Protein 5NTW (pdb70)

B-factor: mean 18.59, std 6.92, range [7.92, 53.12]

InterPro domains:
  IPR000536 Nuclear hormone receptor, ligand-binding domain [PF00104] (321-486)
  IPR000536 Nuclear hormone receptor, ligand-binding domain [PS51843] (269-508)
  IPR000536 Nuclear hormone receptor, ligand-binding domain [SM00430] (322-476)
  IPR001628 Zinc finger, nuclear hormone receptor-type [PF00105] (30-98)
  IPR001628 Zinc finger, nuclear hormone receptor-type [PR00047] (31-47)
  IPR001628 Zinc finger, nuclear hormone receptor-type [PR00047] (47-62)
  IPR001628 Zinc finger, nuclear hormone receptor-type [PR00047] (80-88)
  IPR001628 Zinc finger, nuclear hormone receptor-type [PR00047] (88-96)
  IPR001628 Zinc finger, nuclear hormone receptor-type [PS00031] (31-57)
  IPR001628 Zinc finger, nuclear hormone receptor-type [PS51030] (28-103)
  IPR001628 Zinc finger, nuclear hormone receptor-type [SM00399] (28-99)
  IPR001723 Nuclear hormone receptor [PR00398] (92-102)
  IPR001723 Nuclear hormone receptor [PR00398] (323-344)
  IPR001723 Nuclear hormone receptor [PR00398] (344-360)
  IPR001723 Nuclear hormone receptor [PR00398] (410-425)
  IPR001723 Nuclear hormone receptor [PR00398] (464-481)
  IPR003079 Nuclear receptor ROR [PR01293] (255-276)
  IPR003079 Nuclear receptor ROR [PR01293] (279-292)
  IPR003079 Nuclear receptor ROR [PR01293] (300-317)
  IPR003079 Nuclear receptor ROR [PR01293] (375-392)

Sequence (1017 aa):
YASLTEIIEHLVQSSVCKSYRETCQLRLEDLLRQRSNNIFSREEVTGYQRKSMWEMWERCAHHLLTEAIQYVVEFAKRLSGFMELCQNDQIVLLKAGAMEVVLVRMCRAYNADNRTVFFEGKYGGMELFRALGCCSELISSIFDFSHSSLSSALHFSEDEIALYTALVLINAHRPGLQEKRKVEQLQYNLELAFHHHLSKTHRQSILAKLPPKGKLRSLCSSQHVERLQIFQHLHPIIVVQAAFPPLYKELFSSTYASLTEIIEHLVQSVCKSYRETCQLRLEDLLRQRSNIFSREEVTGYQRKSMWEMWERCAHHLLTEAIQYVVEFAKRLSGFMELCQNDQIIVLLKAGAMEVVLVRMCRAYNADNRTVFFEGKYGGMELFRALGCSELISSIFDFSHSLSSALHFSEDEIALYTALVLINAHRPGLQEKRKKVEQLQYNLELAFHHHLSSKTHRQSILAKLPPKGKLRSLCSQHVERLQIFQHLHPIVVQAAFPPLYKELFSSTYASLTEEIIEHLVQSSVCKSYRETCQLRLEDLLRQRSSNNIFSREEEVTGYQRKSMWEMWERCAHHHLLTEAIQYVVEFAKRLSGFMELCQNDQIIVLLKKAGAMEVVLVRMCRAYNADNRTVFFEGKYGGMELFRALGCSELISSIFDFSHSLSSALHFSEDEIALYTALVLINAHRPGLQEKRKVEQLQYNLELAFHHHLSKTHRQSILAKLPPKGKLRRSLCSQHVERLQIFQHLHPIVVQQAAFPPLYKELFSTYASLTEIIEHLVQSVCKSYRETCQLRLEDLLRQRSNNIFSREEVTGYQRKSMWEMWERCAHHLLTEAIQYVVEEFAKRLSGFMELCQNDQIVLLKAGAMEVVLVRMCRAYNADNRTVFFEGKYGGMELFRALGCCSSELISSIFDFSHSSLSALHFSEDEIALYTALVLINAHRPGLQEKRKVEQLQYNLELAFHHHLSKTHHRQSILAKLPPKGKLRSLCSSQHVERLQIFQHLHPIVVQQAAFPPLYKKELFSSTTLLQLLLGHTLLQLLLGHKTLLQLLLGHTLLQLLLGH

GO terms:
  GO:1990837 sequence-specific double-stranded DNA binding (F, IDA)
  GO:0000978 RNA polymerase II cis-regulatory region sequence-specific DNA binding (F, IDA)
  GO:0001227 DNA-binding transcription repressor activity, RNA polymerase II-specific (F, IDA)
  GO:0000122 negative regulation of transcription by RNA polymerase II (P, IDA)
  GO:0098531 ligand-modulated transcription factor activity (F, IDA)
  GO:0008142 oxysterol binding (F, IDA)
  GO:0005634 nucleus (C, IDA)
  GO:0036315 cellular response to sterol (P, IDA)
  GO:0005634 nucleus (C, EXP)
  GO:0005515 protein binding (F, IPI)
  GO:0004879 nuclear receptor activity (F, TAS)
  GO:0005654 nucleoplasm (C, TAS)
  GO:0016604 nuclear body (C, IDA)

Secondary structure (DSSP, 8-state):
---HHHHHHHHHHHHHHHHTT-SS-HHHHHHGGG-B--HHHHHHHHTS-HHHHHHHHHHHHHHHHHHHHHHHHHSTTTTTS-HHHHHHHHHHHHHHHHHHHGGGGEETTTTEEEETTEEE-GGGGGGGS-HHHHHHHHHHHHHHHTT---HHHHHHHHHHHHS-TT-TT-S-HHHHHHHHHHHHHHHHHHHHHTT-GGGGGGSPPHHHHHHHHHHHHHHHHHHHHH-HHHHHHHS-HHHHHHH--/---HHHHHHHHHHHHHHHHTT-SS-HHHHHHGGG-B--HHHHHHHHTS-HHHHHHHHHHHHHHHHHHHHHHHHHSTTTTTS-HHHHHHHHHHHHHHHHHHHGGGGEETTTTEEEETTEEE-GGGGGGGS-HHHHHHHHHHHHHHHTTT--HHHHHHHHHHHHS-TTSTT-SSHHHHHHHHHHHHHHHHHHHHHTT-GGGGGGSPPTTHHHHHHHHHHHHHHHHHHHSTTHHHHHS-HHHHHHH--/---HHHHHHHHHHHHHHHHTT-SS-HHHHHHGGG-B--HHHHHHHHTS-HHHHHHHHHHHHHHHHHHHHHHHHH-HHHHHS-HHHHHHHHHHHHHHHHHHHGGGGEETTTTEEEETTEEE-GGGGGGGS-HHHHHHHHHHHHHHHTT---HHHHHHHHHHHHS-TTSTT-SSHHHHHHHHHHHHHHHHHHHHHTT-GGGGGGSPPHHHHHHHHHHHHHHHHHHHHHSHHHHHHHS-HHHHHHH--/---HHHHHHHHHHHHHHHHTT-SS-HHHHHHTTT-B--HHHHHHHHTS-HHHHHHHHHHHHHHHHHHHHHHHHHSTTGGGS-HHHHHHHHHHHHHHHHHHHGGGGEETTTTEEEETTEEE-GGGGGGGS-HHHHHHHHHHHHHHHTT---HHHHHHHHHHHH--TTSTT-S-HHHHHHHHHHHHHHHHHHHHHTT-GGGGGGSPPHHHHHHHHHHHHHHHHHHHHH-HHHHHHHS-HHHHHHH--/-HHHHHHT-/-HHHHHHT--/-HHHHHHT-/-HHHHHHT-

Foldseek 3Di:
DQDPVNLQVLLVQLLVLCVVLLLDDLVVLVVQQVFADDPVRLVVLLPDALLVLVLQVLVVLVSQLVSVLSSQVSRPLNVVADPQQNCLLSLQQSNLLSLLSQLSQADLVVLWGDDPRHTYHLSSSNNNVCSVLSVLSSVLSNLSVVLVDDSSLSSLVSVLSRLDLPRPPGDCSVSSVVVNVSSVSSNCVVCVVVVRPVCVVSDDDPVSSVVSLVSQLVSVQVVCVVPVVSCVPRRDVVSCVSRHD/DQDPVRLQVLLVQLLVLCVVLLLDDLVVLVVQQVFAQDPVRLVVLLPDALLVLVQQVLVVLVSQLVSVLSSLVSRPLNVVADPQLNCLLSLQQSSLLSLLSQLSQADLVVLWGDGPRHTDHLSSSVNNVPSVLSVLSSVLSNLNVVLVDDSSLSSLVSVLSRLDLPRPDGPCSVSSVVVNVSSVSSNCVVCVVVVNPVCVVSHDDPCSSVVSLVVQLVSVVVVCVVPVCSCVPRRDVVSCVSRYD/DADPVRLQVLLVQLLVLCVVLLLDDLVVLVVQQVFAQDPVRLVVLLPDALLVLVLQVLVVLVSQLVSVLSSLVSNVLSVVADPQQNCLLSLQQSSLLSLLSQLSQADLVVLWGDDPRHTYHLSSSNNNVPSVLSVLSSVLSNLSVVLVDDSSLSSLVSVLSRLDLPRPDGPCSVSSVVVNVSSVSSNVVVCVVVVNCVCVVSDDDNVSSNVSLVVQLVSVVVVCVVPVVSCVPRRDVVSCVSRYD/DQDPVRLQVLLVQLLVLCVVLLLDDLVVLVVQQVFAQDPVRLVVLLPDALLVLVLQVLVVLVVQLVSVLSSQVSRPLNVVADPQQNCLLSLVQSSLLSLLSQLSQADLVVLWGDGPRHTYHLSSRNNNVLSVLSVLSSVVSNLSVVLVDDSSLSSLVSVLSRLDLPRPDGPCSVSSVVVNVSSVSSNCVVCVVVVNPVCVVSDDDPVSSVVSLVVQLVSVVVVCVVPVVSCVPRRDVVSCVSRYD/DVVCVVVPD/DVVCVVVVHD/DVVCVVVVD/DVVVVVVPD

Organism: Homo sapiens (NCBI:txid9606)

Structure (mmCIF, N/CA/C/O backbone):
data_5NTW
#
_entry.id   5NTW
#
_cell.length_a   86.187
_cell.length_b   68.468
_cell.length_c   96.717
_cell.angle_alpha   90.000
_cell.angle_beta   110.320
_cell.angle_gamma   90.000
#
_symmetry.space_group_name_H-M   'P 1 21 1'
#
loop_
_entity.id
_entity.type
_entity.pdbx_description
1 polymer 'Nuclear receptor ROR-gamma'
2 polymer 'Nuclear receptor-interacting protein 1'
3 non-polymer (S)-N-((5-(ethylsulfonyl)pyridin-2-yl)methyl)-7-isopropyl-6-(((1r,4S)-4-(trifluoromethyl)cyclohexyl)methyl)-6,7-dihydro-5H-pyrrolo[3,4-b]pyridine-3-carboxamide
4 water water
#
loop_
_atom_site.group_PDB
_atom_site.id
_atom_site.type_symbol
_atom_site.label_atom_id
_atom_site.label_alt_id
_atom_site.label_comp_id
_atom_site.label_asym_id
_atom_site.label_entity_id
_atom_site.label_seq_id
_atom_site.pdbx_PDB_ins_code
_atom_site.Cartn_x
_atom_site.Cartn_y
_atom_site.Cartn_z
_atom_site.occupancy
_atom_site.B_iso_or_equiv
_atom_site.auth_seq_id
_atom_site.auth_comp_id
_atom_site.auth_asym_id
_atom_site.auth_atom_id
_atom_site.pdbx_PDB_model_num
ATOM 1 N N . TYR A 1 3 ? 34.768 18.138 88.694 1.00 25.14 264 TYR A N 1
ATOM 2 C CA . TYR A 1 3 ? 35.451 17.264 87.688 1.00 23.67 264 TYR A CA 1
ATOM 3 C C . TYR A 1 3 ? 35.070 15.809 87.917 1.00 22.72 264 TYR A C 1
ATOM 4 O O . TYR A 1 3 ? 35.696 15.114 88.720 1.00 22.80 264 TYR A O 1
ATOM 13 N N . ALA A 1 4 ? 34.032 15.352 87.222 1.00 20.96 265 ALA A N 1
ATOM 14 C CA . ALA A 1 4 ? 33.497 14.017 87.456 1.00 19.59 265 ALA A CA 1
ATOM 15 C C . ALA A 1 4 ? 34.474 12.948 86.978 1.00 18.71 265 ALA A C 1
ATOM 16 O O . ALA A 1 4 ? 34.944 12.976 85.836 1.00 18.39 265 ALA A O 1
ATOM 18 N N . SER A 1 5 ? 34.780 12.012 87.868 1.00 18.43 266 SER A N 1
ATOM 19 C CA . SER A 1 5 ? 35.653 10.889 87.543 1.00 18.25 266 SER A CA 1
ATOM 20 C C . SER A 1 5 ? 34.958 9.927 86.584 1.00 18.37 266 SER A C 1
ATOM 21 O O . SER A 1 5 ? 33.739 9.988 86.398 1.00 17.72 266 SER A O 1
ATOM 24 N N . LEU A 1 6 ? 35.736 9.025 85.996 1.00 18.16 267 LEU A N 1
ATOM 25 C CA . LEU A 1 6 ? 35.186 7.981 85.138 1.00 18.69 267 LEU A CA 1
ATOM 26 C C . LEU A 1 6 ? 34.160 7.136 85.894 1.00 18.52 267 LEU A C 1
ATOM 27 O O . LEU A 1 6 ? 33.121 6.776 85.344 1.00 18.84 267 LEU A O 1
ATOM 32 N N . THR A 1 7 ? 34.445 6.841 87.163 1.00 18.90 268 THR A N 1
ATOM 33 C CA . THR A 1 7 ? 33.524 6.087 88.014 1.00 19.32 268 THR A CA 1
ATOM 34 C C . THR A 1 7 ? 32.210 6.851 88.205 1.00 19.11 268 THR A C 1
ATOM 35 O O . THR A 1 7 ? 31.128 6.276 88.093 1.00 18.44 268 THR A O 1
ATOM 39 N N . GLU A 1 8 ? 32.315 8.150 88.463 1.00 19.16 269 GLU A N 1
ATOM 40 C CA . GLU A 1 8 ? 31.133 9.002 88.622 1.00 19.69 269 GLU A CA 1
ATOM 41 C C . GLU A 1 8 ? 30.303 9.095 87.343 1.00 19.31 269 GLU A C 1
ATOM 42 O O . GLU A 1 8 ? 29.071 9.111 87.403 1.00 19.26 269 GLU A O 1
ATOM 48 N N . ILE A 1 9 ? 30.986 9.139 86.201 1.00 18.80 270 ILE A N 1
ATOM 49 C CA A ILE A 1 9 ? 30.316 9.185 84.903 0.50 18.78 270 ILE A CA 1
ATOM 50 C CA B ILE A 1 9 ? 30.331 9.180 84.891 0.50 18.76 270 ILE A CA 1
ATOM 51 C C . ILE A 1 9 ? 29.593 7.862 84.618 1.00 18.97 270 ILE A C 1
ATOM 52 O O . ILE A 1 9 ? 28.444 7.868 84.168 1.00 18.71 270 ILE A O 1
ATOM 61 N N . GLU A 1 10 ? 30.252 6.737 84.905 1.00 19.60 271 GLU A N 1
ATOM 62 C CA . GLU A 1 10 ? 29.640 5.417 84.723 1.00 20.61 271 GLU A CA 1
ATOM 63 C C . GLU A 1 10 ? 28.406 5.256 85.608 1.00 20.45 271 GLU A C 1
ATOM 64 O O . GLU A 1 10 ? 27.386 4.710 85.180 1.00 19.53 271 GLU A O 1
ATOM 70 N N . HIS A 1 11 ? 28.500 5.756 86.838 1.00 20.03 272 HIS A N 1
ATOM 71 C CA . HIS A 1 11 ? 27.376 5.738 87.771 1.00 20.49 272 HIS A CA 1
ATOM 72 C C . HIS A 1 11 ? 26.225 6.601 87.255 1.00 19.08 272 HIS A C 1
ATOM 73 O O . HIS A 1 11 ? 25.060 6.220 87.383 1.00 18.46 272 HIS A O 1
ATOM 80 N N . LEU A 1 12 ? 26.557 7.742 86.648 1.00 17.71 273 LEU A N 1
ATOM 81 C CA . LEU A 1 12 ? 25.554 8.627 86.054 1.00 17.08 273 LEU A CA 1
ATOM 82 C C . LEU A 1 12 ? 24.824 7.942 84.894 1.00 16.96 273 LEU A C 1
ATOM 83 O O . LEU A 1 12 ? 23.596 8.037 84.790 1.00 16.99 273 LEU A O 1
ATOM 88 N N . VAL A 1 13 ? 25.568 7.245 84.036 1.00 16.74 274 VAL A N 1
ATOM 89 C CA . VAL A 1 13 ? 24.941 6.444 82.969 1.00 16.36 274 VAL A CA 1
ATOM 90 C C . VAL A 1 13 ? 23.859 5.541 83.566 1.00 16.96 274 VAL A C 1
ATOM 91 O O . VAL A 1 13 ? 22.716 5.533 83.102 1.00 16.34 274 VAL A O 1
ATOM 95 N N . GLN A 1 14 ? 24.222 4.810 84.619 1.00 17.62 275 GLN A N 1
ATOM 96 C CA . GLN A 1 14 ? 23.307 3.864 85.254 1.00 18.46 275 GLN A CA 1
ATOM 97 C C . GLN A 1 14 ? 22.087 4.552 85.872 1.00 17.86 275 GLN A C 1
ATOM 98 O O . GLN A 1 14 ? 20.956 4.073 85.712 1.00 17.82 275 GLN A O 1
ATOM 104 N N . SER A 1 15 ? 22.326 5.684 86.543 1.00 17.04 276 SER A N 1
ATOM 105 C CA A SER A 1 15 ? 21.275 6.466 87.193 0.50 16.50 276 SER A CA 1
ATOM 106 C CA B SER A 1 15 ? 21.255 6.435 87.194 0.50 16.85 276 SER A CA 1
ATOM 107 C C . SER A 1 15 ? 20.254 6.998 86.180 1.00 16.61 276 SER A C 1
ATOM 108 O O . SER A 1 15 ? 19.040 6.863 86.372 1.00 16.62 276 SER A O 1
ATOM 113 N N . VAL A 1 16 ? 20.755 7.606 85.102 1.00 15.85 277 VAL A N 1
ATOM 114 C CA . VAL A 1 16 ? 19.887 8.167 84.050 1.00 15.19 277 VAL A CA 1
ATOM 115 C C . VAL A 1 16 ? 19.021 7.081 83.405 1.00 15.21 277 VAL A C 1
ATOM 116 O O . VAL A 1 16 ? 17.814 7.272 83.220 1.00 14.59 277 VAL A O 1
ATOM 120 N N . CYS A 1 17 ? 19.636 5.945 83.083 1.00 15.54 278 CYS A N 1
ATOM 121 C CA . CYS A 1 17 ? 18.918 4.818 82.491 1.00 16.18 278 CYS A CA 1
ATOM 122 C C . CYS A 1 17 ? 17.836 4.256 83.423 1.00 16.40 278 CYS A C 1
ATOM 123 O O . CYS A 1 17 ? 16.737 3.926 82.974 1.00 16.43 278 CYS A O 1
ATOM 126 N N . LYS A 1 18 ? 18.148 4.158 84.715 1.00 16.65 279 LYS A N 1
ATOM 127 C CA . LYS A 1 18 ? 17.171 3.744 85.721 1.00 17.90 279 LYS A CA 1
ATOM 128 C C . LYS A 1 18 ? 16.002 4.728 85.801 1.00 17.58 279 LYS A C 1
ATOM 129 O O . LYS A 1 18 ? 14.840 4.311 85.806 1.00 17.21 279 LYS A O 1
ATOM 135 N N . SER A 1 19 ? 16.317 6.025 85.849 1.00 17.57 280 SER A N 1
ATOM 136 C CA . SER A 1 19 ? 15.302 7.080 85.915 1.00 17.50 280 SER A CA 1
ATOM 137 C C . SER A 1 19 ? 14.350 6.995 84.724 1.00 17.12 280 SER A C 1
ATOM 138 O O . SER A 1 19 ? 13.133 7.113 84.884 1.00 16.96 280 SER A O 1
ATOM 141 N N . TYR A 1 20 ? 14.914 6.764 83.540 1.00 16.44 281 TYR A N 1
ATOM 142 C CA . TYR A 1 20 ? 14.113 6.606 82.336 1.00 16.57 281 TYR A CA 1
ATOM 143 C C . TYR A 1 20 ? 13.248 5.334 82.346 1.00 17.02 281 TYR A C 1
ATOM 144 O O . TYR A 1 20 ? 12.059 5.396 82.023 1.00 16.44 281 TYR A O 1
ATOM 153 N N . ARG A 1 21 ? 13.844 4.192 82.702 1.00 18.29 282 ARG A N 1
ATOM 154 C CA . ARG A 1 21 ? 13.115 2.914 82.759 1.00 19.68 282 ARG A CA 1
ATOM 155 C C . ARG A 1 21 ? 11.902 2.994 83.675 1.00 19.28 282 ARG A C 1
ATOM 156 O O . ARG A 1 21 ? 10.852 2.413 83.388 1.00 19.33 282 ARG A O 1
ATOM 164 N N . GLU A 1 22 ? 12.054 3.731 84.770 1.00 19.44 283 GLU A N 1
ATOM 165 C CA . GLU A 1 22 ? 11.011 3.853 85.776 1.00 19.47 283 GLU A CA 1
ATOM 166 C C . GLU A 1 22 ? 9.882 4.788 85.356 1.00 18.72 283 GLU A C 1
ATOM 167 O O . GLU A 1 22 ? 8.843 4.831 86.016 1.00 19.16 283 GLU A O 1
ATOM 173 N N . THR A 1 23 ? 10.084 5.530 84.266 1.00 17.44 284 THR A N 1
ATOM 174 C CA . THR A 1 23 ? 9.143 6.583 83.857 1.00 16.41 284 THR A CA 1
ATOM 175 C C . THR A 1 23 ? 8.868 6.593 82.348 1.00 16.25 284 THR A C 1
ATOM 176 O O . THR A 1 23 ? 8.389 7.597 81.811 1.00 15.40 284 THR A O 1
ATOM 180 N N . CYS A 1 24 ? 9.153 5.480 81.680 1.00 16.14 285 CYS A N 1
ATOM 181 C CA . CYS A 1 24 ? 9.062 5.396 80.215 1.00 16.92 285 CYS A CA 1
ATOM 182 C C . CYS A 1 24 ? 7.636 5.295 79.650 1.00 16.68 285 CYS A C 1
ATOM 183 O O . CYS A 1 24 ? 7.451 5.218 78.425 1.00 16.23 285 CYS A O 1
ATOM 186 N N . GLN A 1 25 ? 6.654 5.279 80.549 1.00 16.66 286 GLN A N 1
ATOM 187 C CA . GLN A 1 25 ? 5.216 5.256 80.226 1.00 16.90 286 GLN A CA 1
ATOM 188 C C . GLN A 1 25 ? 4.717 3.892 79.747 1.00 17.71 286 GLN A C 1
ATOM 189 O O . GLN A 1 25 ? 3.992 3.214 80.471 1.00 19.01 286 GLN A O 1
ATOM 195 N N . LEU A 1 26 ? 5.082 3.507 78.529 1.00 18.46 287 LEU A N 1
ATOM 196 C CA . LEU A 1 26 ? 4.803 2.156 78.045 1.00 19.33 287 LEU A CA 1
ATOM 197 C C . LEU A 1 26 ? 6.107 1.409 77.808 1.00 21.03 287 LEU A C 1
ATOM 198 O O . LEU A 1 26 ? 7.105 2.001 77.397 1.00 19.85 287 LEU A O 1
ATOM 203 N N . ARG A 1 27 ? 6.097 0.108 78.083 1.00 23.07 288 ARG A N 1
ATOM 204 C CA . ARG A 1 27 ? 7.258 -0.727 77.815 1.00 25.34 288 ARG A CA 1
ATOM 205 C C . ARG A 1 27 ? 7.364 -0.915 76.313 1.00 25.61 288 ARG A C 1
ATOM 206 O O . ARG A 1 27 ? 6.350 -1.065 75.628 1.00 25.96 288 ARG A O 1
ATOM 214 N N . LEU A 1 28 ? 8.592 -0.878 75.803 1.00 25.74 289 LEU A N 1
ATOM 215 C CA . LEU A 1 28 ? 8.845 -0.994 74.369 1.00 26.84 289 LEU A CA 1
ATOM 216 C C . LEU A 1 28 ? 8.261 -2.277 73.780 1.00 27.70 289 LEU A C 1
ATOM 217 O O . LEU A 1 28 ? 7.728 -2.272 72.671 1.00 27.49 289 LEU A O 1
ATOM 222 N N . GLU A 1 29 ? 8.366 -3.363 74.542 1.00 29.78 290 GLU A N 1
ATOM 223 C CA . GLU A 1 29 ? 7.868 -4.681 74.147 1.00 31.63 290 GLU A CA 1
ATOM 224 C C . GLU A 1 29 ? 6.383 -4.635 73.792 1.00 31.33 290 GLU A C 1
ATOM 225 O O . GLU A 1 29 ? 5.945 -5.272 72.832 1.00 31.11 290 GLU A O 1
ATOM 231 N N . ASP A 1 30 ? 5.626 -3.858 74.562 1.00 30.89 291 ASP A N 1
ATOM 232 C CA . ASP A 1 30 ? 4.188 -3.706 74.355 1.00 30.36 291 ASP A CA 1
ATOM 233 C C . ASP A 1 30 ? 3.842 -2.926 73.094 1.00 28.61 291 ASP A C 1
ATOM 234 O O . ASP A 1 30 ? 2.900 -3.284 72.392 1.00 27.61 291 ASP A O 1
ATOM 239 N N . LEU A 1 31 ? 4.612 -1.875 72.810 1.00 26.02 292 LEU A N 1
ATOM 240 C CA . LEU A 1 31 ? 4.437 -1.091 71.588 1.00 24.45 292 LEU A CA 1
ATOM 241 C C . LEU A 1 31 ? 4.762 -1.907 70.335 1.00 24.54 292 LEU A C 1
ATOM 242 O O . LEU A 1 31 ? 4.044 -1.836 69.338 1.00 23.86 292 LEU A O 1
ATOM 247 N N . LEU A 1 32 ? 5.842 -2.685 70.394 1.00 24.70 293 LEU A N 1
ATOM 248 C CA . LEU A 1 32 ? 6.270 -3.498 69.257 1.00 26.27 293 LEU A CA 1
ATOM 249 C C . LEU A 1 32 ? 5.270 -4.608 68.933 1.00 27.29 293 LEU A C 1
ATOM 250 O O . LEU A 1 32 ? 5.038 -4.916 67.764 1.00 27.67 293 LEU A O 1
ATOM 255 N N . ARG A 1 33 ? 4.678 -5.191 69.973 1.00 29.05 294 ARG A N 1
ATOM 256 C CA . ARG A 1 33 ? 3.685 -6.259 69.814 1.00 31.06 294 ARG A CA 1
ATOM 257 C C . ARG A 1 33 ? 2.416 -5.778 69.115 1.00 31.08 294 ARG A C 1
ATOM 258 O O . ARG A 1 33 ? 1.764 -6.543 68.403 1.00 32.19 294 ARG A O 1
ATOM 266 N N . GLN A 1 34 ? 2.076 -4.508 69.320 1.00 29.97 295 GLN A N 1
ATOM 267 C CA . GLN A 1 34 ? 0.845 -3.934 68.787 1.00 29.79 295 GLN A CA 1
ATOM 268 C C . GLN A 1 34 ? 0.960 -3.448 67.337 1.00 28.19 295 GLN A C 1
ATOM 269 O O . GLN A 1 34 ? -0.026 -2.989 66.768 1.00 27.41 295 GLN A O 1
ATOM 275 N N . ARG A 1 35 ? 2.150 -3.549 66.746 1.00 27.99 296 ARG A N 1
ATOM 276 C CA . ARG A 1 35 ? 2.389 -3.050 65.382 1.00 28.37 296 ARG A CA 1
ATOM 277 C C . ARG A 1 35 ? 1.466 -3.655 64.323 1.00 27.67 296 ARG A C 1
ATOM 278 O O . ARG A 1 35 ? 1.131 -2.995 63.341 1.00 26.90 296 ARG A O 1
ATOM 286 N N . SER A 1 36 ? 1.054 -4.905 64.538 1.00 27.54 297 SER A N 1
ATOM 287 C CA . SER A 1 36 ? 0.145 -5.604 63.623 1.00 27.45 297 SER A CA 1
ATOM 288 C C . SER A 1 36 ? -1.313 -5.138 63.761 1.00 27.17 297 SER A C 1
ATOM 289 O O . SER A 1 36 ? -2.147 -5.451 62.907 1.00 26.69 297 SER A O 1
ATOM 292 N N . ASN A 1 37 ? -1.593 -4.400 64.839 1.00 26.75 298 ASN A N 1
ATOM 293 C CA A ASN A 1 37 ? -2.923 -3.867 65.124 0.50 26.35 298 ASN A CA 1
ATOM 294 C CA B ASN A 1 37 ? -2.926 -3.866 65.112 0.50 26.47 298 ASN A CA 1
ATOM 295 C C . ASN A 1 37 ? -3.088 -2.459 64.541 1.00 25.99 298 ASN A C 1
ATOM 296 O O . ASN A 1 37 ? -2.655 -1.469 65.145 1.00 25.59 298 ASN A O 1
ATOM 305 N N . ILE A 1 38 ? -3.715 -2.384 63.369 1.00 24.48 299 ILE A N 1
ATOM 306 C CA . ILE A 1 38 ? -3.833 -1.147 62.593 1.00 22.75 299 ILE A CA 1
ATOM 307 C C . ILE A 1 38 ? -5.305 -0.768 62.405 1.00 22.37 299 ILE A C 1
ATOM 308 O O . ILE A 1 38 ? -6.135 -1.637 62.131 1.00 21.76 299 ILE A O 1
ATOM 313 N N . PHE A 1 39 ? -5.631 0.520 62.560 1.00 21.57 300 PHE A N 1
ATOM 314 C CA . PHE A 1 39 ? -7.005 0.996 62.356 1.00 20.92 300 PHE A CA 1
ATOM 315 C C . PHE A 1 39 ? -7.493 0.636 60.958 1.00 21.08 300 PHE A C 1
ATOM 316 O O . PHE A 1 39 ? -6.747 0.767 59.982 1.00 21.06 300 PHE A O 1
ATOM 324 N N . SER A 1 40 ? -8.737 0.168 60.877 1.00 22.13 301 SER A N 1
ATOM 325 C CA . SER A 1 40 ? -9.384 -0.146 59.603 1.00 23.04 301 SER A CA 1
ATOM 326 C C . SER A 1 40 ? -9.774 1.135 58.874 1.00 23.88 301 SER A C 1
ATOM 327 O O . SER A 1 40 ? -9.849 2.206 59.488 1.00 23.73 301 SER A O 1
ATOM 330 N N . ARG A 1 41 ? -10.037 1.020 57.571 1.00 24.61 302 ARG A N 1
ATOM 331 C CA . ARG A 1 41 ? -10.515 2.150 56.775 1.00 25.97 302 ARG A CA 1
ATOM 332 C C . ARG A 1 41 ? -11.731 2.830 57.413 1.00 25.79 302 ARG A C 1
ATOM 333 O O . ARG A 1 41 ? -11.791 4.058 57.473 1.00 24.68 302 ARG A O 1
ATOM 341 N N . GLU A 1 42 ? -12.679 2.027 57.896 1.00 26.48 303 GLU A N 1
ATOM 342 C CA . GLU A 1 42 ? -13.889 2.543 58.536 1.00 26.60 303 GLU A CA 1
ATOM 343 C C . GLU A 1 42 ? -13.580 3.291 59.839 1.00 25.44 303 GLU A C 1
ATOM 344 O O . GLU A 1 42 ? -14.188 4.332 60.126 1.00 25.11 303 GLU A O 1
ATOM 350 N N . GLU A 1 43 ? -12.636 2.763 60.618 1.00 23.77 304 GLU A N 1
ATOM 351 C CA . GLU A 1 43 ? -12.223 3.405 61.871 1.00 22.93 304 GLU A CA 1
ATOM 352 C C . GLU A 1 43 ? -11.510 4.727 61.609 1.00 21.60 304 GLU A C 1
ATOM 353 O O . GLU A 1 43 ? -11.723 5.709 62.330 1.00 21.27 304 GLU A O 1
ATOM 359 N N . VAL A 1 44 ? -10.673 4.742 60.575 1.00 20.65 305 VAL A N 1
ATOM 360 C CA . VAL A 1 44 ? -9.963 5.951 60.149 1.00 20.14 305 VAL A CA 1
ATOM 361 C C . VAL A 1 44 ? -10.967 7.015 59.708 1.00 20.00 305 VAL A C 1
ATOM 362 O O . VAL A 1 44 ? -10.835 8.192 60.066 1.00 19.44 305 VAL A O 1
ATOM 366 N N . THR A 1 45 ? -11.983 6.593 58.952 1.00 19.76 306 THR A N 1
ATOM 367 C CA . THR A 1 45 ? -13.052 7.500 58.534 1.00 19.47 306 THR A CA 1
ATOM 368 C C . THR A 1 45 ? -13.774 8.112 59.746 1.00 18.60 306 THR A C 1
ATOM 369 O O . THR A 1 45 ? -14.049 9.317 59.764 1.00 19.04 306 THR A O 1
ATOM 373 N N . GLY A 1 46 ? -14.047 7.285 60.756 1.00 17.87 307 GLY A N 1
ATOM 374 C CA . GLY A 1 46 ? -14.663 7.743 62.010 1.00 17.55 307 GLY A CA 1
ATOM 375 C C . GLY A 1 46 ? -13.865 8.839 62.704 1.00 16.50 307 GLY A C 1
ATOM 376 O O . GLY A 1 46 ? -14.433 9.834 63.163 1.00 17.29 307 GLY A O 1
ATOM 377 N N . TYR A 1 47 ? -12.547 8.664 62.781 1.00 15.68 308 TYR A N 1
ATOM 378 C CA . TYR A 1 47 ? -11.678 9.714 63.325 1.00 15.01 308 TYR A CA 1
ATOM 379 C C . TYR A 1 47 ? -11.692 10.983 62.485 1.00 15.10 308 TYR A C 1
ATOM 380 O O . TYR A 1 47 ? -11.693 12.083 63.031 1.00 14.56 308 TYR A O 1
ATOM 389 N N . GLN A 1 48 ? -11.697 10.828 61.162 1.00 15.49 309 GLN A N 1
ATOM 390 C CA . GLN A 1 48 ? -11.706 11.979 60.255 1.00 16.35 309 GLN A CA 1
ATOM 391 C C . GLN A 1 48 ? -13.015 12.762 60.319 1.00 16.78 309 GLN A C 1
ATOM 392 O O . GLN A 1 48 ? -13.036 13.965 60.027 1.00 17.13 309 GLN A O 1
ATOM 398 N N . ARG A 1 49 ? -14.092 12.079 60.703 1.00 17.71 310 ARG A N 1
ATOM 399 C CA . ARG A 1 49 ? -15.414 12.696 60.852 1.00 18.77 310 ARG A CA 1
ATOM 400 C C . ARG A 1 49 ? -15.678 13.272 62.247 1.00 18.15 310 ARG A C 1
ATOM 401 O O . ARG A 1 49 ? -16.696 13.943 62.460 1.00 17.50 310 ARG A O 1
ATOM 409 N N . LYS A 1 50 ? -14.770 13.019 63.190 1.00 18.03 311 LYS A N 1
ATOM 410 C CA . LYS A 1 50 ? -14.881 13.607 64.528 1.00 17.97 311 LYS A CA 1
ATOM 411 C C . LYS A 1 50 ? -14.764 15.114 64.424 1.00 18.07 311 LYS A C 1
ATOM 412 O O . LYS A 1 50 ? -14.077 15.631 63.533 1.00 18.37 311 LYS A O 1
ATOM 418 N N . SER A 1 51 ? -15.438 15.818 65.328 1.00 17.79 312 SER A N 1
ATOM 419 C CA . SER A 1 51 ? -15.317 17.262 65.399 1.00 17.61 312 SER A CA 1
ATOM 420 C C . SER A 1 51 ? -13.874 17.667 65.688 1.00 17.39 312 SER A C 1
ATOM 421 O O . SER A 1 51 ? -13.123 16.928 66.341 1.00 16.66 312 SER A O 1
ATOM 424 N N . MET A 1 52 ? -13.495 18.846 65.208 1.00 16.75 313 MET A N 1
ATOM 425 C CA . MET A 1 52 ? -12.181 19.394 65.504 1.00 17.29 313 MET A CA 1
ATOM 426 C C . MET A 1 52 ? -11.946 19.454 67.010 1.00 17.24 313 MET A C 1
ATOM 427 O O . MET A 1 52 ? -10.879 19.061 67.477 1.00 17.00 313 MET A O 1
ATOM 432 N N . TRP A 1 53 ? -12.947 19.923 67.762 1.00 17.60 314 TRP A N 1
ATOM 433 C CA . TRP A 1 53 ? -12.809 20.050 69.219 1.00 17.55 314 TRP A CA 1
ATOM 434 C C . TRP A 1 53 ? -12.552 18.726 69.927 1.00 16.99 314 TRP A C 1
ATOM 435 O O . TRP A 1 53 ? -11.694 18.663 70.801 1.00 15.82 314 TRP A O 1
ATOM 446 N N . GLU A 1 54 ? -13.276 17.671 69.544 1.00 16.97 315 GLU A N 1
ATOM 447 C CA . GLU A 1 54 ? -13.140 16.388 70.235 1.00 17.02 315 GLU A CA 1
ATOM 448 C C . GLU A 1 54 ? -11.792 15.750 69.932 1.00 16.60 315 GLU A C 1
ATOM 449 O O . GLU A 1 54 ? -11.170 15.142 70.809 1.00 15.65 315 GLU A O 1
ATOM 455 N N . MET A 1 55 ? -11.339 15.891 68.691 1.00 16.21 316 MET A N 1
ATOM 456 C CA . MET A 1 55 ? -10.016 15.389 68.327 1.00 16.36 316 MET A CA 1
ATOM 457 C C . MET A 1 55 ? -8.901 16.146 69.062 1.00 15.99 316 MET A C 1
ATOM 458 O O . MET A 1 55 ? -7.973 15.533 69.591 1.00 14.82 316 MET A O 1
ATOM 463 N N . TRP A 1 56 ? -9.005 17.474 69.113 1.00 15.61 317 TRP A N 1
ATOM 464 C CA . TRP A 1 56 ? -8.054 18.290 69.871 1.00 15.29 317 TRP A CA 1
ATOM 465 C C . TRP A 1 56 ? -8.072 17.933 71.359 1.00 14.83 317 TRP A C 1
ATOM 466 O O . TRP A 1 56 ? -7.020 17.820 71.981 1.00 14.73 317 TRP A O 1
ATOM 477 N N . GLU A 1 57 ? -9.271 17.752 71.910 1.00 14.73 318 GLU A N 1
ATOM 478 C CA . GLU A 1 57 ? -9.444 17.353 73.308 1.00 14.83 318 GLU A CA 1
ATOM 479 C C . GLU A 1 57 ? -8.759 16.012 73.606 1.00 13.85 318 GLU A C 1
ATOM 480 O O . GLU A 1 57 ? -7.999 15.889 74.577 1.00 13.50 318 GLU A O 1
ATOM 486 N N . ARG A 1 58 ? -9.011 15.016 72.760 1.00 12.99 319 ARG A N 1
ATOM 487 C CA . ARG A 1 58 ? -8.381 13.703 72.938 1.00 12.53 319 ARG A CA 1
ATOM 488 C C . ARG A 1 58 ? -6.864 13.802 72.854 1.00 12.08 319 ARG A C 1
ATOM 489 O O . ARG A 1 58 ? -6.153 13.303 73.723 1.00 11.63 319 ARG A O 1
ATOM 497 N N . CYS A 1 59 ? -6.374 14.497 71.831 1.00 11.82 320 CYS A N 1
ATOM 498 C CA . CYS A 1 59 ? -4.940 14.670 71.647 1.00 11.88 320 CYS A CA 1
ATOM 499 C C . CYS A 1 59 ? -4.279 15.420 72.800 1.00 11.78 320 CYS A C 1
ATOM 500 O O . CYS A 1 59 ? -3.181 15.050 73.203 1.00 11.87 320 CYS A O 1
ATOM 503 N N . ALA A 1 60 ? -4.944 16.453 73.328 1.00 11.77 321 ALA A N 1
ATOM 504 C CA . ALA A 1 60 ? -4.403 17.223 74.458 1.00 12.06 321 ALA A CA 1
ATOM 505 C C . ALA A 1 60 ? -4.300 16.353 75.699 1.00 12.54 321 ALA A C 1
ATOM 506 O O . ALA A 1 60 ? -3.308 16.419 76.426 1.00 12.46 321 ALA A O 1
ATOM 508 N N . HIS A 1 61 ? -5.318 15.521 75.920 1.00 12.87 322 HIS A N 1
ATOM 509 C CA . HIS A 1 61 ? -5.289 14.535 77.007 1.00 13.93 322 HIS A CA 1
ATOM 510 C C . HIS A 1 61 ? -4.115 13.560 76.871 1.00 13.18 322 HIS A C 1
ATOM 511 O O . HIS A 1 61 ? -3.339 13.405 77.806 1.00 12.29 322 HIS A O 1
ATOM 518 N N . HIS A 1 62 ? -3.967 12.924 75.707 1.00 12.41 323 HIS A N 1
ATOM 519 C CA . HIS A 1 62 ? -2.887 11.948 75.534 1.00 12.34 323 HIS A CA 1
ATOM 520 C C . HIS A 1 62 ? -1.505 12.585 75.634 1.00 12.11 323 HIS A C 1
ATOM 521 O O . HIS A 1 62 ? -0.597 12.000 76.230 1.00 12.09 323 HIS A O 1
ATOM 528 N N . LEU A 1 63 ? -1.355 13.793 75.086 1.00 12.10 324 LEU A N 1
ATOM 529 C CA A LEU A 1 63 ? -0.102 14.538 75.193 0.50 12.13 324 LEU A CA 1
ATOM 530 C CA B LEU A 1 63 ? -0.089 14.518 75.197 0.50 12.01 324 LEU A CA 1
ATOM 531 C C . LEU A 1 63 ? 0.228 14.851 76.651 1.00 12.08 324 LEU A C 1
ATOM 532 O O . LEU A 1 63 ? 1.368 14.720 77.078 1.00 12.05 324 LEU A O 1
ATOM 541 N N . THR A 1 64 ? -0.786 15.264 77.409 1.00 12.18 325 THR A N 1
ATOM 542 C CA . THR A 1 64 ? -0.608 15.600 78.831 1.00 12.07 325 THR A CA 1
ATOM 543 C C . THR A 1 64 ? -0.173 14.380 79.653 1.00 12.19 325 THR A C 1
ATOM 544 O O . THR A 1 64 ? 0.719 14.490 80.500 1.00 11.90 325 THR A O 1
ATOM 548 N N . GLU A 1 65 ? -0.782 13.222 79.382 1.00 12.28 326 GLU A N 1
ATOM 549 C CA . GLU A 1 65 ? -0.393 11.975 80.043 1.00 13.23 326 GLU A CA 1
ATOM 550 C C . GLU A 1 65 ? 1.098 11.712 79.801 1.00 12.80 326 GLU A C 1
ATOM 551 O O . GLU A 1 65 ? 1.846 11.442 80.740 1.00 13.04 326 GLU A O 1
ATOM 557 N N . ALA A 1 66 ? 1.526 11.817 78.542 1.00 12.44 327 ALA A N 1
ATOM 558 C CA . ALA A 1 66 ? 2.936 11.635 78.208 1.00 11.94 327 ALA A CA 1
ATOM 559 C C . ALA A 1 66 ? 3.825 12.653 78.934 1.00 11.42 327 ALA A C 1
ATOM 560 O O . ALA A 1 66 ? 4.919 12.314 79.396 1.00 11.07 327 ALA A O 1
ATOM 562 N N . ILE A 1 67 ? 3.347 13.890 79.037 1.00 11.25 328 ILE A N 1
ATOM 563 C CA . ILE A 1 67 ? 4.102 14.958 79.698 1.00 11.09 328 ILE A CA 1
ATOM 564 C C . ILE A 1 67 ? 4.275 14.651 81.187 1.00 11.72 328 ILE A C 1
ATOM 565 O O . ILE A 1 67 ? 5.345 14.877 81.752 1.00 11.58 328 ILE A O 1
ATOM 570 N N . GLN A 1 68 ? 3.228 14.111 81.807 1.00 11.91 329 GLN A N 1
ATOM 571 C CA . GLN A 1 68 ? 3.289 13.736 83.216 1.00 12.22 329 GLN A CA 1
ATOM 572 C C . GLN A 1 68 ? 4.399 12.732 83.525 1.00 12.19 329 GLN A C 1
ATOM 573 O O . GLN A 1 68 ? 5.036 12.819 84.581 1.00 12.64 329 GLN A O 1
ATOM 579 N N . TYR A 1 69 ? 4.637 11.793 82.613 1.00 12.25 330 TYR A N 1
ATOM 580 C CA . TYR A 1 69 ? 5.732 10.840 82.784 1.00 12.48 330 TYR A CA 1
ATOM 581 C C . TYR A 1 69 ? 7.092 11.507 82.610 1.00 12.10 330 TYR A C 1
ATOM 582 O O . TYR A 1 69 ? 8.064 11.102 83.247 1.00 12.44 330 TYR A O 1
ATOM 591 N N . VAL A 1 70 ? 7.150 12.543 81.773 1.00 11.78 331 VAL A N 1
ATOM 592 C CA . VAL A 1 70 ? 8.383 13.298 81.581 1.00 11.75 331 VAL A CA 1
ATOM 593 C C . VAL A 1 70 ? 8.701 14.144 82.816 1.00 12.41 331 VAL A C 1
ATOM 594 O O . VAL A 1 70 ? 9.858 14.242 83.216 1.00 12.45 331 VAL A O 1
ATOM 598 N N . VAL A 1 71 ? 7.676 14.730 83.433 1.00 13.18 332 VAL A N 1
ATOM 599 C CA . VAL A 1 71 ? 7.861 15.447 84.695 1.00 13.91 332 VAL A CA 1
ATOM 600 C C . VAL A 1 71 ? 8.410 14.495 85.759 1.00 14.87 332 VAL A C 1
ATOM 601 O O . VAL A 1 71 ? 9.352 14.840 86.473 1.00 14.96 332 VAL A O 1
ATOM 605 N N . GLU A 1 72 ? 7.845 13.292 85.835 1.00 15.81 333 GLU A N 1
ATOM 606 C CA . GLU A 1 72 ? 8.343 12.275 86.769 1.00 16.55 333 GLU A CA 1
ATOM 607 C C . GLU A 1 72 ? 9.796 11.881 86.457 1.00 15.91 333 GLU A C 1
ATOM 608 O O . GLU A 1 72 ? 10.603 11.710 87.366 1.00 15.44 333 GLU A O 1
ATOM 614 N N . PHE A 1 73 ? 10.121 11.761 85.171 1.00 14.81 334 PHE A N 1
ATOM 615 C CA . PHE A 1 73 ? 11.502 11.531 84.730 1.00 14.72 334 PHE A CA 1
ATOM 616 C C . PHE A 1 73 ? 12.443 12.615 85.263 1.00 14.86 334 PHE A C 1
ATOM 617 O O . PHE A 1 73 ? 13.487 12.296 85.837 1.00 15.14 334 PHE A O 1
ATOM 625 N N . ALA A 1 74 ? 12.055 13.879 85.092 1.00 15.20 335 ALA A N 1
ATOM 626 C CA . ALA A 1 74 ? 12.833 15.018 85.591 1.00 15.79 335 ALA A CA 1
ATOM 627 C C . ALA A 1 74 ? 13.068 14.937 87.099 1.00 16.58 335 ALA A C 1
ATOM 628 O O . ALA A 1 74 ? 14.183 15.155 87.571 1.00 16.76 335 ALA A O 1
ATOM 630 N N . LYS A 1 75 ? 12.021 14.607 87.849 1.00 17.77 336 LYS A N 1
ATOM 631 C CA . LYS A 1 75 ? 12.116 14.541 89.312 1.00 19.15 336 LYS A CA 1
ATOM 632 C C . LYS A 1 75 ? 13.095 13.471 89.801 1.00 19.66 336 LYS A C 1
ATOM 633 O O . LYS A 1 75 ? 13.704 13.618 90.868 1.00 20.04 336 LYS A O 1
ATOM 639 N N . ARG A 1 76 ? 13.240 12.405 89.016 1.00 19.62 337 ARG A N 1
ATOM 640 C CA . ARG A 1 76 ? 14.120 11.289 89.362 1.00 20.76 337 ARG A CA 1
ATOM 641 C C . ARG A 1 76 ? 15.510 11.423 88.744 1.00 20.87 337 ARG A C 1
ATOM 642 O O . ARG A 1 76 ? 16.421 10.667 89.089 1.00 20.74 337 ARG A O 1
ATOM 650 N N . LEU A 1 77 ? 15.663 12.381 87.833 1.00 21.16 338 LEU A N 1
ATOM 651 C CA . LEU A 1 77 ? 16.913 12.569 87.105 1.00 21.77 338 LEU A CA 1
ATOM 652 C C . LEU A 1 77 ? 17.987 13.181 87.998 1.00 22.30 338 LEU A C 1
ATOM 653 O O . LEU A 1 77 ? 17.771 14.216 88.636 1.00 21.87 338 LEU A O 1
ATOM 658 N N . SER A 1 78 ? 19.142 12.517 88.034 1.00 23.30 339 SER A N 1
ATOM 659 C CA . SER A 1 78 ? 20.273 12.930 88.860 1.00 24.02 339 SER A CA 1
ATOM 660 C C . SER A 1 78 ? 20.639 14.391 88.597 1.00 23.35 339 SER A C 1
ATOM 661 O O . SER A 1 78 ? 20.950 14.770 87.459 1.00 23.43 339 SER A O 1
ATOM 664 N N . GLY A 1 79 ? 20.554 15.207 89.646 1.00 22.14 340 GLY A N 1
ATOM 665 C CA . GLY A 1 79 ? 20.936 16.615 89.573 1.00 21.06 340 GLY A CA 1
ATOM 666 C C . GLY A 1 79 ? 19.843 17.628 89.268 1.00 20.31 340 GLY A C 1
ATOM 667 O O . GLY A 1 79 ? 20.014 18.816 89.537 1.00 20.28 340 GLY A O 1
ATOM 668 N N . PHE A 1 80 ? 18.726 17.176 88.697 1.00 19.29 341 PHE A N 1
ATOM 669 C CA . PHE A 1 80 ? 17.634 18.090 88.337 1.00 18.61 341 PHE A CA 1
ATOM 670 C C . PHE A 1 80 ? 16.984 18.752 89.555 1.00 19.06 341 PHE A C 1
ATOM 671 O O . PHE A 1 80 ? 16.720 19.954 89.540 1.00 19.15 341 PHE A O 1
ATOM 679 N N . MET A 1 81 ? 16.721 17.970 90.598 1.00 20.92 342 MET A N 1
ATOM 680 C CA . MET A 1 81 ? 16.044 18.504 91.787 1.00 22.00 342 MET A CA 1
ATOM 681 C C . MET A 1 81 ? 16.972 19.353 92.662 1.00 22.71 342 MET A C 1
ATOM 682 O O . MET A 1 81 ? 16.506 20.053 93.561 1.00 22.70 342 MET A O 1
ATOM 687 N N . GLU A 1 82 ? 18.271 19.311 92.365 1.00 23.55 343 GLU A N 1
ATOM 688 C CA . GLU A 1 82 ? 19.262 20.162 93.039 1.00 24.47 343 GLU A CA 1
ATOM 689 C C . GLU A 1 82 ? 19.343 21.560 92.409 1.00 23.56 343 GLU A C 1
ATOM 690 O O . GLU A 1 82 ? 19.960 22.471 92.969 1.00 24.22 343 GLU A O 1
ATOM 696 N N . LEU A 1 83 ? 18.717 21.721 91.245 1.00 22.02 344 LEU A N 1
ATOM 697 C CA . LEU A 1 83 ? 18.591 23.026 90.605 1.00 20.79 344 LEU A CA 1
ATOM 698 C C . LEU A 1 83 ? 17.544 23.856 91.342 1.00 20.86 344 LEU A C 1
ATOM 699 O O . LEU A 1 83 ? 16.695 23.307 92.043 1.00 21.00 344 LEU A O 1
ATOM 704 N N . CYS A 1 84 ? 17.613 25.176 91.192 1.00 21.60 345 CYS A N 1
ATOM 705 C CA . CYS A 1 84 ? 16.646 26.070 91.825 1.00 22.38 345 CYS A CA 1
ATOM 706 C C . CYS A 1 84 ? 15.275 25.947 91.162 1.00 22.84 345 CYS A C 1
ATOM 707 O O . CYS A 1 84 ? 15.175 25.520 90.009 1.00 22.49 345 CYS A O 1
ATOM 710 N N . GLN A 1 85 ? 14.229 26.313 91.903 1.00 23.51 346 GLN A N 1
ATOM 711 C CA . GLN A 1 85 ? 12.843 26.199 91.437 1.00 23.73 346 GLN A CA 1
ATOM 712 C C . GLN A 1 85 ? 12.597 26.863 90.087 1.00 22.72 346 GLN A C 1
ATOM 713 O O . GLN A 1 85 ? 11.972 26.258 89.219 1.00 22.64 346 GLN A O 1
ATOM 719 N N . ASN A 1 86 ? 13.095 28.090 89.912 1.00 21.33 347 ASN A N 1
ATOM 720 C CA . ASN A 1 86 ? 12.954 28.810 88.646 1.00 20.80 347 ASN A CA 1
ATOM 721 C C . ASN A 1 86 ? 13.496 28.010 87.473 1.00 19.92 347 ASN A C 1
ATOM 722 O O . ASN A 1 86 ? 12.858 27.926 86.428 1.00 19.87 347 ASN A O 1
ATOM 727 N N . ASP A 1 87 ? 14.682 27.438 87.657 1.00 18.96 348 ASP A N 1
ATOM 728 C CA . ASP A 1 87 ? 15.363 26.719 86.589 1.00 18.49 348 ASP A CA 1
ATOM 729 C C . ASP A 1 87 ? 14.726 25.364 86.279 1.00 17.94 348 ASP A C 1
ATOM 730 O O . ASP A 1 87 ? 14.714 24.932 85.127 1.00 17.86 348 ASP A O 1
ATOM 735 N N . GLN A 1 88 ? 14.202 24.697 87.304 1.00 17.57 349 GLN A N 1
ATOM 736 C CA . GLN A 1 88 ? 13.430 23.469 87.109 1.00 17.74 349 GLN A CA 1
ATOM 737 C C . GLN A 1 88 ? 12.247 23.741 86.175 1.00 17.36 349 GLN A C 1
ATOM 738 O O . GLN A 1 88 ? 11.991 22.985 85.231 1.00 16.92 349 GLN A O 1
ATOM 744 N N . ILE A 1 89 ? 11.538 24.832 86.463 1.00 17.32 350 ILE A N 1
ATOM 745 C CA . ILE A 1 89 ? 10.379 25.272 85.693 1.00 17.49 350 ILE A CA 1
ATOM 746 C C . ILE A 1 89 ? 10.769 25.623 84.266 1.00 16.60 350 ILE A C 1
ATOM 747 O O . ILE A 1 89 ? 10.157 25.127 83.320 1.00 16.69 350 ILE A O 1
ATOM 752 N N . VAL A 1 90 ? 11.794 26.464 84.117 1.00 15.56 351 VAL A N 1
ATOM 753 C CA . VAL A 1 90 ? 12.269 26.879 82.797 1.00 14.86 351 VAL A CA 1
ATOM 754 C C . VAL A 1 90 ? 12.627 25.676 81.930 1.00 14.48 351 VAL A C 1
ATOM 755 O O . VAL A 1 90 ? 12.204 25.594 80.765 1.00 14.26 351 VAL A O 1
ATOM 759 N N . LEU A 1 91 ? 13.384 24.739 82.494 1.00 13.64 352 LEU A N 1
ATOM 760 C CA . LEU A 1 91 ? 13.780 23.546 81.739 1.00 13.39 352 LEU A CA 1
ATOM 761 C C . LEU A 1 91 ? 12.575 22.697 81.338 1.00 13.60 352 LEU A C 1
ATOM 762 O O . LEU A 1 91 ? 12.470 22.274 80.186 1.00 13.01 352 LEU A O 1
ATOM 767 N N . LEU A 1 92 ? 11.656 22.456 82.274 1.00 14.11 353 LEU A N 1
ATOM 768 C CA . LEU A 1 92 ? 10.486 21.638 81.964 1.00 15.09 353 LEU A CA 1
ATOM 769 C C . LEU A 1 92 ? 9.502 22.304 81.007 1.00 15.58 353 LEU A C 1
ATOM 770 O O . LEU A 1 92 ? 8.966 21.647 80.114 1.00 15.70 353 LEU A O 1
ATOM 775 N N . LYS A 1 93 ? 9.266 23.601 81.181 1.00 16.10 354 LYS A N 1
ATOM 776 C CA . LYS A 1 93 ? 8.345 24.321 80.302 1.00 17.11 354 LYS A CA 1
ATOM 777 C C . LYS A 1 93 ? 8.828 24.254 78.848 1.00 16.53 354 LYS A C 1
ATOM 778 O O . LYS A 1 93 ? 8.034 24.043 77.928 1.00 17.11 354 LYS A O 1
ATOM 784 N N . ALA A 1 94 ? 10.136 24.391 78.658 1.00 15.84 355 ALA A N 1
ATOM 785 C CA . ALA A 1 94 ? 10.725 24.356 77.321 1.00 15.44 355 ALA A CA 1
ATOM 786 C C . ALA A 1 94 ? 10.971 22.932 76.808 1.00 14.99 355 ALA A C 1
ATOM 787 O O . ALA A 1 94 ? 10.854 22.671 75.610 1.00 15.39 355 ALA A O 1
ATOM 789 N N . GLY A 1 95 ? 11.304 22.020 77.718 1.00 14.24 356 GLY A N 1
ATOM 790 C CA . GLY A 1 95 ? 11.784 20.694 77.340 1.00 13.48 356 GLY A CA 1
ATOM 791 C C . GLY A 1 95 ? 10.781 19.560 77.358 1.00 13.05 356 GLY A C 1
ATOM 792 O O . GLY A 1 95 ? 10.997 18.552 76.681 1.00 13.15 356 GLY A O 1
ATOM 793 N N . ALA A 1 96 ? 9.697 19.708 78.125 1.00 12.67 357 ALA A N 1
ATOM 794 C CA . ALA A 1 96 ? 8.699 18.637 78.277 1.00 12.93 357 ALA A CA 1
ATOM 795 C C . ALA A 1 96 ? 8.201 18.109 76.938 1.00 12.80 357 ALA A C 1
ATOM 796 O O . ALA A 1 96 ? 8.236 16.902 76.696 1.00 12.51 357 ALA A O 1
ATOM 798 N N . MET A 1 97 ? 7.756 19.013 76.066 1.00 12.87 358 MET A N 1
ATOM 799 C CA . MET A 1 97 ? 7.240 18.613 74.758 1.00 13.05 358 MET A CA 1
ATOM 800 C C . MET A 1 97 ? 8.331 18.021 73.874 1.00 12.38 358 MET A C 1
ATOM 801 O O . MET A 1 97 ? 8.084 17.064 73.141 1.00 12.08 358 MET A O 1
ATOM 806 N N . GLU A 1 98 ? 9.530 18.595 73.939 1.00 12.04 359 GLU A N 1
ATOM 807 C CA . GLU A 1 98 ? 10.650 18.080 73.158 1.00 11.89 359 GLU A CA 1
ATOM 808 C C . GLU A 1 98 ? 10.927 16.621 73.542 1.00 11.57 359 GLU A C 1
ATOM 809 O O . GLU A 1 98 ? 11.113 15.769 72.670 1.00 11.78 359 GLU A O 1
ATOM 815 N N . VAL A 1 99 ? 10.927 16.333 74.844 1.00 11.48 360 VAL A N 1
ATOM 816 C CA . VAL A 1 99 ? 11.194 14.973 75.324 1.00 10.80 360 VAL A CA 1
ATOM 817 C C . VAL A 1 99 ? 10.088 14.013 74.890 1.00 10.73 360 VAL A C 1
ATOM 818 O O . VAL A 1 99 ? 10.366 12.884 74.499 1.00 10.60 360 VAL A O 1
ATOM 822 N N . VAL A 1 100 ? 8.837 14.464 74.957 1.00 10.36 361 VAL A N 1
ATOM 823 C CA . VAL A 1 100 ? 7.711 13.649 74.493 1.00 10.23 361 VAL A CA 1
ATOM 824 C C . VAL A 1 100 ? 7.862 13.322 73.003 1.00 10.54 361 VAL A C 1
ATOM 825 O O . VAL A 1 100 ? 7.659 12.179 72.593 1.00 10.54 361 VAL A O 1
ATOM 829 N N . LEU A 1 101 ? 8.235 14.319 72.201 1.00 11.09 362 LEU A N 1
ATOM 830 C CA . LEU A 1 101 ? 8.414 14.103 70.763 1.00 11.82 362 LEU A CA 1
ATOM 831 C C . LEU A 1 101 ? 9.502 13.076 70.449 1.00 11.65 362 LEU A C 1
ATOM 832 O O . LEU A 1 101 ? 9.348 12.274 69.533 1.00 12.15 362 LEU A O 1
ATOM 837 N N . VAL A 1 102 ? 10.590 13.102 71.214 1.00 11.30 363 VAL A N 1
ATOM 838 C CA . VAL A 1 102 ? 11.662 12.119 71.050 1.00 11.18 363 VAL A CA 1
ATOM 839 C C . VAL A 1 102 ? 11.178 10.730 71.485 1.00 11.13 363 VAL A C 1
ATOM 840 O O . VAL A 1 102 ? 11.331 9.742 70.749 1.00 10.91 363 VAL A O 1
ATOM 844 N N . ARG A 1 103 ? 10.566 10.659 72.663 1.00 11.28 364 ARG A N 1
ATOM 845 C CA . ARG A 1 103 ? 10.028 9.390 73.175 1.00 11.86 364 ARG A CA 1
ATOM 846 C C . ARG A 1 103 ? 9.047 8.764 72.185 1.00 12.67 364 ARG A C 1
ATOM 847 O O . ARG A 1 103 ? 8.990 7.548 72.048 1.00 12.98 364 ARG A O 1
ATOM 855 N N . MET A 1 104 ? 8.291 9.611 71.488 1.00 13.37 365 MET A N 1
ATOM 856 C CA . MET A 1 104 ? 7.234 9.170 70.571 1.00 14.56 365 MET A CA 1
ATOM 857 C C . MET A 1 104 ? 7.727 8.248 69.450 1.00 14.41 365 MET A C 1
ATOM 858 O O . MET A 1 104 ? 6.946 7.458 68.923 1.00 14.35 365 MET A O 1
ATOM 863 N N . CYS A 1 105 ? 9.008 8.351 69.084 1.00 14.24 366 CYS A N 1
ATOM 864 C CA . CYS A 1 105 ? 9.564 7.482 68.039 1.00 14.71 366 CYS A CA 1
ATOM 865 C C . CYS A 1 105 ? 9.443 5.993 68.389 1.00 14.63 366 CYS A C 1
ATOM 866 O O . CYS A 1 105 ? 9.374 5.150 67.496 1.00 14.41 366 CYS A O 1
ATOM 869 N N . ARG A 1 106 ? 9.381 5.682 69.682 1.00 14.35 367 ARG A N 1
ATOM 870 C CA . ARG A 1 106 ? 9.161 4.306 70.149 1.00 14.64 367 ARG A CA 1
ATOM 871 C C . ARG A 1 106 ? 7.825 3.741 69.678 1.00 15.26 367 ARG A C 1
ATOM 872 O O . ARG A 1 106 ? 7.703 2.539 69.431 1.00 15.61 367 ARG A O 1
ATOM 880 N N . ALA A 1 107 ? 6.830 4.615 69.559 1.00 15.16 368 ALA A N 1
ATOM 881 C CA . ALA A 1 107 ? 5.476 4.218 69.176 1.00 15.25 368 ALA A CA 1
ATOM 882 C C . ALA A 1 107 ? 5.225 4.469 67.684 1.00 14.99 368 ALA A C 1
ATOM 883 O O . ALA A 1 107 ? 4.079 4.492 67.222 1.00 14.82 368 ALA A O 1
ATOM 885 N N . TYR A 1 108 ? 6.307 4.668 66.942 1.00 15.31 369 TYR A N 1
ATOM 886 C CA . TYR A 1 108 ? 6.219 4.899 65.509 1.00 15.85 369 TYR A CA 1
ATOM 887 C C . TYR A 1 108 ? 6.748 3.703 64.717 1.00 16.53 369 TYR A C 1
ATOM 888 O O . TYR A 1 108 ? 7.855 3.214 64.972 1.00 16.20 369 TYR A O 1
ATOM 897 N N . ASN A 1 109 ? 5.943 3.243 63.762 1.00 17.32 370 ASN A N 1
ATOM 898 C CA . ASN A 1 109 ? 6.345 2.183 62.842 1.00 18.15 370 ASN A CA 1
ATOM 899 C C . ASN A 1 109 ? 6.743 2.755 61.486 1.00 18.86 370 ASN A C 1
ATOM 900 O O . ASN A 1 109 ? 5.885 3.176 60.703 1.00 18.76 370 ASN A O 1
ATOM 905 N N . ALA A 1 110 ? 8.052 2.763 61.221 1.00 18.86 371 ALA A N 1
ATOM 906 C CA . ALA A 1 110 ? 8.612 3.286 59.974 1.00 19.69 371 ALA A CA 1
ATOM 907 C C . ALA A 1 110 ? 8.193 2.484 58.737 1.00 20.38 371 ALA A C 1
ATOM 908 O O . ALA A 1 110 ? 8.170 3.029 57.633 1.00 20.53 371 ALA A O 1
ATOM 910 N N . ASP A 1 111 ? 7.854 1.210 58.936 1.00 20.95 372 ASP A N 1
ATOM 911 C CA . ASP A 1 111 ? 7.519 0.288 57.834 1.00 22.21 372 ASP A CA 1
ATOM 912 C C . ASP A 1 111 ? 6.254 0.693 57.091 1.00 22.22 372 ASP A C 1
ATOM 913 O O . ASP A 1 111 ? 6.188 0.586 55.867 1.00 22.27 372 ASP A O 1
ATOM 918 N N . ASN A 1 112 ? 5.251 1.150 57.837 1.00 21.84 373 ASN A N 1
ATOM 919 C CA . ASN A 1 112 ? 3.991 1.593 57.241 1.00 20.63 373 ASN A CA 1
ATOM 920 C C . ASN A 1 112 ? 3.630 3.034 57.609 1.00 20.56 373 ASN A C 1
ATOM 921 O O . ASN A 1 112 ? 2.539 3.507 57.291 1.00 20.20 373 ASN A O 1
ATOM 926 N N . ARG A 1 113 ? 4.562 3.716 58.278 1.00 19.82 374 ARG A N 1
ATOM 927 C CA . ARG A 1 113 ? 4.412 5.115 58.695 1.00 19.80 374 ARG A CA 1
ATOM 928 C C . ARG A 1 113 ? 3.173 5.362 59.556 1.00 19.03 374 ARG A C 1
ATOM 929 O O . ARG A 1 113 ? 2.366 6.253 59.279 1.00 19.36 374 ARG A O 1
ATOM 937 N N . THR A 1 114 ? 3.035 4.561 60.606 1.00 17.89 375 THR A N 1
ATOM 938 C CA . THR A 1 114 ? 1.924 4.706 61.539 1.00 17.60 375 THR A CA 1
ATOM 939 C C . THR A 1 114 ? 2.420 4.961 62.957 1.00 16.89 375 THR A C 1
ATOM 940 O O . THR A 1 114 ? 3.579 4.675 63.284 1.00 16.38 375 THR A O 1
ATOM 944 N N . VAL A 1 115 ? 1.532 5.515 63.780 1.00 16.12 376 VAL A N 1
ATOM 945 C CA . VAL A 1 115 ? 1.819 5.795 65.181 1.00 15.92 376 VAL A CA 1
ATOM 946 C C . VAL A 1 115 ? 0.733 5.185 66.060 1.00 15.62 376 VAL A C 1
ATOM 947 O O . VAL A 1 115 ? -0.444 5.148 65.684 1.00 15.92 376 VAL A O 1
ATOM 951 N N . PHE A 1 116 ? 1.147 4.698 67.225 1.00 14.86 377 PHE A N 1
ATOM 952 C CA . PHE A 1 116 ? 0.240 4.141 68.214 1.00 14.72 377 PHE A CA 1
ATOM 953 C C . PHE A 1 116 ? -0.583 5.248 68.866 1.00 14.05 377 PHE A C 1
ATOM 954 O O . PHE A 1 116 ? -0.037 6.146 69.492 1.00 13.91 377 PHE A O 1
ATOM 962 N N . PHE A 1 117 ? -1.896 5.172 68.699 1.00 13.98 378 PHE A N 1
ATOM 963 C CA . PHE A 1 117 ? -2.824 6.185 69.193 1.00 13.77 378 PHE A CA 1
ATOM 964 C C . PHE A 1 117 ? -4.136 5.492 69.549 1.00 14.24 378 PHE A C 1
ATOM 965 O O . PHE A 1 117 ? -4.719 4.785 68.719 1.00 14.52 378 PHE A O 1
ATOM 973 N N . GLU A 1 118 ? -4.582 5.679 70.786 1.00 14.64 379 GLU A N 1
ATOM 974 C CA . GLU A 1 118 ? -5.845 5.110 71.266 1.00 15.45 379 GLU A CA 1
ATOM 975 C C . GLU A 1 118 ? -6.004 3.621 70.912 1.00 16.40 379 GLU A C 1
ATOM 976 O O . GLU A 1 118 ? -7.077 3.174 70.486 1.00 16.88 379 GLU A O 1
ATOM 982 N N . GLY A 1 119 ? -4.916 2.869 71.080 1.00 17.33 380 GLY A N 1
ATOM 983 C CA . GLY A 1 119 ? -4.969 1.402 71.058 1.00 17.81 380 GLY A CA 1
ATOM 984 C C . GLY A 1 119 ? -4.585 0.684 69.778 1.00 18.91 380 GLY A C 1
ATOM 985 O O . GLY A 1 119 ? -4.370 -0.530 69.792 1.00 19.77 380 GLY A O 1
ATOM 986 N N . LYS A 1 120 ? -4.516 1.414 68.670 1.00 18.44 381 LYS A N 1
ATOM 987 C CA . LYS A 1 120 ? -4.085 0.838 67.395 1.00 19.01 381 LYS A CA 1
ATOM 988 C C . LYS A 1 120 ? -3.131 1.787 66.689 1.00 18.30 381 LYS A C 1
ATOM 989 O O . LYS A 1 120 ? -2.987 2.939 67.091 1.00 17.98 381 LYS A O 1
ATOM 995 N N . TYR A 1 121 ? -2.487 1.298 65.635 1.00 18.04 382 TYR A N 1
ATOM 996 C CA . TYR A 1 121 ? -1.611 2.132 64.825 1.00 17.81 382 TYR A CA 1
ATOM 997 C C . TYR A 1 121 ? -2.383 2.813 63.705 1.00 17.64 382 TYR A C 1
ATOM 998 O O . TYR A 1 121 ? -3.182 2.181 63.014 1.00 17.33 382 TYR A O 1
ATOM 1007 N N . GLY A 1 122 ? -2.137 4.108 63.537 1.00 16.86 383 GLY A N 1
ATOM 1008 C CA . GLY A 1 122 ? -2.764 4.890 62.477 1.00 16.89 383 GLY A CA 1
ATOM 1009 C C . GLY A 1 122 ? -1.770 5.792 61.784 1.00 16.76 383 GLY A C 1
ATOM 1010 O O . GLY A 1 122 ? -0.816 6.261 62.405 1.00 16.72 383 GLY A O 1
ATOM 1011 N N . GLY A 1 123 ? -1.989 6.039 60.494 1.00 17.13 384 GLY A N 1
ATOM 1012 C CA . GLY A 1 123 ? -1.145 6.963 59.736 1.00 17.41 384 GLY A CA 1
ATOM 1013 C C . GLY A 1 123 ? -1.527 8.414 59.968 1.00 18.10 384 GLY A C 1
ATOM 1014 O O . GLY A 1 123 ? -2.484 8.703 60.701 1.00 17.15 384 GLY A O 1
ATOM 1015 N N . MET A 1 124 ? -0.809 9.337 59.327 1.00 18.71 385 MET A N 1
ATOM 1016 C CA . MET A 1 124 ? -1.084 10.765 59.527 1.00 19.49 385 MET A CA 1
ATOM 1017 C C . MET A 1 124 ? -2.534 11.148 59.180 1.00 19.11 385 MET A C 1
ATOM 1018 O O . MET A 1 124 ? -3.064 12.106 59.734 1.00 19.09 385 MET A O 1
ATOM 1023 N N . GLU A 1 125 ? -3.169 10.373 58.297 1.00 19.00 386 GLU A N 1
ATOM 1024 C CA . GLU A 1 125 ? -4.568 10.596 57.901 1.00 18.96 386 GLU A CA 1
ATOM 1025 C C . GLU A 1 125 ? -5.576 10.486 59.056 1.00 17.82 386 GLU A C 1
ATOM 1026 O O . GLU A 1 125 ? -6.676 11.029 58.971 1.00 17.19 386 GLU A O 1
ATOM 1032 N N . LEU A 1 126 ? -5.196 9.788 60.126 1.00 17.54 387 LEU A N 1
ATOM 1033 C CA . LEU A 1 126 ? -6.058 9.646 61.304 1.00 17.03 387 LEU A CA 1
ATOM 1034 C C . LEU A 1 126 ? -6.344 11.006 61.929 1.00 16.72 387 LEU A C 1
ATOM 1035 O O . LEU A 1 126 ? -7.389 11.211 62.551 1.00 16.34 387 LEU A O 1
ATOM 1040 N N . PHE A 1 127 ? -5.413 11.936 61.740 1.00 16.34 388 PHE A N 1
ATOM 1041 C CA . PHE A 1 127 ? -5.433 13.200 62.465 1.00 15.94 388 PHE A CA 1
ATOM 1042 C C . PHE A 1 127 ? -6.005 14.364 61.656 1.00 16.20 388 PHE A C 1
ATOM 1043 O O . PHE A 1 127 ? -5.897 15.510 62.069 1.00 15.83 388 PHE A O 1
ATOM 1051 N N . ARG A 1 128 ? -6.640 14.060 60.525 1.00 16.50 389 ARG A N 1
ATOM 1052 C CA . ARG A 1 128 ? -7.120 15.094 59.593 1.00 16.88 389 ARG A CA 1
ATOM 1053 C C . ARG A 1 128 ? -8.047 16.148 60.220 1.00 17.19 389 ARG A C 1
ATOM 1054 O O . ARG A 1 128 ? -7.971 17.326 59.864 1.00 17.63 389 ARG A O 1
ATOM 1062 N N . ALA A 1 129 ? -8.882 15.730 61.173 1.00 17.03 390 ALA A N 1
ATOM 1063 C CA . ALA A 1 129 ? -9.846 16.625 61.828 1.00 16.92 390 ALA A CA 1
ATOM 1064 C C . ALA A 1 129 ? -9.221 17.756 62.655 1.00 17.33 390 ALA A C 1
ATOM 1065 O O . ALA A 1 129 ? -9.907 18.723 62.988 1.00 17.42 390 ALA A O 1
ATOM 1067 N N . LEU A 1 130 ? -7.937 17.634 62.996 1.00 17.22 391 LEU A N 1
ATOM 1068 C CA . LEU A 1 130 ? -7.257 18.677 63.770 1.00 16.93 391 LEU A CA 1
ATOM 1069 C C . LEU A 1 130 ? -7.062 19.942 62.949 1.00 17.48 391 LEU A C 1
ATOM 1070 O O . LEU A 1 130 ? -7.043 21.044 63.498 1.00 18.23 391 LEU A O 1
ATOM 1075 N N . GLY A 1 131 ? -6.914 19.775 61.638 1.00 17.58 392 GLY A N 1
ATOM 1076 C CA . GLY A 1 131 ? -6.663 20.899 60.743 1.00 18.66 392 GLY A CA 1
ATOM 1077 C C . GLY A 1 131 ? -5.250 21.447 60.832 1.00 19.44 392 GLY A C 1
ATOM 1078 O O . GLY A 1 131 ? -5.047 22.657 60.682 1.00 19.85 392 GLY A O 1
ATOM 1079 N N . CYS A 1 132 ? -4.282 20.561 61.093 1.00 19.46 393 CYS A N 1
ATOM 1080 C CA A CYS A 1 132 ? -2.872 20.956 61.143 0.50 19.24 393 CYS A CA 1
ATOM 1081 C CA B CYS A 1 132 ? -2.863 20.926 61.179 0.50 19.93 393 CYS A CA 1
ATOM 1082 C C . CYS A 1 132 ? -1.976 19.949 60.410 1.00 19.62 393 CYS A C 1
ATOM 1083 O O . CYS A 1 132 ? -0.982 19.449 60.951 1.00 18.58 393 CYS A O 1
ATOM 1088 N N . SER A 1 133 ? -2.330 19.679 59.152 1.00 20.19 394 SER A N 1
ATOM 1089 C CA . SER A 1 133 ? -1.614 18.705 58.319 1.00 20.79 394 SER A CA 1
ATOM 1090 C C . SER A 1 133 ? -0.110 18.928 58.255 1.00 20.55 394 SER A C 1
ATOM 1091 O O . SER A 1 133 ? 0.665 17.966 58.278 1.00 19.77 394 SER A O 1
ATOM 1094 N N . GLU A 1 134 ? 0.300 20.191 58.170 1.00 20.92 395 GLU A N 1
ATOM 1095 C CA . GLU A 1 134 ? 1.715 20.507 58.042 1.00 21.66 395 GLU A CA 1
ATOM 1096 C C . GLU A 1 134 ? 2.497 20.150 59.304 1.00 20.16 395 GLU A C 1
ATOM 1097 O O . GLU A 1 134 ? 3.592 19.586 59.218 1.00 19.61 395 GLU A O 1
ATOM 1103 N N . LEU A 1 135 ? 1.932 20.459 60.468 1.00 18.53 396 LEU A N 1
ATOM 1104 C CA . LEU A 1 135 ? 2.581 20.086 61.717 1.00 17.52 396 LEU A CA 1
ATOM 1105 C C . LEU A 1 135 ? 2.600 18.573 61.885 1.00 16.27 396 LEU A C 1
ATOM 1106 O O . LEU A 1 135 ? 3.637 18.005 62.228 1.00 15.62 396 LEU A O 1
ATOM 1111 N N . ILE A 1 136 ? 1.461 17.926 61.641 1.00 15.48 397 ILE A N 1
ATOM 1112 C CA . ILE A 1 136 ? 1.384 16.464 61.749 1.00 14.79 397 ILE A CA 1
ATOM 1113 C C . ILE A 1 136 ? 2.397 15.770 60.823 1.00 14.63 397 ILE A C 1
ATOM 1114 O O . ILE A 1 136 ? 3.123 14.867 61.259 1.00 14.38 397 ILE A O 1
ATOM 1119 N N . SER A 1 137 ? 2.472 16.200 59.561 1.00 14.49 398 SER A N 1
ATOM 1120 C CA . SER A 1 137 ? 3.448 15.608 58.649 1.00 14.36 398 SER A CA 1
ATOM 1121 C C . SER A 1 137 ? 4.878 15.845 59.142 1.00 13.94 398 SER A C 1
ATOM 1122 O O . SER A 1 137 ? 5.717 14.964 59.035 1.00 13.63 398 SER A O 1
ATOM 1125 N N . SER A 1 138 ? 5.137 17.026 59.711 1.00 13.93 399 SER A N 1
ATOM 1126 C CA . SER A 1 138 ? 6.451 17.335 60.272 1.00 13.95 399 SER A CA 1
ATOM 1127 C C . SER A 1 138 ? 6.825 16.409 61.435 1.00 13.75 399 SER A C 1
ATOM 1128 O O . SER A 1 138 ? 7.972 15.980 61.543 1.00 13.56 399 SER A O 1
ATOM 1131 N N . ILE A 1 139 ? 5.847 16.102 62.287 1.00 13.90 400 ILE A N 1
ATOM 1132 C CA . ILE A 1 139 ? 6.056 15.179 63.408 1.00 14.01 400 ILE A CA 1
ATOM 1133 C C . ILE A 1 139 ? 6.296 13.745 62.917 1.00 14.54 400 ILE A C 1
ATOM 1134 O O . ILE A 1 139 ? 7.174 13.043 63.434 1.00 15.07 400 ILE A O 1
ATOM 1139 N N . PHE A 1 140 ? 5.535 13.327 61.907 1.00 14.66 401 PHE A N 1
ATOM 1140 C CA . PHE A 1 140 ? 5.764 12.033 61.272 1.00 15.18 401 PHE A CA 1
ATOM 1141 C C . PHE A 1 140 ? 7.144 11.956 60.619 1.00 15.25 401 PHE A C 1
ATOM 1142 O O . PHE A 1 140 ? 7.834 10.954 60.756 1.00 15.88 401 PHE A O 1
ATOM 1150 N N . ASP A 1 141 ? 7.548 13.018 59.923 1.00 15.66 402 ASP A N 1
ATOM 1151 C CA . ASP A 1 141 ? 8.892 13.084 59.339 1.00 15.94 402 ASP A CA 1
ATOM 1152 C C . ASP A 1 141 ? 9.980 12.986 60.414 1.00 15.76 402 ASP A C 1
ATOM 1153 O O . ASP A 1 141 ? 10.953 12.244 60.250 1.00 15.55 402 ASP A O 1
ATOM 1158 N N . PHE A 1 142 ? 9.803 13.734 61.507 1.00 14.93 403 PHE A N 1
ATOM 1159 C CA . PHE A 1 142 ? 10.750 13.726 62.619 1.00 14.65 403 PHE A CA 1
ATOM 1160 C C . PHE A 1 142 ? 10.876 12.328 63.223 1.00 14.49 403 PHE A C 1
ATOM 1161 O O . PHE A 1 142 ? 11.986 11.841 63.459 1.00 14.55 403 PHE A O 1
ATOM 1169 N N . SER A 1 143 ? 9.729 11.694 63.462 1.00 14.42 404 SER A N 1
ATOM 1170 C CA . SER A 1 143 ? 9.676 10.353 64.047 1.00 15.15 404 SER A CA 1
ATOM 1171 C C . SER A 1 143 ? 10.363 9.344 63.133 1.00 15.48 404 SER A C 1
ATOM 1172 O O . SER A 1 143 ? 11.092 8.461 63.590 1.00 15.48 404 SER A O 1
ATOM 1175 N N . HIS A 1 144 ? 10.141 9.504 61.834 1.00 16.42 405 HIS A N 1
ATOM 1176 C CA . HIS A 1 144 ? 10.754 8.640 60.831 1.00 17.38 405 HIS A CA 1
ATOM 1177 C C . HIS A 1 144 ? 12.280 8.780 60.820 1.00 17.69 405 HIS A C 1
ATOM 1178 O O . HIS A 1 144 ? 13.000 7.778 60.706 1.00 18.32 405 HIS A O 1
ATOM 1185 N N . SER A 1 145 ? 12.768 10.015 60.949 1.00 18.15 406 SER A N 1
ATOM 1186 C CA A SER A 1 145 ? 14.206 10.271 61.002 0.50 18.25 406 SER A CA 1
ATOM 1187 C CA B SER A 1 145 ? 14.205 10.272 61.006 0.50 17.90 406 SER A CA 1
ATOM 1188 C C . SER A 1 145 ? 14.838 9.614 62.230 1.00 18.17 406 SER A C 1
ATOM 1189 O O . SER A 1 145 ? 15.900 8.993 62.129 1.00 18.39 406 SER A O 1
ATOM 1194 N N . LEU A 1 146 ? 14.174 9.739 63.380 1.00 17.92 407 LEU A N 1
ATOM 1195 C CA . LEU A 1 146 ? 14.666 9.116 64.616 1.00 17.80 407 LEU A CA 1
ATOM 1196 C C . LEU A 1 146 ? 14.639 7.593 64.553 1.00 18.20 407 LEU A C 1
ATOM 1197 O O . LEU A 1 146 ? 15.586 6.937 65.006 1.00 17.84 407 LEU A O 1
ATOM 1202 N N . SER A 1 147 ? 13.562 7.044 63.984 1.00 18.25 408 SER A N 1
ATOM 1203 C CA A SER A 1 147 ? 13.400 5.596 63.858 0.50 19.00 408 SER A CA 1
ATOM 1204 C CA B SER A 1 147 ? 13.399 5.596 63.858 0.50 19.16 408 SER A CA 1
ATOM 1205 C C . SER A 1 147 ? 14.567 4.967 63.098 1.00 19.32 408 SER A C 1
ATOM 1206 O O . SER A 1 147 ? 14.979 3.838 63.400 1.00 19.86 408 SER A O 1
ATOM 1211 N N . ALA A 1 148 ? 15.096 5.705 62.121 1.00 19.74 409 ALA A N 1
ATOM 1212 C CA . ALA A 1 148 ? 16.214 5.244 61.289 1.00 20.11 409 ALA A CA 1
ATOM 1213 C C . ALA A 1 148 ? 17.495 4.987 62.083 1.00 20.56 409 ALA A C 1
ATOM 1214 O O . ALA A 1 148 ? 18.332 4.187 61.661 1.00 21.68 409 ALA A O 1
ATOM 1216 N N . LEU A 1 149 ? 17.635 5.661 63.224 1.00 20.04 410 LEU A N 1
ATOM 1217 C CA . LEU A 1 149 ? 18.815 5.529 64.081 1.00 19.92 410 LEU A CA 1
ATOM 1218 C C . LEU A 1 149 ? 18.795 4.279 64.958 1.00 19.60 410 LEU A C 1
ATOM 1219 O O . LEU A 1 149 ? 19.829 3.893 65.510 1.00 19.63 410 LEU A O 1
ATOM 1224 N N . HIS A 1 150 ? 17.623 3.661 65.091 1.00 19.60 411 HIS A N 1
ATOM 1225 C CA . HIS A 1 150 ? 17.451 2.447 65.899 1.00 19.63 411 HIS A CA 1
ATOM 1226 C C . HIS A 1 150 ? 17.935 2.624 67.346 1.00 18.99 411 HIS A C 1
ATOM 1227 O O . HIS A 1 150 ? 18.754 1.848 67.842 1.00 17.75 411 HIS A O 1
ATOM 1234 N N . PHE A 1 151 ? 17.424 3.658 68.009 1.00 18.64 412 PHE A N 1
ATOM 1235 C CA . PHE A 1 151 ? 17.746 3.922 69.412 1.00 18.32 412 PHE A CA 1
ATOM 1236 C C . PHE A 1 151 ? 17.496 2.708 70.303 1.00 18.36 412 PHE A C 1
ATOM 1237 O O . PHE A 1 151 ? 16.454 2.064 70.205 1.00 18.62 412 PHE A O 1
ATOM 1245 N N . SER A 1 152 ? 18.447 2.411 71.184 1.00 17.98 413 SER A N 1
ATOM 1246 C CA . SER A 1 152 ? 18.183 1.517 72.292 1.00 17.21 413 SER A CA 1
ATOM 1247 C C . SER A 1 152 ? 17.459 2.331 73.359 1.00 16.57 413 SER A C 1
ATOM 1248 O O . SER A 1 152 ? 17.441 3.563 73.309 1.00 15.99 413 SER A O 1
ATOM 1251 N N . GLU A 1 153 ? 16.851 1.645 74.317 1.00 16.33 414 GLU A N 1
ATOM 1252 C CA . GLU A 1 153 ? 16.186 2.334 75.412 1.00 16.37 414 GLU A CA 1
ATOM 1253 C C . GLU A 1 153 ? 17.159 3.188 76.222 1.00 16.12 414 GLU A C 1
ATOM 1254 O O . GLU A 1 153 ? 16.816 4.291 76.634 1.00 15.81 414 GLU A O 1
ATOM 1260 N N . ASP A 1 154 ? 18.369 2.674 76.432 1.00 16.28 415 ASP A N 1
ATOM 1261 C CA . ASP A 1 154 ? 19.406 3.409 77.157 1.00 16.16 415 ASP A CA 1
ATOM 1262 C C . ASP A 1 154 ? 19.836 4.677 76.410 1.00 15.16 415 ASP A C 1
ATOM 1263 O O . ASP A 1 154 ? 20.102 5.699 77.029 1.00 14.79 415 ASP A O 1
ATOM 1268 N N . GLU A 1 155 ? 19.896 4.599 75.085 1.00 14.55 416 GLU A N 1
ATOM 1269 C CA . GLU A 1 155 ? 20.208 5.766 74.253 1.00 14.03 416 GLU A CA 1
ATOM 1270 C C . GLU A 1 155 ? 19.118 6.834 74.349 1.00 13.56 416 GLU A C 1
ATOM 1271 O O . GLU A 1 155 ? 19.419 8.025 74.466 1.00 12.99 416 GLU A O 1
ATOM 1277 N N . ILE A 1 156 ? 17.860 6.407 74.327 1.00 12.91 417 ILE A N 1
ATOM 1278 C CA . ILE A 1 156 ? 16.745 7.333 74.536 1.00 12.64 417 ILE A CA 1
ATOM 1279 C C . ILE A 1 156 ? 16.835 7.965 75.936 1.00 12.33 417 ILE A C 1
ATOM 1280 O O . ILE A 1 156 ? 16.637 9.165 76.090 1.00 12.29 417 ILE A O 1
ATOM 1285 N N . ALA A 1 157 ? 17.164 7.165 76.944 1.00 12.15 418 ALA A N 1
ATOM 1286 C CA . ALA A 1 157 ? 17.353 7.686 78.299 1.00 11.98 418 ALA A CA 1
ATOM 1287 C C . ALA A 1 157 ? 18.363 8.838 78.340 1.00 11.97 418 ALA A C 1
ATOM 1288 O O . ALA A 1 157 ? 18.086 9.919 78.876 1.00 11.57 418 ALA A O 1
ATOM 1290 N N . LEU A 1 158 ? 19.532 8.599 77.755 1.00 12.18 419 LEU A N 1
ATOM 1291 C CA . LEU A 1 158 ? 20.639 9.545 77.842 1.00 12.16 419 LEU A CA 1
ATOM 1292 C C . LEU A 1 158 ? 20.405 10.762 76.963 1.00 12.13 419 LEU A C 1
ATOM 1293 O O . LEU A 1 158 ? 20.660 11.895 77.386 1.00 12.29 419 LEU A O 1
ATOM 1298 N N . TYR A 1 159 ? 19.895 10.525 75.753 1.00 11.81 420 TYR A N 1
ATOM 1299 C CA . TYR A 1 159 ? 19.575 11.613 74.830 1.00 12.01 420 TYR A CA 1
ATOM 1300 C C . TYR A 1 159 ? 18.473 12.537 75.380 1.00 11.37 420 TYR A C 1
ATOM 1301 O O . TYR A 1 159 ? 18.621 13.764 75.351 1.00 11.08 420 TYR A O 1
ATOM 1310 N N . THR A 1 160 ? 17.390 11.952 75.895 1.00 10.72 421 THR A N 1
ATOM 1311 C CA . THR A 1 160 ? 16.292 12.763 76.438 1.00 10.50 421 THR A CA 1
ATOM 1312 C C . THR A 1 160 ? 16.712 13.533 77.697 1.00 10.51 421 THR A C 1
ATOM 1313 O O . THR A 1 160 ? 16.214 14.627 77.940 1.00 10.56 421 THR A O 1
ATOM 1317 N N . ALA A 1 161 ? 17.624 12.968 78.489 1.00 10.71 422 ALA A N 1
ATOM 1318 C CA . ALA A 1 161 ? 18.190 13.708 79.623 1.00 10.83 422 ALA A CA 1
ATOM 1319 C C . ALA A 1 161 ? 18.866 15.001 79.135 1.00 10.95 422 ALA A C 1
ATOM 1320 O O . ALA A 1 161 ? 18.741 16.065 79.761 1.00 10.90 422 ALA A O 1
ATOM 1322 N N . LEU A 1 162 ? 19.542 14.911 77.992 1.00 11.15 423 LEU A N 1
ATOM 1323 C CA . LEU A 1 162 ? 20.215 16.065 77.399 1.00 11.60 423 LEU A CA 1
ATOM 1324 C C . LEU A 1 162 ? 19.267 17.059 76.733 1.00 11.74 423 LEU A C 1
ATOM 1325 O O . LEU A 1 162 ? 19.525 18.260 76.734 1.00 11.73 423 LEU A O 1
ATOM 1330 N N . VAL A 1 163 ? 18.176 16.552 76.162 1.00 11.90 424 VAL A N 1
ATOM 1331 C CA . VAL A 1 163 ? 17.114 17.404 75.626 1.00 12.19 424 VAL A CA 1
ATOM 1332 C C . VAL A 1 163 ? 16.541 18.271 76.751 1.00 12.22 424 VAL A C 1
ATOM 1333 O O . VAL A 1 163 ? 16.300 19.476 76.572 1.00 12.59 424 VAL A O 1
ATOM 1337 N N . LEU A 1 164 ? 16.372 17.658 77.923 1.00 12.10 425 LEU A N 1
ATOM 1338 C CA . LEU A 1 164 ? 15.858 18.362 79.090 1.00 12.19 425 LEU A CA 1
ATOM 1339 C C . LEU A 1 164 ? 16.881 19.306 79.720 1.00 12.17 425 LEU A C 1
ATOM 1340 O O . LEU A 1 164 ? 16.562 20.464 79.992 1.00 12.01 425 LEU A O 1
ATOM 1345 N N . ILE A 1 165 ? 18.088 18.809 79.981 1.00 11.98 426 ILE A N 1
ATOM 1346 C CA . ILE A 1 165 ? 19.120 19.624 80.650 1.00 12.58 426 ILE A CA 1
ATOM 1347 C C . ILE A 1 165 ? 19.904 20.415 79.608 1.00 12.81 426 ILE A C 1
ATOM 1348 O O . ILE A 1 165 ? 21.004 20.027 79.181 1.00 12.66 426 ILE A O 1
ATOM 1353 N N . ASN A 1 166 ? 19.291 21.516 79.191 1.00 13.19 427 ASN A N 1
ATOM 1354 C CA . ASN A 1 166 ? 19.804 22.372 78.136 1.00 14.16 427 ASN A CA 1
ATOM 1355 C C . ASN A 1 166 ? 20.132 23.734 78.743 1.00 14.50 427 ASN A C 1
ATOM 1356 O O . ASN A 1 166 ? 19.238 24.506 79.071 1.00 14.32 427 ASN A O 1
ATOM 1361 N N . ALA A 1 167 ? 21.423 24.006 78.884 1.00 15.10 428 ALA A N 1
ATOM 1362 C CA . ALA A 1 167 ? 21.921 25.235 79.514 1.00 15.94 428 ALA A CA 1
ATOM 1363 C C . ALA A 1 167 ? 21.666 26.504 78.688 1.00 16.76 428 ALA A C 1
ATOM 1364 O O . ALA A 1 167 ? 21.878 27.622 79.171 1.00 17.40 428 ALA A O 1
ATOM 1366 N N . HIS A 1 168 ? 21.225 26.336 77.444 1.00 17.96 429 HIS A N 1
ATOM 1367 C CA . HIS A 1 168 ? 20.938 27.483 76.581 1.00 19.11 429 HIS A CA 1
ATOM 1368 C C . HIS A 1 168 ? 19.494 28.000 76.651 1.00 19.06 429 HIS A C 1
ATOM 1369 O O . HIS A 1 168 ? 19.144 28.952 75.938 1.00 19.32 429 HIS A O 1
ATOM 1376 N N . ARG A 1 169 ? 18.653 27.391 77.491 1.00 18.27 430 ARG A N 1
ATOM 1377 C CA . ARG A 1 169 ? 17.265 27.866 77.621 1.00 18.14 430 ARG A CA 1
ATOM 1378 C C . ARG A 1 169 ? 17.242 29.296 78.170 1.00 18.60 430 ARG A C 1
ATOM 1379 O O . ARG A 1 169 ? 17.863 29.568 79.198 1.00 18.54 430 ARG A O 1
ATOM 1387 N N . PRO A 1 170 ? 16.528 30.211 77.490 1.00 18.88 431 PRO A N 1
ATOM 1388 C CA . PRO A 1 170 ? 16.419 31.570 78.030 1.00 19.48 431 PRO A CA 1
ATOM 1389 C C . PRO A 1 170 ? 15.712 31.599 79.383 1.00 19.84 431 PRO A C 1
ATOM 1390 O O . PRO A 1 170 ? 14.762 30.841 79.612 1.00 20.17 431 PRO A O 1
ATOM 1394 N N . GLY A 1 171 ? 16.199 32.456 80.275 1.00 20.45 432 GLY A N 1
ATOM 1395 C CA . GLY A 1 171 ? 15.560 32.676 81.568 1.00 20.99 432 GLY A CA 1
ATOM 1396 C C . GLY A 1 171 ? 16.127 31.887 82.733 1.00 21.13 432 GLY A C 1
ATOM 1397 O O . GLY A 1 171 ? 15.562 31.915 83.831 1.00 21.78 432 GLY A O 1
ATOM 1398 N N . LEU A 1 172 ? 17.238 31.184 82.508 1.00 20.99 433 LEU A N 1
ATOM 1399 C CA . LEU A 1 172 ? 17.890 30.439 83.585 1.00 20.77 433 LEU A CA 1
ATOM 1400 C C . LEU A 1 172 ? 18.581 31.382 84.563 1.00 21.57 433 LEU A C 1
ATOM 1401 O O . LEU A 1 172 ? 19.218 32.357 84.159 1.00 22.61 433 LEU A O 1
ATOM 1406 N N . GLN A 1 173 ? 18.455 31.082 85.849 1.00 22.40 434 GLN A N 1
ATOM 1407 C CA . GLN A 1 173 ? 19.072 31.896 86.894 1.00 23.30 434 GLN A CA 1
ATOM 1408 C C . GLN A 1 173 ? 20.458 31.397 87.261 1.00 23.05 434 GLN A C 1
ATOM 1409 O O . GLN A 1 173 ? 21.376 32.194 87.476 1.00 23.04 434 GLN A O 1
ATOM 1415 N N . GLU A 1 174 ? 20.601 30.078 87.343 1.00 22.28 435 GLU A N 1
ATOM 1416 C CA . GLU A 1 174 ? 21.881 29.458 87.660 1.00 22.50 435 GLU A CA 1
ATOM 1417 C C . GLU A 1 174 ? 22.415 28.721 86.441 1.00 22.47 435 GLU A C 1
ATOM 1418 O O . GLU A 1 174 ? 22.483 27.488 86.431 1.00 21.75 435 GLU A O 1
ATOM 1424 N N . LYS A 1 175 ? 22.804 29.485 85.422 1.00 22.96 436 LYS A N 1
ATOM 1425 C CA . LYS A 1 175 ? 23.231 28.911 84.147 1.00 23.54 436 LYS A CA 1
ATOM 1426 C C . LYS A 1 175 ? 24.412 27.955 84.302 1.00 23.14 436 LYS A C 1
ATOM 1427 O O . LYS A 1 175 ? 24.405 26.870 83.724 1.00 21.96 436 LYS A O 1
ATOM 1433 N N . ARG A 1 176 ? 25.408 28.358 85.092 1.00 23.24 437 ARG A N 1
ATOM 1434 C CA . ARG A 1 176 ? 26.613 27.550 85.309 1.00 23.50 437 ARG A CA 1
ATOM 1435 C C . ARG A 1 176 ? 26.314 26.197 85.954 1.00 22.03 437 ARG A C 1
ATOM 1436 O O . ARG A 1 176 ? 26.930 25.193 85.601 1.00 21.51 437 ARG A O 1
ATOM 1444 N N . LYS A 1 177 ? 25.360 26.177 86.885 1.00 20.54 438 LYS A N 1
ATOM 1445 C CA . LYS A 1 177 ? 24.917 24.933 87.510 1.00 19.96 438 LYS A CA 1
ATOM 1446 C C . LYS A 1 177 ? 24.328 23.993 86.452 1.00 18.99 438 LYS A C 1
ATOM 1447 O O . LYS A 1 177 ? 24.635 22.801 86.438 1.00 18.93 438 LYS A O 1
ATOM 1453 N N . VAL A 1 178 ? 23.514 24.544 85.554 1.00 18.04 439 VAL A N 1
ATOM 1454 C CA . VAL A 1 178 ? 22.908 23.747 84.483 1.00 17.47 439 VAL A CA 1
ATOM 1455 C C . VAL A 1 178 ? 23.984 23.280 83.495 1.00 18.04 439 VAL A C 1
ATOM 1456 O O . VAL A 1 178 ? 23.932 22.152 83.015 1.00 17.66 439 VAL A O 1
ATOM 1460 N N . GLU A 1 179 ? 24.959 24.147 83.215 1.00 18.45 440 GLU A N 1
ATOM 1461 C CA . GLU A 1 179 ? 26.076 23.813 82.319 1.00 18.96 440 GLU A CA 1
ATOM 1462 C C . GLU A 1 179 ? 26.869 22.617 82.820 1.00 18.47 440 GLU A C 1
ATOM 1463 O O . GLU A 1 179 ? 27.241 21.744 82.039 1.00 17.85 440 GLU A O 1
ATOM 1469 N N . GLN A 1 180 ? 27.132 22.585 84.122 1.00 17.62 441 GLN A N 1
ATOM 1470 C CA . GLN A 1 180 ? 27.871 21.479 84.716 1.00 17.72 441 GLN A CA 1
ATOM 1471 C C . GLN A 1 180 ? 27.087 20.174 84.600 1.00 16.83 441 GLN A C 1
ATOM 1472 O O . GLN A 1 180 ? 27.655 19.140 84.244 1.00 16.45 441 GLN A O 1
ATOM 1478 N N . LEU A 1 181 ? 25.786 20.225 84.892 1.00 15.74 442 LEU A N 1
ATOM 1479 C CA . LEU A 1 181 ? 24.942 19.031 84.796 1.00 15.40 442 LEU A CA 1
ATOM 1480 C C . LEU A 1 181 ? 24.847 18.565 83.346 1.00 14.89 442 LEU A C 1
ATOM 1481 O O . LEU A 1 181 ? 25.012 17.380 83.058 1.00 14.51 442 LEU A O 1
ATOM 1486 N N . GLN A 1 182 ? 24.610 19.509 82.439 1.00 14.45 443 GLN A N 1
ATOM 1487 C CA . GLN A 1 182 ? 24.598 19.224 81.008 1.00 14.38 443 GLN A CA 1
ATOM 1488 C C . GLN A 1 182 ? 25.899 18.540 80.580 1.00 14.36 443 GLN A C 1
ATOM 1489 O O . GLN A 1 182 ? 25.874 17.525 79.895 1.00 14.00 443 GLN A O 1
ATOM 1495 N N . TYR A 1 183 ? 27.035 19.098 80.992 1.00 14.18 444 TYR A N 1
ATOM 1496 C CA . TYR A 1 183 ? 28.322 18.533 80.609 1.00 14.22 444 TYR A CA 1
ATOM 1497 C C . TYR A 1 183 ? 28.515 17.106 81.097 1.00 14.47 444 TYR A C 1
ATOM 1498 O O . TYR A 1 183 ? 28.967 16.247 80.332 1.00 14.83 444 TYR A O 1
ATOM 1507 N N . ASN A 1 184 ? 28.161 16.846 82.354 1.00 14.10 445 ASN A N 1
ATOM 1508 C CA . ASN A 1 184 ? 28.303 15.507 82.903 1.00 14.42 445 ASN A CA 1
ATOM 1509 C C . ASN A 1 184 ? 27.416 14.513 82.161 1.00 13.91 445 ASN A C 1
ATOM 1510 O O . ASN A 1 184 ? 27.847 13.400 81.869 1.00 13.97 445 ASN A O 1
ATOM 1515 N N . LEU A 1 185 ? 26.203 14.949 81.822 1.00 13.65 446 LEU A N 1
ATOM 1516 C CA . LEU A 1 185 ? 25.287 14.144 81.005 1.00 13.39 446 LEU A CA 1
ATOM 1517 C C . LEU A 1 185 ? 25.812 13.879 79.593 1.00 13.58 446 LEU A C 1
ATOM 1518 O O . LEU A 1 185 ? 25.578 12.805 79.039 1.00 13.69 446 LEU A O 1
ATOM 1523 N N . GLU A 1 186 ? 26.521 14.850 79.022 1.00 13.89 447 GLU A N 1
ATOM 1524 C CA . GLU A 1 186 ? 27.178 14.659 77.729 1.00 14.53 447 GLU A CA 1
ATOM 1525 C C . GLU A 1 186 ? 28.296 13.624 77.854 1.00 14.09 447 GLU A C 1
ATOM 1526 O O . GLU A 1 186 ? 28.416 12.733 77.015 1.00 14.25 447 GLU A O 1
ATOM 1532 N N . LEU A 1 187 ? 29.093 13.733 78.917 1.00 14.02 448 LEU A N 1
ATOM 1533 C CA . LEU A 1 187 ? 30.131 12.735 79.197 1.00 13.67 448 LEU A CA 1
ATOM 1534 C C . LEU A 1 187 ? 29.515 11.345 79.361 1.00 13.34 448 LEU A C 1
ATOM 1535 O O . LEU A 1 187 ? 30.050 10.364 78.849 1.00 13.71 448 LEU A O 1
ATOM 1540 N N . ALA A 1 188 ? 28.384 11.274 80.061 1.00 13.02 449 ALA A N 1
ATOM 1541 C CA . ALA A 1 188 ? 27.672 10.015 80.257 1.00 12.71 449 ALA A CA 1
ATOM 1542 C C . ALA A 1 188 ? 27.229 9.447 78.908 1.00 12.78 449 ALA A C 1
ATOM 1543 O O . ALA A 1 188 ? 27.505 8.287 78.587 1.00 12.92 449 ALA A O 1
ATOM 1545 N N . PHE A 1 189 ? 26.573 10.283 78.109 1.00 12.81 450 PHE A N 1
ATOM 1546 C CA . PHE A 1 189 ? 26.086 9.873 76.788 1.00 13.13 450 PHE A CA 1
ATOM 1547 C C . PHE A 1 189 ? 27.242 9.388 75.914 1.00 13.43 450 PHE A C 1
ATOM 1548 O O . PHE A 1 189 ? 27.178 8.294 75.339 1.00 13.64 450 PHE A O 1
ATOM 1556 N N . HIS A 1 190 ? 28.305 10.186 75.844 1.00 13.53 451 HIS A N 1
ATOM 1557 C CA . HIS A 1 190 ? 29.445 9.874 74.979 1.00 14.35 451 HIS A CA 1
ATOM 1558 C C . HIS A 1 190 ? 30.162 8.603 75.432 1.00 14.45 451 HIS A C 1
ATOM 1559 O O . HIS A 1 190 ? 30.546 7.788 74.592 1.00 14.39 451 HIS A O 1
ATOM 1566 N N . HIS A 1 191 ? 30.315 8.432 76.748 1.00 14.89 452 HIS A N 1
ATOM 1567 C CA . HIS A 1 191 ? 30.928 7.223 77.304 1.00 15.94 452 HIS A CA 1
ATOM 1568 C C . HIS A 1 191 ? 30.119 5.986 76.930 1.00 16.28 452 HIS A C 1
ATOM 1569 O O . HIS A 1 191 ? 30.675 4.979 76.487 1.00 16.35 452 HIS A O 1
ATOM 1576 N N . HIS A 1 192 ? 28.801 6.073 77.084 1.00 16.19 453 HIS A N 1
ATOM 1577 C CA . HIS A 1 192 ? 27.943 4.928 76.795 1.00 16.85 453 HIS A CA 1
ATOM 1578 C C . HIS A 1 192 ? 28.019 4.557 75.313 1.00 16.74 453 HIS A C 1
ATOM 1579 O O . HIS A 1 192 ? 28.122 3.376 74.965 1.00 16.65 453 HIS A O 1
ATOM 1586 N N . LEU A 1 193 ? 27.987 5.570 74.448 1.00 16.82 454 LEU A N 1
ATOM 1587 C CA . LEU A 1 193 ? 28.073 5.352 73.006 1.00 17.63 454 LEU A CA 1
ATOM 1588 C C . LEU A 1 193 ? 29.402 4.711 72.598 1.00 18.94 454 LEU A C 1
ATOM 1589 O O . LEU A 1 193 ? 29.427 3.804 71.766 1.00 19.02 454 LEU A O 1
ATOM 1594 N N . SER A 1 194 ? 30.498 5.186 73.188 1.00 20.50 455 SER A N 1
ATOM 1595 C CA . SER A 1 194 ? 31.828 4.669 72.863 1.00 22.72 455 SER A CA 1
ATOM 1596 C C . SER A 1 194 ? 31.947 3.186 73.211 1.00 23.71 455 SER A C 1
ATOM 1597 O O . SER A 1 194 ? 32.460 2.396 72.415 1.00 23.51 455 SER A O 1
ATOM 1600 N N . LYS A 1 195 ? 31.459 2.822 74.397 1.00 24.83 456 LYS A N 1
ATOM 1601 C CA . LYS A 1 195 ? 31.463 1.441 74.875 1.00 26.58 456 LYS A CA 1
ATOM 1602 C C . LYS A 1 195 ? 30.686 0.501 73.962 1.00 26.66 456 LYS A C 1
ATOM 1603 O O . LYS A 1 195 ? 31.016 -0.683 73.857 1.00 27.47 456 LYS A O 1
ATOM 1609 N N . THR A 1 196 ? 29.660 1.039 73.307 1.00 26.37 457 THR A N 1
ATOM 1610 C CA . THR A 1 196 ? 28.749 0.247 72.483 1.00 25.84 457 THR A CA 1
ATOM 1611 C C . THR A 1 196 ? 28.993 0.430 70.983 1.00 25.33 457 THR A C 1
ATOM 1612 O O . THR A 1 196 ? 28.208 -0.048 70.163 1.00 25.77 457 THR A O 1
ATOM 1616 N N . HIS A 1 197 ? 30.079 1.118 70.634 1.00 25.54 458 HIS A N 1
ATOM 1617 C CA . HIS A 1 197 ? 30.446 1.407 69.236 1.00 25.28 458 HIS A CA 1
ATOM 1618 C C . HIS A 1 197 ? 29.366 2.213 68.501 1.00 23.62 458 HIS A C 1
ATOM 1619 O O . HIS A 1 197 ? 29.097 1.974 67.318 1.00 22.89 458 HIS A O 1
ATOM 1626 N N . ARG A 1 198 ? 28.759 3.167 69.200 1.00 21.32 459 ARG A N 1
ATOM 1627 C CA . ARG A 1 198 ? 27.618 3.908 68.660 1.00 20.71 459 ARG A CA 1
ATOM 1628 C C . ARG A 1 198 ? 27.812 5.422 68.558 1.00 20.16 459 ARG A C 1
ATOM 1629 O O . ARG A 1 198 ? 26.839 6.160 68.361 1.00 19.69 459 ARG A O 1
ATOM 1637 N N . GLN A 1 199 ? 29.051 5.898 68.668 1.00 20.69 460 GLN A N 1
ATOM 1638 C CA . GLN A 1 199 ? 29.301 7.342 68.550 1.00 21.23 460 GLN A CA 1
ATOM 1639 C C . GLN A 1 199 ? 28.948 7.917 67.173 1.00 21.58 460 GLN A C 1
ATOM 1640 O O . GLN A 1 199 ? 28.788 9.126 67.029 1.00 21.15 460 GLN A O 1
ATOM 1646 N N . SER A 1 200 ? 28.799 7.042 66.180 1.00 21.94 461 SER A N 1
ATOM 1647 C CA . SER A 1 200 ? 28.362 7.445 64.843 1.00 22.48 461 SER A CA 1
ATOM 1648 C C . SER A 1 200 ? 27.003 8.153 64.838 1.00 22.25 461 SER A C 1
ATOM 1649 O O . SER A 1 200 ? 26.746 8.975 63.958 1.00 21.90 461 SER A O 1
ATOM 1652 N N . ILE A 1 201 ? 26.142 7.845 65.811 1.00 21.51 462 ILE A N 1
ATOM 1653 C CA . ILE A 1 201 ? 24.794 8.436 65.835 1.00 21.32 462 ILE A CA 1
ATOM 1654 C C . ILE A 1 201 ? 24.779 9.931 66.155 1.00 20.73 462 ILE A C 1
ATOM 1655 O O . ILE A 1 201 ? 23.826 10.629 65.808 1.00 19.96 462 ILE A O 1
ATOM 1660 N N . LEU A 1 202 ? 25.839 10.424 66.793 1.00 20.39 463 LEU A N 1
ATOM 1661 C CA . LEU A 1 202 ? 25.881 11.824 67.215 1.00 20.66 463 LEU A CA 1
ATOM 1662 C C . LEU A 1 202 ? 25.664 12.803 66.064 1.00 21.63 463 LEU A C 1
ATOM 1663 O O . LEU A 1 202 ? 24.881 13.744 66.196 1.00 21.71 463 LEU A O 1
ATOM 1668 N N . ALA A 1 203 ? 26.337 12.559 64.941 1.00 22.62 464 ALA A N 1
ATOM 1669 C CA . ALA A 1 203 ? 26.231 13.425 63.762 1.00 23.59 464 ALA A CA 1
ATOM 1670 C C . ALA A 1 203 ? 24.899 13.249 63.019 1.00 24.29 464 ALA A C 1
ATOM 1671 O O . ALA A 1 203 ? 24.556 14.053 62.148 1.00 25.80 464 ALA A O 1
ATOM 1673 N N . LYS A 1 204 ? 24.148 12.213 63.384 1.00 24.93 465 LYS A N 1
ATOM 1674 C CA . LYS A 1 204 ? 22.860 11.915 62.758 1.00 25.74 465 LYS A CA 1
ATOM 1675 C C . LYS A 1 204 ? 21.671 12.355 63.617 1.00 25.83 465 LYS A C 1
ATOM 1676 O O . LYS A 1 204 ? 20.515 12.210 63.209 1.00 26.43 465 LYS A O 1
ATOM 1682 N N . LEU A 1 205 ? 21.951 12.876 64.810 1.00 25.97 466 LEU A N 1
ATOM 1683 C CA . LEU A 1 205 ? 20.902 13.415 65.678 1.00 26.12 466 LEU A CA 1
ATOM 1684 C C . LEU A 1 205 ? 20.345 14.699 65.066 1.00 26.53 466 LEU A C 1
ATOM 1685 O O . LEU A 1 205 ? 21.086 15.438 64.419 1.00 26.67 466 LEU A O 1
ATOM 1690 N N . PRO A 1 206 ? 19.039 14.970 65.261 1.00 27.64 467 PRO A N 1
ATOM 1691 C CA . PRO A 1 206 ? 18.463 16.155 64.619 1.00 27.94 467 PRO A CA 1
ATOM 1692 C C . PRO A 1 206 ? 19.043 17.459 65.182 1.00 28.57 467 PRO A C 1
ATOM 1693 O O . PRO A 1 206 ? 19.378 17.515 66.366 1.00 27.12 467 PRO A O 1
ATOM 1697 N N . PRO A 1 207 ? 19.192 18.496 64.334 1.00 29.64 468 PRO A N 1
ATOM 1698 C CA . PRO A 1 207 ? 19.633 19.803 64.835 1.00 30.45 468 PRO A CA 1
ATOM 1699 C C . PRO A 1 207 ? 18.615 20.374 65.825 1.00 31.42 468 PRO A C 1
ATOM 1700 O O . PRO A 1 207 ? 17.414 20.223 65.611 1.00 32.42 468 PRO A O 1
ATOM 1704 N N . LYS A 1 208 ? 19.094 21.019 66.892 1.00 31.96 469 LYS A N 1
ATOM 1705 C CA . LYS A 1 208 ? 18.227 21.552 67.961 1.00 31.31 469 LYS A CA 1
ATOM 1706 C C . LYS A 1 208 ? 17.089 22.438 67.454 1.00 30.53 469 LYS A C 1
ATOM 1707 O O . LYS A 1 208 ? 16.013 22.493 68.064 1.00 29.18 469 LYS A O 1
ATOM 1713 N N . GLY A 1 209 ? 17.337 23.127 66.343 1.00 29.31 470 GLY A N 1
ATOM 1714 C CA . GLY A 1 209 ? 16.322 23.945 65.692 1.00 27.63 470 GLY A CA 1
ATOM 1715 C C . GLY A 1 209 ? 15.107 23.145 65.255 1.00 26.58 470 GLY A C 1
ATOM 1716 O O . GLY A 1 209 ? 14.008 23.689 65.168 1.00 26.72 470 GLY A O 1
ATOM 1717 N N . LYS A 1 210 ? 15.301 21.853 64.989 1.00 25.87 471 LYS A N 1
ATOM 1718 C CA . LYS A 1 210 ? 14.210 20.987 64.544 1.00 25.09 471 LYS A CA 1
ATOM 1719 C C . LYS A 1 210 ? 13.176 20.767 65.644 1.00 23.65 471 LYS A C 1
ATOM 1720 O O . LYS A 1 210 ? 11.987 20.970 65.418 1.00 22.90 471 LYS A O 1
ATOM 1726 N N . LEU A 1 211 ? 13.630 20.356 66.826 1.00 22.94 472 LEU A N 1
ATOM 1727 C CA . LEU A 1 211 ? 12.731 20.205 67.969 1.00 21.70 472 LEU A CA 1
ATOM 1728 C C . LEU A 1 211 ? 12.085 21.525 68.380 1.00 21.97 472 LEU A C 1
ATOM 1729 O O . LEU A 1 211 ? 10.890 21.570 68.679 1.00 21.06 472 LEU A O 1
ATOM 1734 N N . ARG A 1 212 ? 12.878 22.594 68.381 1.00 22.08 473 ARG A N 1
ATOM 1735 C CA . ARG A 1 212 ? 12.371 23.937 68.661 1.00 22.94 473 ARG A CA 1
ATOM 1736 C C . ARG A 1 212 ? 11.273 24.355 67.692 1.00 21.82 473 ARG A C 1
ATOM 1737 O O . ARG A 1 212 ? 10.291 24.969 68.099 1.00 21.87 473 ARG A O 1
ATOM 1745 N N . SER A 1 213 ? 11.450 24.020 66.413 1.00 20.77 474 SER A N 1
ATOM 1746 C CA . SER A 1 213 ? 10.472 24.353 65.383 1.00 19.44 474 SER A CA 1
ATOM 1747 C C . SER A 1 213 ? 9.172 23.580 65.568 1.00 18.33 474 SER A C 1
ATOM 1748 O O . SER A 1 213 ? 8.088 24.138 65.404 1.00 17.92 474 SER A O 1
ATOM 1751 N N . LEU A 1 214 ? 9.272 22.295 65.904 1.00 16.66 475 LEU A N 1
ATOM 1752 C CA . LEU A 1 214 ? 8.074 21.503 66.148 1.00 16.18 475 LEU A CA 1
ATOM 1753 C C . LEU A 1 214 ? 7.292 22.040 67.347 1.00 15.41 475 LEU A C 1
ATOM 1754 O O . LEU A 1 214 ? 6.063 22.128 67.296 1.00 14.83 475 LEU A O 1
ATOM 1759 N N . CYS A 1 215 ? 8.008 22.412 68.410 1.00 15.89 476 CYS A N 1
ATOM 1760 C CA . CYS A 1 215 ? 7.369 22.950 69.613 1.00 16.43 476 CYS A CA 1
ATOM 1761 C C . CYS A 1 215 ? 6.723 24.310 69.403 1.00 16.40 476 CYS A C 1
ATOM 1762 O O . CYS A 1 215 ? 5.625 24.556 69.905 1.00 16.13 476 CYS A O 1
ATOM 1765 N N . SER A 1 216 ? 7.408 25.193 68.673 1.00 16.45 477 SER A N 1
ATOM 1766 C CA A SER A 1 216 ? 6.855 26.503 68.332 0.50 16.28 477 SER A CA 1
ATOM 1767 C CA B SER A 1 216 ? 6.844 26.500 68.351 0.50 16.50 477 SER A CA 1
ATOM 1768 C C . SER A 1 216 ? 5.618 26.347 67.454 1.00 16.24 477 SER A C 1
ATOM 1769 O O . SER A 1 216 ? 4.622 27.051 67.634 1.00 16.54 477 SER A O 1
ATOM 1774 N N . GLN A 1 217 ? 5.685 25.415 66.504 1.00 15.80 478 GLN A N 1
ATOM 1775 C CA . GLN A 1 217 ? 4.553 25.128 65.633 1.00 15.40 478 GLN A CA 1
ATOM 1776 C C . GLN A 1 217 ? 3.356 24.627 66.428 1.00 15.07 478 GLN A C 1
ATOM 1777 O O . GLN A 1 217 ? 2.230 25.008 66.151 1.00 14.93 478 GLN A O 1
ATOM 1783 N N . HIS A 1 218 ? 3.614 23.757 67.403 1.00 14.16 479 HIS A N 1
ATOM 1784 C CA . HIS A 1 218 ? 2.580 23.304 68.331 1.00 13.95 479 HIS A CA 1
ATOM 1785 C C . HIS A 1 218 ? 1.884 24.480 69.031 1.00 13.91 479 HIS A C 1
ATOM 1786 O O . HIS A 1 218 ? 0.651 24.577 69.023 1.00 13.76 479 HIS A O 1
ATOM 1793 N N . VAL A 1 219 ? 2.676 25.374 69.616 1.00 14.08 480 VAL A N 1
ATOM 1794 C CA . VAL A 1 219 ? 2.146 26.560 70.307 1.00 14.75 480 VAL A CA 1
ATOM 1795 C C . VAL A 1 219 ? 1.317 27.422 69.352 1.00 15.11 480 VAL A C 1
ATOM 1796 O O . VAL A 1 219 ? 0.217 27.869 69.693 1.00 15.62 480 VAL A O 1
ATOM 1800 N N . GLU A 1 220 ? 1.838 27.627 68.147 1.00 16.06 481 GLU A N 1
ATOM 1801 C CA . GLU A 1 220 ? 1.144 28.431 67.136 1.00 16.60 481 GLU A CA 1
ATOM 1802 C C . GLU A 1 220 ? -0.196 27.826 66.705 1.00 16.01 481 GLU A C 1
ATOM 1803 O O . GLU A 1 220 ? -1.202 28.543 66.595 1.00 16.00 481 GLU A O 1
ATOM 1809 N N . ARG A 1 221 ? -0.222 26.511 66.484 1.00 15.63 482 ARG A N 1
ATOM 1810 C CA . ARG A 1 221 ? -1.458 25.840 66.098 1.00 15.19 482 ARG A CA 1
ATOM 1811 C C . ARG A 1 221 ? -2.469 25.847 67.243 1.00 14.85 482 ARG A C 1
ATOM 1812 O O . ARG A 1 221 ? -3.662 26.005 67.016 1.00 14.05 482 ARG A O 1
ATOM 1820 N N . LEU A 1 222 ? -1.992 25.688 68.477 1.00 14.82 483 LEU A N 1
ATOM 1821 C CA . LEU A 1 222 ? -2.893 25.769 69.629 1.00 15.30 483 LEU A CA 1
ATOM 1822 C C . LEU A 1 222 ? -3.511 27.159 69.730 1.00 16.35 483 LEU A C 1
ATOM 1823 O O . LEU A 1 222 ? -4.688 27.288 70.050 1.00 16.60 483 LEU A O 1
ATOM 1828 N N . GLN A 1 223 ? -2.722 28.193 69.436 1.00 17.16 484 GLN A N 1
ATOM 1829 C CA . GLN A 1 223 ? -3.231 29.566 69.499 1.00 18.75 484 GLN A CA 1
ATOM 1830 C C . GLN A 1 223 ? -4.379 29.730 68.510 1.00 18.18 484 GLN A C 1
ATOM 1831 O O . GLN A 1 223 ? -5.399 30.349 68.825 1.00 17.67 484 GLN A O 1
ATOM 1837 N N . ILE A 1 224 ? -4.212 29.149 67.322 1.00 17.94 485 ILE A N 1
ATOM 1838 C CA . ILE A 1 224 ? -5.239 29.179 66.291 1.00 18.36 485 ILE A CA 1
ATOM 1839 C C . ILE A 1 224 ? -6.513 28.465 66.754 1.00 18.28 485 ILE A C 1
ATOM 1840 O O . ILE A 1 224 ? -7.616 29.005 66.629 1.00 18.68 485 ILE A O 1
ATOM 1845 N N . PHE A 1 225 ? -6.356 27.264 67.313 1.00 17.71 486 PHE A N 1
ATOM 1846 C CA . PHE A 1 225 ? -7.503 26.519 67.828 1.00 17.17 486 PHE A CA 1
ATOM 1847 C C . PHE A 1 225 ? -8.194 27.230 68.995 1.00 17.36 486 PHE A C 1
ATOM 1848 O O . PHE A 1 225 ? -9.423 27.341 69.013 1.00 17.03 486 PHE A O 1
ATOM 1856 N N . GLN A 1 226 ? -7.402 27.696 69.961 1.00 18.56 487 GLN A N 1
ATOM 1857 C CA . GLN A 1 226 ? -7.927 28.318 71.181 1.00 20.73 487 GLN A CA 1
ATOM 1858 C C . GLN A 1 226 ? -8.686 29.610 70.898 1.00 21.95 487 GLN A C 1
ATOM 1859 O O . GLN A 1 226 ? -9.723 29.872 71.507 1.00 21.41 487 GLN A O 1
ATOM 1865 N N . HIS A 1 227 ? -8.170 30.417 69.976 1.00 23.62 488 HIS A N 1
ATOM 1866 C CA . HIS A 1 227 ? -8.838 31.658 69.612 1.00 25.70 488 HIS A CA 1
ATOM 1867 C C . HIS A 1 227 ? -10.211 31.388 68.986 1.00 25.32 488 HIS A C 1
ATOM 1868 O O . HIS A 1 227 ? -11.157 32.142 69.220 1.00 26.82 488 HIS A O 1
ATOM 1875 N N . LEU A 1 228 ? -10.315 30.303 68.217 1.00 24.45 489 LEU A N 1
ATOM 1876 C CA . LEU A 1 228 ? -11.579 29.890 67.602 1.00 24.60 489 LEU A CA 1
ATOM 1877 C C . LEU A 1 228 ? -12.513 29.113 68.541 1.00 23.81 489 LEU A C 1
ATOM 1878 O O . LEU A 1 228 ? -13.738 29.194 68.409 1.00 23.39 489 LEU A O 1
ATOM 1883 N N . HIS A 1 229 ? -11.935 28.367 69.481 1.00 22.32 490 HIS A N 1
ATOM 1884 C CA . HIS A 1 229 ? -12.716 27.531 70.408 1.00 21.40 490 HIS A CA 1
ATOM 1885 C C . HIS A 1 229 ? -12.309 27.764 71.871 1.00 19.81 490 HIS A C 1
ATOM 1886 O O . HIS A 1 229 ? -11.854 26.823 72.535 1.00 19.25 490 HIS A O 1
ATOM 1893 N N . PRO A 1 230 ? -12.458 29.006 72.385 1.00 18.96 491 PRO A N 1
ATOM 1894 C CA . PRO A 1 230 ? -11.919 29.300 73.717 1.00 18.46 491 PRO A CA 1
ATOM 1895 C C . PRO A 1 230 ? -12.568 28.506 74.851 1.00 18.17 491 PRO A C 1
ATOM 1896 O O . PRO A 1 230 ? -11.876 28.118 75.806 1.00 18.55 491 PRO A O 1
ATOM 1900 N N . ILE A 1 231 ? -13.862 28.234 74.714 1.00 17.86 492 ILE A N 1
ATOM 1901 C CA A ILE A 1 231 ? -14.626 27.554 75.759 0.50 17.90 492 ILE A CA 1
ATOM 1902 C CA B ILE A 1 231 ? -14.634 27.551 75.753 0.50 17.89 492 ILE A CA 1
ATOM 1903 C C . ILE A 1 231 ? -14.166 26.106 75.920 1.00 17.67 492 ILE A C 1
ATOM 1904 O O . ILE A 1 231 ? -13.972 25.636 77.045 1.00 17.49 492 ILE A O 1
ATOM 1913 N N . VAL A 1 232 ? -13.976 25.412 74.798 1.00 17.54 493 VAL A N 1
ATOM 1914 C CA . VAL A 1 232 ? -13.477 24.025 74.801 1.00 18.56 493 VAL A CA 1
ATOM 1915 C C . VAL A 1 232 ? -12.187 23.892 75.614 1.00 17.95 493 VAL A C 1
ATOM 1916 O O . VAL A 1 232 ? -12.063 23.007 76.471 1.00 17.68 493 VAL A O 1
ATOM 1920 N N . VAL A 1 233 ? -11.239 24.790 75.357 1.00 17.83 494 VAL A N 1
ATOM 1921 C CA . VAL A 1 233 ? -9.954 24.785 76.045 1.00 17.89 494 VAL A CA 1
ATOM 1922 C C . VAL A 1 233 ? -10.162 25.020 77.548 1.00 17.86 494 VAL A C 1
ATOM 1923 O O . VAL A 1 233 ? -9.626 24.275 78.362 1.00 17.52 494 VAL A O 1
ATOM 1927 N N . GLN A 1 234 ? -10.972 26.023 77.899 1.00 18.08 495 GLN A N 1
ATOM 1928 C CA . GLN A 1 234 ? -11.286 26.319 79.305 1.00 18.01 495 GLN A CA 1
ATOM 1929 C C . GLN A 1 234 ? -11.979 25.165 80.026 1.00 17.13 495 GLN A C 1
ATOM 1930 O O . GLN A 1 234 ? -11.698 24.901 81.196 1.00 16.27 495 GLN A O 1
ATOM 1936 N N . ALA A 1 235 ? -12.886 24.490 79.331 1.00 16.52 496 ALA A N 1
ATOM 1937 C CA . ALA A 1 235 ? -13.768 23.512 79.972 1.00 16.30 496 ALA A CA 1
ATOM 1938 C C . ALA A 1 235 ? -13.241 22.083 79.970 1.00 16.37 496 ALA A C 1
ATOM 1939 O O . ALA A 1 235 ? -13.531 21.309 80.888 1.00 15.65 496 ALA A O 1
ATOM 1941 N N . ALA A 1 236 ? -12.477 21.724 78.947 1.00 15.86 497 ALA A N 1
ATOM 1942 C CA . ALA A 1 236 ? -12.175 20.314 78.732 1.00 16.24 497 ALA A CA 1
ATOM 1943 C C . ALA A 1 236 ? -10.691 19.949 78.688 1.00 16.02 497 ALA A C 1
ATOM 1944 O O . ALA A 1 236 ? -10.338 18.818 79.001 1.00 16.84 497 ALA A O 1
ATOM 1946 N N . PHE A 1 237 ? -9.835 20.896 78.302 1.00 16.07 498 PHE A N 1
ATOM 1947 C CA . PHE A 1 237 ? -8.387 20.646 78.200 1.00 15.82 498 PHE A CA 1
ATOM 1948 C C . PHE A 1 237 ? -7.739 20.496 79.572 1.00 15.07 498 PHE A C 1
ATOM 1949 O O . PHE A 1 237 ? -8.120 21.197 80.508 1.00 14.24 498 PHE A O 1
ATOM 1957 N N . PRO A 1 238 ? -6.738 19.605 79.695 1.00 14.66 499 PRO A N 1
ATOM 1958 C CA . PRO A 1 238 ? -6.023 19.512 80.970 1.00 14.31 499 PRO A CA 1
ATOM 1959 C C . PRO A 1 238 ? -5.374 20.856 81.321 1.00 14.50 499 PRO A C 1
ATOM 1960 O O . PRO A 1 238 ? -4.764 21.476 80.457 1.00 13.72 499 PRO A O 1
ATOM 1964 N N . PRO A 1 239 ? -5.523 21.324 82.579 1.00 14.25 500 PRO A N 1
ATOM 1965 C CA . PRO A 1 239 ? -4.940 22.613 82.973 1.00 14.64 500 PRO A CA 1
ATOM 1966 C C . PRO A 1 239 ? -3.423 22.715 82.747 1.00 14.88 500 PRO A C 1
ATOM 1967 O O . PRO A 1 239 ? -2.926 23.793 82.397 1.00 15.43 500 PRO A O 1
ATOM 1971 N N . LEU A 1 240 ? -2.696 21.617 82.944 1.00 14.88 501 LEU A N 1
ATOM 1972 C CA . LEU A 1 240 ? -1.246 21.614 82.701 1.00 15.09 501 LEU A CA 1
ATOM 1973 C C . LEU A 1 240 ? -0.921 21.882 81.231 1.00 15.26 501 LEU A C 1
ATOM 1974 O O . LEU A 1 240 ? 0.072 22.555 80.917 1.00 15.28 501 LEU A O 1
ATOM 1979 N N . TYR A 1 241 ? -1.747 21.338 80.339 1.00 15.39 502 TYR A N 1
ATOM 1980 C CA . TYR A 1 241 ? -1.570 21.547 78.905 1.00 15.81 502 TYR A CA 1
ATOM 1981 C C . TYR A 1 241 ? -1.756 23.029 78.577 1.00 16.38 502 TYR A C 1
ATOM 1982 O O . TYR A 1 241 ? -0.977 23.608 77.817 1.00 16.08 502 TYR A O 1
ATOM 1991 N N . LYS A 1 242 ? -2.781 23.638 79.172 1.00 17.32 503 LYS A N 1
ATOM 1992 C CA . LYS A 1 242 ? -3.029 25.071 79.027 1.00 18.69 503 LYS A CA 1
ATOM 1993 C C . LYS A 1 242 ? -1.846 25.886 79.570 1.00 18.68 503 LYS A C 1
ATOM 1994 O O . LYS A 1 242 ? -1.376 26.823 78.923 1.00 18.67 503 LYS A O 1
ATOM 2000 N N . GLU A 1 243 ? -1.353 25.521 80.750 1.00 19.26 504 GLU A N 1
ATOM 2001 C CA . GLU A 1 243 ? -0.242 26.246 81.365 1.00 20.02 504 GLU A CA 1
ATOM 2002 C C . GLU A 1 243 ? 1.028 26.220 80.510 1.00 19.73 504 GLU A C 1
ATOM 2003 O O . GLU A 1 243 ? 1.704 27.243 80.361 1.00 19.86 504 GLU A O 1
ATOM 2009 N N . LEU A 1 244 ? 1.342 25.053 79.953 1.00 18.83 505 LEU A N 1
ATOM 2010 C CA . LEU A 1 244 ? 2.569 24.864 79.190 1.00 18.42 505 LEU A CA 1
ATOM 2011 C C . LEU A 1 244 ? 2.544 25.518 77.817 1.00 17.91 505 LEU A C 1
ATOM 2012 O O . LEU A 1 244 ? 3.571 26.004 77.352 1.00 17.33 505 LEU A O 1
ATOM 2017 N N . PHE A 1 245 ? 1.379 25.522 77.175 1.00 17.84 506 PHE A N 1
ATOM 2018 C CA . PHE A 1 245 ? 1.314 25.800 75.735 1.00 18.32 506 PHE A CA 1
ATOM 2019 C C . PHE A 1 245 ? 0.462 26.984 75.289 1.00 19.57 506 PHE A C 1
ATOM 2020 O O . PHE A 1 245 ? 0.692 27.534 74.210 1.00 18.93 506 PHE A O 1
ATOM 2028 N N A SER A 1 246 ? -0.517 27.366 76.106 0.50 20.61 507 SER A N 1
ATOM 2029 N N B SER A 1 246 ? -0.516 27.367 76.105 0.50 20.27 507 SER A N 1
ATOM 2030 C CA A SER A 1 246 ? -1.400 28.481 75.772 0.50 21.79 507 SER A CA 1
ATOM 2031 C CA B SER A 1 246 ? -1.391 28.485 75.766 0.50 21.14 507 SER A CA 1
ATOM 2032 C C A SER A 1 246 ? -0.660 29.812 75.862 0.50 23.02 507 SER A C 1
ATOM 2033 C C B SER A 1 246 ? -0.648 29.811 75.855 0.50 22.60 507 SER A C 1
ATOM 2034 O O A SER A 1 246 ? 0.142 30.026 76.773 0.50 22.62 507 SER A O 1
ATOM 2035 O O B SER A 1 246 ? 0.166 30.020 76.757 0.50 22.20 507 SER A O 1
ATOM 2040 N N . THR A 1 247 ? -0.930 30.692 74.900 1.00 24.50 508 THR A N 1
ATOM 2041 C CA . THR A 1 247 ? -0.313 32.016 74.849 1.00 27.50 508 THR A CA 1
ATOM 2042 C C . THR A 1 247 ? -0.983 32.950 75.856 1.00 28.73 508 THR A C 1
ATOM 2043 O O . THR A 1 247 ? -2.205 32.937 76.010 1.00 30.30 508 THR A O 1
ATOM 2047 N N . TYR B 1 3 ? -34.964 24.148 32.953 1.00 25.87 264 TYR B N 1
ATOM 2048 C CA . TYR B 1 3 ? -35.810 22.948 32.669 1.00 24.65 264 TYR B CA 1
ATOM 2049 C C . TYR B 1 3 ? -35.481 22.384 31.294 1.00 23.51 264 TYR B C 1
ATOM 2050 O O . TYR B 1 3 ? -36.227 22.588 30.332 1.00 23.54 264 TYR B O 1
ATOM 2059 N N . ALA B 1 4 ? -34.356 21.680 31.203 1.00 21.91 265 ALA B N 1
ATOM 2060 C CA . ALA B 1 4 ? -33.898 21.110 29.936 1.00 20.65 265 ALA B CA 1
ATOM 2061 C C . ALA B 1 4 ? -34.890 20.113 29.330 1.00 19.58 265 ALA B C 1
ATOM 2062 O O . ALA B 1 4 ? -35.312 19.156 29.982 1.00 18.29 265 ALA B O 1
ATOM 2064 N N . SER B 1 5 ? -35.245 20.349 28.070 1.00 19.16 266 SER B N 1
ATOM 2065 C CA . SER B 1 5 ? -36.135 19.462 27.335 1.00 19.29 266 SER B CA 1
ATOM 2066 C C . SER B 1 5 ? -35.454 18.132 27.051 1.00 19.78 266 SER B C 1
ATOM 2067 O O . SER B 1 5 ? -34.224 18.021 27.124 1.00 18.57 266 SER B O 1
ATOM 2070 N N . LEU B 1 6 ? -36.260 17.131 26.709 1.00 20.03 267 LEU B N 1
ATOM 2071 C CA . LEU B 1 6 ? -35.740 15.817 26.354 1.00 20.85 267 LEU B CA 1
ATOM 2072 C C . LEU B 1 6 ? -34.756 15.898 25.185 1.00 21.11 267 LEU B C 1
ATOM 2073 O O . LEU B 1 6 ? -33.757 15.177 25.156 1.00 20.54 267 LEU B O 1
ATOM 2078 N N . THR B 1 7 ? -35.036 16.795 24.239 1.00 21.62 268 THR B N 1
ATOM 2079 C CA . THR B 1 7 ? -34.154 17.024 23.100 1.00 22.34 268 THR B CA 1
ATOM 2080 C C . THR B 1 7 ? -32.816 17.617 23.550 1.00 22.12 268 THR B C 1
ATOM 2081 O O . THR B 1 7 ? -31.757 17.197 23.076 1.00 22.02 268 THR B O 1
ATOM 2085 N N . GLU B 1 8 ? -32.873 18.582 24.470 1.00 22.01 269 GLU B N 1
ATOM 2086 C CA . GLU B 1 8 ? -31.670 19.202 25.033 1.00 22.17 269 GLU B CA 1
ATOM 2087 C C . GLU B 1 8 ? -30.829 18.208 25.836 1.00 20.99 269 GLU B C 1
ATOM 2088 O O . GLU B 1 8 ? -29.595 18.241 25.770 1.00 20.81 269 GLU B O 1
ATOM 2094 N N . ILE B 1 9 ? -31.507 17.328 26.573 1.00 20.42 270 ILE B N 1
ATOM 2095 C CA A ILE B 1 9 ? -30.832 16.279 27.338 0.50 20.28 270 ILE B CA 1
ATOM 2096 C CA B ILE B 1 9 ? -30.851 16.261 27.340 0.50 20.26 270 ILE B CA 1
ATOM 2097 C C . ILE B 1 9 ? -30.139 15.286 26.398 1.00 20.26 270 ILE B C 1
ATOM 2098 O O . ILE B 1 9 ? -28.986 14.909 26.629 1.00 19.49 270 ILE B O 1
ATOM 2107 N N . GLU B 1 10 ? -30.832 14.880 25.333 1.00 20.41 271 GLU B N 1
ATOM 2108 C CA . GLU B 1 10 ? -30.249 13.991 24.318 1.00 21.80 271 GLU B CA 1
ATOM 2109 C C . GLU B 1 10 ? -29.042 14.642 23.645 1.00 21.67 271 GLU B C 1
ATOM 2110 O O . GLU B 1 10 ? -28.026 13.980 23.419 1.00 21.41 271 GLU B O 1
ATOM 2116 N N . HIS B 1 11 ? -29.162 15.938 23.340 1.00 21.97 272 HIS B N 1
ATOM 2117 C CA . HIS B 1 11 ? -28.058 16.723 22.786 1.00 22.10 272 HIS B CA 1
ATOM 2118 C C . HIS B 1 11 ? -26.890 16.789 23.764 1.00 20.31 272 HIS B C 1
ATOM 2119 O O . HIS B 1 11 ? -25.735 16.742 23.354 1.00 19.93 272 HIS B O 1
ATOM 2126 N N . LEU B 1 12 ? -27.199 16.906 25.056 1.00 18.69 273 LEU B N 1
ATOM 2127 C CA . LEU B 1 12 ? -26.157 16.943 26.072 1.00 17.50 273 LEU B CA 1
ATOM 2128 C C . LEU B 1 12 ? -25.389 15.617 26.135 1.00 17.27 273 LEU B C 1
ATOM 2129 O O . LEU B 1 12 ? -24.164 15.621 26.270 1.00 17.26 273 LEU B O 1
ATOM 2134 N N . VAL B 1 13 ? -26.100 14.493 26.031 1.00 16.43 274 VAL B N 1
ATOM 2135 C CA . VAL B 1 13 ? -25.445 13.177 26.003 1.00 16.18 274 VAL B CA 1
ATOM 2136 C C . VAL B 1 13 ? -24.411 13.146 24.879 1.00 16.35 274 VAL B C 1
ATOM 2137 O O . VAL B 1 13 ? -23.234 12.857 25.108 1.00 15.60 274 VAL B O 1
ATOM 2141 N N . GLN B 1 14 ? -24.861 13.473 23.668 1.00 16.75 275 GLN B N 1
ATOM 2142 C CA . GLN B 1 14 ? -23.997 13.478 22.487 1.00 17.91 275 GLN B CA 1
ATOM 2143 C C . GLN B 1 14 ? -22.811 14.420 22.660 1.00 17.11 275 GLN B C 1
ATOM 2144 O O . GLN B 1 14 ? -21.680 14.080 22.303 1.00 16.69 275 GLN B O 1
ATOM 2150 N N . SER B 1 15 ? -23.074 15.595 23.231 1.00 16.32 276 SER B N 1
ATOM 2151 C CA . SER B 1 15 ? -22.045 16.604 23.428 1.00 16.01 276 SER B CA 1
ATOM 2152 C C . SER B 1 15 ? -20.954 16.134 24.400 1.00 15.22 276 SER B C 1
ATOM 2153 O O . SER B 1 15 ? -19.757 16.245 24.104 1.00 15.04 276 SER B O 1
ATOM 2156 N N . VAL B 1 16 ? -21.373 15.605 25.548 1.00 14.40 277 VAL B N 1
ATOM 2157 C CA . VAL B 1 16 ? -20.430 15.118 26.553 1.00 13.74 277 VAL B CA 1
ATOM 2158 C C . VAL B 1 16 ? -19.570 13.982 25.991 1.00 13.54 277 VAL B C 1
ATOM 2159 O O . VAL B 1 16 ? -18.352 13.957 26.201 1.00 12.90 277 VAL B O 1
ATOM 2163 N N . CYS B 1 17 ? -20.208 13.054 25.283 1.00 14.29 278 CYS B N 1
ATOM 2164 C CA . CYS B 1 17 ? -19.501 11.935 24.666 1.00 14.68 278 CYS B CA 1
ATOM 2165 C C . CYS B 1 17 ? -18.479 12.387 23.620 1.00 14.94 278 CYS B C 1
ATOM 2166 O O . CYS B 1 17 ? -17.390 11.816 23.529 1.00 14.46 278 CYS B O 1
ATOM 2169 N N . LYS B 1 18 ? -18.823 13.429 22.861 1.00 14.98 279 LYS B N 1
ATOM 2170 C CA . LYS B 1 18 ? -17.914 14.023 21.888 1.00 15.70 279 LYS B CA 1
ATOM 2171 C C . LYS B 1 18 ? -16.712 14.673 22.565 1.00 15.24 279 LYS B C 1
ATOM 2172 O O . LYS B 1 18 ? -15.569 14.442 22.162 1.00 15.12 279 LYS B O 1
ATOM 2178 N N . SER B 1 19 ? -16.980 15.468 23.602 1.00 14.78 280 SER B N 1
ATOM 2179 C CA . SER B 1 19 ? -15.939 16.135 24.375 1.00 14.60 280 SER B CA 1
ATOM 2180 C C . SER B 1 19 ? -14.950 15.116 24.931 1.00 14.14 280 SER B C 1
ATOM 2181 O O . SER B 1 19 ? -13.735 15.316 24.863 1.00 14.15 280 SER B O 1
ATOM 2184 N N . TYR B 1 20 ? -15.482 14.020 25.468 1.00 14.01 281 TYR B N 1
ATOM 2185 C CA . TYR B 1 20 ? -14.639 12.952 25.984 1.00 14.20 281 TYR B CA 1
ATOM 2186 C C . TYR B 1 20 ? -13.801 12.263 24.888 1.00 14.85 281 TYR B C 1
ATOM 2187 O O . TYR B 1 20 ? -12.581 12.121 25.031 1.00 14.43 281 TYR B O 1
ATOM 2196 N N . ARG B 1 21 ? -14.457 11.824 23.816 1.00 15.60 282 ARG B N 1
ATOM 2197 C CA . ARG B 1 21 ? -13.763 11.147 22.710 1.00 16.70 282 ARG B CA 1
ATOM 2198 C C . ARG B 1 21 ? -12.560 11.949 22.216 1.00 16.49 282 ARG B C 1
ATOM 2199 O O . ARG B 1 21 ? -11.502 11.385 21.916 1.00 16.50 282 ARG B O 1
ATOM 2207 N N . GLU B 1 22 ? -12.733 13.266 22.150 1.00 16.11 283 GLU B N 1
ATOM 2208 C CA . GLU B 1 22 ? -11.714 14.185 21.655 1.00 16.24 283 GLU B CA 1
ATOM 2209 C C . GLU B 1 22 ? -10.561 14.445 22.622 1.00 15.35 283 GLU B C 1
ATOM 2210 O O . GLU B 1 22 ? -9.556 15.039 22.237 1.00 15.81 283 GLU B O 1
ATOM 2216 N N . THR B 1 23 ? -10.718 14.030 23.878 1.00 14.01 284 THR B N 1
ATOM 2217 C CA . THR B 1 23 ? -9.740 14.347 24.922 1.00 13.27 284 THR B CA 1
ATOM 2218 C C . THR B 1 23 ? -9.389 13.131 25.782 1.00 13.07 284 THR B C 1
ATOM 2219 O O . THR B 1 23 ? -8.878 13.278 26.900 1.00 12.50 284 THR B O 1
ATOM 2223 N N . CYS B 1 24 ? -9.647 11.936 25.257 1.00 13.28 285 CYS B N 1
ATOM 2224 C CA . CYS B 1 24 ? -9.502 10.699 26.030 1.00 13.71 285 CYS B CA 1
ATOM 2225 C C . CYS B 1 24 ? -8.050 10.244 26.270 1.00 13.50 285 CYS B C 1
ATOM 2226 O O . CYS B 1 24 ? -7.819 9.257 26.979 1.00 13.31 285 CYS B O 1
ATOM 2229 N N . GLN B 1 25 ? -7.094 10.976 25.687 1.00 13.52 286 GLN B N 1
ATOM 2230 C CA . GLN B 1 25 ? -5.640 10.768 25.843 1.00 13.82 286 GLN B CA 1
ATOM 2231 C C . GLN B 1 25 ? -5.091 9.591 25.032 1.00 14.95 286 GLN B C 1
ATOM 2232 O O . GLN B 1 25 ? -4.317 9.799 24.085 1.00 16.43 286 GLN B O 1
ATOM 2238 N N . LEU B 1 26 ? -5.459 8.369 25.416 1.00 15.55 287 LEU B N 1
ATOM 2239 C CA . LEU B 1 26 ? -5.136 7.190 24.619 1.00 16.41 287 LEU B CA 1
ATOM 2240 C C . LEU B 1 26 ? -6.413 6.534 24.126 1.00 17.25 287 LEU B C 1
ATOM 2241 O O . LEU B 1 26 ? -7.411 6.485 24.847 1.00 16.61 287 LEU B O 1
ATOM 2246 N N . ARG B 1 27 ? -6.378 6.032 22.892 1.00 19.13 288 ARG B N 1
ATOM 2247 C CA . ARG B 1 27 ? -7.499 5.269 22.342 1.00 20.67 288 ARG B CA 1
ATOM 2248 C C . ARG B 1 27 ? -7.620 3.946 23.083 1.00 19.98 288 ARG B C 1
ATOM 2249 O O . ARG B 1 27 ? -6.610 3.296 23.366 1.00 19.63 288 ARG B O 1
ATOM 2257 N N . LEU B 1 28 ? -8.853 3.544 23.386 1.00 19.79 289 LEU B N 1
ATOM 2258 C CA . LEU B 1 28 ? -9.100 2.289 24.086 1.00 19.97 289 LEU B CA 1
ATOM 2259 C C . LEU B 1 28 ? -8.447 1.102 23.370 1.00 20.60 289 LEU B C 1
ATOM 2260 O O . LEU B 1 28 ? -7.860 0.235 24.012 1.00 20.17 289 LEU B O 1
ATOM 2265 N N . GLU B 1 29 ? -8.552 1.085 22.041 1.00 22.10 290 GLU B N 1
ATOM 2266 C CA . GLU B 1 29 ? -7.952 0.039 21.208 1.00 23.87 290 GLU B CA 1
ATOM 2267 C C . GLU B 1 29 ? -6.450 -0.104 21.439 1.00 23.21 290 GLU B C 1
ATOM 2268 O O . GLU B 1 29 ? -5.925 -1.224 21.462 1.00 22.78 290 GLU B O 1
ATOM 2274 N N . ASP B 1 30 ? -5.771 1.026 21.613 1.00 22.91 291 ASP B N 1
ATOM 2275 C CA . ASP B 1 30 ? -4.333 1.033 21.852 1.00 23.63 291 ASP B CA 1
ATOM 2276 C C . ASP B 1 30 ? -3.989 0.438 23.218 1.00 22.78 291 ASP B C 1
ATOM 2277 O O . ASP B 1 30 ? -3.054 -0.354 23.331 1.00 22.55 291 ASP B O 1
ATOM 2282 N N . LEU B 1 31 ? -4.753 0.803 24.247 1.00 21.17 292 LEU B N 1
ATOM 2283 C CA . LEU B 1 31 ? -4.557 0.215 25.576 1.00 20.58 292 LEU B CA 1
ATOM 2284 C C . LEU B 1 31 ? -4.797 -1.285 25.589 1.00 20.98 292 LEU B C 1
ATOM 2285 O O . LEU B 1 31 ? -4.064 -2.021 26.253 1.00 21.30 292 LEU B O 1
ATOM 2290 N N . LEU B 1 32 ? -5.822 -1.730 24.860 1.00 21.60 293 LEU B N 1
ATOM 2291 C CA . LEU B 1 32 ? -6.176 -3.147 24.801 1.00 22.92 293 LEU B CA 1
ATOM 2292 C C . LEU B 1 32 ? -5.147 -3.983 24.034 1.00 23.88 293 LEU B C 1
ATOM 2293 O O . LEU B 1 32 ? -4.836 -5.105 24.441 1.00 23.98 293 LEU B O 1
ATOM 2298 N N . ARG B 1 33 ? -4.621 -3.431 22.940 1.00 25.20 294 ARG B N 1
ATOM 2299 C CA . ARG B 1 33 ? -3.577 -4.097 22.150 1.00 27.06 294 ARG B CA 1
ATOM 2300 C C . ARG B 1 33 ? -2.315 -4.314 22.980 1.00 27.46 294 ARG B C 1
ATOM 2301 O O . ARG B 1 33 ? -1.611 -5.311 22.814 1.00 26.73 294 ARG B O 1
ATOM 2309 N N . GLN B 1 34 ? -2.047 -3.377 23.884 1.00 27.17 295 GLN B N 1
ATOM 2310 C CA . GLN B 1 34 ? -0.848 -3.417 24.708 1.00 27.49 295 GLN B CA 1
ATOM 2311 C C . GLN B 1 34 ? -0.879 -4.425 25.867 1.00 26.73 295 GLN B C 1
ATOM 2312 O O . GLN B 1 34 ? 0.143 -4.636 26.514 1.00 26.57 295 GLN B O 1
ATOM 2318 N N . ARG B 1 35 ? -2.027 -5.058 26.117 1.00 26.46 296 ARG B N 1
ATOM 2319 C CA . ARG B 1 35 ? -2.192 -5.963 27.269 1.00 26.80 296 ARG B CA 1
ATOM 2320 C C . ARG B 1 35 ? -1.198 -7.131 27.329 1.00 26.94 296 ARG B C 1
ATOM 2321 O O . ARG B 1 35 ? -0.877 -7.618 28.416 1.00 26.14 296 ARG B O 1
ATOM 2329 N N . SER B 1 36 ? -0.714 -7.569 26.169 1.00 26.88 297 SER B N 1
ATOM 2330 C CA . SER B 1 36 ? 0.262 -8.662 26.103 1.00 27.92 297 SER B CA 1
ATOM 2331 C C . SER B 1 36 ? 1.707 -8.174 26.293 1.00 28.06 297 SER B C 1
ATOM 2332 O O . SER B 1 36 ? 2.651 -8.971 26.274 1.00 29.48 297 SER B O 1
ATOM 2335 N N . ASN B 1 37 ? 1.857 -6.866 26.491 1.00 27.23 298 ASN B N 1
ATOM 2336 C CA . ASN B 1 37 ? 3.138 -6.212 26.748 1.00 26.51 298 ASN B CA 1
ATOM 2337 C C . ASN B 1 37 ? 3.282 -5.997 28.260 1.00 24.07 298 ASN B C 1
ATOM 2338 O O . ASN B 1 37 ? 2.753 -5.028 28.808 1.00 22.55 298 ASN B O 1
ATOM 2343 N N . ILE B 1 38 ? 3.984 -6.911 28.930 1.00 22.37 299 ILE B N 1
ATOM 2344 C CA . ILE B 1 38 ? 4.035 -6.946 30.398 1.00 20.97 299 ILE B CA 1
ATOM 2345 C C . ILE B 1 38 ? 5.480 -6.835 30.888 1.00 20.24 299 ILE B C 1
ATOM 2346 O O . ILE B 1 38 ? 6.374 -7.448 30.308 1.00 19.92 299 ILE B O 1
ATOM 2351 N N . PHE B 1 39 ? 5.707 -6.042 31.936 1.00 19.06 300 PHE B N 1
ATOM 2352 C CA . PHE B 1 39 ? 7.043 -5.916 32.525 1.00 18.86 300 PHE B CA 1
ATOM 2353 C C . PHE B 1 39 ? 7.541 -7.270 33.037 1.00 19.58 300 PHE B C 1
ATOM 2354 O O . PHE B 1 39 ? 6.808 -8.002 33.704 1.00 19.47 300 PHE B O 1
ATOM 2362 N N . SER B 1 40 ? 8.787 -7.594 32.708 1.00 20.62 301 SER B N 1
ATOM 2363 C CA . SER B 1 40 ? 9.411 -8.839 33.156 1.00 21.77 301 SER B CA 1
ATOM 2364 C C . SER B 1 40 ? 9.760 -8.749 34.637 1.00 22.96 301 SER B C 1
ATOM 2365 O O . SER B 1 40 ? 9.734 -7.661 35.228 1.00 22.37 301 SER B O 1
ATOM 2368 N N . ARG B 1 41 ? 10.088 -9.893 35.233 1.00 24.52 302 ARG B N 1
ATOM 2369 C CA . ARG B 1 41 ? 10.533 -9.931 36.625 1.00 26.48 302 ARG B CA 1
ATOM 2370 C C . ARG B 1 41 ? 11.764 -9.047 36.840 1.00 25.67 302 ARG B C 1
ATOM 2371 O O . ARG B 1 41 ? 11.849 -8.342 37.847 1.00 25.78 302 ARG B O 1
ATOM 2379 N N . GLU B 1 42 ? 12.696 -9.074 35.889 1.00 25.79 303 GLU B N 1
ATOM 2380 C CA . GLU B 1 42 ? 13.888 -8.220 35.935 1.00 25.70 303 GLU B CA 1
ATOM 2381 C C . GLU B 1 42 ? 13.534 -6.732 35.858 1.00 24.16 303 GLU B C 1
ATOM 2382 O O . GLU B 1 42 ? 14.120 -5.906 36.567 1.00 23.00 303 GLU B O 1
ATOM 2388 N N . GLU B 1 43 ? 12.566 -6.399 35.004 1.00 22.80 304 GLU B N 1
ATOM 2389 C CA . GLU B 1 43 ? 12.098 -5.017 34.871 1.00 21.28 304 GLU B CA 1
ATOM 2390 C C . GLU B 1 43 ? 11.393 -4.524 36.131 1.00 20.15 304 GLU B C 1
ATOM 2391 O O . GLU B 1 43 ? 11.646 -3.407 36.586 1.00 18.91 304 GLU B O 1
ATOM 2397 N N . VAL B 1 44 ? 10.526 -5.364 36.698 1.00 19.45 305 VAL B N 1
ATOM 2398 C CA . VAL B 1 44 ? 9.869 -5.053 37.972 1.00 19.56 305 VAL B CA 1
ATOM 2399 C C . VAL B 1 44 ? 10.925 -4.782 39.045 1.00 19.33 305 VAL B C 1
ATOM 2400 O O . VAL B 1 44 ? 10.863 -3.771 39.747 1.00 18.77 305 VAL B O 1
ATOM 2404 N N . THR B 1 45 ? 11.911 -5.671 39.132 1.00 19.39 306 THR B N 1
ATOM 2405 C CA . THR B 1 45 ? 13.013 -5.527 40.079 1.00 19.28 306 THR B CA 1
ATOM 2406 C C . THR B 1 45 ? 13.751 -4.198 39.881 1.00 18.33 306 THR B C 1
ATOM 2407 O O . THR B 1 45 ? 14.061 -3.505 40.854 1.00 17.68 306 THR B O 1
ATOM 2411 N N . GLY B 1 46 ? 14.006 -3.843 38.621 1.00 17.57 307 GLY B N 1
ATOM 2412 C CA . GLY B 1 46 ? 14.624 -2.556 38.281 1.00 17.24 307 GLY B CA 1
ATOM 2413 C C . GLY B 1 46 ? 13.839 -1.385 38.845 1.00 17.03 307 GLY B C 1
ATOM 2414 O O . GLY B 1 46 ? 14.416 -0.482 39.468 1.00 17.38 307 GLY B O 1
ATOM 2415 N N . TYR B 1 47 ? 12.520 -1.405 38.636 1.00 16.09 308 TYR B N 1
ATOM 2416 C CA . TYR B 1 47 ? 11.627 -0.371 39.166 1.00 15.54 308 TYR B CA 1
ATOM 2417 C C . TYR B 1 47 ? 11.658 -0.261 40.687 1.00 15.39 308 TYR B C 1
ATOM 2418 O O . TYR B 1 47 ? 11.665 0.840 41.229 1.00 15.03 308 TYR B O 1
ATOM 2427 N N . GLN B 1 48 ? 11.693 -1.407 41.366 1.00 15.86 309 GLN B N 1
ATOM 2428 C CA . GLN B 1 48 ? 11.665 -1.438 42.833 1.00 16.84 309 GLN B CA 1
ATOM 2429 C C . GLN B 1 48 ? 12.964 -0.925 43.440 1.00 17.32 309 GLN B C 1
ATOM 2430 O O . GLN B 1 48 ? 12.981 -0.446 44.577 1.00 17.74 309 GLN B O 1
ATOM 2436 N N . ARG B 1 49 ? 14.043 -1.019 42.670 1.00 17.99 310 ARG B N 1
ATOM 2437 C CA . ARG B 1 49 ? 15.355 -0.535 43.102 1.00 18.70 310 ARG B CA 1
ATOM 2438 C C . ARG B 1 49 ? 15.608 0.946 42.797 1.00 18.87 310 ARG B C 1
ATOM 2439 O O . ARG B 1 49 ? 16.626 1.500 43.222 1.00 19.28 310 ARG B O 1
ATOM 2447 N N . LYS B 1 50 ? 14.687 1.590 42.080 1.00 18.25 311 LYS B N 1
ATOM 2448 C CA . LYS B 1 50 ? 14.800 3.025 41.803 1.00 18.35 311 LYS B CA 1
ATOM 2449 C C . LYS B 1 50 ? 14.658 3.828 43.092 1.00 17.80 311 LYS B C 1
ATOM 2450 O O . LYS B 1 50 ? 14.008 3.378 44.045 1.00 17.78 311 LYS B O 1
ATOM 2456 N N . SER B 1 51 ? 15.268 5.010 43.116 1.00 17.33 312 SER B N 1
ATOM 2457 C CA . SER B 1 51 ? 15.124 5.923 44.241 1.00 16.96 312 SER B CA 1
ATOM 2458 C C . SER B 1 51 ? 13.682 6.399 44.361 1.00 16.42 312 SER B C 1
ATOM 2459 O O . SER B 1 51 ? 12.942 6.438 43.374 1.00 16.16 312 SER B O 1
ATOM 2462 N N . MET B 1 52 ? 13.299 6.779 45.576 1.00 15.77 313 MET B N 1
ATOM 2463 C CA . MET B 1 52 ? 11.987 7.346 45.824 1.00 15.71 313 MET B CA 1
ATOM 2464 C C . MET B 1 52 ? 11.758 8.589 44.967 1.00 15.29 313 MET B C 1
ATOM 2465 O O . MET B 1 52 ? 10.704 8.724 44.356 1.00 15.35 313 MET B O 1
ATOM 2470 N N . TRP B 1 53 ? 12.752 9.478 44.893 1.00 15.25 314 TRP B N 1
ATOM 2471 C CA . TRP B 1 53 ? 12.590 10.708 44.117 1.00 15.08 314 TRP B CA 1
ATOM 2472 C C . TRP B 1 53 ? 12.345 10.434 42.637 1.00 14.86 314 TRP B C 1
ATOM 2473 O O . TRP B 1 53 ? 11.503 11.089 42.036 1.00 14.40 314 TRP B O 1
ATOM 2484 N N . GLU B 1 54 ? 13.064 9.467 42.061 1.00 14.81 315 GLU B N 1
ATOM 2485 C CA . GLU B 1 54 ? 12.920 9.184 40.629 1.00 14.96 315 GLU B CA 1
ATOM 2486 C C . GLU B 1 54 ? 11.542 8.632 40.311 1.00 14.54 315 GLU B C 1
ATOM 2487 O O . GLU B 1 54 ? 10.928 9.040 39.329 1.00 14.51 315 GLU B O 1
ATOM 2493 N N . MET B 1 55 ? 11.058 7.707 41.138 1.00 14.31 316 MET B N 1
ATOM 2494 C CA . MET B 1 55 ? 9.714 7.170 40.931 1.00 14.31 316 MET B CA 1
ATOM 2495 C C . MET B 1 55 ? 8.625 8.217 41.106 1.00 13.65 316 MET B C 1
ATOM 2496 O O . MET B 1 55 ? 7.693 8.256 40.315 1.00 13.15 316 MET B O 1
ATOM 2501 N N . TRP B 1 56 ? 8.739 9.057 42.137 1.00 12.95 317 TRP B N 1
ATOM 2502 C CA . TRP B 1 56 ? 7.762 10.115 42.358 1.00 12.76 317 TRP B CA 1
ATOM 2503 C C . TRP B 1 56 ? 7.770 11.086 41.192 1.00 12.31 317 TRP B C 1
ATOM 2504 O O . TRP B 1 56 ? 6.713 11.520 40.745 1.00 12.69 317 TRP B O 1
ATOM 2515 N N . GLU B 1 57 ? 8.968 11.411 40.706 1.00 12.14 318 GLU B N 1
ATOM 2516 C CA . GLU B 1 57 ? 9.112 12.349 39.597 1.00 12.30 318 GLU B CA 1
ATOM 2517 C C . GLU B 1 57 ? 8.457 11.824 38.323 1.00 12.08 318 GLU B C 1
ATOM 2518 O O . GLU B 1 57 ? 7.716 12.556 37.659 1.00 11.88 318 GLU B O 1
ATOM 2524 N N . ARG B 1 58 ? 8.716 10.556 38.004 1.00 11.97 319 ARG B N 1
ATOM 2525 C CA . ARG B 1 58 ? 8.102 9.909 36.847 1.00 11.82 319 ARG B CA 1
ATOM 2526 C C . ARG B 1 58 ? 6.586 9.894 36.998 1.00 11.87 319 ARG B C 1
ATOM 2527 O O . ARG B 1 58 ? 5.860 10.300 36.094 1.00 11.98 319 ARG B O 1
ATOM 2535 N N . CYS B 1 59 ? 6.104 9.453 38.158 1.00 11.63 320 CYS B N 1
ATOM 2536 C CA . CYS B 1 59 ? 4.667 9.377 38.375 1.00 11.64 320 CYS B CA 1
ATOM 2537 C C . CYS B 1 59 ? 3.999 10.746 38.274 1.00 11.39 320 CYS B C 1
ATOM 2538 O O . CYS B 1 59 ? 2.916 10.859 37.713 1.00 11.23 320 CYS B O 1
ATOM 2541 N N . ALA B 1 60 ? 4.647 11.775 38.821 1.00 11.10 321 ALA B N 1
ATOM 2542 C CA . ALA B 1 60 ? 4.125 13.139 38.755 1.00 11.29 321 ALA B CA 1
ATOM 2543 C C . ALA B 1 60 ? 4.003 13.613 37.306 1.00 11.21 321 ALA B C 1
ATOM 2544 O O . ALA B 1 60 ? 3.009 14.236 36.931 1.00 11.14 321 ALA B O 1
ATOM 2546 N N . HIS B 1 61 ? 5.001 13.296 36.486 1.00 11.57 322 HIS B N 1
ATOM 2547 C CA . HIS B 1 61 ? 4.944 13.681 35.070 1.00 11.84 322 HIS B CA 1
ATOM 2548 C C . HIS B 1 61 ? 3.802 12.996 34.314 1.00 11.29 322 HIS B C 1
ATOM 2549 O O . HIS B 1 61 ? 3.043 13.653 33.599 1.00 11.08 322 HIS B O 1
ATOM 2556 N N . HIS B 1 62 ? 3.656 11.689 34.509 1.00 10.72 323 HIS B N 1
ATOM 2557 C CA . HIS B 1 62 ? 2.588 10.939 33.857 1.00 10.71 323 HIS B CA 1
ATOM 2558 C C . HIS B 1 62 ? 1.215 11.397 34.335 1.00 10.51 323 HIS B C 1
ATOM 2559 O O . HIS B 1 62 ? 0.302 11.545 33.533 1.00 10.21 323 HIS B O 1
ATOM 2566 N N . LEU B 1 63 ? 1.080 11.649 35.637 1.00 10.55 324 LEU B N 1
ATOM 2567 C CA A LEU B 1 63 ? -0.169 12.152 36.181 0.50 10.94 324 LEU B CA 1
ATOM 2568 C CA B LEU B 1 63 ? -0.183 12.149 36.170 0.50 10.74 324 LEU B CA 1
ATOM 2569 C C . LEU B 1 63 ? -0.513 13.511 35.573 1.00 11.06 324 LEU B C 1
ATOM 2570 O O . LEU B 1 63 ? -1.655 13.773 35.228 1.00 11.08 324 LEU B O 1
ATOM 2579 N N . THR B 1 64 ? 0.496 14.367 35.438 1.00 11.23 325 THR B N 1
ATOM 2580 C CA . THR B 1 64 ? 0.295 15.705 34.874 1.00 11.40 325 THR B CA 1
ATOM 2581 C C . THR B 1 64 ? -0.160 15.645 33.412 1.00 11.36 325 THR B C 1
ATOM 2582 O O . THR B 1 64 ? -1.079 16.366 33.009 1.00 10.99 325 THR B O 1
ATOM 2586 N N . GLU B 1 65 ? 0.469 14.769 32.633 1.00 11.61 326 GLU B N 1
ATOM 2587 C CA . GLU B 1 65 ? 0.060 14.561 31.241 1.00 12.14 326 GLU B CA 1
ATOM 2588 C C . GLU B 1 65 ? -1.428 14.183 31.176 1.00 11.76 326 GLU B C 1
ATOM 2589 O O . GLU B 1 65 ? -2.190 14.783 30.422 1.00 11.64 326 GLU B O 1
ATOM 2595 N N . ALA B 1 66 ? -1.846 13.231 32.004 1.00 10.88 327 ALA B N 1
ATOM 2596 C CA . ALA B 1 66 ? -3.263 12.843 32.066 1.00 10.49 327 ALA B CA 1
ATOM 2597 C C . ALA B 1 66 ? -4.163 14.009 32.477 1.00 10.20 327 ALA B C 1
ATOM 2598 O O . ALA B 1 66 ? -5.257 14.180 31.924 1.00 10.20 327 ALA B O 1
ATOM 2600 N N . ILE B 1 67 ? -3.696 14.810 33.434 1.00 9.82 328 ILE B N 1
ATOM 2601 C CA . ILE B 1 67 ? -4.434 15.982 33.890 1.00 9.84 328 ILE B CA 1
ATOM 2602 C C . ILE B 1 67 ? -4.596 17.012 32.767 1.00 9.85 328 ILE B C 1
ATOM 2603 O O . ILE B 1 67 ? -5.653 17.619 32.646 1.00 9.45 328 ILE B O 1
ATOM 2608 N N . GLN B 1 68 ? -3.573 17.167 31.925 1.00 10.02 329 GLN B N 1
ATOM 2609 C CA . GLN B 1 68 ? -3.671 18.111 30.803 1.00 10.54 329 GLN B CA 1
ATOM 2610 C C . GLN B 1 68 ? -4.834 17.779 29.866 1.00 10.74 329 GLN B C 1
ATOM 2611 O O . GLN B 1 68 ? -5.540 18.679 29.386 1.00 10.71 329 GLN B O 1
ATOM 2617 N N . TYR B 1 69 ? -5.056 16.487 29.635 1.00 10.44 330 TYR B N 1
ATOM 2618 C CA . TYR B 1 69 ? -6.195 16.050 28.831 1.00 10.89 330 TYR B CA 1
ATOM 2619 C C . TYR B 1 69 ? -7.524 16.309 29.529 1.00 10.74 330 TYR B C 1
ATOM 2620 O O . TYR B 1 69 ? -8.513 16.625 28.881 1.00 10.78 330 TYR B O 1
ATOM 2629 N N . VAL B 1 70 ? -7.543 16.170 30.856 1.00 10.54 331 VAL B N 1
ATOM 2630 C CA . VAL B 1 70 ? -8.750 16.443 31.623 1.00 10.57 331 VAL B CA 1
ATOM 2631 C C . VAL B 1 70 ? -9.078 17.940 31.594 1.00 10.61 331 VAL B C 1
ATOM 2632 O O . VAL B 1 70 ? -10.242 18.315 31.520 1.00 10.43 331 VAL B O 1
ATOM 2636 N N . VAL B 1 71 ? -8.051 18.787 31.625 1.00 11.36 332 VAL B N 1
ATOM 2637 C CA . VAL B 1 71 ? -8.257 20.232 31.488 1.00 12.03 332 VAL B CA 1
ATOM 2638 C C . VAL B 1 71 ? -8.900 20.549 30.133 1.00 12.61 332 VAL B C 1
ATOM 2639 O O . VAL B 1 71 ? -9.843 21.336 30.062 1.00 12.57 332 VAL B O 1
ATOM 2643 N N . GLU B 1 72 ? -8.417 19.904 29.073 1.00 13.17 333 GLU B N 1
ATOM 2644 C CA . GLU B 1 72 ? -9.016 20.086 27.753 1.00 14.15 333 GLU B CA 1
ATOM 2645 C C . GLU B 1 72 ? -10.460 19.564 27.689 1.00 13.34 333 GLU B C 1
ATOM 2646 O O . GLU B 1 72 ? -11.318 20.172 27.038 1.00 13.23 333 GLU B O 1
ATOM 2652 N N . PHE B 1 73 ? -10.725 18.447 28.367 1.00 12.07 334 PHE B N 1
ATOM 2653 C CA . PHE B 1 73 ? -12.087 17.922 28.507 1.00 11.76 334 PHE B CA 1
ATOM 2654 C C . PHE B 1 73 ? -13.015 18.985 29.121 1.00 11.92 334 PHE B C 1
ATOM 2655 O O . PHE B 1 73 ? -14.078 19.283 28.572 1.00 11.75 334 PHE B O 1
ATOM 2663 N N . ALA B 1 74 ? -12.592 19.564 30.239 1.00 12.65 335 ALA B N 1
ATOM 2664 C CA . ALA B 1 74 ? -13.371 20.606 30.908 1.00 13.55 335 ALA B CA 1
ATOM 2665 C C . ALA B 1 74 ? -13.663 21.764 29.953 1.00 14.71 335 ALA B C 1
ATOM 2666 O O . ALA B 1 74 ? -14.809 22.191 29.833 1.00 14.87 335 ALA B O 1
ATOM 2668 N N . LYS B 1 75 ? -12.628 22.239 29.261 1.00 16.04 336 LYS B N 1
ATOM 2669 C CA . LYS B 1 75 ? -12.760 23.387 28.350 1.00 17.59 336 LYS B CA 1
ATOM 2670 C C . LYS B 1 75 ? -13.786 23.167 27.238 1.00 18.65 336 LYS B C 1
ATOM 2671 O O . LYS B 1 75 ? -14.392 24.129 26.744 1.00 20.15 336 LYS B O 1
ATOM 2677 N N . ARG B 1 76 ? -13.974 21.908 26.848 1.00 19.65 337 ARG B N 1
ATOM 2678 C CA . ARG B 1 76 ? -14.896 21.556 25.765 1.00 21.00 337 ARG B CA 1
ATOM 2679 C C . ARG B 1 76 ? -16.249 21.095 26.295 1.00 21.44 337 ARG B C 1
ATOM 2680 O O . ARG B 1 76 ? -17.165 20.812 25.512 1.00 22.16 337 ARG B O 1
ATOM 2688 N N . LEU B 1 77 ? -16.370 21.007 27.618 1.00 20.71 338 LEU B N 1
ATOM 2689 C CA . LEU B 1 77 ? -17.560 20.429 28.236 1.00 21.11 338 LEU B CA 1
ATOM 2690 C C . LEU B 1 77 ? -18.683 21.450 28.285 1.00 21.56 338 LEU B C 1
ATOM 2691 O O . LEU B 1 77 ? -18.552 22.505 28.917 1.00 21.13 338 LEU B O 1
ATOM 2696 N N . SER B 1 78 ? -19.777 21.122 27.601 1.00 22.94 339 SER B N 1
ATOM 2697 C CA . SER B 1 78 ? -20.965 21.967 27.539 1.00 24.02 339 SER B CA 1
ATOM 2698 C C . SER B 1 78 ? -21.327 22.481 28.928 1.00 23.77 339 SER B C 1
ATOM 2699 O O . SER B 1 78 ? -21.567 21.689 29.843 1.00 25.72 339 SER B O 1
ATOM 2702 N N . GLY B 1 79 ? -21.322 23.803 29.091 1.00 23.12 340 GLY B N 1
ATOM 2703 C CA . GLY B 1 79 ? -21.734 24.422 30.347 1.00 21.72 340 GLY B CA 1
ATOM 2704 C C . GLY B 1 79 ? -20.609 24.788 31.298 1.00 21.56 340 GLY B C 1
ATOM 2705 O O . GLY B 1 79 ? -20.796 25.622 32.191 1.00 21.68 340 GLY B O 1
ATOM 2706 N N . PHE B 1 80 ? -19.440 24.174 31.123 1.00 20.53 341 PHE B N 1
ATOM 2707 C CA . PHE B 1 80 ? -18.320 24.415 32.042 1.00 19.94 341 PHE B CA 1
ATOM 2708 C C . PHE B 1 80 ? -17.757 25.829 31.940 1.00 20.94 341 PHE B C 1
ATOM 2709 O O . PHE B 1 80 ? -17.508 26.476 32.962 1.00 20.15 341 PHE B O 1
ATOM 2717 N N . MET B 1 81 ? -17.560 26.311 30.717 1.00 22.34 342 MET B N 1
ATOM 2718 C CA . MET B 1 81 ? -17.008 27.653 30.518 1.00 24.79 342 MET B CA 1
ATOM 2719 C C . MET B 1 81 ? -18.048 28.760 30.781 1.00 24.29 342 MET B C 1
ATOM 2720 O O . MET B 1 81 ? -17.689 29.940 30.893 1.00 24.71 342 MET B O 1
ATOM 2725 N N . GLU B 1 82 ? -19.319 28.364 30.913 1.00 23.44 343 GLU B N 1
ATOM 2726 C CA . GLU B 1 82 ? -20.412 29.264 31.325 1.00 22.75 343 GLU B CA 1
ATOM 2727 C C . GLU B 1 82 ? -20.413 29.500 32.839 1.00 20.71 343 GLU B C 1
ATOM 2728 O O . GLU B 1 82 ? -21.079 30.413 33.345 1.00 19.75 343 GLU B O 1
ATOM 2734 N N . LEU B 1 83 ? -19.684 28.661 33.566 1.00 18.32 344 LEU B N 1
ATOM 2735 C CA . LEU B 1 83 ? -19.505 28.855 35.001 1.00 16.88 344 LEU B CA 1
ATOM 2736 C C . LEU B 1 83 ? -18.516 29.999 35.211 1.00 16.52 344 LEU B C 1
ATOM 2737 O O . LEU B 1 83 ? -17.688 30.266 34.337 1.00 17.32 344 LEU B O 1
ATOM 2742 N N . CYS B 1 84 ? -18.599 30.692 36.343 1.00 16.02 345 CYS B N 1
ATOM 2743 C CA . CYS B 1 84 ? -17.659 31.789 36.595 1.00 15.93 345 CYS B CA 1
ATOM 2744 C C . CYS B 1 84 ? -16.222 31.265 36.703 1.00 15.86 345 CYS B C 1
ATOM 2745 O O . CYS B 1 84 ? -16.002 30.069 36.950 1.00 14.92 345 CYS B O 1
ATOM 2748 N N . GLN B 1 85 ? -15.256 32.161 36.503 1.00 15.97 346 GLN B N 1
ATOM 2749 C CA . GLN B 1 85 ? -13.831 31.802 36.518 1.00 16.49 346 GLN B CA 1
ATOM 2750 C C . GLN B 1 85 ? -13.406 31.080 37.800 1.00 15.96 346 GLN B C 1
ATOM 2751 O O . GLN B 1 85 ? -12.762 30.032 37.730 1.00 15.20 346 GLN B O 1
ATOM 2757 N N . ASN B 1 86 ? -13.769 31.634 38.959 1.00 15.26 347 ASN B N 1
ATOM 2758 C CA . ASN B 1 86 ? -13.445 31.022 40.251 1.00 15.23 347 ASN B CA 1
ATOM 2759 C C . ASN B 1 86 ? -13.934 29.576 40.331 1.00 14.39 347 ASN B C 1
ATOM 2760 O O . ASN B 1 86 ? -13.204 28.692 40.791 1.00 14.16 347 ASN B O 1
ATOM 2765 N N . ASP B 1 87 ? -15.170 29.347 39.892 1.00 13.58 348 ASP B N 1
ATOM 2766 C CA . ASP B 1 87 ? -15.776 28.020 39.998 1.00 12.97 348 ASP B CA 1
ATOM 2767 C C . ASP B 1 87 ? -15.145 27.006 39.035 1.00 12.84 348 ASP B C 1
ATOM 2768 O O . ASP B 1 87 ? -14.991 25.835 39.381 1.00 12.53 348 ASP B O 1
ATOM 2773 N N . GLN B 1 88 ? -14.759 27.463 37.846 1.00 13.14 349 GLN B N 1
ATOM 2774 C CA . GLN B 1 88 ? -13.961 26.638 36.936 1.00 13.45 349 GLN B CA 1
ATOM 2775 C C . GLN B 1 88 ? -12.686 26.141 37.618 1.00 13.18 349 GLN B C 1
ATOM 2776 O O . GLN B 1 88 ? -12.332 24.959 37.506 1.00 13.32 349 GLN B O 1
ATOM 2782 N N . ILE B 1 89 ? -12.004 27.051 38.323 1.00 13.21 350 ILE B N 1
ATOM 2783 C CA A ILE B 1 89 ? -10.774 26.730 39.053 0.50 13.15 350 ILE B CA 1
ATOM 2784 C CA B ILE B 1 89 ? -10.774 26.720 39.048 0.50 13.01 350 ILE B CA 1
ATOM 2785 C C . ILE B 1 89 ? -11.039 25.770 40.218 1.00 12.84 350 ILE B C 1
ATOM 2786 O O . ILE B 1 89 ? -10.311 24.789 40.403 1.00 12.99 350 ILE B O 1
ATOM 2795 N N . VAL B 1 90 ? -12.085 26.050 40.998 1.00 12.71 351 VAL B N 1
ATOM 2796 C CA . VAL B 1 90 ? -12.440 25.216 42.154 1.00 12.44 351 VAL B CA 1
ATOM 2797 C C . VAL B 1 90 ? -12.755 23.783 41.716 1.00 12.10 351 VAL B C 1
ATOM 2798 O O . VAL B 1 90 ? -12.296 22.818 42.334 1.00 11.85 351 VAL B O 1
ATOM 2802 N N . LEU B 1 91 ? -13.522 23.648 40.643 1.00 12.36 352 LEU B N 1
ATOM 2803 C CA . LEU B 1 91 ? -13.920 22.325 40.173 1.00 12.17 352 LEU B CA 1
ATOM 2804 C C . LEU B 1 91 ? -12.739 21.539 39.600 1.00 12.50 352 LEU B C 1
ATOM 2805 O O . LEU B 1 91 ? -12.605 20.341 39.862 1.00 12.07 352 LEU B O 1
ATOM 2810 N N . LEU B 1 92 ? -11.882 22.207 38.829 1.00 12.73 353 LEU B N 1
ATOM 2811 C CA . LEU B 1 92 ? -10.712 21.525 38.269 1.00 13.41 353 LEU B CA 1
ATOM 2812 C C . LEU B 1 92 ? -9.664 21.176 39.315 1.00 13.97 353 LEU B C 1
ATOM 2813 O O . LEU B 1 92 ? -9.092 20.080 39.293 1.00 14.51 353 LEU B O 1
ATOM 2818 N N . LYS B 1 93 ? -9.413 22.094 40.244 1.00 14.58 354 LYS B N 1
ATOM 2819 C CA . LYS B 1 93 ? -8.429 21.836 41.293 1.00 15.23 354 LYS B CA 1
ATOM 2820 C C . LYS B 1 93 ? -8.811 20.606 42.133 1.00 14.65 354 LYS B C 1
ATOM 2821 O O . LYS B 1 93 ? -7.961 19.779 42.473 1.00 14.53 354 LYS B O 1
ATOM 2827 N N . ALA B 1 94 ? -10.099 20.464 42.428 1.00 13.61 355 ALA B N 1
ATOM 2828 C CA . ALA B 1 94 ? -10.575 19.342 43.222 1.00 12.96 355 ALA B CA 1
ATOM 2829 C C . ALA B 1 94 ? -10.792 18.090 42.373 1.00 12.61 355 ALA B C 1
ATOM 2830 O O . ALA B 1 94 ? -10.590 16.971 42.853 1.00 13.16 355 ALA B O 1
ATOM 2832 N N . GLY B 1 95 ? -11.198 18.292 41.120 1.00 12.27 356 GLY B N 1
ATOM 2833 C CA . GLY B 1 95 ? -11.720 17.212 40.278 1.00 11.80 356 GLY B CA 1
ATOM 2834 C C . GLY B 1 95 ? -10.779 16.554 39.284 1.00 11.59 356 GLY B C 1
ATOM 2835 O O . GLY B 1 95 ? -11.032 15.418 38.861 1.00 11.18 356 GLY B O 1
ATOM 2836 N N . ALA B 1 96 ? -9.709 17.255 38.900 1.00 11.32 357 ALA B N 1
ATOM 2837 C CA . ALA B 1 96 ? -8.771 16.756 37.893 1.00 11.47 357 ALA B CA 1
ATOM 2838 C C . ALA B 1 96 ? -8.255 15.368 38.250 1.00 11.52 357 ALA B C 1
ATOM 2839 O O . ALA B 1 96 ? -8.346 14.448 37.440 1.00 11.33 357 ALA B O 1
ATOM 2841 N N . MET B 1 97 ? -7.761 15.213 39.473 1.00 11.54 358 MET B N 1
ATOM 2842 C CA . MET B 1 97 ? -7.213 13.936 39.909 1.00 11.93 358 MET B CA 1
ATOM 2843 C C . MET B 1 97 ? -8.281 12.846 39.975 1.00 11.24 358 MET B C 1
ATOM 2844 O O . MET B 1 97 ? -8.016 11.696 39.627 1.00 11.23 358 MET B O 1
ATOM 2849 N N . GLU B 1 98 ? -9.483 13.218 40.408 1.00 10.74 359 GLU B N 1
ATOM 2850 C CA . GLU B 1 98 ? -10.597 12.280 40.482 1.00 10.34 359 GLU B CA 1
ATOM 2851 C C . GLU B 1 98 ? -10.933 11.749 39.090 1.00 9.99 359 GLU B C 1
ATOM 2852 O O . GLU B 1 98 ? -11.111 10.550 38.905 1.00 9.86 359 GLU B O 1
ATOM 2858 N N . VAL B 1 99 ? -10.993 12.643 38.106 1.00 9.63 360 VAL B N 1
ATOM 2859 C CA . VAL B 1 99 ? -11.272 12.208 36.728 1.00 9.40 360 VAL B CA 1
ATOM 2860 C C . VAL B 1 99 ? -10.175 11.278 36.177 1.00 9.55 360 VAL B C 1
ATOM 2861 O O . VAL B 1 99 ? -10.481 10.260 35.538 1.00 9.32 360 VAL B O 1
ATOM 2865 N N . VAL B 1 100 ? -8.912 11.624 36.427 1.00 9.47 361 VAL B N 1
ATOM 2866 C CA . VAL B 1 100 ? -7.791 10.779 36.000 1.00 9.80 361 VAL B CA 1
ATOM 2867 C C . VAL B 1 100 ? -7.919 9.369 36.608 1.00 10.11 361 VAL B C 1
ATOM 2868 O O . VAL B 1 100 ? -7.739 8.369 35.911 1.00 10.15 361 VAL B O 1
ATOM 2872 N N . LEU B 1 101 ? -8.223 9.296 37.902 1.00 10.49 362 LEU B N 1
ATOM 2873 C CA . LEU B 1 101 ? -8.382 7.997 38.577 1.00 10.71 362 LEU B CA 1
ATOM 2874 C C . LEU B 1 101 ? -9.512 7.145 38.000 1.00 10.64 362 LEU B C 1
ATOM 2875 O O . LEU B 1 101 ? -9.393 5.915 37.910 1.00 10.56 362 LEU B O 1
ATOM 2880 N N . VAL B 1 102 ? -10.603 7.799 37.608 1.00 9.98 363 VAL B N 1
ATOM 2881 C CA . VAL B 1 102 ? -11.700 7.103 36.964 1.00 10.25 363 VAL B CA 1
ATOM 2882 C C . VAL B 1 102 ? -11.268 6.643 35.568 1.00 10.17 363 VAL B C 1
ATOM 2883 O O . VAL B 1 102 ? -11.440 5.476 35.232 1.00 9.99 363 VAL B O 1
ATOM 2887 N N . ARG B 1 103 ? -10.685 7.553 34.778 1.00 10.28 364 ARG B N 1
ATOM 2888 C CA . ARG B 1 103 ? -10.206 7.215 33.429 1.00 10.39 364 ARG B CA 1
ATOM 2889 C C . ARG B 1 103 ? -9.224 6.044 33.457 1.00 10.84 364 ARG B C 1
ATOM 2890 O O . ARG B 1 103 ? -9.213 5.216 32.542 1.00 10.87 364 ARG B O 1
ATOM 2898 N N . MET B 1 104 ? -8.410 5.989 34.512 1.00 11.51 365 MET B N 1
ATOM 2899 C CA . MET B 1 104 ? -7.351 4.987 34.659 1.00 12.63 365 MET B CA 1
ATOM 2900 C C . MET B 1 104 ? -7.858 3.542 34.573 1.00 12.82 365 MET B C 1
ATOM 2901 O O . MET B 1 104 ? -7.085 2.636 34.251 1.00 12.74 365 MET B O 1
ATOM 2906 N N . CYS B 1 105 ? -9.139 3.312 34.856 1.00 12.79 366 CYS B N 1
ATOM 2907 C CA . CYS B 1 105 ? -9.645 1.940 34.811 1.00 12.94 366 CYS B CA 1
ATOM 2908 C C . CYS B 1 105 ? -9.576 1.362 33.398 1.00 12.75 366 CYS B C 1
ATOM 2909 O O . CYS B 1 105 ? -9.511 0.150 33.233 1.00 12.56 366 CYS B O 1
ATOM 2912 N N . ARG B 1 106 ? -9.557 2.227 32.383 1.00 12.19 367 ARG B N 1
ATOM 2913 C CA . ARG B 1 106 ? -9.365 1.772 30.997 1.00 12.53 367 ARG B CA 1
ATOM 2914 C C . ARG B 1 106 ? -8.005 1.098 30.796 1.00 12.83 367 ARG B C 1
ATOM 2915 O O . ARG B 1 106 ? -7.863 0.208 29.946 1.00 12.98 367 ARG B O 1
ATOM 2923 N N . ALA B 1 107 ? -7.014 1.545 31.565 1.00 12.98 368 ALA B N 1
ATOM 2924 C CA . ALA B 1 107 ? -5.639 1.065 31.462 1.00 12.87 368 ALA B CA 1
ATOM 2925 C C . ALA B 1 107 ? -5.352 -0.043 32.464 1.00 12.62 368 ALA B C 1
ATOM 2926 O O . ALA B 1 107 ? -4.194 -0.422 32.662 1.00 12.75 368 ALA B O 1
ATOM 2928 N N . TYR B 1 108 ? -6.408 -0.541 33.104 1.00 13.04 369 TYR B N 1
ATOM 2929 C CA . TYR B 1 108 ? -6.284 -1.590 34.109 1.00 13.19 369 TYR B CA 1
ATOM 2930 C C . TYR B 1 108 ? -6.771 -2.921 33.529 1.00 13.90 369 TYR B C 1
ATOM 2931 O O . TYR B 1 108 ? -7.854 -2.998 32.940 1.00 14.42 369 TYR B O 1
ATOM 2940 N N . ASN B 1 109 ? -5.959 -3.959 33.706 1.00 14.81 370 ASN B N 1
ATOM 2941 C CA . ASN B 1 109 ? -6.293 -5.304 33.244 1.00 15.96 370 ASN B CA 1
ATOM 2942 C C . ASN B 1 109 ? -6.613 -6.190 34.446 1.00 16.35 370 ASN B C 1
ATOM 2943 O O . ASN B 1 109 ? -5.707 -6.624 35.171 1.00 16.59 370 ASN B O 1
ATOM 2948 N N . ALA B 1 110 ? -7.905 -6.442 34.653 1.00 16.81 371 ALA B N 1
ATOM 2949 C CA . ALA B 1 110 ? -8.376 -7.207 35.811 1.00 17.56 371 ALA B CA 1
ATOM 2950 C C . ALA B 1 110 ? -7.922 -8.665 35.800 1.00 18.50 371 ALA B C 1
ATOM 2951 O O . ALA B 1 110 ? -7.859 -9.299 36.853 1.00 18.63 371 ALA B O 1
ATOM 2953 N N . ASP B 1 111 ? -7.609 -9.195 34.620 1.00 19.67 372 ASP B N 1
ATOM 2954 C CA . ASP B 1 111 ? -7.225 -10.607 34.499 1.00 21.42 372 ASP B CA 1
ATOM 2955 C C . ASP B 1 111 ? -5.893 -10.915 35.187 1.00 20.71 372 ASP B C 1
ATOM 2956 O O . ASP B 1 111 ? -5.733 -11.983 35.779 1.00 21.62 372 ASP B O 1
ATOM 2961 N N . ASN B 1 112 ? -4.948 -9.979 35.114 1.00 19.06 373 ASN B N 1
ATOM 2962 C CA . ASN B 1 112 ? -3.629 -10.165 35.715 1.00 17.47 373 ASN B CA 1
ATOM 2963 C C . ASN B 1 112 ? -3.269 -9.075 36.729 1.00 16.78 373 ASN B C 1
ATOM 2964 O O . ASN B 1 112 ? -2.147 -9.036 37.242 1.00 15.83 373 ASN B O 1
ATOM 2969 N N . ARG B 1 113 ? -4.242 -8.209 37.019 1.00 15.74 374 ARG B N 1
ATOM 2970 C CA . ARG B 1 113 ? -4.123 -7.181 38.066 1.00 15.45 374 ARG B CA 1
ATOM 2971 C C . ARG B 1 113 ? -3.002 -6.189 37.747 1.00 14.70 374 ARG B C 1
ATOM 2972 O O . ARG B 1 113 ? -2.218 -5.819 38.628 1.00 14.78 374 ARG B O 1
ATOM 2980 N N . THR B 1 114 ? -2.928 -5.762 36.488 1.00 13.81 375 THR B N 1
ATOM 2981 C CA . THR B 1 114 ? -1.870 -4.843 36.052 1.00 13.06 375 THR B CA 1
ATOM 2982 C C . THR B 1 114 ? -2.430 -3.521 35.521 1.00 12.62 375 THR B C 1
ATOM 2983 O O . THR B 1 114 ? -3.605 -3.434 35.157 1.00 11.98 375 THR B O 1
ATOM 2987 N N . VAL B 1 115 ? -1.580 -2.498 35.506 1.00 12.25 376 VAL B N 1
ATOM 2988 C CA . VAL B 1 115 ? -1.930 -1.200 34.920 1.00 12.11 376 VAL B CA 1
ATOM 2989 C C . VAL B 1 115 ? -0.885 -0.806 33.876 1.00 11.98 376 VAL B C 1
ATOM 2990 O O . VAL B 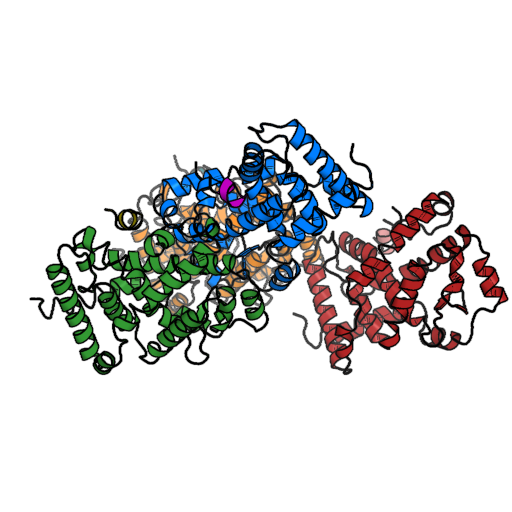1 115 ? 0.290 -1.152 34.006 1.00 11.93 376 VAL B O 1
ATOM 2994 N N . PHE B 1 116 ? -1.325 -0.098 32.835 1.00 12.11 377 PHE B N 1
ATOM 2995 C CA . PHE B 1 116 ? -0.426 0.413 31.795 1.00 12.55 377 PHE B CA 1
ATOM 2996 C C . PHE B 1 116 ? 0.375 1.598 32.326 1.00 12.24 377 PHE B C 1
ATOM 2997 O O . PHE B 1 116 ? -0.201 2.609 32.714 1.00 12.19 377 PHE B O 1
ATOM 3005 N N . PHE B 1 117 ? 1.699 1.457 32.339 1.00 11.66 378 PHE B N 1
ATOM 3006 C CA . PHE B 1 117 ? 2.601 2.446 32.931 1.00 11.41 378 PHE B CA 1
ATOM 3007 C C . PHE B 1 117 ? 3.918 2.412 32.168 1.00 11.57 378 PHE B C 1
ATOM 3008 O O . PHE B 1 117 ? 4.552 1.370 32.088 1.00 11.51 378 PHE B O 1
ATOM 3016 N N . GLU B 1 118 ? 4.331 3.556 31.619 1.00 11.88 379 GLU B N 1
ATOM 3017 C CA . GLU B 1 118 ? 5.615 3.654 30.905 1.00 12.29 379 GLU B CA 1
ATOM 3018 C C . GLU B 1 118 ? 5.793 2.546 29.854 1.00 12.83 379 GLU B C 1
ATOM 3019 O O . GLU B 1 118 ? 6.837 1.884 29.784 1.00 13.23 379 GLU B O 1
ATOM 3025 N N . GLY B 1 119 ? 4.742 2.334 29.069 1.00 13.25 380 GLY B N 1
ATOM 3026 C CA . GLY B 1 119 ? 4.828 1.505 27.873 1.00 13.85 380 GLY B CA 1
ATOM 3027 C C . GLY B 1 119 ? 4.490 0.029 28.013 1.00 14.53 380 GLY B C 1
ATOM 3028 O O . GLY B 1 119 ? 4.353 -0.665 27.002 1.00 14.65 380 GLY B O 1
ATOM 3029 N N . LYS B 1 120 ? 4.360 -0.453 29.250 1.00 15.00 381 LYS B N 1
ATOM 3030 C CA . LYS B 1 120 ? 3.992 -1.848 29.501 1.00 15.52 381 LYS B CA 1
ATOM 3031 C C . LYS B 1 120 ? 3.017 -1.966 30.675 1.00 15.11 381 LYS B C 1
ATOM 3032 O O . LYS B 1 120 ? 2.775 -0.993 31.399 1.00 14.26 381 LYS B O 1
ATOM 3038 N N . TYR B 1 121 ? 2.466 -3.163 30.863 1.00 14.71 382 TYR B N 1
ATOM 3039 C CA . TYR B 1 121 ? 1.611 -3.448 32.016 1.00 14.60 382 TYR B CA 1
ATOM 3040 C C . TYR B 1 121 ? 2.400 -4.003 33.194 1.00 14.44 382 TYR B C 1
ATOM 3041 O O . TYR B 1 121 ? 3.251 -4.876 33.026 1.00 14.40 382 TYR B O 1
ATOM 3050 N N . GLY B 1 122 ? 2.107 -3.485 34.383 1.00 14.36 383 GLY B N 1
ATOM 3051 C CA . GLY B 1 122 ? 2.758 -3.940 35.610 1.00 14.55 383 GLY B CA 1
ATOM 3052 C C . GLY B 1 122 ? 1.826 -3.918 36.805 1.00 14.59 383 GLY B C 1
ATOM 3053 O O . GLY B 1 122 ? 0.858 -3.154 36.842 1.00 14.14 383 GLY B O 1
ATOM 3054 N N . GLY B 1 123 ? 2.115 -4.775 37.783 1.00 15.00 384 GLY B N 1
ATOM 3055 C CA . GLY B 1 123 ? 1.303 -4.872 38.995 1.00 15.30 384 GLY B CA 1
ATOM 3056 C C . GLY B 1 123 ? 1.672 -3.825 40.026 1.00 15.94 384 GLY B C 1
ATOM 3057 O O . GLY B 1 123 ? 2.621 -3.051 39.841 1.00 15.45 384 GLY B O 1
ATOM 3058 N N . MET B 1 124 ? 0.933 -3.812 41.133 1.00 16.15 385 MET B N 1
ATOM 3059 C CA . MET B 1 124 ? 1.116 -2.781 42.161 1.00 17.38 385 MET B CA 1
ATOM 3060 C C . MET B 1 124 ? 2.529 -2.741 42.752 1.00 17.12 385 MET B C 1
ATOM 3061 O O . MET B 1 124 ? 2.992 -1.684 43.207 1.00 16.50 385 MET B O 1
ATOM 3066 N N . GLU B 1 125 ? 3.212 -3.885 42.727 1.00 17.28 386 GLU B N 1
ATOM 3067 C CA . GLU B 1 125 ? 4.551 -3.996 43.307 1.00 17.83 386 GLU B CA 1
ATOM 3068 C C . GLU B 1 125 ? 5.613 -3.218 42.515 1.00 17.45 386 GLU B C 1
ATOM 3069 O O . GLU B 1 125 ? 6.690 -2.938 43.038 1.00 17.30 386 GLU B O 1
ATOM 3075 N N . LEU B 1 126 ? 5.282 -2.841 41.276 1.00 16.67 387 LEU B N 1
ATOM 3076 C CA . LEU B 1 126 ? 6.148 -1.995 40.449 1.00 16.26 387 LEU B CA 1
ATOM 3077 C C . LEU B 1 126 ? 6.397 -0.634 41.110 1.00 15.33 387 LEU B C 1
ATOM 3078 O O . LEU B 1 126 ? 7.436 -0.005 40.887 1.00 15.73 387 LEU B O 1
ATOM 3083 N N . PHE B 1 127 ? 5.447 -0.203 41.942 1.00 14.31 388 PHE B N 1
ATOM 3084 C CA . PHE B 1 127 ? 5.432 1.144 42.506 1.00 14.14 388 PHE B CA 1
ATOM 3085 C C . PHE B 1 127 ? 5.984 1.217 43.930 1.00 14.53 388 PHE B C 1
ATOM 3086 O O . PHE B 1 127 ? 5.857 2.244 44.595 1.00 14.20 388 PHE B O 1
ATOM 3094 N N . ARG B 1 128 ? 6.620 0.144 44.388 1.00 15.56 389 ARG B N 1
ATOM 3095 C CA . ARG B 1 128 ? 7.088 0.081 45.776 1.00 16.56 389 ARG B CA 1
ATOM 3096 C C . ARG B 1 128 ? 8.031 1.212 46.187 1.00 16.58 389 ARG B C 1
ATOM 3097 O O . ARG B 1 128 ? 7.976 1.663 47.331 1.00 16.89 389 ARG B O 1
ATOM 3105 N N . ALA B 1 129 ? 8.877 1.680 45.263 1.00 16.25 390 ALA B N 1
ATOM 3106 C CA . ALA B 1 129 ? 9.847 2.748 45.583 1.00 15.83 390 ALA B CA 1
ATOM 3107 C C . ALA B 1 129 ? 9.199 4.067 46.034 1.00 15.54 390 ALA B C 1
ATOM 3108 O O . ALA B 1 129 ? 9.853 4.888 46.691 1.00 15.63 390 ALA B O 1
ATOM 3110 N N . LEU B 1 130 ? 7.919 4.260 45.701 1.00 14.91 391 LEU B N 1
ATOM 3111 C CA . LEU B 1 130 ? 7.180 5.453 46.145 1.00 14.60 391 LEU B CA 1
ATOM 3112 C C . LEU B 1 130 ? 7.064 5.547 47.665 1.00 14.97 391 LEU B C 1
ATOM 3113 O O . LEU B 1 130 ? 6.963 6.642 48.219 1.00 15.02 391 LEU B O 1
ATOM 3118 N N . GLY B 1 131 ? 7.057 4.396 48.330 1.00 15.49 392 GLY B N 1
ATOM 3119 C CA . GLY B 1 131 ? 6.913 4.357 49.785 1.00 17.13 392 GLY B CA 1
ATOM 3120 C C . GLY B 1 131 ? 5.500 4.629 50.279 1.00 17.78 392 GLY B C 1
ATOM 3121 O O . GLY B 1 131 ? 5.315 5.106 51.401 1.00 19.37 392 GLY B O 1
ATOM 3122 N N . CYS B 1 132 ? 4.501 4.338 49.447 1.00 18.18 393 CYS B N 1
ATOM 3123 C CA . CYS B 1 132 ? 3.094 4.417 49.859 1.00 18.62 393 CYS B CA 1
ATOM 3124 C C . CYS B 1 132 ? 2.292 3.218 49.339 1.00 18.58 393 CYS B C 1
ATOM 3125 O O . CYS B 1 132 ? 1.271 3.371 48.657 1.00 18.48 393 CYS B O 1
ATOM 3128 N N . SER B 1 133 ? 2.755 2.023 49.701 1.00 18.50 394 SER B N 1
ATOM 3129 C CA . SER B 1 133 ? 2.191 0.770 49.199 1.00 19.02 394 SER B CA 1
ATOM 3130 C C . SER B 1 133 ? 0.711 0.558 49.515 1.00 18.58 394 SER B C 1
ATOM 3131 O O . SER B 1 133 ? -0.012 0.007 48.687 1.00 17.40 394 SER B O 1
ATOM 3134 N N . GLU B 1 134 ? 0.267 0.975 50.703 1.00 18.84 395 GLU B N 1
ATOM 3135 C CA . GLU B 1 134 ? -1.148 0.838 51.060 1.00 19.43 395 GLU B CA 1
ATOM 3136 C C . GLU B 1 134 ? -2.040 1.707 50.172 1.00 18.05 395 GLU B C 1
ATOM 3137 O O . GLU B 1 134 ? -3.113 1.273 49.747 1.00 17.60 395 GLU B O 1
ATOM 3143 N N . LEU B 1 135 ? -1.590 2.924 49.878 1.00 16.79 396 LEU B N 1
ATOM 3144 C CA . LEU B 1 135 ? -2.327 3.801 48.982 1.00 15.80 396 LEU B CA 1
ATOM 3145 C C . LEU B 1 135 ? -2.358 3.250 47.556 1.00 14.73 396 LEU B C 1
ATOM 3146 O O . LEU B 1 135 ? -3.400 3.280 46.908 1.00 14.37 396 LEU B O 1
ATOM 3151 N N . ILE B 1 136 ? -1.224 2.737 47.079 1.00 13.89 397 ILE B N 1
ATOM 3152 C CA . ILE B 1 136 ? -1.171 2.116 45.746 1.00 13.04 397 ILE B CA 1
ATOM 3153 C C . ILE B 1 136 ? -2.128 0.922 45.692 1.00 12.79 397 ILE B C 1
ATOM 3154 O O . ILE B 1 136 ? -2.881 0.757 44.727 1.00 12.62 397 ILE B O 1
ATOM 3159 N N . SER B 1 137 ? -2.103 0.093 46.733 1.00 12.55 398 SER B N 1
ATOM 3160 C CA . SER B 1 137 ? -3.018 -1.039 46.807 1.00 13.07 398 SER B CA 1
ATOM 3161 C C . SER B 1 137 ? -4.473 -0.575 46.754 1.00 12.68 398 SER B C 1
ATOM 3162 O O . SER B 1 137 ? -5.286 -1.177 46.050 1.00 13.00 398 SER B O 1
ATOM 3165 N N . SER B 1 138 ? -4.791 0.494 47.486 1.00 12.58 399 SER B N 1
ATOM 3166 C CA . SER B 1 138 ? -6.132 1.077 47.478 1.00 12.47 399 SER B CA 1
ATOM 3167 C C . SER B 1 138 ? -6.547 1.536 46.083 1.00 11.89 399 SER B C 1
ATOM 3168 O O . SER B 1 138 ? -7.682 1.331 45.669 1.00 11.50 399 SER B O 1
ATOM 3171 N N . ILE B 1 139 ? -5.617 2.156 45.363 1.00 11.62 400 ILE B N 1
ATOM 3172 C CA . ILE B 1 139 ? -5.868 2.574 43.986 1.00 11.51 400 ILE B CA 1
ATOM 3173 C C . ILE B 1 139 ? -6.117 1.380 43.054 1.00 11.41 400 ILE B C 1
ATOM 3174 O O . ILE B 1 139 ? -7.021 1.413 42.218 1.00 11.53 400 ILE B O 1
ATOM 3179 N N . PHE B 1 140 ? -5.336 0.319 43.216 1.00 11.49 401 PHE B N 1
ATOM 3180 C CA . PHE B 1 140 ? -5.565 -0.905 42.450 1.00 11.27 401 PHE B CA 1
ATOM 3181 C C . PHE B 1 140 ? -6.916 -1.554 42.783 1.00 11.55 401 PHE B C 1
ATOM 3182 O O . PHE B 1 140 ? -7.598 -2.043 41.877 1.00 11.60 401 PHE B O 1
ATOM 3190 N N . ASP B 1 141 ? -7.297 -1.549 44.066 1.00 11.96 402 ASP B N 1
ATOM 3191 C CA . ASP B 1 141 ? -8.620 -2.047 44.498 1.00 12.32 402 ASP B CA 1
ATOM 3192 C C . ASP B 1 141 ? -9.740 -1.222 43.848 1.00 11.94 402 ASP B C 1
ATOM 3193 O O . ASP B 1 141 ? -10.745 -1.770 43.394 1.00 11.83 402 ASP B O 1
ATOM 3198 N N . PHE B 1 142 ? -9.560 0.100 43.819 1.00 11.84 403 PHE B N 1
ATOM 3199 C CA . PHE B 1 142 ? -10.509 1.012 43.200 1.00 11.94 403 PHE B CA 1
ATOM 3200 C C . PHE B 1 142 ? -10.608 0.771 41.690 1.00 11.90 403 PHE B C 1
ATOM 3201 O O . PHE B 1 142 ? -11.706 0.667 41.151 1.00 12.06 403 PHE B O 1
ATOM 3209 N N . SER B 1 143 ? -9.457 0.669 41.025 1.00 12.42 404 SER B N 1
ATOM 3210 C CA . SER B 1 143 ? -9.409 0.369 39.591 1.00 12.63 404 SER B CA 1
ATOM 3211 C C . SER B 1 143 ? -10.121 -0.941 39.274 1.00 12.95 404 SER B C 1
ATOM 3212 O O . SER B 1 143 ? -10.901 -1.013 38.329 1.00 13.13 404 SER B O 1
ATOM 3215 N N . HIS B 1 144 ? -9.875 -1.960 40.099 1.00 13.04 405 HIS B N 1
ATOM 3216 C CA . HIS B 1 144 ? -10.539 -3.252 39.946 1.00 13.61 405 HIS B CA 1
ATOM 3217 C C . HIS B 1 144 ? -12.059 -3.128 40.063 1.00 13.77 405 HIS B C 1
ATOM 3218 O O . HIS B 1 144 ? -12.798 -3.705 39.256 1.00 13.93 405 HIS B O 1
ATOM 3225 N N . SER B 1 145 ? -12.518 -2.376 41.064 1.00 14.22 406 SER B N 1
ATOM 3226 C CA . SER B 1 145 ? -13.945 -2.175 41.296 1.00 14.79 406 SER B CA 1
ATOM 3227 C C . SER B 1 145 ? -14.623 -1.480 40.108 1.00 15.04 406 SER B C 1
ATOM 3228 O O . SER B 1 145 ? -15.759 -1.809 39.770 1.00 15.85 406 SER B O 1
ATOM 3231 N N . LEU B 1 146 ? -13.926 -0.539 39.472 1.00 15.17 407 LEU B N 1
ATOM 3232 C CA . LEU B 1 146 ? -14.466 0.132 38.286 1.00 15.66 407 LEU B CA 1
ATOM 3233 C C . LEU B 1 146 ? -14.479 -0.759 37.043 1.00 16.17 407 LEU B C 1
ATOM 3234 O O . LEU B 1 146 ? -15.466 -0.764 36.294 1.00 15.69 407 LEU B O 1
ATOM 3239 N N . SER B 1 147 ? -13.385 -1.499 36.835 1.00 16.97 408 SER B N 1
ATOM 3240 C CA A SER B 1 147 ? -13.257 -2.413 35.695 0.50 17.21 408 SER B CA 1
ATOM 3241 C CA B SER B 1 147 ? -13.262 -2.406 35.691 0.50 17.27 408 SER B CA 1
ATOM 3242 C C . SER B 1 147 ? -14.368 -3.462 35.686 1.00 17.63 408 SER B C 1
ATOM 3243 O O . SER B 1 147 ? -14.830 -3.882 34.622 1.00 17.16 408 SER B O 1
ATOM 3248 N N . ALA B 1 148 ? -14.788 -3.883 36.878 1.00 18.02 409 ALA B N 1
ATOM 3249 C CA . ALA B 1 148 ? -15.851 -4.887 37.033 1.00 19.29 409 ALA B CA 1
ATOM 3250 C C . ALA B 1 148 ? -17.209 -4.419 36.492 1.00 19.88 409 ALA B C 1
ATOM 3251 O O . ALA B 1 148 ? -18.077 -5.242 36.200 1.00 21.21 409 ALA B O 1
ATOM 3253 N N . LEU B 1 149 ? -17.385 -3.103 36.368 1.00 19.47 410 LEU B N 1
ATOM 3254 C CA . LEU B 1 149 ? -18.617 -2.515 35.837 1.00 20.11 410 LEU B CA 1
ATOM 3255 C C . LEU B 1 149 ? -18.681 -2.579 34.312 1.00 20.38 410 LEU B C 1
ATOM 3256 O O . LEU B 1 149 ? -19.750 -2.404 33.726 1.00 20.40 410 LEU B O 1
ATOM 3261 N N . HIS B 1 150 ? -17.534 -2.827 33.681 1.00 20.86 411 HIS B N 1
ATOM 3262 C CA . HIS B 1 150 ? -17.399 -2.844 32.213 1.00 21.39 411 HIS B CA 1
ATOM 3263 C C . HIS B 1 150 ? -17.937 -1.585 31.522 1.00 21.15 411 HIS B C 1
ATOM 3264 O O . HIS B 1 150 ? -18.721 -1.669 30.571 1.00 20.68 411 HIS B O 1
ATOM 3271 N N . PHE B 1 151 ? -17.503 -0.422 32.009 1.00 20.18 412 PHE B N 1
ATOM 3272 C CA . PHE B 1 151 ? -17.879 0.864 31.416 1.00 19.29 412 PHE B CA 1
ATOM 3273 C C . PHE B 1 151 ? -17.648 0.857 29.919 1.00 18.48 412 PHE B C 1
ATOM 3274 O O . PHE B 1 151 ? -16.590 0.439 29.444 1.00 18.92 412 PHE B O 1
ATOM 3282 N N . SER B 1 152 ? -18.633 1.345 29.178 1.00 17.56 413 SER B N 1
ATOM 3283 C CA . SER B 1 152 ? -18.405 1.746 27.807 1.00 16.82 413 SER B CA 1
ATOM 3284 C C . SER B 1 152 ? -17.713 3.103 27.854 1.00 15.98 413 SER B C 1
ATOM 3285 O O . SER B 1 152 ? -17.691 3.767 28.902 1.00 15.66 413 SER B O 1
ATOM 3288 N N . GLU B 1 153 ? -17.156 3.518 26.726 1.00 15.20 414 GLU B N 1
ATOM 3289 C CA . GLU B 1 153 ? -16.502 4.823 26.636 1.00 14.99 414 GLU B CA 1
ATOM 3290 C C . GLU B 1 153 ? -17.493 5.972 26.858 1.00 14.79 414 GLU B C 1
ATOM 3291 O O . GLU B 1 153 ? -17.147 6.980 27.471 1.00 14.36 414 GLU B O 1
ATOM 3297 N N . ASP B 1 154 ? -18.720 5.804 26.364 1.00 15.10 415 ASP B N 1
ATOM 3298 C CA . ASP B 1 154 ? -19.792 6.783 26.600 1.00 15.10 415 ASP B CA 1
ATOM 3299 C C . ASP B 1 154 ? -20.141 6.904 28.081 1.00 14.28 415 ASP B C 1
ATOM 3300 O O . ASP B 1 154 ? -20.363 8.016 28.581 1.00 14.33 415 ASP B O 1
ATOM 3305 N N . GLU B 1 155 ? -20.185 5.769 28.777 1.00 13.72 416 GLU B N 1
ATOM 3306 C CA . GLU B 1 155 ? -20.419 5.770 30.223 1.00 13.43 416 GLU B CA 1
ATOM 3307 C C . GLU B 1 155 ? -19.300 6.491 30.979 1.00 12.76 416 GLU B C 1
ATOM 3308 O O . GLU B 1 155 ? -19.572 7.252 31.912 1.00 12.29 416 GLU B O 1
ATOM 3314 N N . ILE B 1 156 ? -18.049 6.270 30.570 1.00 12.28 417 ILE B N 1
ATOM 3315 C CA . ILE B 1 156 ? -16.916 6.986 31.175 1.00 11.66 417 ILE B CA 1
ATOM 3316 C C . ILE B 1 156 ? -17.047 8.490 30.934 1.00 11.43 417 ILE B C 1
ATOM 3317 O O . ILE B 1 156 ? -16.834 9.289 31.849 1.00 11.30 417 ILE B O 1
ATOM 3322 N N . ALA B 1 157 ? -17.427 8.863 29.714 1.00 10.63 418 ALA B N 1
ATOM 3323 C CA . ALA B 1 157 ? -17.660 10.263 29.368 1.00 10.53 418 ALA B CA 1
ATOM 3324 C C . ALA B 1 157 ? -18.670 10.911 30.310 1.00 10.57 418 ALA B C 1
ATOM 3325 O O . ALA B 1 157 ? -18.402 11.975 30.886 1.00 10.56 418 ALA B O 1
ATOM 3327 N N . LEU B 1 158 ? -19.824 10.267 30.469 1.00 10.82 419 LEU B N 1
ATOM 3328 C CA . LEU B 1 158 ? -20.927 10.838 31.250 1.00 10.86 419 LEU B CA 1
ATOM 3329 C C . LEU B 1 158 ? -20.620 10.830 32.737 1.00 10.82 419 LEU B C 1
ATOM 3330 O O . LEU B 1 158 ? -20.902 11.808 33.439 1.00 10.79 419 LEU B O 1
ATOM 3335 N N . TYR B 1 159 ? -20.022 9.741 33.213 1.00 10.75 420 TYR B N 1
ATOM 3336 C CA . TYR B 1 159 ? -19.687 9.644 34.630 1.00 10.99 420 TYR B CA 1
ATOM 3337 C C . TYR B 1 159 ? -18.576 10.629 35.016 1.00 10.51 420 TYR B C 1
ATOM 3338 O O . TYR B 1 159 ? -18.666 11.287 36.061 1.00 10.21 420 TYR B O 1
ATOM 3347 N N . THR B 1 160 ? -17.549 10.764 34.176 1.00 10.25 421 THR B N 1
ATOM 3348 C CA . THR B 1 160 ? -16.472 11.713 34.503 1.00 9.68 421 THR B CA 1
ATOM 3349 C C . THR B 1 160 ? -16.936 13.166 34.411 1.00 9.82 421 THR B C 1
ATOM 3350 O O . THR B 1 160 ? -16.407 14.025 35.123 1.00 9.59 421 THR B O 1
ATOM 3354 N N . ALA B 1 161 ? -17.919 13.446 33.554 1.00 10.07 422 ALA B N 1
ATOM 3355 C CA . ALA B 1 161 ? -18.509 14.784 33.534 1.00 10.25 422 ALA B CA 1
ATOM 3356 C C . ALA B 1 161 ? -19.078 15.120 34.916 1.00 10.41 422 ALA B C 1
ATOM 3357 O O . ALA B 1 161 ? -18.879 16.225 35.424 1.00 10.60 422 ALA B O 1
ATOM 3359 N N . LEU B 1 162 ? -19.753 14.149 35.530 1.00 10.30 423 LEU B N 1
ATOM 3360 C CA . LEU B 1 162 ? -20.337 14.322 36.866 1.00 10.50 423 LEU B CA 1
ATOM 3361 C C . LEU B 1 162 ? -19.292 14.377 37.973 1.00 10.69 423 LEU B C 1
ATOM 3362 O O . LEU B 1 162 ? -19.461 15.110 38.958 1.00 10.90 423 LEU B O 1
ATOM 3367 N N . VAL B 1 163 ? -18.210 13.619 37.814 1.00 10.71 424 VAL B N 1
ATOM 3368 C CA . VAL B 1 163 ? -17.106 13.653 38.775 1.00 10.68 424 VAL B CA 1
ATOM 3369 C C . VAL B 1 163 ? -16.539 15.068 38.825 1.00 10.53 424 VAL B C 1
ATOM 3370 O O . VAL B 1 163 ? -16.293 15.603 39.904 1.00 11.04 424 VAL B O 1
ATOM 3374 N N . LEU B 1 164 ? -16.395 15.685 37.657 1.00 10.69 425 LEU B N 1
ATOM 3375 C CA . LEU B 1 164 ? -15.933 17.064 37.547 1.00 10.82 425 LEU B CA 1
ATOM 3376 C C . LEU B 1 164 ? -16.975 18.101 38.005 1.00 10.99 425 LEU B C 1
ATOM 3377 O O . LEU B 1 164 ? -16.657 19.019 38.774 1.00 10.96 425 LEU B O 1
ATOM 3382 N N . ILE B 1 165 ? -18.210 17.974 37.520 1.00 11.01 426 ILE B N 1
ATOM 3383 C CA . ILE B 1 165 ? -19.261 18.948 37.856 1.00 11.44 426 ILE B CA 1
ATOM 3384 C C . ILE B 1 165 ? -19.962 18.504 39.141 1.00 12.02 426 ILE B C 1
ATOM 3385 O O . ILE B 1 165 ? -21.055 17.921 39.132 1.00 12.08 426 ILE B O 1
ATOM 3390 N N . ASN B 1 166 ? -19.284 18.774 40.252 1.00 12.55 427 ASN B N 1
ATOM 3391 C CA . ASN B 1 166 ? -19.721 18.336 41.568 1.00 13.38 427 ASN B CA 1
ATOM 3392 C C . ASN B 1 166 ? -20.007 19.584 42.397 1.00 13.67 427 ASN B C 1
ATOM 3393 O O . ASN B 1 166 ? -19.083 20.280 42.833 1.00 13.09 427 ASN B O 1
ATOM 3398 N N . ALA B 1 167 ? -21.292 19.867 42.603 1.00 14.18 428 ALA B N 1
ATOM 3399 C CA . ALA B 1 167 ? -21.696 21.092 43.299 1.00 15.27 428 ALA B CA 1
ATOM 3400 C C . ALA B 1 167 ? -21.380 21.097 44.798 1.00 16.06 428 ALA B C 1
ATOM 3401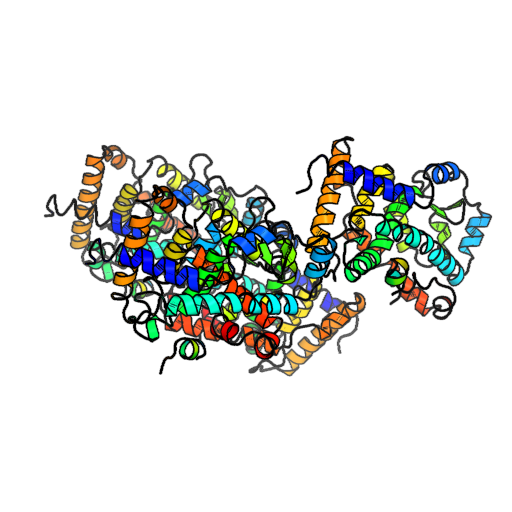 O O . ALA B 1 167 ? -21.604 22.108 45.473 1.00 16.45 428 ALA B O 1
ATOM 3403 N N . HIS B 1 168 ? -20.847 19.985 45.305 1.00 16.68 429 HIS B N 1
ATOM 3404 C CA . HIS B 1 168 ? -20.452 19.875 46.720 1.00 17.91 429 HIS B CA 1
ATOM 3405 C C . HIS B 1 168 ? -19.059 20.424 47.042 1.00 16.81 429 HIS B C 1
ATOM 3406 O O . HIS B 1 168 ? -18.715 20.571 48.220 1.00 17.06 429 HIS B O 1
ATOM 3413 N N . ARG B 1 169 ? -18.246 20.711 46.021 1.00 15.74 430 ARG B N 1
ATOM 3414 C CA . ARG B 1 169 ? -16.900 21.250 46.273 1.00 15.01 430 ARG B CA 1
ATOM 3415 C C . ARG B 1 169 ? -16.973 22.521 47.111 1.00 14.87 430 ARG B C 1
ATOM 3416 O O . ARG B 1 169 ? -17.710 23.453 46.761 1.00 14.73 430 ARG B O 1
ATOM 3424 N N . PRO B 1 170 ? -16.206 22.572 48.213 1.00 15.05 431 PRO B N 1
ATOM 3425 C CA . PRO B 1 170 ? -16.155 23.809 48.983 1.00 15.09 431 PRO B CA 1
ATOM 3426 C C . PRO B 1 170 ? -15.529 24.930 48.171 1.00 14.78 431 PRO B C 1
ATOM 3427 O O . PRO B 1 170 ? -14.592 24.697 47.416 1.00 14.78 431 PRO B O 1
ATOM 3431 N N . GLY B 1 171 ? -16.054 26.142 48.327 1.00 14.75 432 GLY B N 1
ATOM 3432 C CA . GLY B 1 171 ? -15.442 27.310 47.727 1.00 14.17 432 GLY B CA 1
ATOM 3433 C C . GLY B 1 171 ? -16.135 27.828 46.489 1.00 13.60 432 GLY B C 1
ATOM 3434 O O . GLY B 1 171 ? -15.674 28.794 45.895 1.00 13.42 432 GLY B O 1
ATOM 3435 N N . LEU B 1 172 ? -17.237 27.195 46.085 1.00 13.67 433 LEU B N 1
ATOM 3436 C CA . LEU B 1 172 ? -17.984 27.690 44.929 1.00 13.52 433 LEU B CA 1
ATOM 3437 C C . LEU B 1 172 ? -18.661 29.022 45.230 1.00 13.81 433 LEU B C 1
ATOM 3438 O O . LEU B 1 172 ? -19.254 29.204 46.300 1.00 14.16 433 LEU B O 1
ATOM 3443 N N . GLN B 1 173 ? -18.552 29.947 44.281 1.00 14.52 434 GLN B N 1
ATOM 3444 C CA . GLN B 1 173 ? -19.160 31.272 44.409 1.00 15.54 434 GLN B CA 1
ATOM 3445 C C . GLN B 1 173 ? -20.550 31.335 43.795 1.00 15.60 434 GLN B C 1
ATOM 3446 O O . GLN B 1 173 ? -21.363 32.171 44.182 1.00 15.57 434 GLN B O 1
ATOM 3452 N N . GLU B 1 174 ? -20.822 30.451 42.839 1.00 15.92 435 GLU B N 1
ATOM 3453 C CA . GLU B 1 174 ? -22.148 30.345 42.246 1.00 16.05 435 GLU B CA 1
ATOM 3454 C C . GLU B 1 174 ? -22.626 28.906 42.361 1.00 15.58 435 GLU B C 1
ATOM 3455 O O . GLU B 1 174 ? -22.866 28.241 41.353 1.00 15.01 435 GLU B O 1
ATOM 3461 N N . LYS B 1 175 ? -22.754 28.431 43.594 1.00 14.90 436 LYS B N 1
ATOM 3462 C CA . LYS B 1 175 ? -23.152 27.043 43.864 1.00 15.42 436 LYS B CA 1
ATOM 3463 C C . LYS B 1 175 ? -24.390 26.612 43.071 1.00 15.44 436 LYS B C 1
ATOM 3464 O O . LYS B 1 175 ? -24.408 25.527 42.479 1.00 14.24 436 LYS B O 1
ATOM 3470 N N . ARG B 1 176 ? -25.414 27.466 43.035 1.00 15.79 437 ARG B N 1
ATOM 3471 C CA . ARG B 1 176 ? -26.679 27.090 42.402 1.00 16.97 437 ARG B CA 1
ATOM 3472 C C . ARG B 1 176 ? -26.518 26.849 40.906 1.00 16.67 437 ARG B C 1
ATOM 3473 O O . ARG B 1 176 ? -27.209 25.996 40.347 1.00 16.77 437 ARG B O 1
ATOM 3481 N N . LYS B 1 177 ? -25.609 27.595 40.275 1.00 16.50 438 LYS B N 1
ATOM 3482 C CA A LYS B 1 177 ? -25.337 27.418 38.849 0.50 16.50 438 LYS B CA 1
ATOM 3483 C CA B LYS B 1 177 ? -25.305 27.432 38.849 0.50 16.23 438 LYS B CA 1
ATOM 3484 C C . LYS B 1 177 ? -24.650 26.080 38.577 1.00 15.82 438 LYS B C 1
ATOM 3485 O O . LYS B 1 177 ? -24.949 25.415 37.575 1.00 16.08 438 LYS B O 1
ATOM 3496 N N . VAL B 1 178 ? -23.755 25.678 39.476 1.00 15.28 439 VAL B N 1
ATOM 3497 C CA . VAL B 1 178 ? -23.098 24.374 39.371 1.00 14.73 439 VAL B CA 1
ATOM 3498 C C . VAL B 1 178 ? -24.135 23.278 39.608 1.00 14.84 439 VAL B C 1
ATOM 3499 O O . VAL B 1 178 ? -24.129 22.261 38.914 1.00 14.31 439 VAL B O 1
ATOM 3503 N N . GLU B 1 179 ? -25.047 23.513 40.557 1.00 14.57 440 GLU B N 1
ATOM 3504 C CA . GLU B 1 179 ? -26.115 22.544 40.852 1.00 14.76 440 GLU B CA 1
ATOM 3505 C C . GLU B 1 179 ? -27.010 22.287 39.646 1.00 14.57 440 GLU B C 1
ATOM 3506 O O . GLU B 1 179 ? -27.394 21.144 39.387 1.00 14.40 440 GLU B O 1
ATOM 3512 N N . GLN B 1 180 ? -27.342 23.342 38.907 1.00 14.47 441 GLN B N 1
ATOM 3513 C CA . GLN B 1 180 ? -28.177 23.199 37.724 1.00 15.00 441 GLN B CA 1
ATOM 3514 C C . GLN B 1 180 ? -27.483 22.372 36.648 1.00 14.39 441 GLN B C 1
ATOM 3515 O O . GLN B 1 180 ? -28.098 21.484 36.045 1.00 14.64 441 GLN B O 1
ATOM 3521 N N . LEU B 1 181 ? -26.210 22.675 36.407 1.00 13.66 442 LEU B N 1
ATOM 3522 C CA . LEU B 1 181 ? -25.429 21.927 35.426 1.00 13.26 442 LEU B CA 1
ATOM 3523 C C . LEU B 1 181 ? -25.275 20.466 35.850 1.00 12.76 442 LEU B C 1
ATOM 3524 O O . LEU B 1 181 ? -25.431 19.550 35.034 1.00 12.31 442 LEU B O 1
ATOM 3529 N N . GLN B 1 182 ? -24.963 20.253 37.124 1.00 12.51 443 GLN B N 1
ATOM 3530 C CA . GLN B 1 182 ? -24.849 18.903 37.660 1.00 12.65 443 GLN B CA 1
ATOM 3531 C C . GLN B 1 182 ? -26.135 18.116 37.405 1.00 12.58 443 GLN B C 1
ATOM 3532 O O . GLN B 1 182 ? -26.090 16.991 36.902 1.00 12.70 443 GLN B O 1
ATOM 3538 N N . TYR B 1 183 ? -27.280 18.722 37.717 1.00 12.22 444 TYR B N 1
ATOM 3539 C CA . TYR B 1 183 ? -28.564 18.047 37.524 1.00 12.23 444 TYR B CA 1
ATOM 3540 C C . TYR B 1 183 ? -28.790 17.672 36.060 1.00 12.22 444 TYR B C 1
ATOM 3541 O O . TYR B 1 183 ? -29.230 16.562 35.759 1.00 12.21 444 TYR B O 1
ATOM 3550 N N . ASN B 1 184 ? -28.494 18.596 35.155 1.00 12.52 445 ASN B N 1
ATOM 3551 C CA . ASN B 1 184 ? -28.668 18.326 33.730 1.00 12.66 445 ASN B CA 1
ATOM 3552 C C . ASN B 1 184 ? -27.776 17.185 33.254 1.00 12.36 445 ASN B C 1
ATOM 3553 O O . ASN B 1 184 ? -28.202 16.345 32.456 1.00 12.78 445 ASN B O 1
ATOM 3558 N N . LEU B 1 185 ? -26.555 17.135 33.780 1.00 12.27 446 LEU B N 1
ATOM 3559 C CA . LEU B 1 185 ? -25.643 16.033 33.479 1.00 12.04 446 LEU B CA 1
ATOM 3560 C C . LEU B 1 185 ? -26.124 14.717 34.083 1.00 12.35 446 LEU B C 1
ATOM 3561 O O . LEU B 1 185 ? -25.936 13.652 33.487 1.00 12.43 446 LEU B O 1
ATOM 3566 N N . GLU B 1 186 ? -26.756 14.794 35.256 1.00 13.12 447 GLU B N 1
ATOM 3567 C CA . GLU B 1 186 ? -27.366 13.620 35.883 1.00 13.61 447 GLU B CA 1
ATOM 3568 C C . GLU B 1 186 ? -28.502 13.072 35.023 1.00 13.48 447 GLU B C 1
ATOM 3569 O O . GLU B 1 186 ? -28.616 11.859 34.841 1.00 13.93 447 GLU B O 1
ATOM 3575 N N . LEU B 1 187 ? -29.329 13.970 34.489 1.00 13.06 448 LEU B N 1
ATOM 3576 C CA . LEU B 1 187 ? -30.392 13.580 33.563 1.00 13.26 448 LEU B CA 1
ATOM 3577 C C . LEU B 1 187 ? -29.820 12.951 32.296 1.00 13.05 448 LEU B C 1
ATOM 3578 O O . LEU B 1 187 ? -30.349 11.944 31.805 1.00 13.26 448 LEU B O 1
ATOM 3583 N N . ALA B 1 188 ? -28.747 13.541 31.773 1.00 12.68 449 ALA B N 1
ATOM 3584 C CA . ALA B 1 188 ? -28.080 13.012 30.571 1.00 12.58 449 ALA B CA 1
ATOM 3585 C C . ALA B 1 188 ? -27.577 11.584 30.813 1.00 12.88 449 ALA B C 1
ATOM 3586 O O . ALA B 1 188 ? -27.879 10.653 30.048 1.00 12.85 449 ALA B O 1
ATOM 3588 N N . PHE B 1 189 ? -26.833 11.423 31.902 1.00 12.79 450 PHE B N 1
ATOM 3589 C CA . PHE B 1 189 ? -26.329 10.129 32.344 1.00 12.81 450 PHE B CA 1
ATOM 3590 C C . PHE B 1 189 ? -27.457 9.101 32.508 1.00 13.26 450 PHE B C 1
ATOM 3591 O O . PHE B 1 189 ? -27.399 8.020 31.926 1.00 12.79 450 PHE B O 1
ATOM 3599 N N . HIS B 1 190 ? -28.486 9.451 33.280 1.00 13.80 451 HIS B N 1
ATOM 3600 C CA . HIS B 1 190 ? -29.601 8.537 33.531 1.00 14.60 451 HIS B CA 1
ATOM 3601 C C . HIS B 1 190 ? -30.377 8.172 32.270 1.00 14.95 451 HIS B C 1
ATOM 3602 O O . HIS B 1 190 ? -30.779 7.018 32.105 1.00 14.75 451 HIS B O 1
ATOM 3609 N N . HIS B 1 191 ? -30.592 9.145 31.389 1.00 15.18 452 HIS B N 1
ATOM 3610 C CA . HIS B 1 191 ? -31.284 8.881 30.124 1.00 15.85 452 HIS B CA 1
ATOM 3611 C C . HIS B 1 191 ? -30.505 7.877 29.279 1.00 15.90 452 HIS B C 1
ATOM 3612 O O . HIS B 1 191 ? -31.072 6.908 28.764 1.00 16.04 452 HIS B O 1
ATOM 3619 N N . HIS B 1 192 ? -29.201 8.100 29.158 1.00 15.99 453 HIS B N 1
ATOM 3620 C CA . HIS B 1 192 ? -28.350 7.203 28.382 1.00 16.43 453 HIS B CA 1
ATOM 3621 C C . HIS B 1 192 ? -28.335 5.799 28.981 1.00 16.24 453 HIS B C 1
ATOM 3622 O O . HIS B 1 192 ? -28.406 4.810 28.247 1.00 15.56 453 HIS B O 1
ATOM 3629 N N . LEU B 1 193 ? -28.264 5.718 30.307 1.00 15.99 454 LEU B N 1
ATOM 3630 C CA . LEU B 1 193 ? -28.297 4.437 31.003 1.00 16.42 454 LEU B CA 1
ATOM 3631 C C . LEU B 1 193 ? -29.619 3.685 30.788 1.00 17.44 454 LEU B C 1
ATOM 3632 O O . LEU B 1 193 ? -29.603 2.470 30.591 1.00 17.53 454 LEU B O 1
ATOM 3637 N N . SER B 1 194 ? -30.744 4.406 30.817 1.00 18.21 455 SER B N 1
ATOM 3638 C CA A SER B 1 194 ? -32.062 3.805 30.590 0.50 18.99 455 SER B CA 1
ATOM 3639 C CA B SER B 1 194 ? -32.058 3.799 30.585 0.50 19.29 455 SER B CA 1
ATOM 3640 C C . SER B 1 194 ? -32.178 3.234 29.174 1.00 19.60 455 SER B C 1
ATOM 3641 O O . SER B 1 194 ? -32.723 2.140 28.976 1.00 20.02 455 SER B O 1
ATOM 3646 N N . LYS B 1 195 ? -31.668 3.983 28.197 1.00 20.62 456 LYS B N 1
ATOM 3647 C CA . LYS B 1 195 ? -31.685 3.577 26.786 1.00 22.07 456 LYS B CA 1
ATOM 3648 C C . LYS B 1 195 ? -30.923 2.279 26.559 1.00 22.35 456 LYS B C 1
ATOM 3649 O O . LYS B 1 195 ? -31.301 1.454 25.714 1.00 23.05 456 LYS B O 1
ATOM 3655 N N . THR B 1 196 ? -29.860 2.100 27.337 1.00 21.40 457 THR B N 1
ATOM 3656 C CA . THR B 1 196 ? -28.943 0.988 27.158 1.00 20.69 457 THR B CA 1
ATOM 3657 C C . THR B 1 196 ? -29.162 -0.125 28.192 1.00 20.55 457 THR B C 1
ATOM 3658 O O . THR B 1 196 ? -28.357 -1.048 28.287 1.00 19.84 457 THR B O 1
ATOM 3662 N N . HIS B 1 197 ? -30.263 -0.035 28.941 1.00 20.85 458 HIS B N 1
ATOM 3663 C CA . HIS B 1 197 ? -30.568 -0.938 30.064 1.00 21.44 458 HIS B CA 1
ATOM 3664 C C . HIS B 1 197 ? -29.404 -1.085 31.066 1.00 20.85 458 HIS B C 1
ATOM 3665 O O . HIS B 1 197 ? -29.040 -2.193 31.474 1.00 21.08 458 HIS B O 1
ATOM 3672 N N . ARG B 1 198 ? -28.844 0.051 31.475 1.00 19.70 459 ARG B N 1
ATOM 3673 C CA . ARG B 1 198 ? -27.661 0.062 32.333 1.00 18.49 459 ARG B CA 1
ATOM 3674 C C . ARG B 1 198 ? -27.819 0.848 33.637 1.00 18.21 459 ARG B C 1
ATOM 3675 O O . ARG B 1 198 ? -26.826 1.102 34.330 1.00 17.41 459 ARG B O 1
ATOM 3683 N N . GLN B 1 199 ? -29.052 1.217 33.989 1.00 18.00 460 GLN B N 1
ATOM 3684 C CA . GLN B 1 199 ? -29.279 1.966 35.232 1.00 18.32 460 GLN B CA 1
ATOM 3685 C C . GLN B 1 199 ? -28.867 1.195 36.490 1.00 18.32 460 GLN B C 1
ATOM 3686 O O . GLN B 1 199 ? -28.667 1.791 37.551 1.00 18.67 460 GLN B O 1
ATOM 3692 N N . SER B 1 200 ? -28.734 -0.124 36.356 1.00 18.06 461 SER B N 1
ATOM 3693 C CA . SER B 1 200 ? -28.264 -0.994 37.439 1.00 18.56 461 SER B CA 1
ATOM 3694 C C . SER B 1 200 ? -26.848 -0.650 37.930 1.00 18.33 461 SER B C 1
ATOM 3695 O O . SER B 1 200 ? -26.478 -0.988 39.056 1.00 18.80 461 SER B O 1
ATOM 3698 N N . ILE B 1 201 ? -26.060 0.029 37.098 1.00 17.59 462 ILE B N 1
ATOM 3699 C CA . ILE B 1 201 ? -24.698 0.388 37.504 1.00 17.43 462 ILE B CA 1
ATOM 3700 C C . ILE B 1 201 ? -24.670 1.500 38.557 1.00 17.49 462 ILE B C 1
ATOM 3701 O O . ILE B 1 201 ? -23.686 1.640 39.275 1.00 17.03 462 ILE B O 1
ATOM 3706 N N . LEU B 1 202 ? -25.746 2.280 38.646 1.00 17.36 463 LEU B N 1
ATOM 3707 C CA . LEU B 1 202 ? -25.779 3.425 39.561 1.00 17.59 463 LEU B CA 1
ATOM 3708 C C . LEU B 1 202 ? -25.483 3.060 41.015 1.00 18.14 463 LEU B C 1
ATOM 3709 O O . LEU B 1 202 ? -24.708 3.747 41.690 1.00 18.21 463 LEU B O 1
ATOM 3714 N N . ALA B 1 203 ? -26.102 1.980 41.484 1.00 18.51 464 ALA B N 1
ATOM 3715 C CA . ALA B 1 203 ? -25.932 1.528 42.861 1.00 19.45 464 ALA B CA 1
ATOM 3716 C C . ALA B 1 203 ? -24.583 0.841 43.082 1.00 20.48 464 ALA B C 1
ATOM 3717 O O . ALA B 1 203 ? -24.218 0.547 44.223 1.00 21.92 464 ALA B O 1
ATOM 3719 N N . LYS B 1 204 ? -23.848 0.605 41.994 1.00 20.09 465 LYS B N 1
ATOM 3720 C CA . LYS B 1 204 ? -22.549 -0.070 42.049 1.00 20.36 465 LYS B CA 1
ATOM 3721 C C . LYS B 1 204 ? -21.380 0.909 41.911 1.00 19.95 465 LYS B C 1
ATOM 3722 O O . LYS B 1 204 ? -20.223 0.516 42.019 1.00 20.10 465 LYS B O 1
ATOM 3728 N N . LEU B 1 205 ? -21.684 2.181 41.675 1.00 19.82 466 LEU B N 1
ATOM 3729 C CA . LEU B 1 205 ? -20.639 3.190 41.518 1.00 19.91 466 LEU B CA 1
ATOM 3730 C C . LEU B 1 205 ? -19.943 3.449 42.856 1.00 20.25 466 LEU B C 1
ATOM 3731 O O . LEU B 1 205 ? -20.534 3.197 43.910 1.00 19.78 466 LEU B O 1
ATOM 3736 N N . PRO B 1 206 ? -18.683 3.931 42.818 1.00 20.86 467 PRO B N 1
ATOM 3737 C CA . PRO B 1 206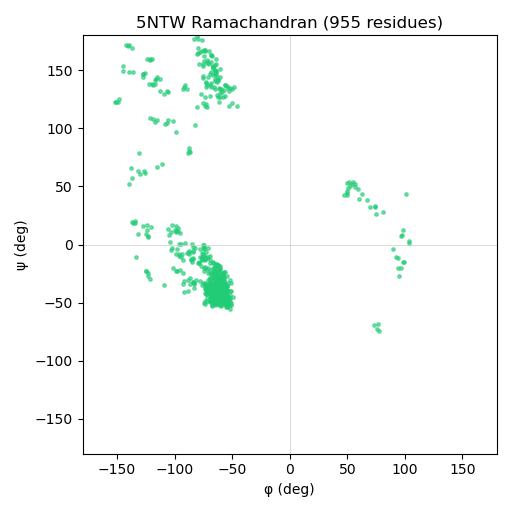 ? -17.940 4.198 44.047 1.00 22.08 467 PRO B CA 1
ATOM 3738 C C . PRO B 1 206 ? -18.773 4.995 45.036 1.00 22.36 467 PRO B C 1
ATOM 3739 O O . PRO B 1 206 ? -19.439 5.958 44.639 1.00 22.76 467 PRO B O 1
ATOM 3743 N N . PRO B 1 207 ? -18.750 4.590 46.316 1.00 23.27 468 PRO B N 1
ATOM 3744 C CA . PRO B 1 207 ? -19.512 5.301 47.329 1.00 24.23 468 PRO B CA 1
ATOM 3745 C C . PRO B 1 207 ? -19.004 6.722 47.499 1.00 25.32 468 PRO B C 1
ATOM 3746 O O . PRO B 1 207 ? -17.842 7.014 47.174 1.00 24.78 468 PRO B O 1
ATOM 3750 N N . LYS B 1 208 ? -19.886 7.593 47.983 1.00 26.21 469 LYS B N 1
ATOM 3751 C CA . LYS B 1 208 ? -19.544 8.980 48.261 1.00 27.14 469 LYS B CA 1
ATOM 3752 C C . LYS B 1 208 ? -18.314 9.063 49.158 1.00 26.02 469 LYS B C 1
ATOM 3753 O O . LYS B 1 208 ? -18.221 8.368 50.180 1.00 26.23 469 LYS B O 1
ATOM 3759 N N . GLY B 1 209 ? -17.367 9.905 48.758 1.00 24.08 470 GLY B N 1
ATOM 3760 C CA . GLY B 1 209 ? -16.182 10.161 49.565 1.00 22.85 470 GLY B CA 1
ATOM 3761 C C . GLY B 1 209 ? -14.985 9.296 49.215 1.00 21.68 470 GLY B C 1
ATOM 3762 O O . GLY B 1 209 ? -13.884 9.571 49.674 1.00 21.16 470 GLY B O 1
ATOM 3763 N N . LYS B 1 210 ? -15.190 8.255 48.404 1.00 21.09 471 LYS B N 1
ATOM 3764 C CA . LYS B 1 210 ? -14.094 7.348 48.049 1.00 20.02 471 LYS B CA 1
ATOM 3765 C C . LYS B 1 210 ? -13.025 8.027 47.181 1.00 19.27 471 LYS B C 1
ATOM 3766 O O . LYS B 1 210 ? -11.833 7.987 47.505 1.00 18.97 471 LYS B O 1
ATOM 3772 N N . LEU B 1 211 ? -13.453 8.647 46.083 1.00 18.78 472 LEU B N 1
ATOM 3773 C CA . LEU B 1 211 ? -12.539 9.418 45.242 1.00 18.45 472 LEU B CA 1
ATOM 3774 C C . LEU B 1 211 ? -11.837 10.518 46.035 1.00 18.70 472 LEU B C 1
ATOM 3775 O O . LEU B 1 211 ? -10.616 10.665 45.966 1.00 17.78 472 LEU B O 1
ATOM 3780 N N . ARG B 1 212 ? -12.618 11.271 46.807 1.00 19.21 473 ARG B N 1
ATOM 3781 C CA . ARG B 1 212 ? -12.093 12.348 47.637 1.00 19.92 473 ARG B CA 1
ATOM 3782 C C . ARG B 1 212 ? -11.011 11.833 48.585 1.00 18.83 473 ARG B C 1
ATOM 3783 O O . ARG B 1 212 ? -9.975 12.475 48.754 1.00 18.34 473 ARG B O 1
ATOM 3791 N N . SER B 1 213 ? -11.260 10.668 49.181 1.00 17.97 474 SER B N 1
ATOM 3792 C CA . SER B 1 213 ? -10.328 10.033 50.107 1.00 17.50 474 SER B CA 1
ATOM 3793 C C . SER B 1 213 ? -8.989 9.687 49.446 1.00 16.75 474 SER B C 1
ATOM 3794 O O . SER B 1 213 ? -7.924 9.929 50.016 1.00 15.86 474 SER B O 1
ATOM 3797 N N . LEU B 1 214 ? -9.046 9.109 48.247 1.00 15.87 475 LEU B N 1
ATOM 3798 C CA . LEU B 1 214 ? -7.821 8.785 47.520 1.00 15.22 475 LEU B CA 1
ATOM 3799 C C . LEU B 1 214 ? -7.022 10.045 47.198 1.00 14.76 475 LEU B C 1
ATOM 3800 O O . LEU B 1 214 ? -5.793 10.055 47.310 1.00 14.39 475 LEU B O 1
ATOM 3805 N N . CYS B 1 215 ? -7.729 11.107 46.814 1.00 15.13 476 CYS B N 1
ATOM 3806 C CA . CYS B 1 215 ? -7.094 12.383 46.471 1.00 15.31 476 CYS B CA 1
ATOM 3807 C C . CYS B 1 215 ? -6.500 13.087 47.683 1.00 15.04 476 CYS B C 1
ATOM 3808 O O . CYS B 1 215 ? -5.405 13.650 47.596 1.00 14.43 476 CYS B O 1
ATOM 3811 N N . SER B 1 216 ? -7.209 13.023 48.809 1.00 14.61 477 SER B N 1
ATOM 3812 C CA . SER B 1 216 ? -6.709 13.578 50.069 1.00 14.64 477 SER B CA 1
ATOM 3813 C C . SER B 1 216 ? -5.437 12.864 50.508 1.00 14.49 477 SER B C 1
ATOM 3814 O O . SER B 1 216 ? -4.504 13.497 51.003 1.00 14.28 477 SER B O 1
ATOM 3817 N N . GLN B 1 217 ? -5.399 11.548 50.326 1.00 14.37 478 GLN B N 1
ATOM 3818 C CA . GLN B 1 217 ? -4.213 10.773 50.681 1.00 14.84 478 GLN B CA 1
ATOM 3819 C C . GLN B 1 217 ? -3.031 11.095 49.776 1.00 14.35 478 GLN B C 1
ATOM 3820 O O . GLN B 1 217 ? -1.899 11.155 50.241 1.00 14.01 478 GLN B O 1
ATOM 3826 N N . HIS B 1 218 ? -3.295 11.275 48.480 1.00 13.80 479 HIS B N 1
ATOM 3827 C CA . HIS B 1 218 ? -2.263 11.711 47.536 1.00 14.40 479 HIS B CA 1
ATOM 3828 C C . HIS B 1 218 ? -1.557 12.956 48.056 1.00 14.09 479 HIS B C 1
ATOM 3829 O O . HIS B 1 218 ? -0.334 12.985 48.147 1.00 13.76 479 HIS B O 1
ATOM 3836 N N . VAL B 1 219 ? -2.348 13.964 48.415 1.00 14.31 480 VAL B N 1
ATOM 3837 C CA . VAL B 1 219 ? -1.835 15.244 48.899 1.00 14.08 480 VAL B CA 1
ATOM 3838 C C . VAL B 1 219 ? -0.997 15.081 50.182 1.00 14.43 480 VAL B C 1
ATOM 3839 O O . VAL B 1 219 ? 0.053 15.706 50.329 1.00 14.36 480 VAL B O 1
ATOM 3843 N N . GLU B 1 220 ? -1.462 14.233 51.088 1.00 14.73 481 GLU B N 1
ATOM 3844 C CA . GLU B 1 220 ? -0.722 13.936 52.320 1.00 15.42 481 GLU B CA 1
ATOM 3845 C C . GLU B 1 220 ? 0.601 13.219 52.059 1.00 15.73 481 GLU B C 1
ATOM 3846 O O . GLU B 1 220 ? 1.627 13.576 52.648 1.00 15.70 481 GLU B O 1
ATOM 3852 N N . ARG B 1 221 ? 0.584 12.227 51.165 1.00 15.99 482 ARG B N 1
ATOM 3853 C CA . ARG B 1 221 ? 1.804 11.498 50.815 1.00 16.54 482 ARG B CA 1
ATOM 3854 C C . ARG B 1 221 ? 2.820 12.438 50.166 1.00 16.01 482 ARG B C 1
ATOM 3855 O O . ARG B 1 221 ? 4.012 12.329 50.425 1.00 15.86 482 ARG B O 1
ATOM 3863 N N . LEU B 1 222 ? 2.340 13.375 49.347 1.00 15.22 483 LEU B N 1
ATOM 3864 C CA . LEU B 1 222 ? 3.213 14.392 48.761 1.00 15.29 483 LEU B CA 1
ATOM 3865 C C . LEU B 1 222 ? 3.859 15.276 49.835 1.00 15.47 483 LEU B C 1
ATOM 3866 O O . LEU B 1 222 ? 5.036 15.629 49.720 1.00 15.22 483 LEU B O 1
ATOM 3871 N N . GLN B 1 223 ? 3.096 15.623 50.871 1.00 15.99 484 GLN B N 1
ATOM 3872 C CA . GLN B 1 223 ? 3.635 16.354 52.023 1.00 17.05 484 GLN B CA 1
ATOM 3873 C C . GLN B 1 223 ? 4.786 15.594 52.680 1.00 16.69 484 GLN B C 1
ATOM 3874 O O . GLN B 1 223 ? 5.818 16.177 53.012 1.00 17.12 484 GLN B O 1
ATOM 3880 N N . ILE B 1 224 ? 4.598 14.292 52.872 1.00 16.45 485 ILE B N 1
ATOM 3881 C CA . ILE B 1 224 ? 5.635 13.433 53.442 1.00 16.79 485 ILE B CA 1
ATOM 3882 C C . ILE B 1 224 ? 6.871 13.408 52.545 1.00 16.67 485 ILE B C 1
ATOM 3883 O O . ILE B 1 224 ? 7.995 13.605 53.019 1.00 17.23 485 ILE B O 1
ATOM 3888 N N . PHE B 1 225 ? 6.652 13.166 51.252 1.00 15.96 486 PHE B N 1
ATOM 3889 C CA . PHE B 1 225 ? 7.725 13.169 50.263 1.00 15.56 486 PHE B CA 1
ATOM 3890 C C . PHE B 1 225 ? 8.500 14.485 50.285 1.00 16.42 486 PHE B C 1
ATOM 3891 O O . PHE B 1 225 ? 9.737 14.481 50.243 1.00 16.36 486 PHE B O 1
ATOM 3899 N N . GLN B 1 226 ? 7.751 15.589 50.349 1.00 17.61 487 GLN B N 1
ATOM 3900 C CA . GLN B 1 226 ? 8.268 16.959 50.375 1.00 19.76 487 GLN B CA 1
ATOM 3901 C C . GLN B 1 226 ? 9.252 17.198 51.526 1.00 19.90 487 GLN B C 1
ATOM 3902 O O . GLN B 1 226 ? 10.250 17.895 51.349 1.00 19.66 487 GLN B O 1
ATOM 3908 N N . HIS B 1 227 ? 8.968 16.625 52.698 1.00 20.48 488 HIS B N 1
ATOM 3909 C CA . HIS B 1 227 ? 9.891 16.709 53.836 1.00 20.89 488 HIS B CA 1
ATOM 3910 C C . HIS B 1 227 ? 11.184 15.946 53.591 1.00 20.57 488 HIS B C 1
ATOM 3911 O O . HIS B 1 227 ? 12.261 16.394 53.987 1.00 20.95 488 HIS B O 1
ATOM 3918 N N . LEU B 1 228 ? 11.065 14.792 52.940 1.00 20.50 489 LEU B N 1
ATOM 3919 C CA . LEU B 1 228 ? 12.205 13.921 52.675 1.00 20.54 489 LEU B CA 1
ATOM 3920 C C . LEU B 1 228 ? 13.103 14.503 51.592 1.00 20.36 489 LEU B C 1
ATOM 3921 O O . LEU B 1 228 ? 14.328 14.486 51.720 1.00 20.33 489 LEU B O 1
ATOM 3926 N N . HIS B 1 229 ? 12.474 15.027 50.541 1.00 19.75 490 HIS B N 1
ATOM 3927 C CA . HIS B 1 229 ? 13.181 15.535 49.373 1.00 20.32 490 HIS B CA 1
ATOM 3928 C C . HIS B 1 229 ? 12.666 16.931 49.016 1.00 19.74 490 HIS B C 1
ATOM 3929 O O . HIS B 1 229 ? 11.874 17.081 48.088 1.00 19.14 490 HIS B O 1
ATOM 3936 N N . PRO B 1 230 ? 13.130 17.959 49.756 1.00 20.08 491 PRO B N 1
ATOM 3937 C CA . PRO B 1 230 ? 12.561 19.315 49.722 1.00 20.03 491 PRO B CA 1
ATOM 3938 C C . PRO B 1 230 ? 12.944 20.204 48.531 1.00 19.63 491 PRO B C 1
ATOM 3939 O O . PRO B 1 230 ? 12.432 21.329 48.432 1.00 20.43 491 PRO B O 1
ATOM 3943 N N . ILE B 1 231 ? 13.817 19.717 47.648 1.00 18.45 492 ILE B N 1
ATOM 3944 C CA . ILE B 1 231 ? 14.261 20.514 46.499 1.00 18.39 492 ILE B CA 1
ATOM 3945 C C . ILE B 1 231 ? 13.693 19.989 45.182 1.00 17.48 492 ILE B C 1
ATOM 3946 O O . ILE B 1 231 ? 13.381 20.773 44.279 1.00 17.62 492 ILE B O 1
ATOM 3951 N N . VAL B 1 232 ? 13.550 18.670 45.092 1.00 16.90 493 VAL B N 1
ATOM 3952 C CA . VAL B 1 232 ? 13.210 17.998 43.829 1.00 17.20 493 VAL B CA 1
ATOM 3953 C C . VAL B 1 232 ? 11.882 18.459 43.196 1.00 17.10 493 VAL B C 1
ATOM 3954 O O . VAL B 1 232 ? 11.805 18.563 41.973 1.00 16.62 493 VAL B O 1
ATOM 3958 N N . VAL B 1 233 ? 10.853 18.740 44.005 1.00 16.18 494 VAL B N 1
ATOM 3959 C CA . VAL B 1 233 ? 9.559 19.178 43.451 1.00 16.43 494 VAL B CA 1
ATOM 3960 C C . VAL B 1 233 ? 9.714 20.537 42.770 1.00 16.70 494 VAL B C 1
ATOM 3961 O O . VAL B 1 233 ? 9.256 20.733 41.643 1.00 16.75 494 VAL B O 1
ATOM 3965 N N . GLN B 1 234 ? 10.404 21.444 43.460 1.00 17.36 495 GLN B N 1
ATOM 3966 C CA . GLN B 1 234 ? 10.770 22.759 42.961 1.00 18.40 495 GLN B CA 1
ATOM 3967 C C . GLN B 1 234 ? 11.533 22.656 41.656 1.00 17.32 495 GLN B C 1
ATOM 3968 O O . GLN B 1 234 ? 11.337 23.454 40.737 1.00 16.97 495 GLN B O 1
ATOM 3974 N N . ALA B 1 235 ? 12.438 21.682 41.608 1.00 16.48 496 ALA B N 1
ATOM 3975 C CA . ALA B 1 235 ? 13.445 21.625 40.559 1.00 16.03 496 ALA B CA 1
ATOM 3976 C C . ALA B 1 235 ? 13.001 20.868 39.315 1.00 15.64 496 ALA B C 1
ATOM 3977 O O . ALA B 1 235 ? 13.305 21.295 38.194 1.00 15.63 496 ALA B O 1
ATOM 3979 N N . ALA B 1 236 ? 12.284 19.760 39.503 1.00 14.69 497 ALA B N 1
ATOM 3980 C CA . ALA B 1 236 ? 12.044 18.829 38.387 1.00 14.30 497 ALA B CA 1
ATOM 3981 C C . ALA B 1 236 ? 10.610 18.318 38.195 1.00 13.97 497 ALA B C 1
ATOM 3982 O O . ALA B 1 236 ? 10.310 17.701 37.172 1.00 13.65 497 ALA B O 1
ATOM 3984 N N . PHE B 1 237 ? 9.725 18.555 39.160 1.00 13.51 498 PHE B N 1
ATOM 3985 C CA . PHE B 1 237 ? 8.319 18.167 38.997 1.00 13.30 498 PHE B CA 1
ATOM 3986 C C . PHE B 1 237 ? 7.596 19.129 38.045 1.00 12.82 498 PHE B C 1
ATOM 3987 O O . PHE B 1 237 ? 8.030 20.272 37.885 1.00 12.60 498 PHE B O 1
ATOM 3995 N N . PRO B 1 238 ? 6.504 18.674 37.396 1.00 12.55 499 PRO B N 1
ATOM 3996 C CA . PRO B 1 238 ? 5.764 19.604 36.541 1.00 12.39 499 PRO B CA 1
ATOM 3997 C C . PRO B 1 238 ? 5.167 20.711 37.396 1.00 12.10 499 PRO B C 1
ATOM 3998 O O . PRO B 1 238 ? 4.602 20.422 38.453 1.00 12.25 499 PRO B O 1
ATOM 4002 N N . PRO B 1 239 ? 5.309 21.975 36.968 1.00 12.40 500 PRO B N 1
ATOM 4003 C CA . PRO B 1 239 ? 4.777 23.063 37.792 1.00 12.30 500 PRO B CA 1
ATOM 4004 C C . PRO B 1 239 ? 3.271 22.967 38.061 1.00 12.24 500 PRO B C 1
ATOM 4005 O O . PRO B 1 239 ? 2.826 23.332 39.151 1.00 12.48 500 PRO B O 1
ATOM 4009 N N . LEU B 1 240 ? 2.495 22.469 37.098 1.00 11.81 501 LEU B N 1
ATOM 4010 C CA . LEU B 1 240 ? 1.056 22.286 37.327 1.00 12.04 501 LEU B CA 1
ATOM 4011 C C . LEU B 1 240 ? 0.788 21.282 38.451 1.00 12.06 501 LEU B C 1
ATOM 4012 O O . LEU B 1 240 ? -0.143 21.463 39.238 1.00 12.59 501 LEU B O 1
ATOM 4017 N N . TYR B 1 241 ? 1.612 20.244 38.529 1.00 12.28 502 TYR B N 1
ATOM 4018 C CA . TYR B 1 241 ? 1.496 19.249 39.592 1.00 12.51 502 TYR B CA 1
ATOM 4019 C C . TYR B 1 241 ? 1.720 19.898 40.963 1.00 12.78 502 TYR B C 1
ATOM 4020 O O . TYR B 1 241 ? 0.932 19.679 41.896 1.00 12.69 502 TYR B O 1
ATOM 4029 N N . LYS B 1 242 ? 2.774 20.708 41.076 1.00 13.20 503 LYS B N 1
ATOM 4030 C CA . LYS B 1 242 ? 3.040 21.438 42.321 1.00 14.26 503 LYS B CA 1
ATOM 4031 C C . LYS B 1 242 ? 1.861 22.357 42.694 1.00 14.25 503 LYS B C 1
ATOM 4032 O O . LYS B 1 242 ? 1.405 22.369 43.842 1.00 14.31 503 LYS B O 1
ATOM 4038 N N . GLU B 1 243 ? 1.365 23.117 41.721 1.00 14.17 504 GLU B N 1
ATOM 4039 C CA . GLU B 1 243 ? 0.246 24.032 41.950 1.00 14.93 504 GLU B CA 1
ATOM 4040 C C . GLU B 1 243 ? -1.009 23.317 42.466 1.00 14.94 504 GLU B C 1
ATOM 4041 O O . GLU B 1 243 ? -1.690 23.802 43.373 1.00 15.27 504 GLU B O 1
ATOM 4047 N N . LEU B 1 244 ? -1.305 22.164 41.881 1.00 14.39 505 LEU B N 1
ATOM 4048 C CA . LEU B 1 244 ? -2.516 21.433 42.211 1.00 14.48 505 LEU B CA 1
ATOM 4049 C C . LEU B 1 244 ? -2.432 20.706 43.550 1.00 14.51 505 LEU B C 1
ATOM 4050 O O . LEU B 1 244 ? -3.434 20.610 44.257 1.00 15.00 505 LEU B O 1
ATOM 4055 N N . PHE B 1 245 ? -1.249 20.208 43.899 1.00 14.49 506 PHE B N 1
ATOM 4056 C CA . PHE B 1 245 ? -1.152 19.205 44.966 1.00 14.35 506 PHE B CA 1
ATOM 4057 C C . PHE B 1 245 ? -0.219 19.514 46.127 1.00 15.49 506 PHE B C 1
ATOM 4058 O O . PHE B 1 245 ? -0.379 18.926 47.212 1.00 15.28 506 PHE B O 1
ATOM 4066 N N . SER B 1 246 ? 0.760 20.392 45.901 1.00 16.46 507 SER B N 1
ATOM 4067 C CA A SER B 1 246 ? 1.725 20.758 46.941 0.50 17.48 507 SER B CA 1
ATOM 4068 C CA B SER B 1 246 ? 1.720 20.752 46.944 0.50 17.23 507 SER B CA 1
ATOM 4069 C C . SER B 1 246 ? 1.070 21.664 47.969 1.00 18.26 507 SER B C 1
ATOM 4070 O O . SER B 1 246 ? 0.197 22.465 47.633 1.00 18.36 507 SER B O 1
ATOM 4075 N N . THR B 1 247 ? 1.502 21.528 49.219 1.00 19.80 508 THR B N 1
ATOM 4076 C CA . THR B 1 247 ? 1.012 22.363 50.308 1.00 22.46 508 THR B CA 1
ATOM 4077 C C . THR B 1 247 ? 2.134 23.291 50.762 1.00 23.35 508 THR B C 1
ATOM 4078 O O . THR B 1 247 ? 1.934 24.496 50.916 1.00 25.94 508 THR B O 1
ATOM 4082 N N . TYR C 1 3 ? -51.667 23.820 79.410 1.00 24.84 264 TYR C N 1
ATOM 4083 C CA . TYR C 1 3 ? -52.387 22.531 79.180 1.00 24.16 264 TYR C CA 1
ATOM 4084 C C . TYR C 1 3 ? -52.110 22.007 77.776 1.00 23.23 264 TYR C C 1
ATOM 4085 O O . TYR C 1 3 ? -52.895 22.244 76.853 1.00 24.21 264 TYR C O 1
ATOM 4094 N N . ALA C 1 4 ? -51.000 21.288 77.618 1.00 20.85 265 ALA C N 1
ATOM 4095 C CA . ALA C 1 4 ? -50.540 20.849 76.295 1.00 19.59 265 ALA C CA 1
ATOM 4096 C C . ALA C 1 4 ? -51.519 19.920 75.574 1.00 18.82 265 ALA C C 1
ATOM 4097 O O . ALA C 1 4 ? -51.942 18.901 76.126 1.00 18.73 265 ALA C O 1
ATOM 4099 N N . SER C 1 5 ? -51.865 20.282 74.337 1.00 17.94 266 SER C N 1
ATOM 4100 C CA . SER C 1 5 ? -52.750 19.470 73.497 1.00 17.98 266 SER C CA 1
ATOM 4101 C C . SER C 1 5 ? -52.079 18.166 73.090 1.00 17.86 266 SER C C 1
ATOM 4102 O O . SER C 1 5 ? -50.853 18.042 73.173 1.00 16.84 266 SER C O 1
ATOM 4105 N N . LEU C 1 6 ? -52.882 17.203 72.633 1.00 17.46 267 LEU C N 1
ATOM 4106 C CA . LEU C 1 6 ? -52.354 15.948 72.105 1.00 18.17 267 LEU C CA 1
ATOM 4107 C C . LEU C 1 6 ? -51.354 16.206 70.982 1.00 18.20 267 LEU C C 1
ATOM 4108 O O . LEU C 1 6 ? -50.300 15.569 70.915 1.00 17.84 267 LEU C O 1
ATOM 4113 N N . THR C 1 7 ? -51.690 17.156 70.111 1.00 17.76 268 THR C N 1
ATOM 4114 C CA . THR C 1 7 ? -50.795 17.604 69.051 1.00 18.01 268 THR C CA 1
ATOM 4115 C C . THR C 1 7 ? -49.461 18.107 69.596 1.00 17.74 268 THR C C 1
ATOM 4116 O O . THR C 1 7 ? -48.402 17.733 69.080 1.00 17.25 268 THR C O 1
ATOM 4120 N N . GLU C 1 8 ? -49.516 18.929 70.647 1.00 17.19 269 GLU C N 1
ATOM 4121 C CA A GLU C 1 8 ? -48.301 19.467 71.245 0.50 17.38 269 GLU C CA 1
ATOM 4122 C CA B GLU C 1 8 ? -48.305 19.472 71.269 0.50 17.70 269 GLU C CA 1
ATOM 4123 C C . GLU C 1 8 ? -47.470 18.362 71.904 1.00 17.12 269 GLU C C 1
ATOM 4124 O O . GLU C 1 8 ? -46.245 18.359 71.787 1.00 17.25 269 GLU C O 1
ATOM 4135 N N . ILE C 1 9 ? -48.147 17.422 72.564 1.00 16.80 270 ILE C N 1
ATOM 4136 C CA A ILE C 1 9 ? -47.468 16.283 73.188 0.50 16.49 270 ILE C CA 1
ATOM 4137 C CA B ILE C 1 9 ? -47.486 16.266 73.187 0.50 16.60 270 ILE C CA 1
ATOM 4138 C C . ILE C 1 9 ? -46.774 15.411 72.133 1.00 16.88 270 ILE C C 1
ATOM 4139 O O . ILE C 1 9 ? -45.617 15.021 72.313 1.00 16.77 270 ILE C O 1
ATOM 4148 N N . GLU C 1 10 ? -47.465 15.125 71.029 1.00 17.59 271 GLU C N 1
ATOM 4149 C CA . GLU C 1 10 ? -46.865 14.365 69.926 1.00 18.75 271 GLU C CA 1
ATOM 4150 C C . GLU C 1 10 ? -45.639 15.092 69.352 1.00 18.67 271 GLU C C 1
ATOM 4151 O O . GLU C 1 10 ? -44.607 14.465 69.082 1.00 17.73 271 GLU C O 1
ATOM 4157 N N . HIS C 1 11 ? -45.754 16.411 69.181 1.00 18.22 272 HIS C N 1
ATOM 4158 C CA . HIS C 1 11 ? -44.634 17.227 68.713 1.00 18.95 272 HIS C CA 1
ATOM 4159 C C . HIS C 1 11 ? -43.462 17.182 69.694 1.00 17.93 272 HIS C C 1
ATOM 4160 O O . HIS C 1 11 ? -42.302 17.158 69.280 1.00 17.75 272 HIS C O 1
ATOM 4167 N N . LEU C 1 12 ? -43.778 17.158 70.988 1.00 16.85 273 LEU C N 1
ATOM 4168 C CA . LEU C 1 12 ? -42.759 17.056 72.029 1.00 15.66 273 LEU C CA 1
ATOM 4169 C C . LEU C 1 12 ? -41.998 15.726 71.944 1.00 15.60 273 LEU C C 1
ATOM 4170 O O . LEU C 1 12 ? -40.766 15.709 72.032 1.00 15.32 273 LEU C O 1
ATOM 4175 N N . VAL C 1 13 ? -42.728 14.624 71.759 1.00 14.78 274 VAL C N 1
ATOM 4176 C CA . VAL C 1 13 ? -42.107 13.312 71.538 1.00 14.85 274 VAL C CA 1
ATOM 4177 C C . VAL C 1 13 ? -41.086 13.410 70.399 1.00 14.97 274 VAL C C 1
ATOM 4178 O O . VAL C 1 13 ? -39.926 12.996 70.544 1.00 14.81 274 VAL C O 1
ATOM 4182 N N . GLN C 1 14 ? -41.516 13.992 69.279 1.00 15.39 275 GLN C N 1
ATOM 4183 C CA . GLN C 1 14 ? -40.671 14.092 68.093 1.00 15.82 275 GLN C CA 1
ATOM 4184 C C . GLN C 1 14 ? -39.435 14.938 68.331 1.00 15.25 275 GLN C C 1
ATOM 4185 O O . GLN C 1 14 ? -38.329 14.567 67.916 1.00 14.95 275 GLN C O 1
ATOM 4191 N N . SER C 1 15 ? -39.635 16.064 69.011 1.00 14.72 276 SER C N 1
ATOM 4192 C CA A SER C 1 15 ? -38.569 17.010 69.317 0.50 14.51 276 SER C CA 1
ATOM 4193 C CA B SER C 1 15 ? -38.544 16.992 69.280 0.50 14.63 276 SER C CA 1
ATOM 4194 C C . SER C 1 15 ? -37.527 16.381 70.243 1.00 14.32 276 SER C C 1
ATOM 4195 O O . SER C 1 15 ? -36.319 16.516 70.027 1.00 14.18 276 SER C O 1
ATOM 4200 N N . VAL C 1 16 ? -38.010 15.691 71.279 1.00 13.43 277 VAL C N 1
ATOM 4201 C CA . VAL C 1 16 ? -37.118 15.046 72.250 1.00 12.67 277 VAL C CA 1
ATOM 4202 C C . VAL C 1 16 ? -36.296 13.957 71.576 1.00 12.35 277 VAL C C 1
ATOM 4203 O O . VAL C 1 16 ? -35.084 13.877 71.779 1.00 12.11 277 VAL C O 1
ATOM 4207 N N . CYS C 1 17 ? -36.957 13.137 70.763 1.00 12.73 278 CYS C N 1
ATOM 4208 C CA . CYS C 1 17 ? -36.273 12.069 70.043 1.00 12.90 278 CYS C CA 1
ATOM 4209 C C . CYS C 1 17 ? -35.246 12.624 69.054 1.00 12.90 278 CYS C C 1
ATOM 4210 O O . CYS C 1 17 ? -34.173 12.047 68.894 1.00 12.97 278 CYS C O 1
ATOM 4213 N N . LYS C 1 18 ? -35.558 13.763 68.434 1.00 13.22 279 LYS C N 1
ATOM 4214 C CA . LYS C 1 18 ? -34.617 14.437 67.534 1.00 13.45 279 LYS C CA 1
ATOM 4215 C C . LYS C 1 18 ? -33.383 14.951 68.284 1.00 13.33 279 LYS C C 1
ATOM 4216 O O . LYS C 1 18 ? -32.248 14.689 67.877 1.00 13.02 279 LYS C O 1
ATOM 4222 N N . SER C 1 19 ? -33.608 15.655 69.392 1.00 12.94 280 SER C N 1
ATOM 4223 C CA . SER C 1 19 ? -32.523 16.202 70.199 1.00 13.07 280 SER C CA 1
ATOM 4224 C C . SER C 1 19 ? -31.577 15.095 70.647 1.00 12.64 280 SER C C 1
ATOM 4225 O O . SER C 1 19 ? -30.351 15.252 70.598 1.00 12.53 280 SER C O 1
ATOM 4228 N N . TYR C 1 20 ? -32.155 13.961 71.035 1.00 12.18 281 TYR C N 1
ATOM 4229 C CA . TYR C 1 20 ? -31.367 12.815 71.474 1.00 12.57 281 TYR C CA 1
ATOM 4230 C C . TYR C 1 20 ? -30.542 12.217 70.328 1.00 13.10 281 TYR C C 1
ATOM 4231 O O . TYR C 1 20 ? -29.336 12.005 70.487 1.00 13.36 281 TYR C O 1
ATOM 4240 N N . ARG C 1 21 ? -31.190 11.957 69.188 1.00 13.80 282 ARG C N 1
ATOM 4241 C CA . ARG C 1 21 ? -30.506 11.364 68.026 1.00 15.20 282 ARG C CA 1
ATOM 4242 C C . ARG C 1 21 ? -29.293 12.195 67.650 1.00 15.05 282 ARG C C 1
ATOM 4243 O O . ARG C 1 21 ? -28.246 11.660 67.272 1.00 15.35 282 ARG C O 1
ATOM 4251 N N . GLU C 1 22 ? -29.451 13.508 67.743 1.00 14.71 283 GLU C N 1
ATOM 4252 C CA . GLU C 1 22 ? -28.415 14.431 67.312 1.00 14.54 283 GLU C CA 1
ATOM 4253 C C . GLU C 1 22 ? -27.244 14.545 68.287 1.00 13.59 283 GLU C C 1
ATOM 4254 O O . GLU C 1 22 ? -26.205 15.101 67.940 1.00 13.47 283 GLU C O 1
ATOM 4260 N N . THR C 1 23 ? -27.415 14.014 69.499 1.00 12.37 284 THR C N 1
ATOM 4261 C CA . THR C 1 23 ? -26.432 14.191 70.560 1.00 11.71 284 THR C CA 1
ATOM 4262 C C . THR C 1 23 ? -26.122 12.883 71.298 1.00 11.74 284 THR C C 1
ATOM 4263 O O . THR C 1 23 ? -25.577 12.908 72.408 1.00 11.60 284 THR C O 1
ATOM 4267 N N . CYS C 1 24 ? -26.452 11.750 70.684 1.00 11.93 285 CYS C N 1
ATOM 4268 C CA . CYS C 1 24 ? -26.342 10.444 71.362 1.00 12.61 285 CYS C CA 1
ATOM 4269 C C . CYS C 1 24 ? -24.905 9.918 71.512 1.00 12.60 285 CYS C C 1
ATOM 4270 O O . CYS C 1 24 ? -24.688 8.866 72.126 1.00 11.74 285 CYS C O 1
ATOM 4273 N N . GLN C 1 25 ? -23.948 10.672 70.972 1.00 12.56 286 GLN C N 1
ATOM 4274 C CA . GLN C 1 25 ? -22.495 10.397 71.080 1.00 13.03 286 GLN C CA 1
ATOM 4275 C C . GLN C 1 25 ? -22.014 9.286 70.148 1.00 13.74 286 GLN C C 1
ATOM 4276 O O . GLN C 1 25 ? -21.341 9.573 69.155 1.00 15.58 286 GLN C O 1
ATOM 4282 N N . LEU C 1 26 ? -22.326 8.036 70.469 1.00 14.43 287 LEU C N 1
ATOM 4283 C CA . LEU C 1 26 ? -22.043 6.919 69.561 1.00 14.79 287 LEU C CA 1
ATOM 4284 C C . LEU C 1 26 ? -23.342 6.329 69.050 1.00 15.57 287 LEU C C 1
ATOM 4285 O O . LEU C 1 26 ? -24.323 6.234 69.779 1.00 14.10 287 LEU C O 1
ATOM 4290 N N . ARG C 1 27 ? -23.343 5.928 67.787 1.00 16.71 288 ARG C N 1
ATOM 4291 C CA . ARG C 1 27 ? -24.489 5.232 67.230 1.00 18.44 288 ARG C CA 1
ATOM 4292 C C . ARG C 1 27 ? -24.621 3.835 67.832 1.00 17.59 288 ARG C C 1
ATOM 4293 O O . ARG C 1 27 ? -23.624 3.125 68.009 1.00 17.23 288 ARG C O 1
ATOM 4301 N N . LEU C 1 28 ? -25.858 3.457 68.151 1.00 16.88 289 LEU C N 1
ATOM 4302 C CA . LEU C 1 28 ? -26.140 2.179 68.795 1.00 17.06 289 LEU C CA 1
ATOM 4303 C C . LEU C 1 28 ? -25.598 0.999 67.987 1.00 17.88 289 LEU C C 1
ATOM 4304 O O . LEU C 1 28 ? -24.951 0.108 68.536 1.00 17.06 289 LEU C O 1
ATOM 4309 N N . GLU C 1 29 ? -25.852 1.015 66.683 1.00 18.90 290 GLU C N 1
ATOM 4310 C CA . GLU C 1 29 ? -25.383 -0.050 65.792 1.00 20.45 290 GLU C CA 1
ATOM 4311 C C . GLU C 1 29 ? -23.869 -0.256 65.858 1.00 20.41 290 GLU C C 1
ATOM 4312 O O . GLU C 1 29 ? -23.395 -1.386 65.747 1.00 20.42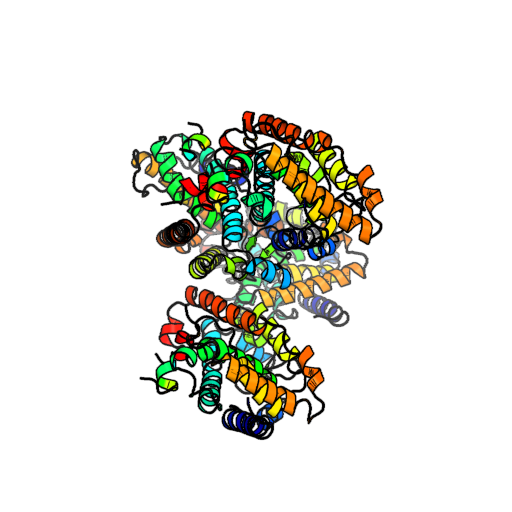 290 GLU C O 1
ATOM 4318 N N . ASP C 1 30 ? -23.119 0.830 66.043 1.00 20.29 291 ASP C N 1
ATOM 4319 C CA . ASP C 1 30 ? -21.668 0.745 66.183 1.00 20.86 291 ASP C CA 1
ATOM 4320 C C . ASP C 1 30 ? -21.269 0.085 67.500 1.00 19.97 291 ASP C C 1
ATOM 4321 O O . ASP C 1 30 ? -20.371 -0.751 67.522 1.00 20.05 291 ASP C O 1
ATOM 4326 N N . LEU C 1 31 ? -21.951 0.445 68.587 1.00 18.80 292 LEU C N 1
ATOM 4327 C CA . LEU C 1 31 ? -21.719 -0.213 69.878 1.00 18.15 292 LEU C CA 1
ATOM 4328 C C . LEU C 1 31 ? -22.021 -1.710 69.815 1.00 18.51 292 LEU C C 1
ATOM 4329 O O . LEU C 1 31 ? -21.262 -2.526 70.346 1.00 18.30 292 LEU C O 1
ATOM 4334 N N . LEU C 1 32 ? -23.121 -2.064 69.155 1.00 19.65 293 LEU C N 1
ATOM 4335 C CA . LEU C 1 32 ? -23.514 -3.463 68.989 1.00 21.00 293 LEU C CA 1
ATOM 4336 C C . LEU C 1 32 ? -22.548 -4.254 68.093 1.00 22.23 293 LEU C C 1
ATOM 4337 O O . LEU C 1 32 ? -22.211 -5.391 68.411 1.00 22.18 293 LEU C O 1
ATOM 4342 N N . ARG C 1 33 ? -22.103 -3.649 66.991 1.00 24.31 294 ARG C N 1
ATOM 4343 C CA . ARG C 1 33 ? -21.128 -4.283 66.089 1.00 26.39 294 ARG C CA 1
ATOM 4344 C C . ARG C 1 33 ? -19.810 -4.612 66.794 1.00 26.70 294 ARG C C 1
ATOM 4345 O O . ARG C 1 33 ? -19.135 -5.583 66.444 1.00 27.44 294 ARG C O 1
ATOM 4353 N N . GLN C 1 34 ? -19.454 -3.794 67.784 1.00 25.72 295 GLN C N 1
ATOM 4354 C CA . GLN C 1 34 ? -18.190 -3.923 68.504 1.00 25.97 295 GLN C CA 1
ATOM 4355 C C . GLN C 1 34 ? -18.226 -4.970 69.625 1.00 25.26 295 GLN C C 1
ATOM 4356 O O . GLN C 1 34 ? -17.199 -5.238 70.253 1.00 25.35 295 GLN C O 1
ATOM 4362 N N . ARG C 1 35 ? -19.390 -5.577 69.856 1.00 25.18 296 ARG C N 1
ATOM 4363 C CA . ARG C 1 35 ? -19.559 -6.559 70.945 1.00 24.51 296 ARG C CA 1
ATOM 4364 C C . ARG C 1 35 ? -18.607 -7.756 70.895 1.00 23.90 296 ARG C C 1
ATOM 4365 O O . ARG C 1 35 ? -18.258 -8.308 71.937 1.00 23.32 296 ARG C O 1
ATOM 4373 N N . SER C 1 36 ? -18.190 -8.134 69.685 1.00 23.78 297 SER C N 1
ATOM 4374 C CA A SER C 1 36 ? -17.250 -9.234 69.465 0.50 23.66 297 SER C CA 1
ATOM 4375 C CA B SER C 1 36 ? -17.255 -9.245 69.509 0.50 23.52 297 SER C CA 1
ATOM 4376 C C . SER C 1 36 ? -15.812 -8.851 69.814 1.00 23.35 297 SER C C 1
ATOM 4377 O O . SER C 1 36 ? -14.945 -9.725 69.950 1.00 24.16 297 SER C O 1
ATOM 4382 N N . ASN C 1 37 ? -15.560 -7.545 69.930 1.00 22.59 298 ASN C N 1
ATOM 4383 C CA A ASN C 1 37 ? -14.233 -7.040 70.258 0.50 22.40 298 ASN C CA 1
ATOM 4384 C CA B ASN C 1 37 ? -14.229 -7.031 70.259 0.50 22.35 298 ASN C CA 1
ATOM 4385 C C . ASN C 1 37 ? -14.066 -6.870 71.765 1.00 22.32 298 ASN C C 1
ATOM 4386 O O . ASN C 1 37 ? -14.453 -5.845 72.336 1.00 21.59 298 ASN C O 1
ATOM 4395 N N . ILE C 1 38 ? -13.492 -7.890 72.397 1.00 22.03 299 ILE C N 1
ATOM 4396 C CA . ILE C 1 38 ? -13.371 -7.961 73.848 1.00 22.09 299 ILE C CA 1
ATOM 4397 C C . ILE C 1 38 ? -11.900 -7.960 74.250 1.00 21.99 299 ILE C C 1
ATOM 4398 O O . ILE C 1 38 ? -11.071 -8.609 73.605 1.00 22.04 299 ILE C O 1
ATOM 4403 N N . PHE C 1 39 ? -11.579 -7.215 75.306 1.00 21.34 300 PHE C N 1
ATOM 4404 C CA . PHE C 1 39 ? -10.235 -7.208 75.861 1.00 20.83 300 PHE C CA 1
ATOM 4405 C C . PHE C 1 39 ? -9.813 -8.621 76.246 1.00 21.24 300 PHE C C 1
ATOM 4406 O O . PHE C 1 39 ? -10.579 -9.357 76.872 1.00 21.01 300 PHE C O 1
ATOM 4414 N N . SER C 1 40 ? -8.600 -8.990 75.847 1.00 22.52 301 SER C N 1
ATOM 4415 C CA . SER C 1 40 ? -8.025 -10.288 76.188 1.00 24.01 301 SER C CA 1
ATOM 4416 C C . SER C 1 40 ? -7.568 -10.280 77.641 1.00 25.27 301 SER C C 1
ATOM 4417 O O . SER C 1 40 ? -7.472 -9.218 78.259 1.00 24.44 301 SER C O 1
ATOM 4420 N N . ARG C 1 41 ? -7.283 -11.463 78.181 1.00 26.40 302 ARG C N 1
ATOM 4421 C CA . ARG C 1 41 ? -6.787 -11.594 79.554 1.00 28.04 302 ARG C CA 1
ATOM 4422 C C . ARG C 1 41 ? -5.535 -10.738 79.800 1.00 27.57 302 ARG C C 1
ATOM 4423 O O . ARG C 1 41 ? -5.391 -10.129 80.868 1.00 27.04 302 ARG C O 1
ATOM 4431 N N . GLU C 1 42 ? -4.652 -10.701 78.801 1.00 27.47 303 GLU C N 1
ATOM 4432 C CA A GLU C 1 42 ? -3.411 -9.922 78.852 0.50 27.03 303 GLU C CA 1
ATOM 4433 C CA B GLU C 1 42 ? -3.416 -9.925 78.876 0.50 27.05 303 GLU C CA 1
ATOM 4434 C C . GLU C 1 42 ? -3.703 -8.424 78.896 1.00 26.35 303 GLU C C 1
ATOM 4435 O O . GLU C 1 42 ? -3.039 -7.666 79.610 1.00 25.64 303 GLU C O 1
ATOM 4446 N N . GLU C 1 43 ? -4.698 -8.007 78.114 1.00 24.63 304 GLU C N 1
ATOM 4447 C CA . GLU C 1 43 ? -5.102 -6.612 78.050 1.00 23.10 304 GLU C CA 1
ATOM 4448 C C . GLU C 1 43 ? -5.738 -6.164 79.359 1.00 21.27 304 GLU C C 1
ATOM 4449 O O . GLU C 1 43 ? -5.450 -5.069 79.835 1.00 20.89 304 GLU C O 1
ATOM 4455 N N . VAL C 1 44 ? -6.589 -7.019 79.931 1.00 20.43 305 VAL C N 1
ATOM 4456 C CA . VAL C 1 44 ? -7.201 -6.766 81.237 1.00 19.73 305 VAL C CA 1
ATOM 4457 C C . VAL C 1 44 ? -6.109 -6.578 82.291 1.00 19.85 305 VAL C C 1
ATOM 4458 O O . VAL C 1 44 ? -6.128 -5.603 83.049 1.00 18.56 305 VAL C O 1
ATOM 4462 N N . THR C 1 45 ? -5.141 -7.494 82.310 1.00 19.56 306 THR C N 1
ATOM 4463 C CA . THR C 1 45 ? -4.021 -7.413 83.247 1.00 20.21 306 THR C CA 1
ATOM 4464 C C . THR C 1 45 ? -3.256 -6.081 83.101 1.00 19.78 306 THR C C 1
ATOM 4465 O O . THR C 1 45 ? -2.887 -5.450 84.096 1.00 20.00 306 THR C O 1
ATOM 4469 N N . GLY C 1 46 ? -3.052 -5.649 81.859 1.00 19.19 307 GLY C N 1
ATOM 4470 C CA . GLY C 1 46 ? -2.451 -4.350 81.567 1.00 18.42 307 GLY C CA 1
ATOM 4471 C C . GLY C 1 46 ? -3.159 -3.173 82.227 1.00 18.07 307 GLY C C 1
ATOM 4472 O O . GLY C 1 46 ? -2.509 -2.301 82.808 1.00 18.23 307 GLY C O 1
ATOM 4473 N N . TYR C 1 47 ? -4.489 -3.147 82.151 1.00 17.45 308 TYR C N 1
ATOM 4474 C CA . TYR C 1 47 ? -5.259 -2.069 82.784 1.00 16.90 308 TYR C CA 1
ATOM 4475 C C . TYR C 1 47 ? -5.192 -2.145 84.303 1.00 16.70 308 TYR C C 1
ATOM 4476 O O . TYR C 1 47 ? -5.058 -1.120 84.980 1.00 15.91 308 TYR C O 1
ATOM 4485 N N . GLN C 1 48 ? -5.281 -3.369 84.823 1.00 17.05 309 GLN C N 1
ATOM 4486 C CA . GLN C 1 48 ? -5.252 -3.619 86.263 1.00 17.46 309 GLN C CA 1
ATOM 4487 C C . GLN C 1 48 ? -3.925 -3.203 86.875 1.00 18.12 309 GLN C C 1
ATOM 4488 O O . GLN C 1 48 ? -3.861 -2.874 88.062 1.00 18.60 309 GLN C O 1
ATOM 4494 N N . ARG C 1 49 ? -2.872 -3.203 86.062 1.00 18.00 310 ARG C N 1
ATOM 4495 C CA . ARG C 1 49 ? -1.543 -2.827 86.540 1.00 18.86 310 ARG C CA 1
ATOM 4496 C C . ARG C 1 49 ? -1.181 -1.355 86.317 1.00 18.37 310 ARG C C 1
ATOM 4497 O O . ARG C 1 49 ? -0.089 -0.920 86.689 1.00 18.95 310 ARG C O 1
ATOM 4505 N N . LYS C 1 50 ? -2.102 -0.589 85.729 1.00 17.85 311 LYS C N 1
ATOM 4506 C CA . LYS C 1 50 ? -1.945 0.857 85.627 1.00 17.04 311 LYS C CA 1
ATOM 4507 C C . LYS C 1 50 ? -2.011 1.509 87.002 1.00 16.06 311 LYS C C 1
ATOM 4508 O O . LYS C 1 50 ? -2.615 0.974 87.935 1.00 15.55 311 LYS C O 1
ATOM 4514 N N . SER C 1 51 ? -1.375 2.665 87.119 1.00 15.41 312 SER C N 1
ATOM 4515 C CA . SER C 1 51 ? -1.418 3.425 88.355 1.00 15.20 312 SER C CA 1
ATOM 4516 C C . SER C 1 51 ? -2.835 3.926 88.591 1.00 14.94 312 SER C C 1
ATOM 4517 O O . SER C 1 51 ? -3.610 4.107 87.646 1.00 14.56 312 SER C O 1
ATOM 4520 N N . MET C 1 52 ? -3.173 4.134 89.859 1.00 14.63 313 MET C N 1
ATOM 4521 C CA . MET C 1 52 ? -4.478 4.677 90.214 1.00 14.86 313 MET C CA 1
ATOM 4522 C C . MET C 1 52 ? -4.718 6.031 89.542 1.00 14.93 313 MET C C 1
ATOM 4523 O O . MET C 1 52 ? -5.810 6.286 89.014 1.00 14.93 313 MET C O 1
ATOM 4528 N N . TRP C 1 53 ? -3.705 6.901 89.558 1.00 14.67 314 TRP C N 1
ATOM 4529 C CA . TRP C 1 53 ? -3.871 8.240 88.998 1.00 14.96 314 TRP C CA 1
ATOM 4530 C C . TRP C 1 53 ? -4.131 8.196 87.495 1.00 14.36 314 TRP C C 1
ATOM 4531 O O . TRP C 1 53 ? -4.976 8.940 86.993 1.00 13.81 314 TRP C O 1
ATOM 4542 N N . GLU C 1 54 ? -3.423 7.324 86.782 1.00 14.33 315 GLU C N 1
ATOM 4543 C CA . GLU C 1 54 ? -3.585 7.290 85.325 1.00 14.44 315 GLU C CA 1
ATOM 4544 C C . GLU C 1 54 ? -4.960 6.745 84.935 1.00 13.78 315 GLU C C 1
ATOM 4545 O O . GLU C 1 54 ? -5.591 7.249 84.007 1.00 13.92 315 GLU C O 1
ATOM 4551 N N . MET C 1 55 ? -5.422 5.716 85.639 1.00 13.39 316 MET C N 1
ATOM 4552 C CA . MET C 1 55 ? -6.736 5.165 85.362 1.00 13.56 316 MET C CA 1
ATOM 4553 C C . MET C 1 55 ? -7.843 6.184 85.681 1.00 12.68 316 MET C C 1
ATOM 4554 O O . MET C 1 55 ? -8.779 6.344 84.902 1.00 12.52 316 MET C O 1
ATOM 4559 N N . TRP C 1 56 ? -7.723 6.885 86.810 1.00 12.04 317 TRP C N 1
ATOM 4560 C CA . TRP C 1 56 ? -8.693 7.933 87.164 1.00 11.85 317 TRP C CA 1
ATOM 4561 C C . TRP C 1 56 ? -8.704 9.055 86.129 1.00 11.87 317 TRP C C 1
ATOM 4562 O O . TRP C 1 56 ? -9.766 9.545 85.755 1.00 11.95 317 TRP C O 1
ATOM 4573 N N . GLU C 1 57 ? -7.518 9.460 85.682 1.00 12.32 318 GLU C N 1
ATOM 4574 C CA . GLU C 1 57 ? -7.398 10.483 84.654 1.00 13.06 318 GLU C CA 1
ATOM 4575 C C . GLU C 1 57 ? -8.101 10.074 83.352 1.00 12.68 318 GLU C C 1
ATOM 4576 O O . GLU C 1 57 ? -8.842 10.872 82.760 1.00 12.22 318 GLU C O 1
ATOM 4582 N N . ARG C 1 58 ? -7.880 8.837 82.918 1.00 12.96 319 ARG C N 1
ATOM 4583 C CA . ARG C 1 58 ? -8.515 8.324 81.699 1.00 12.66 319 ARG C CA 1
ATOM 4584 C C . ARG C 1 58 ? -10.026 8.323 81.845 1.00 12.36 319 ARG C C 1
ATOM 4585 O O . ARG C 1 58 ? -10.746 8.847 80.996 1.00 12.19 319 ARG C O 1
ATOM 4593 N N . CYS C 1 59 ? -10.498 7.752 82.948 1.00 11.57 320 CYS C N 1
ATOM 4594 C CA . CYS C 1 59 ? -11.926 7.677 83.215 1.00 11.44 320 CYS C CA 1
ATOM 4595 C C . CYS C 1 59 ? -12.579 9.054 83.320 1.00 11.09 320 CYS C C 1
ATOM 4596 O O . CYS C 1 59 ? -13.692 9.254 82.824 1.00 10.83 320 CYS C O 1
ATOM 4599 N N . ALA C 1 60 ? -11.902 10.001 83.962 1.00 11.01 321 ALA C N 1
ATOM 4600 C CA . ALA C 1 60 ? -12.450 11.353 84.102 1.00 11.29 321 ALA C CA 1
ATOM 4601 C C . ALA C 1 60 ? -12.590 12.035 82.740 1.00 11.28 321 ALA C C 1
ATOM 4602 O O . ALA C 1 60 ? -13.591 12.707 82.482 1.00 11.03 321 ALA C O 1
ATOM 4604 N N . HIS C 1 61 ? -11.598 11.835 81.872 1.00 11.52 322 HIS C N 1
ATOM 4605 C CA A HIS C 1 61 ? -11.631 12.338 80.494 0.50 11.54 322 HIS C CA 1
ATOM 4606 C CA B HIS C 1 61 ? -11.675 12.380 80.518 0.50 11.71 322 HIS C CA 1
ATOM 4607 C C . HIS C 1 61 ? -12.824 11.758 79.726 1.00 11.53 322 HIS C C 1
ATOM 4608 O O . HIS C 1 61 ? -13.600 12.481 79.106 1.00 11.61 322 HIS C O 1
ATOM 4621 N N . HIS C 1 62 ? -12.968 10.433 79.774 1.00 11.26 323 HIS C N 1
ATOM 4622 C CA . HIS C 1 62 ? -14.053 9.781 79.033 1.00 10.97 323 HIS C CA 1
ATOM 4623 C C . HIS C 1 62 ? -15.426 10.180 79.552 1.00 10.59 323 HIS C C 1
ATOM 4624 O O . HIS C 1 62 ? -16.345 10.420 78.765 1.00 10.23 323 HIS C O 1
ATOM 4631 N N . LEU C 1 63 ? -15.556 10.270 80.877 1.00 10.50 324 LEU C N 1
ATOM 4632 C CA A LEU C 1 63 ? -16.807 10.700 81.484 0.50 10.46 324 LEU C CA 1
ATOM 4633 C CA B LEU C 1 63 ? -16.809 10.705 81.488 0.50 10.59 324 LEU C CA 1
ATOM 4634 C C . LEU C 1 63 ? -17.138 12.123 81.044 1.00 10.53 324 LEU C C 1
ATOM 4635 O O . LEU C 1 63 ? -18.285 12.427 80.740 1.00 10.55 324 LEU C O 1
ATOM 4644 N N . THR C 1 64 ? -16.121 12.984 80.996 1.00 10.47 325 THR C N 1
ATOM 4645 C CA . THR C 1 64 ? -16.323 14.387 80.620 1.00 10.58 325 THR C CA 1
ATOM 4646 C C . THR C 1 64 ? -16.749 14.502 79.160 1.00 10.50 325 THR C C 1
ATOM 4647 O O . THR C 1 64 ? -17.644 15.283 78.829 1.00 10.43 325 THR C O 1
ATOM 4651 N N . GLU C 1 65 ? -16.141 13.697 78.297 1.00 10.79 326 GLU C N 1
ATOM 4652 C CA . GLU C 1 65 ? -16.582 13.635 76.903 1.00 11.30 326 GLU C CA 1
ATOM 4653 C C . GLU C 1 65 ? -18.078 13.269 76.804 1.00 10.97 326 GLU C C 1
ATOM 4654 O O . GLU C 1 65 ? -18.834 13.913 76.078 1.00 10.87 326 GLU C O 1
ATOM 4660 N N . ALA C 1 66 ? -18.508 12.242 77.537 1.00 10.57 327 ALA C N 1
ATOM 4661 C CA . ALA C 1 66 ? -19.924 11.871 77.538 1.00 10.47 327 ALA C CA 1
ATOM 4662 C C . ALA C 1 66 ? -20.793 13.001 78.089 1.00 10.43 327 ALA C C 1
ATOM 4663 O O . ALA C 1 66 ? -21.887 13.264 77.586 1.00 10.77 327 ALA C O 1
ATOM 4665 N N . ILE C 1 67 ? -20.297 13.677 79.120 1.00 10.47 328 ILE C N 1
ATOM 4666 C CA . ILE C 1 67 ? -21.013 14.803 79.719 1.00 10.52 328 ILE C CA 1
ATOM 4667 C C . ILE C 1 67 ? -21.201 15.953 78.732 1.00 10.77 328 ILE C C 1
ATOM 4668 O O . ILE C 1 67 ? -22.253 16.590 78.714 1.00 10.67 328 ILE C O 1
ATOM 4673 N N . GLN C 1 68 ? -20.189 16.200 77.906 1.00 11.03 329 GLN C N 1
ATOM 4674 C CA . GLN C 1 68 ? -20.289 17.231 76.878 1.00 11.43 329 GLN C CA 1
ATOM 4675 C C . GLN C 1 68 ? -21.429 16.992 75.882 1.00 11.36 329 GLN C C 1
ATOM 4676 O O . GLN C 1 68 ? -22.087 17.946 75.467 1.00 11.51 329 GLN C O 1
ATOM 4682 N N . TYR C 1 69 ? -21.685 15.728 75.536 1.00 11.03 330 TYR C N 1
ATOM 4683 C CA . TYR C 1 69 ? -22.822 15.380 74.676 1.00 10.80 330 TYR C CA 1
ATOM 4684 C C . TYR C 1 69 ? -24.165 15.580 75.388 1.00 10.33 330 TYR C C 1
ATOM 4685 O O . TYR C 1 69 ? -25.159 15.969 74.767 1.00 10.16 330 TYR C O 1
ATOM 4694 N N . VAL C 1 70 ? -24.179 15.341 76.697 1.00 9.75 331 VAL C N 1
ATOM 4695 C CA . VAL C 1 70 ? -25.377 15.576 77.500 1.00 9.95 331 VAL C CA 1
ATOM 4696 C C . VAL C 1 70 ? -25.689 17.077 77.600 1.00 10.11 331 VAL C C 1
ATOM 4697 O O . VAL C 1 70 ? -26.849 17.472 77.556 1.00 10.02 331 VAL C O 1
ATOM 4701 N N . VAL C 1 71 ? -24.647 17.905 77.714 1.00 10.64 332 VAL C N 1
ATOM 4702 C CA . VAL C 1 71 ? -24.824 19.355 77.701 1.00 11.32 332 VAL C CA 1
ATOM 4703 C C . VAL C 1 71 ? -25.457 19.784 76.374 1.00 11.79 332 VAL C C 1
ATOM 4704 O O . VAL C 1 71 ? -26.401 20.578 76.358 1.00 11.77 332 VAL C O 1
ATOM 4708 N N . GLU C 1 72 ? -24.963 19.220 75.272 1.00 12.60 333 GLU C N 1
ATOM 4709 C CA . GLU C 1 72 ? -25.524 19.510 73.955 1.00 13.32 333 GLU C CA 1
ATOM 4710 C C . GLU C 1 72 ? -26.984 19.048 73.836 1.00 12.73 333 GLU C C 1
ATOM 4711 O O . GLU C 1 72 ? -27.815 19.762 73.269 1.00 12.88 333 GLU C O 1
ATOM 4717 N N . PHE C 1 73 ? -27.289 17.872 74.393 1.00 11.77 334 PHE C N 1
ATOM 4718 C CA . PHE C 1 73 ? -28.665 17.376 74.484 1.00 11.27 334 PHE C CA 1
ATOM 4719 C C . PHE C 1 73 ? -29.569 18.413 75.180 1.00 11.32 334 PHE C C 1
ATOM 4720 O O . PHE C 1 73 ? -30.618 18.786 74.655 1.00 11.18 334 PHE C O 1
ATOM 4728 N N . ALA C 1 74 ? -29.142 18.892 76.346 1.00 11.96 335 ALA C N 1
ATOM 4729 C CA . ALA C 1 74 ? -29.909 19.890 77.100 1.00 12.69 335 ALA C CA 1
ATOM 4730 C C . ALA C 1 74 ? -30.176 21.152 76.273 1.00 13.51 335 ALA C C 1
ATOM 4731 O O . ALA C 1 74 ? -31.310 21.642 76.228 1.00 13.42 335 ALA C O 1
ATOM 4733 N N . LYS C 1 75 ? -29.131 21.646 75.614 1.00 14.61 336 LYS C N 1
ATOM 4734 C CA . LYS C 1 75 ? -29.210 22.862 74.798 1.00 16.18 336 LYS C CA 1
ATOM 4735 C C . LYS C 1 75 ? -30.222 22.746 73.670 1.00 16.48 336 LYS C C 1
ATOM 4736 O O . LYS C 1 75 ? -30.795 23.750 73.246 1.00 17.29 336 LYS C O 1
ATOM 4742 N N . ARG C 1 76 ? -30.438 21.524 73.188 1.00 16.80 337 ARG C N 1
ATOM 4743 C CA . ARG C 1 76 ? -31.364 21.272 72.076 1.00 17.61 337 ARG C CA 1
ATOM 4744 C C . ARG C 1 76 ? -32.783 20.901 72.526 1.00 18.10 337 ARG C C 1
ATOM 4745 O O . ARG C 1 76 ? -33.703 20.813 71.710 1.00 17.94 337 ARG C O 1
ATOM 4753 N N . LEU C 1 77 ? -32.956 20.691 73.827 1.00 18.70 338 LEU C N 1
ATOM 4754 C CA . LEU C 1 77 ? -34.264 20.392 74.400 1.00 20.32 338 LEU C CA 1
ATOM 4755 C C . LEU C 1 77 ? -34.992 21.733 74.590 1.00 21.20 338 LEU C C 1
ATOM 4756 O O . LEU C 1 77 ? -34.669 22.479 75.503 1.00 21.73 338 LEU C O 1
ATOM 4761 N N . SER C 1 78 ? -35.941 22.063 73.710 1.00 23.67 339 SER C N 1
ATOM 4762 C CA . SER C 1 78 ? -36.464 23.446 73.632 1.00 23.98 339 SER C CA 1
ATOM 4763 C C . SER C 1 78 ? -37.039 24.004 74.945 1.00 23.01 339 SER C C 1
ATOM 4764 O O . SER C 1 78 ? -36.841 25.189 75.263 1.00 24.19 339 SER C O 1
ATOM 4767 N N . GLY C 1 79 ? -37.732 23.154 75.704 1.00 20.23 340 GLY C N 1
ATOM 4768 C CA . GLY C 1 79 ? -38.212 23.531 77.033 1.00 18.09 340 GLY C CA 1
ATOM 4769 C C . GLY C 1 79 ? -37.093 23.881 78.002 1.00 17.15 340 GLY C C 1
ATOM 4770 O O . GLY C 1 79 ? -37.264 24.740 78.865 1.00 16.43 340 GLY C O 1
ATOM 4771 N N . PHE C 1 80 ? -35.945 23.217 77.868 1.00 16.37 341 PHE C N 1
ATOM 4772 C CA . PHE C 1 80 ? -34.813 23.444 78.779 1.00 15.57 341 PHE C CA 1
ATOM 4773 C C . PHE C 1 80 ? -34.272 24.872 78.688 1.00 16.05 341 PHE C C 1
ATOM 4774 O O . PHE C 1 80 ? -33.995 25.515 79.707 1.00 15.26 341 PHE C O 1
ATOM 4782 N N . MET C 1 81 ? -34.114 25.372 77.466 1.00 17.34 342 MET C N 1
ATOM 4783 C CA . MET C 1 81 ? -33.594 26.722 77.285 1.00 19.25 342 MET C CA 1
ATOM 4784 C C . MET C 1 81 ? -34.624 27.803 77.648 1.00 18.85 342 MET C C 1
ATOM 4785 O O . MET C 1 81 ? -34.269 28.971 77.801 1.00 19.22 342 MET C O 1
ATOM 4790 N N . GLU C 1 82 ? -35.883 27.394 77.812 1.00 18.76 343 GLU C N 1
ATOM 4791 C CA . GLU C 1 82 ? -36.952 28.268 78.308 1.00 18.91 343 GLU C CA 1
ATOM 4792 C C . GLU C 1 82 ? -36.835 28.530 79.804 1.00 17.51 343 GLU C C 1
ATOM 4793 O O . GLU C 1 82 ? -37.369 29.516 80.316 1.00 17.88 343 GLU C O 1
ATOM 4799 N N . LEU C 1 83 ? -36.159 27.632 80.514 1.00 15.61 344 LEU C N 1
ATOM 4800 C CA . LEU C 1 83 ? -35.967 27.808 81.946 1.00 14.76 344 LEU C CA 1
ATOM 4801 C C . LEU C 1 83 ? -34.978 28.938 82.183 1.00 14.47 344 LEU C C 1
ATOM 4802 O O . LEU C 1 83 ? -34.182 29.270 81.294 1.00 14.16 344 LEU C O 1
ATOM 4807 N N . CYS C 1 84 ? -35.015 29.518 83.383 1.00 14.19 345 CYS C N 1
ATOM 4808 C CA . CYS C 1 84 ? -34.089 30.589 83.735 1.00 14.17 345 CYS C CA 1
ATOM 4809 C C . CYS C 1 84 ? -32.664 30.054 83.838 1.00 14.25 345 CYS C C 1
ATOM 4810 O O . CYS C 1 84 ? -32.444 28.836 83.941 1.00 13.59 345 CYS C O 1
ATOM 4813 N N . GLN C 1 85 ? -31.698 30.960 83.782 1.00 14.63 346 GLN C N 1
ATOM 4814 C CA . GLN C 1 85 ? -30.294 30.562 83.732 1.00 14.67 346 GLN C CA 1
ATOM 4815 C C . GLN C 1 85 ? -29.856 29.747 84.947 1.00 14.06 346 GLN C C 1
ATOM 4816 O O . GLN C 1 85 ? -29.155 28.751 84.796 1.00 14.24 346 GLN C O 1
ATOM 4822 N N . ASN C 1 86 ? -30.276 30.157 86.141 1.00 13.11 347 ASN C N 1
ATOM 4823 C CA . ASN C 1 86 ? -29.930 29.422 87.350 1.00 12.67 347 ASN C CA 1
ATOM 4824 C C . ASN C 1 86 ? -30.444 27.991 87.261 1.00 11.81 347 ASN C C 1
ATOM 4825 O O . ASN C 1 86 ? -29.716 27.047 87.591 1.00 11.63 347 ASN C O 1
ATOM 4830 N N . ASP C 1 87 ? -31.684 27.831 86.807 1.00 11.14 348 ASP C N 1
ATOM 4831 C CA . ASP C 1 87 ? -32.318 26.513 86.817 1.00 10.63 348 ASP C CA 1
ATOM 4832 C C . ASP C 1 87 ? -31.703 25.567 85.790 1.00 10.56 348 ASP C C 1
ATOM 4833 O O . ASP C 1 87 ? -31.555 24.376 86.050 1.00 10.33 348 ASP C O 1
ATOM 4838 N N . GLN C 1 88 ? -31.303 26.104 84.641 1.00 10.57 349 GLN C N 1
ATOM 4839 C CA . GLN C 1 88 ? -30.527 25.317 83.685 1.00 10.49 349 GLN C CA 1
ATOM 4840 C C . GLN C 1 88 ? -29.270 24.731 84.333 1.00 10.38 349 GLN C C 1
ATOM 4841 O O . GLN C 1 88 ? -28.952 23.550 84.144 1.00 10.38 349 GLN C O 1
ATOM 4847 N N . ILE C 1 89 ? -28.550 25.571 85.075 1.00 10.44 350 ILE C N 1
ATOM 4848 C CA A ILE C 1 89 ? -27.315 25.152 85.732 0.50 10.49 350 ILE C CA 1
ATOM 4849 C CA B ILE C 1 89 ? -27.318 25.168 85.756 0.50 10.49 350 ILE C CA 1
ATOM 4850 C C . ILE C 1 89 ? -27.604 24.117 86.825 1.00 10.43 350 ILE C C 1
ATOM 4851 O O . ILE C 1 89 ? -26.935 23.076 86.892 1.00 10.20 350 ILE C O 1
ATOM 4860 N N . VAL C 1 90 ? -28.604 24.389 87.665 1.00 10.19 351 VAL C N 1
ATOM 4861 C CA . VAL C 1 90 ? -28.976 23.454 88.730 1.00 10.35 351 VAL C CA 1
ATOM 4862 C C . VAL C 1 90 ? -29.303 22.086 88.140 1.00 10.28 351 VAL C C 1
ATOM 4863 O O . VAL C 1 90 ? -28.803 21.062 88.618 1.00 10.46 351 VAL C O 1
ATOM 4867 N N . LEU C 1 91 ? -30.106 22.078 87.082 1.00 10.19 352 LEU C N 1
ATOM 4868 C CA . LEU C 1 91 ? -30.540 20.824 86.471 1.00 10.23 352 LEU C CA 1
ATOM 4869 C C . LEU C 1 91 ? -29.379 20.062 85.835 1.00 10.44 352 LEU C C 1
ATOM 4870 O O . LEU C 1 91 ? -29.271 18.846 85.997 1.00 10.17 352 LEU C O 1
ATOM 4875 N N . LEU C 1 92 ? -28.513 20.768 85.113 1.00 10.80 353 LEU C N 1
ATOM 4876 C CA . LEU C 1 92 ? -27.363 20.120 84.489 1.00 11.56 353 LEU C CA 1
ATOM 4877 C C . LEU C 1 92 ? -26.317 19.666 85.492 1.00 11.67 353 LEU C C 1
ATOM 4878 O O . LEU C 1 92 ? -25.785 18.566 85.366 1.00 11.69 353 LEU C O 1
ATOM 4883 N N . LYS C 1 93 ? -26.021 20.491 86.495 1.00 11.80 354 LYS C N 1
ATOM 4884 C CA A LYS C 1 93 ? -25.040 20.114 87.509 0.50 11.97 354 LYS C CA 1
ATOM 4885 C CA B LYS C 1 93 ? -25.039 20.107 87.512 0.50 12.01 354 LYS C CA 1
ATOM 4886 C C . LYS C 1 93 ? -25.446 18.815 88.219 1.00 11.79 354 LYS C C 1
ATOM 4887 O O . LYS C 1 93 ? -24.605 17.948 88.474 1.00 11.77 354 LYS C O 1
ATOM 4898 N N . ALA C 1 94 ? -26.739 18.679 88.521 1.00 11.74 355 ALA C N 1
ATOM 4899 C CA . ALA C 1 94 ? -27.239 17.491 89.224 1.00 11.47 355 ALA C CA 1
ATOM 4900 C C . ALA C 1 94 ? -27.520 16.332 88.280 1.00 11.45 355 ALA C C 1
ATOM 4901 O O . ALA C 1 94 ? -27.377 15.166 88.658 1.00 12.03 355 ALA C O 1
ATOM 4903 N N . GLY C 1 95 ? -27.927 16.668 87.062 1.00 10.77 356 GLY C N 1
ATOM 4904 C CA . GLY C 1 95 ? -28.456 15.689 86.120 1.00 10.20 356 GLY C CA 1
ATOM 4905 C C . GLY C 1 95 ? -27.483 15.094 85.118 1.00 10.02 356 GLY C C 1
ATOM 4906 O O . GLY C 1 95 ? -27.748 14.019 84.592 1.00 9.79 356 GLY C O 1
ATOM 4907 N N . ALA C 1 96 ? -26.372 15.781 84.844 1.00 9.70 357 ALA C N 1
ATOM 4908 C CA . ALA C 1 96 ? -25.441 15.350 83.786 1.00 9.76 357 ALA C CA 1
ATOM 4909 C C . ALA C 1 96 ? -24.940 13.930 84.009 1.00 9.74 357 ALA C C 1
ATOM 4910 O O . ALA C 1 96 ? -24.996 13.101 83.094 1.00 9.51 357 ALA C O 1
ATOM 4912 N N . MET C 1 97 ? -24.485 13.644 85.228 1.00 9.94 358 MET C N 1
ATOM 4913 C CA . MET C 1 97 ? -23.957 12.321 85.542 1.00 10.30 358 MET C CA 1
ATOM 4914 C C . MET C 1 97 ? -25.069 11.268 85.504 1.00 10.00 358 MET C C 1
ATOM 4915 O O . MET C 1 97 ? -24.840 10.139 85.069 1.00 9.80 358 MET C O 1
ATOM 4920 N N . GLU C 1 98 ? -26.267 11.637 85.956 1.00 9.48 359 GLU C N 1
ATOM 4921 C CA . GLU C 1 98 ? -27.399 10.710 85.916 1.00 9.47 359 GLU C CA 1
ATOM 4922 C C . GLU C 1 98 ? -27.725 10.312 84.476 1.00 9.02 359 GLU C C 1
ATOM 4923 O O . GLU C 1 98 ? -27.963 9.138 84.189 1.00 9.25 359 GLU C O 1
ATOM 4929 N N . VAL C 1 99 ? -27.711 11.292 83.576 1.00 8.64 360 VAL C N 1
ATOM 4930 C CA . VAL C 1 99 ? -28.018 11.027 82.167 1.00 8.46 360 VAL C CA 1
ATOM 4931 C C . VAL C 1 99 ? -26.941 10.133 81.542 1.00 8.39 360 VAL C C 1
ATOM 4932 O O . VAL C 1 99 ? -27.263 9.210 80.781 1.00 8.28 360 VAL C O 1
ATOM 4936 N N . VAL C 1 100 ? -25.675 10.421 81.848 1.00 8.54 361 VAL C N 1
ATOM 4937 C CA . VAL C 1 100 ? -24.568 9.581 81.375 1.00 8.65 361 VAL C CA 1
ATOM 4938 C C . VAL C 1 100 ? -24.715 8.143 81.877 1.00 9.00 361 VAL C C 1
ATOM 4939 O O . VAL C 1 100 ? -24.559 7.206 81.100 1.00 9.14 361 VAL C O 1
ATOM 4943 N N . LEU C 1 101 ? -25.045 7.976 83.154 1.00 9.19 362 LEU C N 1
ATOM 4944 C CA . LEU C 1 101 ? -25.216 6.624 83.707 1.00 9.38 362 LEU C CA 1
ATOM 4945 C C . LEU C 1 101 ? -26.321 5.839 83.011 1.00 9.22 362 LEU C C 1
ATOM 4946 O O . LEU C 1 101 ? -26.166 4.653 82.744 1.00 9.81 362 LEU C O 1
ATOM 4951 N N . VAL C 1 102 ? -27.423 6.510 82.673 1.00 8.94 363 VAL C N 1
ATOM 4952 C CA . VAL C 1 102 ? -28.499 5.869 81.917 1.00 8.64 363 VAL C CA 1
ATOM 4953 C C . VAL C 1 102 ? -28.063 5.564 80.478 1.00 8.70 363 VAL C C 1
ATOM 4954 O O . VAL C 1 102 ? -28.250 4.446 80.002 1.00 8.53 363 VAL C O 1
ATOM 4958 N N . ARG C 1 103 ? -27.472 6.548 79.793 1.00 8.70 364 ARG C N 1
ATOM 4959 C CA . ARG C 1 103 ? -26.994 6.340 78.409 1.00 8.98 364 ARG C CA 1
ATOM 4960 C C . ARG C 1 103 ? -26.017 5.179 78.310 1.00 9.68 364 ARG C C 1
ATOM 4961 O O . ARG C 1 103 ? -25.972 4.471 77.301 1.00 9.56 364 ARG C O 1
ATOM 4969 N N . MET C 1 104 ? -25.222 5.005 79.360 1.00 10.25 365 MET C N 1
ATOM 4970 C CA . MET C 1 104 ? -24.178 3.987 79.404 1.00 11.35 365 MET C CA 1
ATOM 4971 C C . MET C 1 104 ? -24.691 2.554 79.200 1.00 11.11 365 MET C C 1
ATOM 4972 O O . MET C 1 104 ? -23.931 1.680 78.770 1.00 11.29 365 MET C O 1
ATOM 4977 N N . CYS C 1 105 ? -25.965 2.296 79.498 1.00 11.09 366 CYS C N 1
ATOM 4978 C CA . CYS C 1 105 ? -26.495 0.943 79.323 1.00 11.27 366 CYS C CA 1
ATOM 4979 C C . CYS C 1 105 ? -26.444 0.499 77.862 1.00 11.05 366 CYS C C 1
ATOM 4980 O O . CYS C 1 105 ? -26.435 -0.704 77.579 1.00 11.21 366 CYS C O 1
ATOM 4983 N N . ARG C 1 106 ? -26.409 1.467 76.944 1.00 10.62 367 ARG C N 1
ATOM 4984 C CA . ARG C 1 106 ? -26.266 1.186 75.503 1.00 10.98 367 ARG C CA 1
ATOM 4985 C C . ARG C 1 106 ? -24.933 0.513 75.198 1.00 11.11 367 ARG C C 1
ATOM 4986 O O . ARG C 1 106 ? -24.810 -0.232 74.219 1.00 11.42 367 ARG C O 1
ATOM 4994 N N . ALA C 1 107 ? -23.941 0.792 76.035 1.00 11.21 368 ALA C N 1
ATOM 4995 C CA . ALA C 1 107 ? -22.580 0.286 75.859 1.00 11.02 368 ALA C CA 1
ATOM 4996 C C . ALA C 1 107 ? -22.321 -0.941 76.737 1.00 11.19 368 ALA C C 1
ATOM 4997 O O . ALA C 1 107 ? -21.179 -1.371 76.882 1.00 10.90 368 ALA C O 1
ATOM 4999 N N . TYR C 1 108 ? -23.385 -1.481 77.328 1.00 11.49 369 TYR C N 1
ATOM 5000 C CA . TYR C 1 108 ? -23.268 -2.635 78.202 1.00 12.00 369 TYR C CA 1
ATOM 5001 C C . TYR C 1 108 ? -23.802 -3.887 77.524 1.00 12.62 369 TYR C C 1
ATOM 5002 O O . TYR C 1 108 ? -24.897 -3.880 76.959 1.00 12.95 369 TYR C O 1
ATOM 5011 N N . ASN C 1 109 ? -23.018 -4.962 77.598 1.00 12.87 370 ASN C N 1
ATOM 5012 C CA . ASN C 1 109 ? -23.420 -6.264 77.076 1.00 14.24 370 ASN C CA 1
ATOM 5013 C C . ASN C 1 109 ? -23.769 -7.189 78.234 1.00 14.98 370 ASN C C 1
ATOM 5014 O O . ASN C 1 109 ? -22.879 -7.650 78.940 1.00 15.22 370 ASN C O 1
ATOM 5019 N N . ALA C 1 110 ? -25.062 -7.455 78.415 1.00 16.43 371 ALA C N 1
ATOM 5020 C CA . ALA C 1 110 ? -25.547 -8.298 79.518 1.00 17.74 371 ALA C CA 1
ATOM 5021 C C . ALA C 1 110 ? -25.148 -9.770 79.380 1.00 19.23 371 ALA C C 1
ATOM 5022 O O . ALA C 1 110 ? -25.057 -10.496 80.375 1.00 19.63 371 ALA C O 1
ATOM 5024 N N . ASP C 1 111 ? -24.901 -10.201 78.144 1.00 20.58 372 ASP C N 1
ATOM 5025 C CA . ASP C 1 111 ? -24.545 -11.591 77.865 1.00 21.58 372 ASP C CA 1
ATOM 5026 C C . ASP C 1 111 ? -23.208 -12.004 78.473 1.00 20.95 372 ASP C C 1
ATOM 5027 O O . ASP C 1 111 ? -23.061 -13.142 78.932 1.00 21.77 372 ASP C O 1
ATOM 5032 N N . ASN C 1 112 ? -22.239 -11.089 78.478 1.00 19.70 373 ASN C N 1
ATOM 5033 C CA . ASN C 1 112 ? -20.933 -11.362 79.085 1.00 18.39 373 ASN C CA 1
ATOM 5034 C C . ASN C 1 112 ? -20.538 -10.339 80.151 1.00 18.12 373 ASN C C 1
ATOM 5035 O O . ASN C 1 112 ? -19.404 -10.332 80.628 1.00 17.56 373 ASN C O 1
ATOM 5040 N N . ARG C 1 113 ? -21.497 -9.484 80.507 1.00 17.44 374 ARG C N 1
ATOM 5041 C CA . ARG C 1 113 ? -21.331 -8.489 81.574 1.00 17.20 374 ARG C CA 1
ATOM 5042 C C . ARG C 1 113 ? -20.099 -7.608 81.351 1.00 16.23 374 ARG C C 1
ATOM 5043 O O . ARG C 1 113 ? -19.254 -7.443 82.237 1.00 16.62 374 ARG C O 1
ATOM 5051 N N . THR C 1 114 ? -20.018 -7.034 80.149 1.00 15.08 375 THR C N 1
ATOM 5052 C CA . THR C 1 114 ? -18.911 -6.157 79.768 1.00 14.09 375 THR C CA 1
ATOM 5053 C C . THR C 1 114 ? -19.426 -4.797 79.305 1.00 13.35 375 THR C C 1
ATOM 5054 O O . THR C 1 114 ? -20.594 -4.658 78.928 1.00 12.78 375 THR C O 1
ATOM 5058 N N . VAL C 1 115 ? -18.538 -3.809 79.343 1.00 12.57 376 VAL C N 1
ATOM 5059 C CA . VAL C 1 115 ? -18.842 -2.445 78.923 1.00 12.51 376 VAL C CA 1
ATOM 5060 C C . VAL C 1 115 ? -17.807 -1.958 77.907 1.00 12.43 376 VAL C C 1
ATOM 5061 O O . VAL C 1 115 ? -16.634 -2.345 77.960 1.00 12.49 376 VAL C O 1
ATOM 5065 N N . PHE C 1 116 ? -18.257 -1.123 76.973 1.00 12.64 377 PHE C N 1
ATOM 5066 C CA . PHE C 1 116 ? -17.376 -0.543 75.968 1.00 13.22 377 PHE C CA 1
ATOM 5067 C C . PHE C 1 116 ? -16.531 0.558 76.586 1.00 13.11 377 PHE C C 1
ATOM 5068 O O . PHE C 1 116 ? -17.065 1.520 77.129 1.00 13.30 377 PHE C O 1
ATOM 5076 N N . PHE C 1 117 ? -15.212 0.398 76.497 1.00 12.73 378 PHE C N 1
ATOM 5077 C CA . PHE C 1 117 ? -14.255 1.306 77.130 1.00 12.48 378 PHE C CA 1
ATOM 5078 C C . PHE C 1 117 ? -12.965 1.285 76.318 1.00 13.29 378 PHE C C 1
ATOM 5079 O O . PHE C 1 117 ? -12.368 0.225 76.132 1.00 13.12 378 PHE C O 1
ATOM 5087 N N . GLU C 1 118 ? -12.547 2.457 75.850 1.00 13.85 379 GLU C N 1
ATOM 5088 C CA . GLU C 1 118 ? -11.298 2.615 75.092 1.00 14.70 379 GLU C CA 1
ATOM 5089 C C . GLU C 1 118 ? -11.144 1.619 73.930 1.00 15.60 379 GLU C C 1
ATOM 5090 O O . GLU C 1 118 ? -10.070 1.047 73.710 1.00 15.96 379 GLU C O 1
ATOM 5096 N N . GLY C 1 119 ? -12.236 1.413 73.196 1.00 16.22 380 GLY C N 1
ATOM 5097 C CA . GLY C 1 119 ? -12.193 0.659 71.945 1.00 16.64 380 GLY C CA 1
ATOM 5098 C C . GLY C 1 119 ? -12.611 -0.797 71.979 1.00 17.15 380 GLY C C 1
ATOM 5099 O O . GLY C 1 119 ? -12.839 -1.390 70.925 1.00 17.87 380 GLY C O 1
ATOM 5100 N N . LYS C 1 120 ? -12.695 -1.387 73.169 1.00 16.86 381 LYS C N 1
ATOM 5101 C CA . LYS C 1 120 ? -13.126 -2.783 73.307 1.00 17.18 381 LYS C CA 1
ATOM 5102 C C . LYS C 1 120 ? -14.053 -2.964 74.502 1.00 16.39 381 LYS C C 1
ATOM 5103 O O . LYS C 1 120 ? -14.226 -2.043 75.310 1.00 15.88 381 LYS C O 1
ATOM 5109 N N . TYR C 1 121 ? -14.640 -4.155 74.605 1.00 16.05 382 TYR C N 1
ATOM 5110 C CA . TYR C 1 121 ? -15.480 -4.512 75.747 1.00 15.75 382 TYR C CA 1
ATOM 5111 C C . TYR C 1 121 ? -14.678 -5.169 76.864 1.00 16.43 382 TYR C C 1
ATOM 5112 O O . TYR C 1 121 ? -13.811 -6.018 76.612 1.00 16.62 382 TYR C O 1
ATOM 5121 N N . GLY C 1 122 ? -14.970 -4.767 78.099 1.00 16.06 383 GLY C N 1
ATOM 5122 C CA . GLY C 1 122 ? -14.272 -5.305 79.271 1.00 16.39 383 GLY C CA 1
ATOM 5123 C C . GLY C 1 122 ? -15.186 -5.429 80.472 1.00 16.68 383 GLY C C 1
ATOM 5124 O O . GLY C 1 122 ? -16.133 -4.653 80.624 1.00 16.05 383 GLY C O 1
ATOM 5125 N N . GLY C 1 123 ? -14.903 -6.416 81.323 1.00 17.00 384 GLY C N 1
ATOM 5126 C CA . GLY C 1 123 ? -15.672 -6.627 82.546 1.00 17.20 384 GLY C CA 1
ATOM 5127 C C . GLY C 1 123 ? -15.291 -5.614 83.608 1.00 17.54 384 GLY C C 1
ATOM 5128 O O . GLY C 1 123 ? -14.375 -4.819 83.415 1.00 17.22 384 GLY C O 1
ATOM 5129 N N . MET C 1 124 ? -15.976 -5.656 84.744 1.00 18.39 385 MET C N 1
ATOM 5130 C CA . MET C 1 124 ? -15.742 -4.661 85.795 1.00 19.05 385 MET C CA 1
ATOM 5131 C C . MET C 1 124 ? -14.344 -4.746 86.412 1.00 19.00 385 MET C C 1
ATOM 5132 O O . MET C 1 124 ? -13.825 -3.754 86.937 1.00 17.89 385 MET C O 1
ATOM 5137 N N . GLU C 1 125 ? -13.731 -5.927 86.326 1.00 19.53 386 GLU C N 1
ATOM 5138 C CA . GLU C 1 125 ? -12.377 -6.123 86.832 1.00 20.28 386 GLU C CA 1
ATOM 5139 C C . GLU C 1 125 ? -11.352 -5.296 86.052 1.00 19.06 386 GLU C C 1
ATOM 5140 O O . GLU C 1 125 ? -10.247 -5.080 86.529 1.00 19.54 386 GLU C O 1
ATOM 5146 N N . LEU C 1 126 ? -11.735 -4.818 84.866 1.00 18.16 387 LEU C N 1
ATOM 5147 C CA . LEU C 1 126 ? -10.894 -3.926 84.073 1.00 17.14 387 LEU C CA 1
ATOM 5148 C C . LEU C 1 126 ? -10.526 -2.654 84.845 1.00 16.16 387 LEU C C 1
ATOM 5149 O O . LEU C 1 126 ? -9.473 -2.068 84.613 1.00 16.38 387 LEU C O 1
ATOM 5154 N N . PHE C 1 127 ? -11.396 -2.258 85.772 1.00 14.84 388 PHE C N 1
ATOM 5155 C CA . PHE C 1 127 ? -11.302 -0.956 86.443 1.00 14.24 388 PHE C CA 1
ATOM 5156 C C . PHE C 1 127 ? -10.725 -1.042 87.851 1.00 14.47 388 PHE C C 1
ATOM 5157 O O . PHE C 1 127 ? -10.842 -0.099 88.640 1.00 13.91 388 PHE C O 1
ATOM 5165 N N . ARG C 1 128 ? -10.078 -2.163 88.153 1.00 14.57 389 ARG C N 1
ATOM 5166 C CA . ARG C 1 128 ? -9.552 -2.416 89.495 1.00 15.69 389 ARG C CA 1
ATOM 5167 C C . ARG C 1 128 ? -8.579 -1.354 90.029 1.00 14.73 389 ARG C C 1
ATOM 5168 O O . ARG C 1 128 ? -8.571 -1.080 91.235 1.00 14.76 389 ARG C O 1
ATOM 5176 N N . ALA C 1 129 ? -7.779 -0.752 89.146 1.00 13.80 390 ALA C N 1
ATOM 5177 C CA . ALA C 1 129 ? -6.763 0.223 89.573 1.00 13.32 390 ALA C CA 1
ATOM 5178 C C . ALA C 1 129 ? -7.347 1.504 90.181 1.00 12.68 390 ALA C C 1
ATOM 5179 O O . ALA C 1 129 ? -6.657 2.211 90.914 1.00 12.52 390 ALA C O 1
ATOM 5181 N N . LEU C 1 130 ? -8.614 1.789 89.894 1.00 12.46 391 LEU C N 1
ATOM 5182 C CA . LEU C 1 130 ? -9.292 2.949 90.482 1.00 12.17 391 LEU C CA 1
ATOM 5183 C C . LEU C 1 130 ? -9.403 2.833 91.995 1.00 12.28 391 LEU C C 1
ATOM 5184 O O . LEU C 1 130 ? -9.412 3.845 92.703 1.00 12.05 391 LEU C O 1
ATOM 5189 N N . GLY C 1 131 ? -9.513 1.601 92.484 1.00 12.24 392 GLY C N 1
ATOM 5190 C CA . GLY C 1 131 ? -9.722 1.386 93.917 1.00 12.46 392 GLY C CA 1
ATOM 5191 C C . GLY C 1 131 ? -11.088 1.880 94.370 1.00 12.85 392 GLY C C 1
ATOM 5192 O O . GLY C 1 131 ? -11.224 2.469 95.451 1.00 13.16 392 GLY C O 1
ATOM 5193 N N . CYS C 1 132 ? -12.099 1.679 93.525 1.00 12.91 393 CYS C N 1
ATOM 5194 C CA . CYS C 1 132 ? -13.495 1.923 93.910 1.00 13.67 393 CYS C CA 1
ATOM 5195 C C . CYS C 1 132 ? -14.387 0.811 93.346 1.00 14.06 393 CYS C C 1
ATOM 5196 O O . CYS C 1 132 ? -15.415 1.061 92.696 1.00 13.77 393 CYS C O 1
ATOM 5199 N N . SER C 1 133 ? -13.983 -0.422 93.640 1.00 15.05 394 SER C N 1
ATOM 5200 C CA . SER C 1 133 ? -14.598 -1.610 93.058 1.00 15.86 394 SER C CA 1
ATOM 5201 C C . SER C 1 133 ? -16.058 -1.817 93.447 1.00 15.44 394 SER C C 1
ATOM 5202 O O . SER C 1 133 ? -16.831 -2.347 92.653 1.00 14.60 394 SER C O 1
ATOM 5205 N N . GLU C 1 134 ? -16.440 -1.389 94.651 1.00 15.91 395 GLU C N 1
ATOM 5206 C CA . GLU C 1 134 ? -17.838 -1.474 95.071 1.00 16.29 395 GLU C CA 1
ATOM 5207 C C . GLU C 1 134 ? -18.726 -0.581 94.213 1.00 14.87 395 GLU C C 1
ATOM 5208 O O . GLU C 1 134 ? -19.813 -0.989 93.815 1.00 14.28 395 GLU C O 1
ATOM 5214 N N . LEU C 1 135 ? -18.256 0.635 93.931 1.00 13.31 396 LEU C N 1
ATOM 5215 C CA . LEU C 1 135 ? -19.014 1.567 93.090 1.00 12.53 396 LEU C CA 1
ATOM 5216 C C . LEU C 1 135 ? -19.074 1.087 91.644 1.00 11.68 396 LEU C C 1
ATOM 5217 O O . LEU C 1 135 ? -20.124 1.165 91.013 1.00 11.17 396 LEU C O 1
ATOM 5222 N N . ILE C 1 136 ? -17.946 0.617 91.116 1.00 10.91 397 ILE C N 1
ATOM 5223 C CA . ILE C 1 136 ? -17.934 0.040 89.770 1.00 10.58 397 ILE C CA 1
ATOM 5224 C C . ILE C 1 136 ? -18.941 -1.110 89.684 1.00 10.37 397 ILE C C 1
ATOM 5225 O O . ILE C 1 136 ? -19.697 -1.204 88.714 1.00 9.90 397 ILE C O 1
ATOM 5230 N N . SER C 1 137 ? -18.977 -1.959 90.713 1.00 10.14 398 SER C N 1
ATOM 5231 C CA . SER C 1 137 ? -19.948 -3.065 90.768 1.00 10.23 398 SER C CA 1
ATOM 5232 C C . SER C 1 137 ? -21.394 -2.564 90.759 1.00 10.07 398 SER C C 1
ATOM 5233 O O . SER C 1 137 ? -22.256 -3.131 90.084 1.00 10.12 398 SER C O 1
ATOM 5236 N N . SER C 1 138 ? -21.654 -1.508 91.527 1.00 9.82 399 SER C N 1
ATOM 5237 C CA . SER C 1 138 ? -22.985 -0.893 91.574 1.00 9.84 399 SER C CA 1
ATOM 5238 C C . SER C 1 138 ? -23.387 -0.320 90.216 1.00 9.47 399 SER C C 1
ATOM 5239 O O . SER C 1 138 ? -24.549 -0.405 89.824 1.00 9.44 399 SER C O 1
ATOM 5242 N N . ILE C 1 139 ? -22.422 0.266 89.512 1.00 9.34 400 ILE C N 1
ATOM 5243 C CA . ILE C 1 139 ? -22.663 0.786 88.164 1.00 8.93 400 ILE C CA 1
ATOM 5244 C C . ILE C 1 139 ? -22.942 -0.337 87.161 1.00 9.04 400 ILE C C 1
ATOM 5245 O O . ILE C 1 139 ? -23.867 -0.225 86.359 1.00 8.74 400 ILE C O 1
ATOM 5250 N N . PHE C 1 140 ? -22.176 -1.428 87.232 1.00 9.16 401 PHE C N 1
ATOM 5251 C CA . PHE C 1 140 ? -22.461 -2.607 86.388 1.00 9.63 401 PHE C CA 1
ATOM 5252 C C . PHE C 1 140 ? -23.840 -3.206 86.709 1.00 9.86 401 PHE C C 1
ATOM 5253 O O . PHE C 1 140 ? -24.585 -3.592 85.811 1.00 10.11 401 PHE C O 1
ATOM 5261 N N . ASP C 1 141 ? -24.193 -3.266 87.994 1.00 9.92 402 ASP C N 1
ATOM 5262 C CA . ASP C 1 141 ? -25.530 -3.710 88.400 1.00 10.12 402 ASP C CA 1
ATOM 5263 C C . ASP C 1 141 ? -26.637 -2.845 87.803 1.00 9.85 402 ASP C C 1
ATOM 5264 O O . ASP C 1 141 ? -27.655 -3.357 87.340 1.00 9.85 402 ASP C O 1
ATOM 5269 N N . PHE C 1 142 ? -26.419 -1.531 87.839 1.00 9.58 403 PHE C N 1
ATOM 5270 C CA . PHE C 1 142 ? -27.350 -0.560 87.287 1.00 9.70 403 PHE C CA 1
ATOM 5271 C C . PHE C 1 142 ? -27.508 -0.707 85.768 1.00 9.92 403 PHE C C 1
ATOM 5272 O O . PHE C 1 142 ? -28.626 -0.761 85.262 1.00 9.88 403 PHE C O 1
ATOM 5280 N N . SER C 1 143 ? -26.383 -0.795 85.066 1.00 10.22 404 SER C N 1
ATOM 5281 C CA . SER C 1 143 ? -26.387 -1.044 83.619 1.00 10.61 404 SER C CA 1
ATOM 5282 C C . SER C 1 143 ? -27.112 -2.335 83.275 1.00 10.71 404 SER C C 1
ATOM 5283 O O . SER C 1 143 ? -27.890 -2.379 82.320 1.00 11.09 404 SER C O 1
ATOM 5286 N N . HIS C 1 144 ? -26.870 -3.376 84.067 1.00 10.82 405 HIS C N 1
ATOM 5287 C CA . HIS C 1 144 ? -27.503 -4.681 83.862 1.00 11.44 405 HIS C CA 1
ATOM 5288 C C . HIS C 1 144 ? -29.017 -4.553 84.014 1.00 11.18 405 HIS C C 1
ATOM 5289 O O . HIS C 1 144 ? -29.775 -5.054 83.185 1.00 11.21 405 HIS C O 1
ATOM 5296 N N . SER C 1 145 ? -29.457 -3.852 85.060 1.00 11.12 406 SER C N 1
ATOM 5297 C CA . SER C 1 145 ? -30.882 -3.661 85.316 1.00 11.54 406 SER C CA 1
ATOM 5298 C C . SER C 1 145 ? -31.582 -2.890 84.180 1.00 11.77 406 SER C C 1
ATOM 5299 O O . SER C 1 145 ? -32.714 -3.214 83.796 1.00 12.14 406 SER C O 1
ATOM 5302 N N . LEU C 1 146 ? -30.898 -1.893 83.623 1.00 11.88 407 LEU C N 1
ATOM 5303 C CA . LEU C 1 146 ? -31.465 -1.134 82.508 1.00 12.00 407 LEU C CA 1
ATOM 5304 C C . LEU C 1 146 ? -31.473 -1.943 81.222 1.00 12.69 407 LEU C C 1
ATOM 5305 O O . LEU C 1 146 ? -32.428 -1.856 80.447 1.00 12.64 407 LEU C O 1
ATOM 5310 N N . SER C 1 147 ? -30.413 -2.721 80.999 1.00 12.88 408 SER C N 1
ATOM 5311 C CA A SER C 1 147 ? -30.307 -3.537 79.786 0.50 13.42 408 SER C CA 1
ATOM 5312 C CA B SER C 1 147 ? -30.298 -3.543 79.798 0.50 13.32 408 SER C CA 1
ATOM 5313 C C . SER C 1 147 ? -31.454 -4.538 79.704 1.00 13.57 408 SER C C 1
ATOM 5314 O O . SER C 1 147 ? -31.940 -4.852 78.610 1.00 13.89 408 SER C O 1
ATOM 5319 N N . ALA C 1 148 ? -31.902 -5.031 80.859 1.00 13.66 409 ALA C N 1
ATOM 5320 C CA . ALA C 1 148 ? -33.007 -5.992 80.899 1.00 14.52 409 ALA C CA 1
ATOM 5321 C C . ALA C 1 148 ? -34.334 -5.389 80.440 1.00 14.97 409 ALA C C 1
ATOM 5322 O O . ALA C 1 148 ? -35.288 -6.117 80.161 1.00 15.87 409 ALA C O 1
ATOM 5324 N N . LEU C 1 149 ? -34.399 -4.063 80.366 1.00 14.71 410 LEU C N 1
ATOM 5325 C CA . LEU C 1 149 ? -35.624 -3.384 79.945 1.00 15.16 410 LEU C CA 1
ATOM 5326 C C . LEU C 1 149 ? -35.716 -3.264 78.424 1.00 15.17 410 LEU C C 1
ATOM 5327 O O . LEU C 1 149 ? -36.786 -2.960 77.895 1.00 15.35 410 LEU C O 1
ATOM 5332 N N . HIS C 1 150 ? -34.596 -3.523 77.743 1.00 14.96 411 HIS C N 1
ATOM 5333 C CA . HIS C 1 150 ? -34.515 -3.482 76.271 1.00 15.92 411 HIS C CA 1
ATOM 5334 C C . HIS C 1 150 ? -35.063 -2.184 75.692 1.00 15.41 411 HIS C C 1
ATOM 5335 O O . HIS C 1 150 ? -35.932 -2.197 74.807 1.00 15.58 411 HIS C O 1
ATOM 5342 N N . PHE C 1 151 ? -34.539 -1.067 76.198 1.00 14.70 412 PHE C N 1
ATOM 5343 C CA . PHE C 1 151 ? -34.900 0.263 75.720 1.00 14.07 412 PHE C CA 1
ATOM 5344 C C . PHE C 1 151 ? -34.660 0.378 74.225 1.00 13.79 412 PHE C C 1
ATOM 5345 O O . PHE C 1 151 ? -33.625 -0.059 73.733 1.00 13.76 412 PHE C O 1
ATOM 5353 N N . SER C 1 152 ? -35.600 0.992 73.514 1.00 13.02 413 SER C N 1
ATOM 5354 C CA . SER C 1 152 ? -35.289 1.530 72.198 1.00 12.59 413 SER C CA 1
ATOM 5355 C C . SER C 1 152 ? -34.588 2.871 72.383 1.00 12.29 413 SER C C 1
ATOM 5356 O O . SER C 1 152 ? -34.573 3.444 73.484 1.00 11.80 413 SER C O 1
ATOM 5359 N N . GLU C 1 153 ? -34.032 3.393 71.297 1.00 12.19 414 GLU C N 1
ATOM 5360 C CA . GLU C 1 153 ? -33.373 4.691 71.350 1.00 12.05 414 GLU C CA 1
ATOM 5361 C C . GLU C 1 153 ? -34.357 5.824 71.689 1.00 11.90 414 GLU C C 1
ATOM 5362 O O . GLU C 1 153 ? -34.020 6.733 72.449 1.00 11.42 414 GLU C O 1
ATOM 5368 N N . ASP C 1 154 ? -35.569 5.757 71.137 1.00 12.02 415 ASP C N 1
ATOM 5369 C CA . ASP C 1 154 ? -36.615 6.731 71.453 1.00 11.97 415 ASP C CA 1
ATOM 5370 C C . ASP C 1 154 ? -37.000 6.699 72.943 1.00 11.26 415 ASP C C 1
ATOM 5371 O O . ASP C 1 154 ? -37.183 7.749 73.565 1.00 10.93 415 ASP C O 1
ATOM 5376 N N . GLU C 1 155 ? -37.090 5.499 73.513 1.00 10.75 416 GLU C N 1
ATOM 5377 C CA . GLU C 1 155 ? -37.329 5.358 74.953 1.00 10.30 416 GLU C CA 1
ATOM 5378 C C . GLU C 1 155 ? -36.204 5.993 75.767 1.00 9.98 416 GLU C C 1
ATOM 5379 O O . GLU C 1 155 ? -36.476 6.694 76.736 1.00 9.91 416 GLU C O 1
ATOM 5385 N N . ILE C 1 156 ? -34.950 5.760 75.373 1.00 9.59 417 ILE C N 1
ATOM 5386 C CA . ILE C 1 156 ? -33.816 6.428 76.048 1.00 9.45 417 ILE C CA 1
ATOM 5387 C C . ILE C 1 156 ? -33.929 7.948 75.942 1.00 9.12 417 ILE C C 1
ATOM 5388 O O . ILE C 1 156 ? -33.711 8.660 76.916 1.00 8.81 417 ILE C O 1
ATOM 5393 N N . ALA C 1 157 ? -34.290 8.442 74.761 1.00 8.78 418 ALA C N 1
ATOM 5394 C CA . ALA C 1 157 ? -34.468 9.882 74.569 1.00 8.68 418 ALA C CA 1
ATOM 5395 C C . ALA C 1 157 ? -35.440 10.455 75.591 1.00 8.55 418 ALA C C 1
ATOM 5396 O O . ALA C 1 157 ? -35.138 11.433 76.277 1.00 8.50 418 ALA C O 1
ATOM 5398 N N . LEU C 1 158 ? -36.610 9.834 75.682 1.00 8.70 419 LEU C N 1
ATOM 5399 C CA . LEU C 1 158 ? -37.701 10.358 76.499 1.00 8.83 419 LEU C CA 1
ATOM 5400 C C . LEU C 1 158 ? -37.408 10.182 77.990 1.00 8.98 419 LEU C C 1
ATOM 5401 O O . LEU C 1 158 ? -37.710 11.067 78.800 1.00 8.85 419 LEU C O 1
ATOM 5406 N N . TYR C 1 159 ? -36.809 9.052 78.349 1.00 9.10 420 TYR C N 1
ATOM 5407 C CA . TYR C 1 159 ? -36.483 8.799 79.750 1.00 9.27 420 TYR C CA 1
ATOM 5408 C C . TYR C 1 159 ? -35.373 9.736 80.229 1.00 9.17 420 TYR C C 1
ATOM 5409 O O . TYR C 1 159 ? -35.489 10.333 81.304 1.00 8.98 420 TYR C O 1
ATOM 5418 N N . THR C 1 160 ? -34.312 9.889 79.433 1.00 8.79 421 THR C N 1
ATOM 5419 C CA . THR C 1 160 ? -33.208 10.787 79.829 1.00 8.82 421 THR C CA 1
ATOM 5420 C C . THR C 1 160 ? -33.621 12.256 79.882 1.00 8.79 421 THR C C 1
ATOM 5421 O O . THR C 1 160 ? -33.081 13.013 80.678 1.00 9.10 421 THR C O 1
ATOM 5425 N N . ALA C 1 161 ? -34.586 12.652 79.054 1.00 8.97 422 ALA C N 1
ATOM 5426 C CA . ALA C 1 161 ? -35.175 13.989 79.165 1.00 8.97 422 ALA C CA 1
ATOM 5427 C C . ALA C 1 161 ? -35.782 14.197 80.550 1.00 9.25 422 ALA C C 1
ATOM 5428 O O . ALA C 1 161 ? -35.593 15.262 81.153 1.00 9.08 422 ALA C O 1
ATOM 5430 N N . LEU C 1 162 ? -36.483 13.175 81.052 1.00 9.43 423 LEU C N 1
ATOM 5431 C CA . LEU C 1 162 ? -37.069 13.201 82.400 1.00 9.91 423 LEU C CA 1
ATOM 5432 C C . LEU C 1 162 ? -36.044 13.102 83.528 1.00 9.81 423 LEU C C 1
ATOM 5433 O O . LEU C 1 162 ? -36.223 13.735 84.574 1.00 9.83 423 LEU C O 1
ATOM 5438 N N . VAL C 1 163 ? -34.982 12.324 83.322 1.00 9.62 424 VAL C N 1
ATOM 5439 C CA . VAL C 1 163 ? -33.861 12.292 84.271 1.00 9.56 424 VAL C CA 1
ATOM 5440 C C . VAL C 1 163 ? -33.281 13.707 84.445 1.00 9.64 424 VAL C C 1
ATOM 5441 O O . VAL C 1 163 ? -32.980 14.126 85.564 1.00 9.53 424 VAL C O 1
ATOM 5445 N N . LEU C 1 164 ? -33.165 14.446 83.339 1.00 9.59 425 LEU C N 1
ATOM 5446 C CA . LEU C 1 164 ? -32.664 15.827 83.380 1.00 9.64 425 LEU C CA 1
ATOM 5447 C C . LEU C 1 164 ? -33.663 16.825 83.965 1.00 9.79 425 LEU C C 1
ATOM 5448 O O . LEU C 1 164 ? -33.300 17.643 84.810 1.00 9.60 425 LEU C O 1
ATOM 5453 N N . ILE C 1 165 ? -34.904 16.787 83.484 1.00 9.76 426 ILE C N 1
ATOM 5454 C CA . ILE C 1 165 ? -35.920 17.737 83.951 1.00 9.92 426 ILE C CA 1
ATOM 5455 C C . ILE C 1 165 ? -36.586 17.178 85.204 1.00 10.24 426 ILE C C 1
ATOM 5456 O O . ILE C 1 165 ? -37.677 16.605 85.158 1.00 10.01 426 ILE C O 1
ATOM 5461 N N . ASN C 1 166 ? -35.886 17.345 86.319 1.00 10.73 427 ASN C N 1
ATOM 5462 C CA . ASN C 1 166 ? -36.307 16.780 87.593 1.00 11.67 427 ASN C CA 1
ATOM 5463 C C . ASN C 1 166 ? -36.527 17.932 88.555 1.00 11.96 427 ASN C C 1
ATOM 5464 O O . ASN C 1 166 ? -35.567 18.550 89.012 1.00 12.13 427 ASN C O 1
ATOM 5469 N N . ALA C 1 167 ? -37.795 18.209 88.856 1.00 13.07 428 ALA C N 1
ATOM 5470 C CA . ALA C 1 167 ? -38.163 19.387 89.640 1.00 13.76 428 ALA C CA 1
ATOM 5471 C C . ALA C 1 167 ? -37.848 19.263 91.130 1.00 14.49 428 ALA C C 1
ATOM 5472 O O . ALA C 1 167 ? -38.055 20.203 91.885 1.00 15.80 428 ALA C O 1
ATOM 5474 N N . HIS C 1 168 ? -37.350 18.107 91.555 1.00 15.43 429 HIS C N 1
ATOM 5475 C CA . HIS C 1 168 ? -36.976 17.920 92.956 1.00 16.07 429 HIS C CA 1
ATOM 5476 C C . HIS C 1 168 ? -35.562 18.419 93.303 1.00 14.98 429 HIS C C 1
ATOM 5477 O O . HIS C 1 168 ? -35.188 18.440 94.480 1.00 14.93 429 HIS C O 1
ATOM 5484 N N . ARG C 1 169 ? -34.777 18.834 92.308 1.00 14.02 430 ARG C N 1
ATOM 5485 C CA . ARG C 1 169 ? -33.423 19.326 92.600 1.00 13.67 430 ARG C CA 1
ATOM 5486 C C . ARG C 1 169 ? -33.505 20.546 93.520 1.00 13.96 430 ARG C C 1
ATOM 5487 O O . ARG C 1 169 ? -34.275 21.466 93.240 1.00 14.18 430 ARG C O 1
ATOM 5495 N N . PRO C 1 170 ? -32.732 20.553 94.626 1.00 14.16 431 PRO C N 1
ATOM 5496 C CA . PRO C 1 170 ? -32.686 21.771 95.435 1.00 14.27 431 PRO C CA 1
ATOM 5497 C C . PRO C 1 170 ? -32.085 22.935 94.663 1.00 13.88 431 PRO C C 1
ATOM 5498 O O . PRO C 1 170 ? -31.229 22.736 93.792 1.00 14.49 431 PRO C O 1
ATOM 5502 N N . GLY C 1 171 ? -32.559 24.138 94.975 1.00 13.49 432 GLY C N 1
ATOM 5503 C CA . GLY C 1 171 ? -31.937 25.362 94.494 1.00 13.22 432 GLY C CA 1
ATOM 5504 C C . GLY C 1 171 ? -32.573 25.973 93.263 1.00 12.81 432 GLY C C 1
ATOM 5505 O O . GLY C 1 171 ? -32.033 26.919 92.705 1.00 13.11 432 GLY C O 1
ATOM 5506 N N . LEU C 1 172 ? -33.718 25.437 92.845 1.00 12.65 433 LEU C N 1
ATOM 5507 C CA . LEU C 1 172 ? -34.452 25.986 91.710 1.00 12.19 433 LEU C CA 1
ATOM 5508 C C . LEU C 1 172 ? -35.126 27.312 92.061 1.00 12.64 433 LEU C C 1
ATOM 5509 O O . LEU C 1 172 ? -35.724 27.448 93.137 1.00 12.92 433 LEU C O 1
ATOM 5514 N N . GLN C 1 173 ? -35.002 28.283 91.157 1.00 12.37 434 GLN C N 1
ATOM 5515 C CA . GLN C 1 173 ? -35.628 29.599 91.326 1.00 12.60 434 GLN C CA 1
ATOM 5516 C C . GLN C 1 173 ? -37.053 29.644 90.808 1.00 12.38 434 GLN C C 1
ATOM 5517 O O . GLN C 1 173 ? -37.869 30.426 91.296 1.00 11.58 434 GLN C O 1
ATOM 5523 N N . GLU C 1 174 ? -37.350 28.824 89.802 1.00 12.36 435 GLU C N 1
ATOM 5524 C CA . GLU C 1 174 ? -38.693 28.782 89.234 1.00 12.90 435 GLU C CA 1
ATOM 5525 C C . GLU C 1 174 ? -39.200 27.338 89.227 1.00 12.88 435 GLU C C 1
ATOM 5526 O O . GLU C 1 174 ? -39.436 26.751 88.172 1.00 12.42 435 GLU C O 1
ATOM 5532 N N . LYS C 1 175 ? -39.348 26.779 90.430 1.00 13.51 436 LYS C N 1
ATOM 5533 C CA . LYS C 1 175 ? -39.658 25.357 90.615 1.00 14.54 436 LYS C CA 1
ATOM 5534 C C . LYS C 1 175 ? -40.910 24.931 89.849 1.00 14.97 436 LYS C C 1
ATOM 5535 O O . LYS C 1 175 ? -40.914 23.874 89.198 1.00 14.45 436 LYS C O 1
ATOM 5541 N N . ARG C 1 176 ? -41.960 25.749 89.928 1.00 15.06 437 ARG C N 1
ATOM 5542 C CA . ARG C 1 176 ? -43.235 25.440 89.276 1.00 15.95 437 ARG C CA 1
ATOM 5543 C C . ARG C 1 176 ? -43.120 25.380 87.753 1.00 15.20 437 ARG C C 1
ATOM 5544 O O . ARG C 1 176 ? -43.825 24.607 87.114 1.00 14.93 437 ARG C O 1
ATOM 5552 N N . LYS C 1 177 ? -42.231 26.182 87.171 1.00 15.55 438 LYS C N 1
ATOM 5553 C CA . LYS C 1 177 ? -41.983 26.099 85.725 1.00 14.97 438 LYS C CA 1
ATOM 5554 C C . LYS C 1 177 ? -41.282 24.794 85.346 1.00 14.23 438 LYS C C 1
ATOM 5555 O O . LYS C 1 177 ? -41.575 24.206 84.299 1.00 13.55 438 LYS C O 1
ATOM 5561 N N . VAL C 1 178 ? -40.374 24.339 86.208 1.00 13.42 439 VAL C N 1
ATOM 5562 C CA . VAL C 1 178 ? -39.696 23.058 85.999 1.00 12.73 439 VAL C CA 1
ATOM 5563 C C . VAL C 1 178 ? -40.703 21.922 86.160 1.00 12.68 439 VAL C C 1
ATOM 5564 O O . VAL C 1 178 ? -40.687 20.967 85.382 1.00 12.34 439 VAL C O 1
ATOM 5568 N N . GLU C 1 179 ? -41.592 22.051 87.148 1.00 12.85 440 GLU C N 1
ATOM 5569 C CA . GLU C 1 179 ? -42.672 21.074 87.347 1.00 13.52 440 GLU C CA 1
ATOM 5570 C C . GLU C 1 179 ? -43.599 20.946 86.140 1.00 13.47 440 GLU C C 1
ATOM 5571 O O . GLU C 1 179 ? -44.026 19.839 85.815 1.00 13.11 440 GLU C O 1
ATOM 5577 N N . GLN C 1 180 ? -43.899 22.062 85.471 1.00 13.73 441 GLN C N 1
ATOM 5578 C CA . GLN C 1 180 ? -44.759 22.016 84.286 1.00 14.35 441 GLN C CA 1
ATOM 5579 C C . GLN C 1 180 ? -44.067 21.285 83.134 1.00 13.58 441 GLN C C 1
ATOM 5580 O O . GLN C 1 180 ? -44.678 20.438 82.465 1.00 13.13 441 GLN C O 1
ATOM 5586 N N . LEU C 1 181 ? -42.793 21.607 82.915 1.00 13.13 442 LEU C N 1
ATOM 5587 C CA . LEU C 1 181 ? -42.027 20.969 81.858 1.00 12.29 442 LEU C CA 1
ATOM 5588 C C . LEU C 1 181 ? -41.874 19.475 82.141 1.00 11.91 442 LEU C C 1
ATOM 5589 O O . LEU C 1 181 ? -42.040 18.659 81.235 1.00 11.93 442 LEU C O 1
ATOM 5594 N N . GLN C 1 182 ? -41.572 19.127 83.391 1.00 11.93 443 GLN C N 1
ATOM 5595 C CA . GLN C 1 182 ? -41.442 17.719 83.778 1.00 11.93 443 GLN C CA 1
ATOM 5596 C C . GLN C 1 182 ? -42.729 16.952 83.473 1.00 11.70 443 GLN C C 1
ATOM 5597 O O . GLN C 1 182 ? -42.692 15.859 82.897 1.00 11.86 443 GLN C O 1
ATOM 5603 N N . TYR C 1 183 ? -43.870 17.531 83.839 1.00 11.42 444 TYR C N 1
ATOM 5604 C CA . TYR C 1 183 ? -45.148 16.882 83.587 1.00 11.31 444 TYR C CA 1
ATOM 5605 C C . TYR C 1 183 ? -45.387 16.684 82.097 1.00 11.11 444 TYR C C 1
ATOM 5606 O O . TYR C 1 183 ? -45.813 15.610 81.682 1.00 10.70 444 TYR C O 1
ATOM 5615 N N . ASN C 1 184 ? -45.103 17.705 81.290 1.00 11.32 445 ASN C N 1
ATOM 5616 C CA . ASN C 1 184 ? -45.289 17.586 79.834 1.00 11.43 445 ASN C CA 1
ATOM 5617 C C . ASN C 1 184 ? -44.419 16.487 79.216 1.00 11.17 445 ASN C C 1
ATOM 5618 O O . ASN C 1 184 ? -44.854 15.756 78.314 1.00 11.13 445 ASN C O 1
ATOM 5623 N N . LEU C 1 185 ? -43.200 16.362 79.725 1.00 11.00 446 LEU C N 1
ATOM 5624 C CA . LEU C 1 185 ? -42.289 15.308 79.296 1.00 10.82 446 LEU C CA 1
ATOM 5625 C C . LEU C 1 185 ? -42.768 13.931 79.747 1.00 10.83 446 LEU C C 1
ATOM 5626 O O . LEU C 1 185 ? -42.599 12.948 79.024 1.00 10.79 446 LEU C O 1
ATOM 5631 N N . GLU C 1 186 ? -43.371 13.874 80.936 1.00 11.10 447 GLU C N 1
ATOM 5632 C CA . GLU C 1 186 ? -44.008 12.648 81.414 1.00 11.55 447 GLU C CA 1
ATOM 5633 C C . GLU C 1 186 ? -45.147 12.257 80.483 1.00 11.28 447 GLU C C 1
ATOM 5634 O O . GLU C 1 186 ? -45.268 11.087 80.116 1.00 11.12 447 GLU C O 1
ATOM 5640 N N . LEU C 1 187 ? -45.950 13.244 80.073 1.00 11.36 448 LEU C N 1
ATOM 5641 C CA . LEU C 1 187 ? -47.044 12.996 79.126 1.00 11.59 448 LEU C CA 1
ATOM 5642 C C . LEU C 1 187 ? -46.506 12.471 77.802 1.00 11.31 448 LEU C C 1
ATOM 5643 O O . LEU C 1 187 ? -47.071 11.527 77.223 1.00 11.33 448 LEU C O 1
ATOM 5648 N N . ALA C 1 188 ? -45.409 13.073 77.337 1.00 11.03 449 ALA C N 1
ATOM 5649 C CA . ALA C 1 188 ? -44.764 12.656 76.086 1.00 10.65 449 ALA C CA 1
ATOM 5650 C C . ALA C 1 188 ? -44.275 11.212 76.188 1.00 10.83 449 ALA C C 1
ATOM 5651 O O . ALA C 1 188 ? -44.561 10.383 75.316 1.00 10.69 449 ALA C O 1
ATOM 5653 N N . PHE C 1 189 ? -43.572 10.912 77.279 1.00 10.94 450 PHE C N 1
ATOM 5654 C CA . PHE C 1 189 ? -43.032 9.569 77.524 1.00 11.11 450 PHE C CA 1
ATOM 5655 C C . PHE C 1 189 ? -44.164 8.549 77.564 1.00 11.68 450 PHE C C 1
ATOM 5656 O O . PHE C 1 189 ? -44.112 7.534 76.864 1.00 11.78 450 PHE C O 1
ATOM 5664 N N . HIS C 1 190 ? -45.208 8.848 78.338 1.00 11.85 451 HIS C N 1
ATOM 5665 C CA . HIS C 1 190 ? -46.333 7.925 78.500 1.00 12.64 451 HIS C CA 1
ATOM 5666 C C . HIS C 1 190 ? -47.104 7.716 77.205 1.00 13.10 451 HIS C C 1
ATOM 5667 O O . HIS C 1 190 ? -47.529 6.593 76.906 1.00 13.12 451 HIS C O 1
ATOM 5674 N N . HIS C 1 191 ? -47.262 8.791 76.436 1.00 13.98 452 HIS C N 1
ATOM 5675 C CA . HIS C 1 191 ? -47.963 8.725 75.157 1.00 14.75 452 HIS C CA 1
ATOM 5676 C C . HIS C 1 191 ? -47.223 7.791 74.215 1.00 14.48 452 HIS C C 1
ATOM 5677 O O . HIS C 1 191 ? -47.829 6.902 73.610 1.00 14.08 452 HIS C O 1
ATOM 5684 N N . HIS C 1 192 ? -45.910 7.986 74.106 1.00 14.23 453 HIS C N 1
ATOM 5685 C CA . HIS C 1 192 ? -45.082 7.142 73.244 1.00 14.50 453 HIS C CA 1
ATOM 5686 C C . HIS C 1 192 ? -45.146 5.680 73.666 1.00 14.28 453 HIS C C 1
ATOM 5687 O O . HIS C 1 192 ? -45.303 4.798 72.820 1.00 13.84 453 HIS C O 1
ATOM 5694 N N . LEU C 1 193 ? -45.032 5.427 74.968 1.00 13.71 454 LEU C N 1
ATOM 5695 C CA . LEU C 1 193 ? -45.110 4.064 75.503 1.00 14.45 454 LEU C CA 1
ATOM 5696 C C . LEU C 1 193 ? -46.467 3.409 75.236 1.00 15.31 454 LEU C C 1
ATOM 5697 O O . LEU C 1 193 ? -46.548 2.203 74.997 1.00 15.68 454 LEU C O 1
ATOM 5702 N N . SER C 1 194 ? -47.532 4.207 75.276 1.00 16.68 455 SER C N 1
ATOM 5703 C CA . SER C 1 194 ? -48.881 3.688 75.038 1.00 17.61 455 SER C CA 1
ATOM 5704 C C . SER C 1 194 ? -49.007 3.153 73.607 1.00 18.20 455 SER C C 1
ATOM 5705 O O . SER C 1 194 ? -49.592 2.088 73.384 1.00 17.73 455 SER C O 1
ATOM 5708 N N . LYS C 1 195 ? -48.433 3.886 72.652 1.00 18.58 456 LYS C N 1
ATOM 5709 C CA . LYS C 1 195 ? -48.506 3.537 71.230 1.00 20.03 456 LYS C CA 1
ATOM 5710 C C . LYS C 1 195 ? -47.825 2.216 70.908 1.00 19.72 456 LYS C C 1
ATOM 5711 O O . LYS C 1 195 ? -48.222 1.515 69.975 1.00 19.96 456 LYS C O 1
ATOM 5717 N N . THR C 1 196 ? -46.794 1.897 71.686 1.00 18.83 457 THR C N 1
ATOM 5718 C CA . THR C 1 196 ? -45.936 0.748 71.436 1.00 18.78 457 THR C CA 1
ATOM 5719 C C . THR C 1 196 ? -46.253 -0.401 72.399 1.00 18.53 457 THR C C 1
ATOM 5720 O O . THR C 1 196 ? -45.607 -1.448 72.360 1.00 18.33 457 THR C O 1
ATOM 5724 N N . HIS C 1 197 ? -47.261 -0.195 73.249 1.00 18.25 458 HIS C N 1
ATOM 5725 C CA . HIS C 1 197 ? -47.655 -1.159 74.288 1.00 18.59 458 HIS C CA 1
ATOM 5726 C C . HIS C 1 197 ? -46.494 -1.441 75.247 1.00 17.82 458 HIS C C 1
ATOM 5727 O O . HIS C 1 197 ? -46.181 -2.596 75.562 1.00 18.28 458 HIS C O 1
ATOM 5734 N N . ARG C 1 198 ? -45.858 -0.370 75.708 1.00 16.00 459 ARG C N 1
ATOM 5735 C CA . ARG C 1 198 ? -44.649 -0.494 76.518 1.00 15.07 459 ARG C CA 1
ATOM 5736 C C . ARG C 1 198 ? -44.757 0.203 77.873 1.00 15.05 459 ARG C C 1
ATOM 5737 O O . ARG C 1 198 ? -43.745 0.424 78.539 1.00 15.11 459 ARG C O 1
ATOM 5745 N N . GLN C 1 199 ? -45.974 0.528 78.300 1.00 15.20 460 GLN C N 1
ATOM 5746 C CA . GLN C 1 199 ? -46.137 1.194 79.601 1.00 15.01 460 GLN C CA 1
ATOM 5747 C C . GLN C 1 199 ? -45.752 0.284 80.768 1.00 14.57 460 GLN C C 1
ATOM 5748 O O . GLN C 1 199 ? -45.517 0.758 81.880 1.00 14.19 460 GLN C O 1
ATOM 5754 N N . SER C 1 200 ? -45.649 -1.016 80.494 1.00 14.33 461 SER C N 1
ATOM 5755 C CA . SER C 1 200 ? -45.165 -1.994 81.474 1.00 14.69 461 SER C CA 1
ATOM 5756 C C . SER C 1 200 ? -43.793 -1.643 82.061 1.00 14.69 461 SER C C 1
ATOM 5757 O O . SER C 1 200 ? -43.485 -2.036 83.189 1.00 14.82 461 SER C O 1
ATOM 5760 N N . ILE C 1 201 ? -42.970 -0.907 81.308 1.00 14.04 462 ILE C N 1
ATOM 5761 C CA . ILE C 1 201 ? -41.614 -0.612 81.777 1.00 13.76 462 ILE C CA 1
ATOM 5762 C C . ILE C 1 201 ? -41.593 0.434 82.888 1.00 13.26 462 ILE C C 1
ATOM 5763 O O . ILE C 1 201 ? -40.628 0.509 83.641 1.00 13.00 462 ILE C O 1
ATOM 5768 N N . LEU C 1 202 ? -42.660 1.221 82.994 1.00 13.10 463 LEU C N 1
ATOM 5769 C CA . LEU C 1 202 ? -42.693 2.316 83.967 1.00 13.57 463 LEU C CA 1
ATOM 5770 C C . LEU C 1 202 ? -42.492 1.834 85.404 1.00 14.23 463 LEU C C 1
ATOM 5771 O O . LEU C 1 202 ? -41.786 2.474 86.187 1.00 15.23 463 LEU C O 1
ATOM 5776 N N . ALA C 1 203 ? -43.098 0.701 85.741 1.00 14.49 464 ALA C N 1
ATOM 5777 C CA . ALA C 1 203 ? -42.951 0.130 87.082 1.00 15.14 464 ALA C CA 1
ATOM 5778 C C . ALA C 1 203 ? -41.553 -0.451 87.325 1.00 15.41 464 ALA C C 1
ATOM 5779 O O . ALA C 1 203 ? -41.126 -0.601 88.474 1.00 15.74 464 ALA C O 1
ATOM 5781 N N . LYS C 1 204 ? -40.836 -0.746 86.241 1.00 15.57 465 LYS C N 1
ATOM 5782 C CA . LYS C 1 204 ? -39.543 -1.417 86.307 1.00 16.27 465 LYS C CA 1
ATOM 5783 C C . LYS C 1 204 ? -38.347 -0.467 86.269 1.00 15.96 465 LYS C C 1
ATOM 5784 O O . LYS C 1 204 ? -37.206 -0.909 86.435 1.00 16.35 465 LYS C O 1
ATOM 5790 N N . LEU C 1 205 ? -38.597 0.819 86.016 1.00 15.81 466 LEU C N 1
ATOM 5791 C CA . LEU C 1 205 ? -37.532 1.824 85.994 1.00 16.26 466 LEU C CA 1
ATOM 5792 C C . LEU C 1 205 ? -36.900 1.986 87.376 1.00 16.66 466 LEU C C 1
ATOM 5793 O O . LEU C 1 205 ? -37.582 1.772 88.383 1.00 17.00 466 LEU C O 1
ATOM 5798 N N . PRO C 1 206 ? -35.604 2.354 87.429 1.00 17.41 467 PRO C N 1
ATOM 5799 C CA . PRO C 1 206 ? -34.934 2.464 88.721 1.00 17.99 467 PRO C CA 1
ATOM 5800 C C . PRO C 1 206 ? -35.581 3.543 89.576 1.00 18.41 467 PRO C C 1
ATOM 5801 O O . PRO C 1 206 ? -36.026 4.556 89.046 1.00 18.34 467 PRO C O 1
ATOM 5805 N N . PRO C 1 207 ? -35.648 3.324 90.897 1.00 19.21 468 PRO C N 1
ATOM 5806 C CA . PRO C 1 207 ? -36.099 4.426 91.749 1.00 19.83 468 PRO C CA 1
ATOM 5807 C C . PRO C 1 207 ? -35.144 5.617 91.613 1.00 19.84 468 PRO C C 1
ATOM 5808 O O . PRO C 1 207 ? -33.945 5.412 91.426 1.00 19.58 468 PRO C O 1
ATOM 5812 N N . LYS C 1 208 ? -35.681 6.843 91.659 1.00 20.24 469 LYS C N 1
ATOM 5813 C CA . LYS C 1 208 ? -34.883 8.083 91.560 1.00 20.32 469 LYS C CA 1
ATOM 5814 C C . LYS C 1 208 ? -33.756 8.117 92.587 1.00 19.52 469 LYS C C 1
ATOM 5815 O O . LYS C 1 208 ? -32.671 8.681 92.336 1.00 18.75 469 LYS C O 1
ATOM 5821 N N . GLY C 1 209 ? -34.031 7.522 93.751 1.00 18.28 470 GLY C N 1
ATOM 5822 C CA . GLY C 1 209 ? -33.039 7.356 94.806 1.00 16.86 470 GLY C CA 1
ATOM 5823 C C . GLY C 1 209 ? -31.788 6.604 94.389 1.00 15.92 470 GLY C C 1
ATOM 5824 O O . GLY C 1 209 ? -30.704 6.879 94.907 1.00 15.82 470 GLY C O 1
ATOM 5825 N N . LYS C 1 210 ? -31.928 5.653 93.461 1.00 14.61 471 LYS C N 1
ATOM 5826 C CA . LYS C 1 210 ? -30.772 4.919 92.944 1.00 13.72 471 LYS C CA 1
ATOM 5827 C C . LYS C 1 210 ? -29.834 5.834 92.167 1.00 12.85 471 LYS C C 1
ATOM 5828 O O . LYS C 1 210 ? -28.628 5.815 92.400 1.00 12.16 471 LYS C O 1
ATOM 5834 N N . LEU C 1 211 ? -30.382 6.622 91.242 1.00 12.74 472 LEU C N 1
ATOM 5835 C CA . LEU C 1 211 ? -29.548 7.557 90.488 1.00 12.78 472 LEU C CA 1
ATOM 5836 C C . LEU C 1 211 ? -28.835 8.554 91.415 1.00 12.75 472 LEU C C 1
ATOM 5837 O O . LEU C 1 211 ? -27.639 8.823 91.236 1.00 12.20 472 LEU C O 1
ATOM 5842 N N . ARG C 1 212 ? -29.561 9.060 92.415 1.00 13.00 473 ARG C N 1
ATOM 5843 C CA A ARG C 1 212 ? -28.972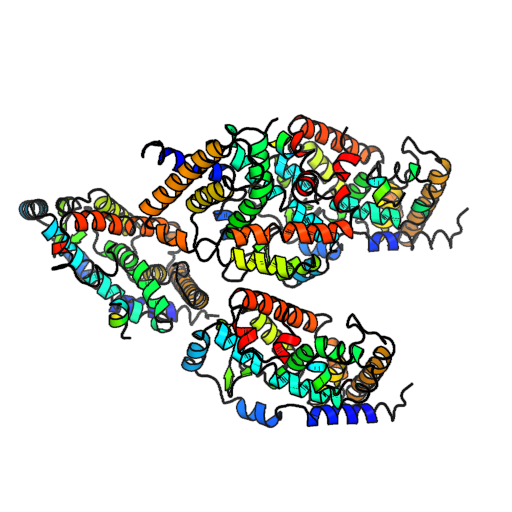 9.956 93.421 0.50 12.96 473 ARG C CA 1
ATOM 5844 C CA B ARG C 1 212 ? -28.970 9.954 93.419 0.50 13.17 473 ARG C CA 1
ATOM 5845 C C . ARG C 1 212 ? -27.847 9.270 94.192 1.00 12.69 473 ARG C C 1
ATOM 5846 O O . ARG C 1 212 ? -26.811 9.882 94.478 1.00 12.37 473 ARG C O 1
ATOM 5861 N N . SER C 1 213 ? -28.059 8.004 94.538 1.00 11.91 474 SER C N 1
ATOM 5862 C CA . SER C 1 213 ? -27.083 7.252 95.319 1.00 11.39 474 SER C CA 1
ATOM 5863 C C . SER C 1 213 ? -25.797 7.050 94.528 1.00 10.84 474 SER C C 1
ATOM 5864 O O . SER C 1 213 ? -24.708 7.254 95.048 1.00 10.60 474 SER C O 1
ATOM 5867 N N . LEU C 1 214 ? -25.931 6.673 93.261 1.00 10.30 475 LEU C N 1
ATOM 5868 C CA . LEU C 1 214 ? -24.764 6.494 92.408 1.00 10.06 475 LEU C CA 1
ATOM 5869 C C . LEU C 1 214 ? -23.973 7.799 92.301 1.00 10.00 475 LEU C C 1
ATOM 5870 O O . LEU C 1 214 ? -22.751 7.790 92.384 1.00 9.64 475 LEU C O 1
ATOM 5875 N N . CYS C 1 215 ? -24.675 8.923 92.156 1.00 10.24 476 CYS C N 1
ATOM 5876 C CA . CYS C 1 215 ? -24.003 10.210 92.032 1.00 10.55 476 CYS C CA 1
ATOM 5877 C C . CYS C 1 215 ? -23.325 10.652 93.318 1.00 10.48 476 CYS C C 1
ATOM 5878 O O . CYS C 1 215 ? -22.212 11.166 93.280 1.00 10.07 476 CYS C O 1
ATOM 5881 N N . SER C 1 216 ? -23.993 10.428 94.448 1.00 10.40 477 SER C N 1
ATOM 5882 C CA . SER C 1 216 ? -23.389 10.713 95.750 1.00 10.53 477 SER C CA 1
ATOM 5883 C C . SER C 1 216 ? -22.141 9.864 95.984 1.00 10.38 477 SER C C 1
ATOM 5884 O O . SER C 1 216 ? -21.120 10.356 96.476 1.00 10.29 477 SER C O 1
ATOM 5887 N N . GLN C 1 217 ? -22.217 8.587 95.622 1.00 10.67 478 GLN C N 1
ATOM 5888 C CA . GLN C 1 217 ? -21.061 7.701 95.756 1.00 10.84 478 GLN C CA 1
ATOM 5889 C C . GLN C 1 217 ? -19.888 8.127 94.873 1.00 10.36 478 GLN C C 1
ATOM 5890 O O . GLN C 1 217 ? -18.739 8.037 95.290 1.00 10.38 478 GLN C O 1
ATOM 5896 N N . HIS C 1 218 ? -20.187 8.577 93.653 1.00 9.83 479 HIS C N 1
ATOM 5897 C CA . HIS C 1 218 ? -19.180 9.125 92.758 1.00 9.85 479 HIS C CA 1
ATOM 5898 C C . HIS C 1 218 ? -18.405 10.239 93.431 1.00 9.60 479 HIS C C 1
ATOM 5899 O O . HIS C 1 218 ? -17.171 10.214 93.476 1.00 9.60 479 HIS C O 1
ATOM 5906 N N . VAL C 1 219 ? -19.143 11.208 93.965 1.00 9.52 480 VAL C N 1
ATOM 5907 C CA . VAL C 1 219 ? -18.540 12.327 94.673 1.00 9.54 480 VAL C CA 1
ATOM 5908 C C . VAL C 1 219 ? -17.677 11.849 95.838 1.00 9.48 480 VAL C C 1
ATOM 5909 O O . VAL C 1 219 ? -16.561 12.332 96.020 1.00 8.92 480 VAL C O 1
ATOM 5913 N N . GLU C 1 220 ? -18.170 10.865 96.588 1.00 9.72 481 GLU C N 1
ATOM 5914 C CA . GLU C 1 220 ? -17.417 10.329 97.726 1.00 10.25 481 GLU C CA 1
ATOM 5915 C C . GLU C 1 220 ? -16.133 9.606 97.316 1.00 10.20 481 GLU C C 1
ATOM 5916 O O . GLU C 1 220 ? -15.075 9.820 97.913 1.00 10.27 481 GLU C O 1
ATOM 5922 N N . ARG C 1 221 ? -16.198 8.800 96.257 1.00 10.08 482 ARG C N 1
ATOM 5923 C CA . ARG C 1 221 ? -14.988 8.122 95.784 1.00 10.22 482 ARG C CA 1
ATOM 5924 C C . ARG C 1 221 ? -13.975 9.104 95.193 1.00 10.20 482 ARG C C 1
ATOM 5925 O O . ARG C 1 221 ? -12.769 8.916 95.342 1.00 10.52 482 ARG C O 1
ATOM 5933 N N . LEU C 1 222 ? -14.468 10.163 94.543 1.00 10.30 483 LEU C N 1
ATOM 5934 C CA . LEU C 1 222 ? -13.590 11.244 94.079 1.00 10.31 483 LEU C CA 1
ATOM 5935 C C . LEU C 1 222 ? -12.886 11.961 95.241 1.00 10.37 483 LEU C C 1
ATOM 5936 O O . LEU C 1 222 ? -11.712 12.322 95.126 1.00 10.64 483 LEU C O 1
ATOM 5941 N N . GLN C 1 223 ? -13.591 12.160 96.353 1.00 10.46 484 GLN C N 1
ATOM 5942 C CA . GLN C 1 223 ? -12.971 12.749 97.543 1.00 10.65 484 GLN C CA 1
ATOM 5943 C C . GLN C 1 223 ? -11.799 11.901 98.025 1.00 10.90 484 GLN C C 1
ATOM 5944 O O . GLN C 1 223 ? -10.736 12.435 98.331 1.00 11.30 484 GLN C O 1
ATOM 5950 N N . ILE C 1 224 ? -11.997 10.585 98.087 1.00 10.88 485 ILE C N 1
ATOM 5951 C CA . ILE C 1 224 ? -10.939 9.665 98.507 1.00 11.29 485 ILE C CA 1
ATOM 5952 C C . ILE C 1 224 ? -9.729 9.797 97.586 1.00 11.61 485 ILE C C 1
ATOM 5953 O O . ILE C 1 224 ? -8.594 9.942 98.046 1.00 11.56 485 ILE C O 1
ATOM 5958 N N . PHE C 1 225 ? -9.982 9.774 96.279 1.00 11.97 486 PHE C N 1
ATOM 5959 C CA . PHE C 1 225 ? -8.906 9.914 95.306 1.00 12.21 486 PHE C CA 1
ATOM 5960 C C . PHE C 1 225 ? -8.209 11.270 95.398 1.00 12.77 486 PHE C C 1
ATOM 5961 O O . PHE C 1 225 ? -6.974 11.330 95.425 1.00 13.13 486 PHE C O 1
ATOM 5969 N N . GLN C 1 226 ? -9.000 12.343 95.444 1.00 13.44 487 GLN C N 1
ATOM 5970 C CA . GLN C 1 226 ? -8.467 13.705 95.427 1.00 14.64 487 GLN C CA 1
ATOM 5971 C C . GLN C 1 226 ? -7.632 14.012 96.669 1.00 15.29 487 GLN C C 1
ATOM 5972 O O . GLN C 1 226 ? -6.614 14.689 96.574 1.00 15.21 487 GLN C O 1
ATOM 5978 N N . HIS C 1 227 ? -8.035 13.498 97.827 1.00 16.17 488 HIS C N 1
ATOM 5979 C CA . HIS C 1 227 ? -7.209 13.672 99.024 1.00 17.07 488 HIS C CA 1
ATOM 5980 C C . HIS C 1 227 ? -5.868 12.927 98.945 1.00 17.80 488 HIS C C 1
ATOM 5981 O O . HIS C 1 227 ? -4.876 13.349 99.546 1.00 18.61 488 HIS C O 1
ATOM 5988 N N . LEU C 1 228 ? -5.850 11.834 98.191 1.00 18.47 489 LEU C N 1
ATOM 5989 C CA . LEU C 1 228 ? -4.668 10.997 98.015 1.00 19.19 489 LEU C CA 1
ATOM 5990 C C . LEU C 1 228 ? -3.761 11.576 96.921 1.00 19.18 489 LEU C C 1
ATOM 5991 O O . LEU C 1 228 ? -2.532 11.547 97.034 1.00 19.50 489 LEU C O 1
ATOM 5996 N N . HIS C 1 229 ? -4.380 12.113 95.872 1.00 18.24 490 HIS C N 1
ATOM 5997 C CA . HIS C 1 229 ? -3.659 12.620 94.705 1.00 17.81 490 HIS C CA 1
ATOM 5998 C C . HIS C 1 229 ? -4.153 14.020 94.300 1.00 17.15 490 HIS C C 1
ATOM 5999 O O . HIS C 1 229 ? -4.687 14.192 93.201 1.00 16.57 490 HIS C O 1
ATOM 6006 N N . PRO C 1 230 ? -3.982 15.030 95.180 1.00 16.63 491 PRO C N 1
ATOM 6007 C CA . PRO C 1 230 ? -4.611 16.331 94.902 1.00 16.59 491 PRO C CA 1
ATOM 6008 C C . PRO C 1 230 ? -4.062 17.051 93.670 1.00 16.85 491 PRO C C 1
ATOM 6009 O O . PRO C 1 230 ? -4.812 17.740 92.969 1.00 15.84 491 PRO C O 1
ATOM 6013 N N . ILE C 1 231 ? -2.771 16.889 93.414 1.00 17.49 492 ILE C N 1
ATOM 6014 C CA . ILE C 1 231 ? -2.136 17.615 92.317 1.00 18.38 492 ILE C CA 1
ATOM 6015 C C . ILE C 1 231 ? -2.587 17.080 90.960 1.00 18.37 492 ILE C C 1
ATOM 6016 O O . ILE C 1 231 ? -2.735 17.856 90.012 1.00 18.46 492 ILE C O 1
ATOM 6021 N N . VAL C 1 232 ? -2.799 15.765 90.873 1.00 19.11 493 VAL C N 1
ATOM 6022 C CA . VAL C 1 232 ? -3.290 15.128 89.639 1.00 19.41 493 VAL C CA 1
ATOM 6023 C C . VAL C 1 232 ? -4.616 15.756 89.200 1.00 19.04 493 VAL C C 1
ATOM 6024 O O . VAL C 1 232 ? -4.786 16.124 88.035 1.00 17.87 493 VAL C O 1
ATOM 6028 N N . VAL C 1 233 ? -5.543 15.909 90.141 1.00 18.26 494 VAL C N 1
ATOM 6029 C CA . VAL C 1 233 ? -6.832 16.525 89.847 1.00 18.07 494 VAL C CA 1
ATOM 6030 C C . VAL C 1 233 ? -6.689 17.967 89.309 1.00 18.13 494 VAL C C 1
ATOM 6031 O O . VAL C 1 233 ? -7.305 18.314 88.300 1.00 17.20 494 VAL C O 1
ATOM 6035 N N . GLN C 1 234 ? -5.864 18.778 89.978 1.00 18.24 495 GLN C N 1
ATOM 6036 C CA A GLN C 1 234 ? -5.648 20.172 89.581 0.50 18.42 495 GLN C CA 1
ATOM 6037 C CA B GLN C 1 234 ? -5.642 20.171 89.581 0.50 18.72 495 GLN C CA 1
ATOM 6038 C C . GLN C 1 234 ? -4.953 20.294 88.226 1.00 18.28 495 GLN C C 1
ATOM 6039 O O . GLN C 1 234 ? -5.286 21.174 87.430 1.00 18.85 495 GLN C O 1
ATOM 6050 N N . ALA C 1 235 ? -3.994 19.410 87.974 1.00 18.02 496 ALA C N 1
ATOM 6051 C CA . ALA C 1 235 ? -3.164 19.486 86.771 1.00 17.04 496 ALA C CA 1
ATOM 6052 C C . ALA C 1 235 ? -3.740 18.805 85.532 1.00 16.89 496 ALA C C 1
ATOM 6053 O O . ALA C 1 235 ? -3.507 19.256 84.407 1.00 17.28 496 ALA C O 1
ATOM 6055 N N . ALA C 1 236 ? -4.462 17.707 85.719 1.00 16.36 497 ALA C N 1
ATOM 6056 C CA . ALA C 1 236 ? -4.742 16.824 84.586 1.00 16.02 497 ALA C CA 1
ATOM 6057 C C . ALA C 1 236 ? -6.217 16.588 84.283 1.00 15.76 497 ALA C C 1
ATOM 6058 O O . ALA C 1 236 ? -6.576 16.345 83.128 1.00 16.17 497 ALA C O 1
ATOM 6060 N N . PHE C 1 237 ? -7.069 16.650 85.306 1.00 15.56 498 PHE C N 1
ATOM 6061 C CA . PHE C 1 237 ? -8.499 16.372 85.127 1.00 15.36 498 PHE C CA 1
ATOM 6062 C C . PHE C 1 237 ? -9.158 17.475 84.298 1.00 15.07 498 PHE C C 1
ATOM 6063 O O . PHE C 1 237 ? -8.724 18.630 84.359 1.00 15.50 498 PHE C O 1
ATOM 6071 N N . PRO C 1 238 ? -10.199 17.127 83.512 1.00 14.80 499 PRO C N 1
ATOM 6072 C CA . PRO C 1 238 ? -10.908 18.180 82.789 1.00 14.15 499 PRO C CA 1
ATOM 6073 C C . PRO C 1 238 ? -11.538 19.168 83.766 1.00 13.94 499 PRO C C 1
ATOM 6074 O O . PRO C 1 238 ? -12.138 18.749 84.764 1.00 13.29 499 PRO C O 1
ATOM 6078 N N . PRO C 1 239 ? -11.393 20.478 83.504 1.00 13.52 500 PRO C N 1
ATOM 6079 C CA . PRO C 1 239 ? -11.926 21.453 84.447 1.00 13.19 500 PRO C CA 1
ATOM 6080 C C . PRO C 1 239 ? -13.429 21.299 84.694 1.00 13.21 500 PRO C C 1
ATOM 6081 O O . PRO C 1 239 ? -13.876 21.502 85.818 1.00 13.23 500 PRO C O 1
ATOM 6085 N N . LEU C 1 240 ? -14.184 20.908 83.668 1.00 13.00 501 LEU C N 1
ATOM 6086 C CA . LEU C 1 240 ? -15.625 20.708 83.825 1.00 12.98 501 LEU C CA 1
ATOM 6087 C C . LEU C 1 240 ? -15.910 19.600 84.829 1.00 12.77 501 LEU C C 1
ATOM 6088 O O . LEU C 1 240 ? -16.864 19.705 85.602 1.00 12.15 501 LEU C O 1
ATOM 6093 N N . TYR C 1 241 ? -15.087 18.547 84.798 1.00 12.75 502 TYR C N 1
ATOM 6094 C CA . TYR C 1 241 ? -15.210 17.425 85.726 1.00 12.77 502 TYR C CA 1
ATOM 6095 C C . TYR C 1 241 ? -15.006 17.894 87.172 1.00 13.03 502 TYR C C 1
ATOM 6096 O O . TYR C 1 241 ? -15.803 17.569 88.067 1.00 12.30 502 TYR C O 1
ATOM 6105 N N . LYS C 1 242 ? -13.952 18.672 87.390 1.00 13.33 503 LYS C N 1
ATOM 6106 C CA . LYS C 1 242 ? -13.688 19.244 88.698 1.00 14.31 503 LYS C CA 1
ATOM 6107 C C . LYS C 1 242 ? -14.849 20.128 89.152 1.00 14.40 503 LYS C C 1
ATOM 6108 O O . LYS C 1 242 ? -15.293 20.048 90.296 1.00 14.40 503 LYS C O 1
ATOM 6114 N N . GLU C 1 243 ? -15.346 20.972 88.252 1.00 14.52 504 GLU C N 1
ATOM 6115 C CA . GLU C 1 243 ? -16.444 21.875 88.590 1.00 15.01 504 GLU C CA 1
ATOM 6116 C C . GLU C 1 243 ? -17.696 21.113 89.041 1.00 14.78 504 GLU C C 1
ATOM 6117 O O . GLU C 1 243 ? -18.326 21.478 90.033 1.00 15.35 504 GLU C O 1
ATOM 6123 N N . LEU C 1 244 ? -18.031 20.043 88.321 1.00 14.45 505 LEU C N 1
ATOM 6124 C CA . LEU C 1 244 ? -19.252 19.289 88.587 1.00 13.81 505 LEU C CA 1
ATOM 6125 C C . LEU C 1 244 ? -19.188 18.436 89.847 1.00 13.38 505 LEU C C 1
ATOM 6126 O O . LEU C 1 244 ? -20.207 18.263 90.519 1.00 13.06 505 LEU C O 1
ATOM 6131 N N . PHE C 1 245 ? -18.001 17.918 90.164 1.00 12.77 506 PHE C N 1
ATOM 6132 C CA . PHE C 1 245 ? -17.884 16.819 91.128 1.00 12.44 506 PHE C CA 1
ATOM 6133 C C . PHE C 1 245 ? -16.986 17.051 92.341 1.00 12.87 506 PHE C C 1
ATOM 6134 O O . PHE C 1 245 ? -17.172 16.404 93.369 1.00 12.80 506 PHE C O 1
ATOM 6142 N N . SER C 1 246 ? -16.015 17.952 92.229 1.00 13.57 507 SER C N 1
ATOM 6143 C CA . SER C 1 246 ? -15.102 18.199 93.350 1.00 14.44 507 SER C CA 1
ATOM 6144 C C . SER C 1 246 ? -15.752 19.024 94.457 1.00 14.76 507 SER C C 1
ATOM 6145 O O . SER C 1 246 ? -16.540 19.928 94.185 1.00 15.37 507 SER C O 1
ATOM 6148 N N . THR C 1 247 ? -15.408 18.706 95.706 1.00 15.26 508 THR C N 1
ATOM 6149 C CA . THR C 1 247 ? -15.907 19.453 96.866 1.00 15.38 508 THR C CA 1
ATOM 6150 C C . THR C 1 247 ? -14.798 20.297 97.487 1.00 16.22 508 THR C C 1
ATOM 6151 O O . THR C 1 247 ? -13.681 20.337 96.966 1.00 17.59 508 THR C O 1
ATOM 6155 N N . TYR D 1 3 ? 0.924 -14.543 47.680 1.00 25.77 264 TYR D N 1
ATOM 6156 C CA . TYR D 1 3 ? 0.449 -15.415 48.795 1.00 25.12 264 TYR D CA 1
ATOM 6157 C C . TYR D 1 3 ? 0.844 -16.859 48.523 1.00 23.97 264 TYR D C 1
ATOM 6158 O O . TYR D 1 3 ? 0.181 -17.558 47.753 1.00 24.95 264 TYR D O 1
ATOM 6167 N N . ALA D 1 4 ? 1.933 -17.295 49.154 1.00 22.07 265 ALA D N 1
ATOM 6168 C CA . ALA D 1 4 ? 2.493 -18.615 48.896 1.00 21.04 265 ALA D CA 1
ATOM 6169 C C . ALA D 1 4 ? 1.502 -19.723 49.241 1.00 20.26 265 ALA D C 1
ATOM 6170 O O . ALA D 1 4 ? 1.024 -19.820 50.373 1.00 19.10 265 ALA D O 1
ATOM 6172 N N . SER D 1 5 ? 1.196 -20.547 48.243 1.00 19.88 266 SER D N 1
ATOM 6173 C CA . SER D 1 5 ? 0.284 -21.673 48.415 1.00 20.28 266 SER D CA 1
ATOM 6174 C C . SER D 1 5 ? 0.960 -22.787 49.202 1.00 20.37 266 SER D C 1
ATOM 6175 O O . SER D 1 5 ? 2.185 -22.787 49.370 1.00 19.67 266 SER D O 1
ATOM 6178 N N . LEU D 1 6 ? 0.161 -23.745 49.666 1.00 20.45 267 LEU D N 1
ATOM 6179 C CA . LEU D 1 6 ? 0.686 -24.902 50.386 1.00 20.73 267 LEU D CA 1
ATOM 6180 C C . LEU D 1 6 ? 1.723 -25.663 49.549 1.00 21.05 267 LEU D C 1
ATOM 6181 O O . LEU D 1 6 ? 2.770 -26.056 50.067 1.00 20.94 267 LEU D O 1
ATOM 6186 N N . THR D 1 7 ? 1.441 -25.835 48.256 1.00 21.63 268 THR D N 1
ATOM 6187 C CA . THR D 1 7 ? 2.373 -26.466 47.318 1.00 22.23 268 THR D CA 1
ATOM 6188 C C . THR D 1 7 ? 3.683 -25.675 47.197 1.00 21.77 268 THR D C 1
ATOM 6189 O O . THR D 1 7 ? 4.766 -26.262 47.126 1.00 21.89 268 THR D O 1
ATOM 6193 N N . GLU D 1 8 ? 3.580 -24.348 47.200 1.00 21.89 269 GLU D N 1
ATOM 6194 C CA . GLU D 1 8 ? 4.762 -23.489 47.111 1.00 21.47 269 GLU D CA 1
ATOM 6195 C C . GLU D 1 8 ? 5.618 -23.551 48.374 1.00 20.28 269 GLU D C 1
ATOM 6196 O O . GLU D 1 8 ? 6.849 -23.563 48.291 1.00 20.06 269 GLU D O 1
ATOM 6202 N N . ILE D 1 9 ? 4.959 -23.607 49.528 1.00 19.65 270 ILE D N 1
ATOM 6203 C CA A ILE D 1 9 ? 5.658 -23.725 50.806 0.50 19.77 270 ILE D CA 1
ATOM 6204 C CA B ILE D 1 9 ? 5.644 -23.730 50.816 0.50 19.70 270 ILE D CA 1
ATOM 6205 C C . ILE D 1 9 ? 6.409 -25.057 50.878 1.00 20.00 270 ILE D C 1
ATOM 6206 O O . ILE D 1 9 ? 7.581 -25.095 51.273 1.00 19.39 270 ILE D O 1
ATOM 6215 N N . GLU D 1 10 ? 5.743 -26.139 50.474 1.00 20.96 271 GLU D N 1
ATOM 6216 C CA . GLU D 1 10 ? 6.363 -27.464 50.439 1.00 21.99 271 GLU D CA 1
ATOM 6217 C C . GLU D 1 10 ? 7.583 -27.481 49.519 1.00 21.67 271 GLU D C 1
ATOM 6218 O O . GLU D 1 10 ? 8.599 -28.105 49.838 1.00 21.25 271 GLU D O 1
ATOM 6224 N N . HIS D 1 11 ? 7.489 -26.778 48.389 1.00 21.13 272 HIS D N 1
ATOM 6225 C CA . HIS D 1 11 ? 8.621 -26.656 47.471 1.00 21.46 272 HIS D CA 1
ATOM 6226 C C . HIS D 1 11 ? 9.757 -25.866 48.105 1.00 19.69 272 HIS D C 1
ATOM 6227 O O . HIS D 1 11 ? 10.924 -26.217 47.943 1.00 19.14 272 HIS D O 1
ATOM 6234 N N . LEU D 1 12 ? 9.408 -24.800 48.822 1.00 18.09 273 LEU D N 1
ATOM 6235 C CA . LEU D 1 12 ? 10.398 -23.991 49.531 1.00 17.48 273 LEU D CA 1
ATOM 6236 C C . LEU D 1 12 ? 11.156 -24.804 50.581 1.00 17.44 273 LEU D C 1
ATOM 6237 O O . LEU D 1 12 ? 12.374 -24.667 50.697 1.00 17.51 273 LEU D O 1
ATOM 6242 N N . VAL D 1 13 ? 10.440 -25.639 51.335 1.00 16.91 274 VAL D N 1
ATOM 6243 C CA . VAL D 1 13 ? 11.089 -26.562 52.274 1.00 17.71 274 VAL D CA 1
ATOM 6244 C C . VAL D 1 13 ? 12.175 -27.356 51.548 1.00 17.81 274 VAL D C 1
ATOM 6245 O O . VAL D 1 13 ? 13.335 -27.341 51.955 1.00 18.11 274 VAL D O 1
ATOM 6249 N N . GLN D 1 14 ? 11.795 -28.027 50.459 1.00 18.74 275 GLN D N 1
ATOM 6250 C CA . GLN D 1 14 ? 12.724 -28.882 49.720 1.00 19.19 275 GLN D CA 1
ATOM 6251 C C . GLN D 1 14 ? 13.913 -28.092 49.184 1.00 18.09 275 GLN D C 1
ATOM 6252 O O . GLN D 1 14 ? 15.042 -28.570 49.201 1.00 17.68 275 GLN D O 1
ATOM 6258 N N . SER D 1 15 ? 13.650 -26.876 48.718 1.00 17.08 276 SER D N 1
ATOM 6259 C CA . SER D 1 15 ? 14.673 -26.054 48.101 1.00 16.77 276 SER D CA 1
ATOM 6260 C C . SER D 1 15 ? 15.720 -25.603 49.126 1.00 16.39 276 SER D C 1
ATOM 6261 O O . SER D 1 15 ? 16.926 -25.673 48.865 1.00 16.12 276 SER D O 1
ATOM 6264 N N . VAL D 1 16 ? 15.240 -25.149 50.285 1.00 15.85 277 VAL D N 1
ATOM 6265 C CA . VAL D 1 16 ? 16.104 -24.703 51.381 1.00 15.69 277 VAL D CA 1
ATOM 6266 C C . VAL D 1 16 ? 16.980 -25.856 51.871 1.00 15.82 277 VAL D C 1
ATOM 6267 O O . VAL D 1 16 ? 18.186 -25.697 52.046 1.00 15.27 277 VAL D O 1
ATOM 6271 N N . CYS D 1 17 ? 16.364 -27.017 52.080 1.00 15.96 278 CYS D N 1
ATOM 6272 C CA . CYS D 1 17 ? 17.097 -28.216 52.493 1.00 16.75 278 CYS D CA 1
ATOM 6273 C C . CYS D 1 17 ? 18.172 -28.639 51.487 1.00 16.86 278 CYS D C 1
ATOM 6274 O O . CYS D 1 17 ? 19.248 -29.078 51.885 1.00 16.84 278 CYS D O 1
ATOM 6277 N N . LYS D 1 18 ? 17.886 -28.482 50.194 1.00 17.32 279 LYS D N 1
ATOM 6278 C CA . LYS D 1 18 ? 18.855 -28.768 49.136 1.00 18.11 279 LYS D CA 1
ATOM 6279 C C . LYS D 1 18 ? 20.031 -27.785 49.151 1.00 17.51 279 LYS D C 1
ATOM 6280 O O . LYS D 1 18 ? 21.185 -28.190 49.037 1.00 17.78 279 LYS D O 1
ATOM 6286 N N . SER D 1 19 ? 19.729 -26.497 49.299 1.00 16.89 280 SER D N 1
ATOM 6287 C CA . SER D 1 19 ? 20.752 -25.456 49.344 1.00 16.43 280 SER D CA 1
ATOM 6288 C C . SER D 1 19 ? 21.692 -25.690 50.512 1.00 15.78 280 SER D C 1
ATOM 6289 O O . SER D 1 19 ? 22.904 -25.538 50.377 1.00 15.61 280 SER D O 1
ATOM 6292 N N . TYR D 1 20 ? 21.122 -26.066 51.654 1.00 15.18 281 TYR D N 1
ATOM 6293 C CA . TYR D 1 20 ? 21.924 -26.397 52.823 1.00 14.86 281 TYR D CA 1
ATOM 6294 C C . TYR D 1 20 ? 22.819 -27.627 52.595 1.00 15.45 281 TYR D C 1
ATOM 6295 O O . TYR D 1 20 ? 24.024 -27.574 52.856 1.00 15.11 281 TYR D O 1
ATOM 6304 N N . ARG D 1 21 ? 22.236 -28.723 52.109 1.00 16.01 282 ARG D N 1
ATOM 6305 C CA . ARG D 1 21 ? 23.004 -29.956 51.863 1.00 17.51 282 ARG D CA 1
ATOM 6306 C C . ARG D 1 21 ? 24.210 -29.720 50.961 1.00 17.45 282 ARG D C 1
ATOM 6307 O O . ARG D 1 21 ? 25.281 -30.283 51.184 1.00 17.94 282 ARG D O 1
ATOM 6315 N N . GLU D 1 22 ? 24.028 -28.879 49.949 1.00 17.66 283 GLU D N 1
ATOM 6316 C CA . GLU D 1 22 ? 25.087 -28.568 48.998 1.00 17.59 283 GLU D CA 1
ATOM 6317 C C . GLU D 1 22 ? 26.198 -27.686 49.569 1.00 16.44 283 GLU D C 1
ATOM 6318 O O . GLU D 1 22 ? 27.240 -27.515 48.937 1.00 16.86 283 GLU D O 1
ATOM 6324 N N . THR D 1 23 ? 25.969 -27.111 50.749 1.00 15.33 284 THR D N 1
ATOM 6325 C CA . THR D 1 23 ? 26.879 -26.116 51.318 1.00 14.65 284 THR D CA 1
ATOM 6326 C C . THR D 1 23 ? 27.147 -26.335 52.809 1.00 14.63 284 THR D C 1
ATOM 6327 O O . THR D 1 23 ? 27.627 -25.433 53.499 1.00 14.64 284 THR D O 1
ATOM 6331 N N . CYS D 1 24 ? 26.862 -27.535 53.298 1.00 15.08 285 CYS D N 1
ATOM 6332 C CA . CYS D 1 24 ? 26.979 -27.822 54.730 1.00 15.19 285 CYS D CA 1
ATOM 6333 C C . CYS D 1 24 ? 28.419 -27.974 55.262 1.00 14.97 285 CYS D C 1
ATOM 6334 O O . CYS D 1 24 ? 28.621 -28.190 56.461 1.00 14.42 285 CYS D O 1
ATOM 6337 N N . GLN D 1 25 ? 29.401 -27.835 54.370 1.00 15.14 286 GLN D N 1
ATOM 6338 C CA . GLN D 1 25 ? 30.843 -27.899 54.684 1.00 15.07 286 GLN D CA 1
ATOM 6339 C C . GLN D 1 25 ? 31.374 -29.297 54.986 1.00 16.02 286 GLN D C 1
ATOM 6340 O O . GLN D 1 25 ? 32.163 -29.829 54.210 1.00 18.10 286 GLN D O 1
ATOM 6346 N N . LEU D 1 26 ? 30.985 -29.869 56.121 1.00 16.56 287 LEU D N 1
ATOM 6347 C CA . LEU D 1 26 ? 31.342 -31.250 56.442 1.00 17.05 287 LEU D CA 1
ATOM 6348 C C . LEU D 1 26 ? 30.084 -32.097 56.541 1.00 18.05 287 LEU D C 1
ATOM 6349 O O . LEU D 1 26 ? 29.060 -31.642 57.049 1.00 17.67 287 LEU D O 1
ATOM 6354 N N . ARG D 1 27 ? 30.170 -33.328 56.045 1.00 19.67 288 ARG D N 1
ATOM 6355 C CA . ARG D 1 27 ? 29.085 -34.295 56.150 1.00 21.78 288 ARG D CA 1
ATOM 6356 C C . ARG D 1 27 ? 28.869 -34.653 57.617 1.00 20.36 288 ARG D C 1
ATOM 6357 O O . ARG D 1 27 ? 29.830 -34.888 58.347 1.00 19.66 288 ARG D O 1
ATOM 6365 N N . LEU D 1 28 ? 27.610 -34.697 58.044 1.00 20.88 289 LEU D N 1
ATOM 6366 C CA . LEU D 1 28 ? 27.289 -35.065 59.427 1.00 21.59 289 LEU D CA 1
ATOM 6367 C C . LEU D 1 28 ? 27.872 -36.431 59.814 1.00 22.71 289 LEU D C 1
ATOM 6368 O O . LEU D 1 28 ? 28.366 -36.604 60.929 1.00 22.31 289 LEU D O 1
ATOM 6373 N N . GLU D 1 29 ? 27.820 -37.380 58.877 1.00 24.20 290 GLU D N 1
ATOM 6374 C CA . GLU D 1 29 ? 28.365 -38.736 59.051 1.00 25.70 290 GLU D CA 1
ATOM 6375 C C . GLU D 1 29 ? 29.847 -38.731 59.416 1.00 25.27 290 GLU D C 1
ATOM 6376 O O . GLU D 1 29 ? 30.291 -39.508 60.268 1.00 24.58 290 GLU D O 1
ATOM 6382 N N . ASP D 1 30 ? 30.603 -37.855 58.756 1.00 24.58 291 ASP D N 1
ATOM 6383 C CA . ASP D 1 30 ? 32.036 -37.707 58.990 1.00 23.82 291 ASP D CA 1
ATOM 6384 C C . ASP D 1 30 ? 32.339 -37.112 60.360 1.00 22.16 291 ASP D C 1
ATOM 6385 O O . ASP D 1 30 ? 33.241 -37.584 61.051 1.00 21.62 291 ASP D O 1
ATOM 6390 N N . LEU D 1 31 ? 31.584 -36.085 60.747 1.00 20.51 292 LEU D N 1
ATOM 6391 C CA . LEU D 1 31 ? 31.738 -35.483 62.073 1.00 19.81 292 LEU D CA 1
ATOM 6392 C C . LEU D 1 31 ? 31.473 -36.487 63.195 1.00 20.61 292 LEU D C 1
ATOM 6393 O O . LEU D 1 31 ? 32.210 -36.529 64.179 1.00 20.39 292 LEU D O 1
ATOM 6398 N N . LEU D 1 32 ? 30.423 -37.292 63.033 1.00 21.00 293 LEU D N 1
ATOM 6399 C CA . LEU D 1 32 ? 30.051 -38.307 64.020 1.00 21.74 293 LEU D CA 1
ATOM 6400 C C . LEU D 1 32 ? 31.098 -39.414 64.136 1.00 22.62 293 LEU D C 1
ATOM 6401 O O . LEU D 1 32 ? 31.464 -39.802 65.244 1.00 22.61 293 LEU D O 1
ATOM 6406 N N . ARG D 1 33 ? 31.591 -39.901 62.997 1.00 23.93 294 ARG D N 1
ATOM 6407 C CA . ARG D 1 33 ? 32.624 -40.947 62.984 1.00 25.95 294 ARG D CA 1
ATOM 6408 C C . ARG D 1 33 ? 33.944 -40.494 63.616 1.00 25.56 294 ARG D C 1
ATOM 6409 O O . ARG D 1 33 ? 34.740 -41.318 64.067 1.00 25.66 294 ARG D O 1
ATOM 6417 N N . GLN D 1 34 ? 34.172 -39.184 63.639 1.00 24.39 295 GLN D N 1
ATOM 6418 C CA . GLN D 1 34 ? 35.388 -38.620 64.221 1.00 23.84 295 GLN D CA 1
ATOM 6419 C C . GLN D 1 34 ? 35.311 -38.434 65.739 1.00 23.03 295 GLN D C 1
ATOM 6420 O O . GLN D 1 34 ? 36.303 -38.072 66.364 1.00 22.18 295 GLN D O 1
ATOM 6426 N N . ARG D 1 35 ? 34.146 -38.691 66.330 1.00 22.64 296 ARG D N 1
ATOM 6427 C CA . ARG D 1 35 ? 33.942 -38.433 67.763 1.00 23.24 296 ARG D CA 1
ATOM 6428 C C . ARG D 1 35 ? 34.899 -39.165 68.708 1.00 23.22 296 ARG D C 1
ATOM 6429 O O . ARG D 1 35 ? 35.245 -38.645 69.769 1.00 22.44 296 ARG D O 1
ATOM 6437 N N . SER D 1 36 ? 35.341 -40.356 68.309 1.00 24.07 297 SER D N 1
ATOM 6438 C CA . SER D 1 36 ? 36.283 -41.141 69.111 1.00 24.40 297 SER D CA 1
ATOM 6439 C C . SER D 1 36 ? 37.726 -40.640 68.986 1.00 23.75 297 SER D C 1
ATOM 6440 O O . SER D 1 36 ? 38.604 -41.063 69.744 1.00 24.19 297 SER D O 1
ATOM 6443 N N . ASN D 1 37 ? 37.954 -39.737 68.032 1.00 22.67 298 ASN D N 1
ATOM 6444 C CA A ASN D 1 37 ? 39.263 -39.133 67.787 0.50 22.14 298 ASN D CA 1
ATOM 6445 C CA B ASN D 1 37 ? 39.274 -39.152 67.834 0.50 21.91 298 ASN D CA 1
ATOM 6446 C C . ASN D 1 37 ? 39.424 -37.853 68.618 1.00 21.45 298 ASN D C 1
ATOM 6447 O O . ASN D 1 37 ? 38.957 -36.786 68.215 1.00 21.07 298 ASN D O 1
ATOM 6456 N N . ILE D 1 38 ? 40.074 -37.973 69.770 1.00 20.60 299 ILE D N 1
ATOM 6457 C CA . ILE D 1 38 ? 40.188 -36.884 70.732 1.00 19.73 299 ILE D CA 1
ATOM 6458 C C . ILE D 1 38 ? 41.654 -36.533 70.964 1.00 18.56 299 ILE D C 1
ATOM 6459 O O . ILE D 1 38 ? 42.499 -37.421 71.070 1.00 18.86 299 ILE D O 1
ATOM 6464 N N . PHE D 1 39 ? 41.952 -35.234 71.034 1.00 17.29 300 PHE D N 1
ATOM 6465 C CA . PHE D 1 39 ? 43.315 -34.769 71.272 1.00 16.45 300 PHE D CA 1
ATOM 6466 C C . PHE D 1 39 ? 43.890 -35.395 72.541 1.00 16.70 300 PHE D C 1
ATOM 6467 O O . PHE D 1 39 ? 43.208 -35.482 73.573 1.00 17.21 300 PHE D O 1
ATOM 6475 N N . SER D 1 40 ? 45.146 -35.821 72.439 1.00 16.75 301 SER D N 1
ATOM 6476 C CA . SER D 1 40 ? 45.874 -36.433 73.540 1.00 17.74 301 SER D CA 1
ATOM 6477 C C . SER D 1 40 ? 46.282 -35.376 74.556 1.00 18.50 301 SER D C 1
ATOM 6478 O O . SER D 1 40 ? 46.200 -34.174 74.292 1.00 18.33 301 SER D O 1
ATOM 6481 N N . ARG D 1 41 ? 46.724 -35.834 75.724 1.00 19.12 302 ARG D N 1
ATOM 6482 C CA . ARG D 1 41 ? 47.194 -34.938 76.764 1.00 20.01 302 ARG D CA 1
ATOM 6483 C C . ARG D 1 41 ? 48.320 -34.037 76.257 1.00 19.85 302 ARG D C 1
ATOM 6484 O O . ARG D 1 41 ? 48.300 -32.836 76.502 1.00 19.06 302 ARG D O 1
ATOM 6492 N N . GLU D 1 42 ? 49.286 -34.621 75.546 1.00 20.15 303 GLU D N 1
ATOM 6493 C CA . GLU D 1 42 ? 50.425 -33.879 75.014 1.00 21.18 303 GLU D CA 1
ATOM 6494 C C . GLU D 1 42 ? 49.986 -32.877 73.953 1.00 19.57 303 GLU D C 1
ATOM 6495 O O . GLU D 1 42 ? 50.537 -31.775 73.861 1.00 19.30 303 GLU D O 1
ATOM 6501 N N . GLU D 1 43 ? 49.010 -33.276 73.145 1.00 18.36 304 GLU D N 1
ATOM 6502 C CA . GLU D 1 43 ? 48.462 -32.399 72.114 1.00 17.55 304 GLU D CA 1
ATOM 6503 C C . GLU D 1 43 ? 47.737 -31.201 72.733 1.00 16.39 304 GLU D C 1
ATOM 6504 O O . GLU D 1 43 ? 47.946 -30.065 72.304 1.00 15.90 304 GLU D O 1
ATOM 6510 N N . VAL D 1 44 ? 46.906 -31.456 73.745 1.00 15.47 305 VAL D N 1
ATOM 6511 C CA . VAL D 1 44 ? 46.190 -30.384 74.453 1.00 15.10 305 VAL D CA 1
ATOM 6512 C C . VAL D 1 44 ? 47.181 -29.404 75.075 1.00 14.91 305 VAL D C 1
ATOM 6513 O O . VAL D 1 44 ? 47.051 -28.193 74.920 1.00 14.53 305 VAL D O 1
ATOM 6517 N N . THR D 1 45 ? 48.181 -29.948 75.765 1.00 15.10 306 THR D N 1
ATOM 6518 C CA . THR D 1 45 ? 49.263 -29.161 76.355 1.00 15.30 306 THR D CA 1
ATOM 6519 C C . THR D 1 45 ? 49.952 -28.296 75.303 1.00 14.47 306 THR D C 1
ATOM 6520 O O . THR D 1 45 ? 50.202 -27.113 75.537 1.00 14.54 306 THR D O 1
ATOM 6524 N N . GLY D 1 46 ? 50.249 -28.888 74.147 1.00 14.01 307 GLY D N 1
ATOM 6525 C CA . GLY D 1 46 ? 50.826 -28.147 73.021 1.00 13.67 307 GLY D CA 1
ATOM 6526 C C . GLY D 1 46 ? 49.995 -26.950 72.579 1.00 13.09 307 GLY D C 1
ATOM 6527 O O . GLY D 1 46 ? 50.530 -25.853 72.389 1.00 13.67 307 GLY D O 1
ATOM 6528 N N . TYR D 1 47 ? 48.686 -27.152 72.427 1.00 12.77 308 TYR D N 1
ATOM 6529 C CA . TYR D 1 47 ? 47.766 -26.055 72.087 1.00 12.40 308 TYR D CA 1
ATOM 6530 C C . TYR D 1 47 ? 47.775 -24.958 73.149 1.00 12.65 308 TYR D C 1
ATOM 6531 O O . TYR D 1 47 ? 47.766 -23.772 72.831 1.00 12.35 308 TYR D O 1
ATOM 6540 N N . GLN D 1 48 ? 47.806 -25.368 74.413 1.00 13.11 309 GLN D N 1
ATOM 6541 C CA . GLN D 1 48 ? 47.756 -24.420 75.519 1.00 14.03 309 GLN D CA 1
ATOM 6542 C C . GLN D 1 48 ? 49.036 -23.601 75.616 1.00 14.83 309 GLN D C 1
ATOM 6543 O O . GLN D 1 48 ? 49.021 -22.488 76.147 1.00 15.70 309 GLN D O 1
ATOM 6549 N N . ARG D 1 49 ? 50.132 -24.152 75.096 1.00 15.52 310 ARG D N 1
ATOM 6550 C CA . ARG D 1 49 ? 51.428 -23.470 75.126 1.00 16.46 310 ARG D CA 1
ATOM 6551 C C . ARG D 1 49 ? 51.740 -22.707 73.841 1.00 15.74 310 ARG D C 1
ATOM 6552 O O . ARG D 1 49 ? 52.794 -22.076 73.729 1.00 15.91 310 ARG D O 1
ATOM 6560 N N . LYS D 1 50 ? 50.816 -22.752 72.881 1.00 15.34 311 LYS D N 1
ATOM 6561 C CA . LYS D 1 50 ? 50.947 -21.949 71.662 1.00 15.15 311 LYS D CA 1
ATOM 6562 C C . LYS D 1 50 ? 50.845 -20.471 71.987 1.00 14.60 311 LYS D C 1
ATOM 6563 O O . LYS D 1 50 ? 50.200 -20.089 72.971 1.00 14.24 311 LYS D O 1
ATOM 6569 N N . SER D 1 51 ? 51.486 -19.639 71.164 1.00 14.13 312 SER D N 1
ATOM 6570 C CA . SER D 1 51 ? 51.355 -18.191 71.296 1.00 13.36 312 SER D CA 1
ATOM 6571 C C . SER D 1 51 ? 49.924 -17.755 71.017 1.00 13.18 312 SER D C 1
ATOM 6572 O O . SER D 1 51 ? 49.198 -18.383 70.228 1.00 12.59 312 SER D O 1
ATOM 6575 N N . MET D 1 52 ? 49.520 -16.677 71.673 1.00 12.90 313 MET D N 1
ATOM 6576 C CA . MET D 1 52 ? 48.210 -16.095 71.437 1.00 12.87 313 MET D CA 1
ATOM 6577 C C . MET D 1 52 ? 48.025 -15.779 69.950 1.00 12.55 313 MET D C 1
ATOM 6578 O O . MET D 1 52 ? 46.965 -16.040 69.392 1.00 12.48 313 MET D O 1
ATOM 6583 N N . TRP D 1 53 ? 49.055 -15.232 69.308 1.00 12.66 314 TRP D N 1
ATOM 6584 C CA . TRP D 1 53 ? 48.918 -14.844 67.901 1.00 12.43 314 TRP D CA 1
ATOM 6585 C C . TRP D 1 53 ? 48.717 -16.060 66.998 1.00 12.13 314 TRP D C 1
ATOM 6586 O O . TRP D 1 53 ? 47.893 -16.014 66.092 1.00 11.56 314 TRP D O 1
ATOM 6597 N N . GLU D 1 54 ? 49.443 -17.144 67.260 1.00 12.12 315 GLU D N 1
ATOM 6598 C CA . GLU D 1 54 ? 49.327 -18.325 66.389 1.00 12.93 315 GLU D CA 1
ATOM 6599 C C . GLU D 1 54 ? 47.955 -18.972 66.535 1.00 12.57 315 GLU D C 1
ATOM 6600 O O . GLU D 1 54 ? 47.341 -19.391 65.551 1.00 12.39 315 GLU D O 1
ATOM 6606 N N . MET D 1 55 ? 47.474 -19.048 67.770 1.00 12.40 316 MET D N 1
ATOM 6607 C CA . MET D 1 55 ? 46.180 -19.643 68.027 1.00 12.56 316 MET D CA 1
ATOM 6608 C C . MET D 1 55 ? 45.063 -18.786 67.428 1.00 11.87 316 MET D C 1
ATOM 6609 O O . MET D 1 55 ? 44.122 -19.320 66.861 1.00 11.56 316 MET D O 1
ATOM 6614 N N . TRP D 1 56 ? 45.171 -17.459 67.554 1.00 11.55 317 TRP D N 1
ATOM 6615 C CA . TRP D 1 56 ? 44.196 -16.549 66.937 1.00 11.48 317 TRP D CA 1
ATOM 6616 C C . TRP D 1 56 ? 44.170 -16.675 65.414 1.00 11.29 317 TRP D C 1
ATOM 6617 O O . TRP D 1 56 ? 43.096 -16.758 64.809 1.00 11.25 317 TRP D O 1
ATOM 6628 N N . GLU D 1 57 ? 45.357 -16.698 64.812 1.00 11.00 318 GLU D N 1
ATOM 6629 C CA . GLU D 1 57 ? 45.484 -16.847 63.363 1.00 11.62 318 GLU D CA 1
ATOM 6630 C C . GLU D 1 57 ? 44.808 -18.133 62.882 1.00 10.98 318 GLU D C 1
ATOM 6631 O O . GLU D 1 57 ? 44.063 -18.126 61.896 1.00 10.82 318 GLU D O 1
ATOM 6637 N N . ARG D 1 58 ? 45.074 -19.239 63.572 1.00 10.53 319 ARG D N 1
ATOM 6638 C CA . ARG D 1 58 ? 44.453 -20.513 63.205 1.00 10.50 319 ARG D CA 1
ATOM 6639 C C . ARG D 1 58 ? 42.933 -20.421 63.286 1.00 10.31 319 ARG D C 1
ATOM 6640 O O . ARG D 1 58 ? 42.225 -20.790 62.345 1.00 10.21 319 ARG D O 1
ATOM 6648 N N . CYS D 1 59 ? 42.433 -19.902 64.404 1.00 10.08 320 CYS D N 1
ATOM 6649 C CA . CYS D 1 59 ? 40.987 -19.809 64.599 1.00 10.24 320 CYS D CA 1
ATOM 6650 C C . CYS D 1 59 ? 40.319 -18.888 63.580 1.00 10.04 320 CYS D C 1
ATOM 6651 O O . CYS D 1 59 ? 39.223 -19.189 63.110 1.00 10.38 320 CYS D O 1
ATOM 6654 N N . ALA D 1 60 ? 40.983 -17.791 63.222 1.00 10.16 321 ALA D N 1
ATOM 6655 C CA . ALA D 1 60 ? 40.423 -16.838 62.266 1.00 10.34 321 ALA D CA 1
ATOM 6656 C C . ALA D 1 60 ? 40.327 -17.487 60.885 1.00 10.27 321 ALA D C 1
ATOM 6657 O O . ALA D 1 60 ? 39.348 -17.292 60.178 1.00 10.49 321 ALA D O 1
ATOM 6659 N N . HIS D 1 61 ? 41.326 -18.292 60.543 1.00 10.31 322 HIS D N 1
ATOM 6660 C CA . HIS D 1 61 ? 41.319 -19.061 59.299 1.00 10.45 322 HIS D CA 1
ATOM 6661 C C . HIS D 1 61 ? 40.145 -20.049 59.269 1.00 9.97 322 HIS D C 1
ATOM 6662 O O . HIS D 1 61 ? 39.363 -20.062 58.330 1.00 9.43 322 HIS D O 1
ATOM 6669 N N . HIS D 1 62 ? 40.001 -20.862 60.310 1.00 9.62 323 HIS D N 1
ATOM 6670 C CA . HIS D 1 62 ? 38.925 -21.859 60.317 1.00 9.75 323 HIS D CA 1
ATOM 6671 C C . HIS D 1 62 ? 37.533 -21.245 60.315 1.00 9.71 323 HIS D C 1
ATOM 6672 O O . HIS D 1 62 ? 36.637 -21.739 59.623 1.00 9.58 323 HIS D O 1
ATOM 6679 N N . LEU D 1 63 ? 37.354 -20.162 61.075 1.00 9.59 324 LEU D N 1
ATOM 6680 C CA A LEU D 1 63 ? 36.084 -19.447 61.082 0.50 9.66 324 LEU D CA 1
ATOM 6681 C CA B LEU D 1 63 ? 36.076 -19.452 61.083 0.50 9.57 324 LEU D CA 1
ATOM 6682 C C . LEU D 1 63 ? 35.778 -18.873 59.701 1.00 9.74 324 LEU D C 1
ATOM 6683 O O . LEU D 1 63 ? 34.648 -18.948 59.228 1.00 9.95 324 LEU D O 1
ATOM 6692 N N . THR D 1 64 ? 36.794 -18.312 59.054 1.00 9.71 325 THR D N 1
ATOM 6693 C CA . THR D 1 64 ? 36.618 -17.766 57.696 1.00 9.69 325 THR D CA 1
ATOM 6694 C C . THR D 1 64 ? 36.216 -18.855 56.695 1.00 10.05 325 THR D C 1
ATOM 6695 O O . THR D 1 64 ? 35.345 -18.632 55.863 1.00 10.13 325 THR D O 1
ATOM 6699 N N . GLU D 1 65 ? 36.844 -20.030 56.784 1.00 10.11 326 GLU D N 1
ATOM 6700 C CA . GLU D 1 65 ? 36.437 -21.165 55.945 1.00 10.59 326 GLU D CA 1
ATOM 6701 C C . GLU D 1 65 ? 34.951 -21.518 56.149 1.00 10.20 326 GLU D C 1
ATOM 6702 O O . GLU D 1 65 ? 34.213 -21.751 55.183 1.00 9.79 326 GLU D O 1
ATOM 6708 N N . ALA D 1 66 ? 34.504 -21.530 57.403 1.00 9.93 327 ALA D N 1
ATOM 6709 C CA . ALA D 1 66 ? 33.100 -21.824 57.695 1.00 9.99 327 ALA D CA 1
ATOM 6710 C C . ALA D 1 66 ? 32.191 -20.731 57.145 1.00 10.05 327 ALA D C 1
ATOM 6711 O O . ALA D 1 66 ? 31.128 -21.027 56.594 1.00 10.13 327 ALA D O 1
ATOM 6713 N N . ILE D 1 67 ? 32.631 -19.476 57.264 1.00 10.12 328 ILE D N 1
ATOM 6714 C CA . ILE D 1 67 ? 31.890 -18.334 56.716 1.00 10.05 328 ILE D CA 1
ATOM 6715 C C . ILE D 1 67 ? 31.776 -18.438 55.185 1.00 10.32 328 ILE D C 1
ATOM 6716 O O . ILE D 1 67 ? 30.718 -18.160 54.624 1.00 10.56 328 ILE D O 1
ATOM 6721 N N . GLN D 1 68 ? 32.850 -18.868 54.525 1.00 10.56 329 GLN D N 1
ATOM 6722 C CA . GLN D 1 68 ? 32.817 -19.036 53.068 1.00 10.74 329 GLN D CA 1
ATOM 6723 C C . GLN D 1 68 ? 31.717 -19.983 52.613 1.00 11.20 329 GLN D C 1
ATOM 6724 O O . GLN D 1 68 ? 31.070 -19.741 51.596 1.00 11.42 329 GLN D O 1
ATOM 6730 N N . TYR D 1 69 ? 31.490 -21.051 53.373 1.00 11.37 330 TYR D N 1
ATOM 6731 C CA . TYR D 1 69 ? 30.388 -21.957 53.062 1.00 11.52 330 TYR D CA 1
ATOM 6732 C C . TYR D 1 69 ? 29.021 -21.327 53.312 1.00 10.96 330 TYR D C 1
ATOM 6733 O O . TYR D 1 69 ? 28.081 -21.599 52.582 1.00 11.35 330 TYR D O 1
ATOM 6742 N N . VAL D 1 70 ? 28.914 -20.482 54.331 1.00 10.60 331 VAL D N 1
ATOM 6743 C CA . VAL D 1 70 ? 27.660 -19.773 54.586 1.00 10.59 331 VAL D CA 1
ATOM 6744 C C . VAL D 1 70 ? 27.363 -18.779 53.453 1.00 10.81 331 VAL D C 1
ATOM 6745 O O . VAL D 1 70 ? 26.211 -18.622 53.058 1.00 10.67 331 VAL D O 1
ATOM 6749 N N . VAL D 1 71 ? 28.393 -18.111 52.934 1.00 11.05 332 VAL D N 1
ATOM 6750 C CA . VAL D 1 71 ? 28.209 -17.231 51.773 1.00 11.59 332 VAL D CA 1
ATOM 6751 C C . VAL D 1 71 ? 27.635 -18.028 50.603 1.00 12.09 332 VAL D C 1
ATOM 6752 O O . VAL D 1 71 ? 26.697 -17.576 49.937 1.00 12.23 332 VAL D O 1
ATOM 6756 N N . GLU D 1 72 ? 28.195 -19.212 50.359 1.00 12.65 333 GLU D N 1
ATOM 6757 C CA A GLU D 1 72 ? 27.707 -20.092 49.296 0.50 12.83 333 GLU D CA 1
ATOM 6758 C CA B GLU D 1 72 ? 27.705 -20.071 49.290 0.50 12.89 333 GLU D CA 1
ATOM 6759 C C . GLU D 1 72 ? 26.265 -20.533 49.545 1.00 12.76 333 GLU D C 1
ATOM 6760 O O . GLU D 1 72 ? 25.463 -20.614 48.615 1.00 12.86 333 GLU D O 1
ATOM 6771 N N . PHE D 1 73 ? 25.938 -20.824 50.805 1.00 11.97 334 PHE D N 1
ATOM 6772 C CA . PHE D 1 73 ? 24.569 -21.180 51.207 1.00 12.02 334 PHE D CA 1
ATOM 6773 C C . PHE D 1 73 ? 23.593 -20.066 50.810 1.00 12.22 334 PHE D C 1
ATOM 6774 O O . PHE D 1 73 ? 22.555 -20.321 50.184 1.00 11.98 334 PHE D O 1
ATOM 6782 N N . ALA D 1 74 ? 23.956 -18.832 51.155 1.00 12.44 335 ALA D N 1
ATOM 6783 C CA . ALA D 1 74 ? 23.178 -17.640 50.795 1.00 13.11 335 ALA D CA 1
ATOM 6784 C C . ALA D 1 74 ? 22.980 -17.513 49.281 1.00 14.18 335 ALA D C 1
ATOM 6785 O O . ALA D 1 74 ? 21.858 -17.309 48.810 1.00 14.25 335 ALA D O 1
ATOM 6787 N N . LYS D 1 75 ? 24.062 -17.669 48.523 1.00 15.41 336 LYS D N 1
ATOM 6788 C CA . LYS D 1 75 ? 24.003 -17.570 47.060 1.00 16.42 336 LYS D CA 1
ATOM 6789 C C . LYS D 1 75 ? 23.051 -18.589 46.435 1.00 17.09 336 LYS D C 1
ATOM 6790 O O . LYS D 1 75 ? 22.487 -18.336 45.372 1.00 18.16 336 LYS D O 1
ATOM 6796 N N . ARG D 1 76 ? 22.859 -19.722 47.106 1.00 16.84 337 ARG D N 1
ATOM 6797 C CA . ARG D 1 76 ? 21.974 -20.787 46.610 1.00 17.77 337 ARG D CA 1
ATOM 6798 C C . ARG D 1 76 ? 20.581 -20.777 47.228 1.00 18.12 337 ARG D C 1
ATOM 6799 O O . ARG D 1 76 ? 19.700 -21.527 46.801 1.00 18.82 337 ARG D O 1
ATOM 6807 N N . LEU D 1 77 ? 20.387 -19.937 48.240 1.00 18.48 338 LEU D N 1
ATOM 6808 C CA . LEU D 1 77 ? 19.135 -19.910 48.986 1.00 19.28 338 LEU D CA 1
ATOM 6809 C C . LEU D 1 77 ? 18.061 -19.186 48.185 1.00 19.81 338 LEU D C 1
ATOM 6810 O O . LEU D 1 77 ? 18.285 -18.078 47.693 1.00 20.26 338 LEU D O 1
ATOM 6815 N N . SER D 1 78 ? 16.903 -19.830 48.046 1.00 20.69 339 SER D N 1
ATOM 6816 C CA . SER D 1 78 ? 15.777 -19.269 47.298 1.00 21.51 339 SER D CA 1
ATOM 6817 C C . SER D 1 78 ? 15.464 -17.843 47.748 1.00 21.19 339 SER D C 1
ATOM 6818 O O . SER D 1 78 ? 15.222 -17.603 48.928 1.00 21.55 339 SER D O 1
ATOM 6821 N N . GLY D 1 79 ? 15.510 -16.900 46.808 1.00 20.03 340 GLY D N 1
ATOM 6822 C CA . GLY D 1 79 ? 15.114 -15.526 47.095 1.00 18.92 340 GLY D CA 1
ATOM 6823 C C . GLY D 1 79 ? 16.249 -14.588 47.462 1.00 18.08 340 GLY D C 1
ATOM 6824 O O . GLY D 1 79 ? 16.149 -13.386 47.226 1.00 18.57 340 GLY D O 1
ATOM 6825 N N . PHE D 1 80 ? 17.330 -15.128 48.026 1.00 16.73 341 PHE D N 1
ATOM 6826 C CA . PHE D 1 80 ? 18.463 -14.295 48.452 1.00 15.73 341 PHE D CA 1
ATOM 6827 C C . PHE D 1 80 ? 19.100 -13.487 47.312 1.00 16.01 341 PHE D C 1
ATOM 6828 O O . PHE D 1 80 ? 19.356 -12.290 47.467 1.00 15.22 341 PHE D O 1
ATOM 6836 N N . MET D 1 81 ? 19.362 -14.136 46.178 1.00 16.87 342 MET D N 1
ATOM 6837 C CA . MET D 1 81 ? 20.053 -13.453 45.075 1.00 18.33 342 MET D CA 1
ATOM 6838 C C . MET D 1 81 ? 19.165 -12.439 44.328 1.00 19.00 342 MET D C 1
ATOM 6839 O O . MET D 1 81 ? 19.659 -11.654 43.522 1.00 19.53 342 MET D O 1
ATOM 6844 N N . GLU D 1 82 ? 17.867 -12.462 44.625 1.00 19.73 343 GLU D N 1
ATOM 6845 C CA . GLU D 1 82 ? 16.905 -11.504 44.079 1.00 20.81 343 GLU D CA 1
ATOM 6846 C C . GLU D 1 82 ? 16.832 -10.224 44.910 1.00 20.18 343 GLU D C 1
ATOM 6847 O O . GLU D 1 82 ? 16.239 -9.223 44.477 1.00 20.48 343 GLU D O 1
ATOM 6853 N N . LEU D 1 83 ? 17.419 -10.260 46.107 1.00 19.25 344 LEU D N 1
ATOM 6854 C CA . LEU D 1 83 ? 17.540 -9.067 46.944 1.00 18.45 344 LEU D CA 1
ATOM 6855 C C . LEU D 1 83 ? 18.585 -8.136 46.329 1.00 18.43 344 LEU D C 1
ATOM 6856 O O . LEU D 1 83 ? 19.457 -8.586 45.575 1.00 18.10 344 LEU D O 1
ATOM 6861 N N . CYS D 1 84 ? 18.498 -6.841 46.627 1.00 18.23 345 CYS D N 1
ATOM 6862 C CA . CYS D 1 84 ? 19.491 -5.892 46.118 1.00 18.78 345 CYS D CA 1
ATOM 6863 C C . CYS D 1 84 ? 20.853 -6.143 46.765 1.00 19.54 345 CYS D C 1
ATOM 6864 O O . CYS D 1 84 ? 20.933 -6.722 47.854 1.00 19.13 345 CYS D O 1
ATOM 6867 N N . GLN D 1 85 ? 21.913 -5.707 46.085 1.00 20.47 346 GLN D N 1
ATOM 6868 C CA . GLN D 1 85 ? 23.286 -5.917 46.537 1.00 21.40 346 GLN D CA 1
ATOM 6869 C C . GLN D 1 85 ? 23.516 -5.471 47.975 1.00 20.14 346 GLN D C 1
ATOM 6870 O O . GLN D 1 85 ? 24.127 -6.204 48.756 1.00 19.59 346 GLN D O 1
ATOM 6876 N N . ASN D 1 86 ? 23.035 -4.273 48.308 1.00 19.05 347 ASN D N 1
ATOM 6877 C CA . ASN D 1 86 ? 23.150 -3.721 49.660 1.00 18.36 347 ASN D CA 1
ATOM 6878 C C . ASN D 1 86 ? 22.610 -4.671 50.721 1.00 17.30 347 ASN D C 1
ATOM 6879 O O . ASN D 1 86 ? 23.254 -4.887 51.746 1.00 16.83 347 ASN D O 1
ATOM 6884 N N . ASP D 1 87 ? 21.425 -5.220 50.468 1.00 16.24 348 ASP D N 1
ATOM 6885 C CA . ASP D 1 87 ? 20.739 -6.063 51.443 1.00 15.55 348 ASP D CA 1
ATOM 6886 C C . ASP D 1 87 ? 21.387 -7.433 51.579 1.00 14.81 348 ASP D C 1
ATOM 6887 O O . ASP D 1 87 ? 21.473 -7.959 52.683 1.00 14.43 348 ASP D O 1
ATOM 6892 N N . GLN D 1 88 ? 21.852 -7.999 50.465 1.00 14.66 349 GLN D N 1
ATOM 6893 C CA . GLN D 1 88 ? 22.651 -9.223 50.502 1.00 14.84 349 GLN D CA 1
ATOM 6894 C C . GLN D 1 88 ? 23.836 -9.060 51.455 1.00 14.63 349 GLN D C 1
ATOM 6895 O O . GLN D 1 88 ? 24.113 -9.942 52.280 1.00 14.29 349 GLN D O 1
ATOM 6901 N N . ILE D 1 89 ? 24.505 -7.910 51.349 1.00 14.35 350 ILE D N 1
ATOM 6902 C CA . ILE D 1 89 ? 25.700 -7.623 52.125 1.00 14.29 350 ILE D CA 1
ATOM 6903 C C . ILE D 1 89 ? 25.348 -7.378 53.590 1.00 13.78 350 ILE D C 1
ATOM 6904 O O . ILE D 1 89 ? 25.996 -7.939 54.482 1.00 13.86 350 ILE D O 1
ATOM 6909 N N . VAL D 1 90 ? 24.314 -6.571 53.832 1.00 13.01 351 VAL D N 1
ATOM 6910 C CA . VAL D 1 90 ? 23.845 -6.311 55.194 1.00 12.85 351 VAL D CA 1
ATOM 6911 C C . VAL D 1 90 ? 23.503 -7.640 55.881 1.00 12.47 351 VAL D C 1
ATOM 6912 O O . VAL D 1 90 ? 23.926 -7.900 57.014 1.00 12.66 351 VAL D O 1
ATOM 6916 N N . LEU D 1 91 ? 22.754 -8.490 55.184 1.00 12.34 352 LEU D N 1
ATOM 6917 C CA . LEU D 1 91 ? 22.328 -9.758 55.776 1.00 11.71 352 LEU D CA 1
ATOM 6918 C C . LEU D 1 91 ? 23.508 -10.676 56.093 1.00 11.70 352 LEU D C 1
ATOM 6919 O O . LEU D 1 91 ? 23.562 -11.252 57.179 1.00 11.35 352 LEU D O 1
ATOM 6924 N N . LEU D 1 92 ? 24.461 -10.800 55.169 1.00 11.76 353 LEU D N 1
ATOM 6925 C CA . LEU D 1 92 ? 25.628 -11.653 55.431 1.00 12.13 353 LEU D CA 1
ATOM 6926 C C . LEU D 1 92 ? 26.577 -11.072 56.471 1.00 12.27 353 LEU D C 1
ATOM 6927 O O . LEU D 1 92 ? 27.116 -11.807 57.296 1.00 12.48 353 LEU D O 1
ATOM 6932 N N . LYS D 1 93 ? 26.779 -9.757 56.448 1.00 13.00 354 LYS D N 1
ATOM 6933 C CA . LYS D 1 93 ? 27.702 -9.153 57.395 1.00 13.63 354 LYS D CA 1
ATOM 6934 C C . LYS D 1 93 ? 27.214 -9.384 58.826 1.00 13.64 354 LYS D C 1
ATOM 6935 O O . LYS D 1 93 ? 28.015 -9.674 59.715 1.00 13.57 354 LYS D O 1
ATOM 6941 N N . ALA D 1 94 ? 25.901 -9.300 59.028 1.00 13.33 355 ALA D N 1
ATOM 6942 C CA . ALA D 1 94 ? 25.318 -9.497 60.347 1.00 13.53 355 ALA D CA 1
ATOM 6943 C C . ALA D 1 94 ? 25.078 -10.965 60.688 1.00 13.37 355 ALA D C 1
ATOM 6944 O O . ALA D 1 94 ? 25.181 -11.358 61.854 1.00 14.29 355 ALA D O 1
ATOM 6946 N N . GLY D 1 95 ? 24.767 -11.771 59.675 1.00 12.67 356 GLY D N 1
ATOM 6947 C CA . GLY D 1 95 ? 24.295 -13.129 59.894 1.00 12.06 356 GLY D CA 1
ATOM 6948 C C . GLY D 1 95 ? 25.283 -14.267 59.708 1.00 11.72 356 GLY D C 1
ATOM 6949 O O . GLY D 1 95 ? 25.041 -15.356 60.215 1.00 11.62 356 GLY D O 1
ATOM 6950 N N . ALA D 1 96 ? 26.377 -14.039 58.980 1.00 11.29 357 ALA D N 1
ATOM 6951 C CA . ALA D 1 96 ? 27.330 -15.119 58.672 1.00 11.43 357 ALA D CA 1
ATOM 6952 C C . ALA D 1 96 ? 27.853 -15.805 59.936 1.00 11.42 357 ALA D C 1
ATOM 6953 O O . ALA D 1 96 ? 27.834 -17.038 60.031 1.00 11.34 357 ALA D O 1
ATOM 6955 N N . MET D 1 97 ? 28.305 -15.006 60.903 1.00 11.52 358 MET D N 1
ATOM 6956 C CA . MET D 1 97 ? 28.826 -15.546 62.157 1.00 12.15 358 MET D CA 1
ATOM 6957 C C . MET D 1 97 ? 27.735 -16.291 62.937 1.00 11.58 358 MET D C 1
ATOM 6958 O O . MET D 1 97 ? 28.000 -17.333 63.537 1.00 11.38 358 MET D O 1
ATOM 6963 N N . GLU D 1 98 ? 26.517 -15.750 62.934 1.00 11.18 359 GLU D N 1
ATOM 6964 C CA . GLU D 1 98 ? 25.413 -16.390 63.643 1.00 11.00 359 GLU D CA 1
ATOM 6965 C C . GLU D 1 98 ? 25.105 -17.767 63.045 1.00 10.30 359 GLU D C 1
ATOM 6966 O O . GLU D 1 98 ? 24.868 -18.727 63.778 1.00 10.41 359 GLU D O 1
ATOM 6972 N N . VAL D 1 99 ? 25.110 -17.859 61.717 1.00 9.94 360 VAL D N 1
ATOM 6973 C CA . VAL D 1 99 ? 24.862 -19.134 61.047 1.00 9.43 360 VAL D CA 1
ATOM 6974 C C . VAL D 1 99 ? 25.973 -20.133 61.377 1.00 9.46 360 VAL D C 1
ATOM 6975 O O . VAL D 1 99 ? 25.693 -21.308 61.649 1.00 9.42 360 VAL D O 1
ATOM 6979 N N . VAL D 1 100 ? 27.223 -19.667 61.373 1.00 9.04 361 VAL D N 1
ATOM 6980 C CA . VAL D 1 100 ? 28.347 -20.535 61.732 1.00 9.04 361 VAL D CA 1
ATOM 6981 C C . VAL D 1 100 ? 28.194 -21.047 63.160 1.00 9.39 361 VAL D C 1
ATOM 6982 O O . VAL D 1 100 ? 28.387 -22.235 63.411 1.00 9.38 361 VAL D O 1
ATOM 6986 N N . LEU D 1 101 ? 27.829 -20.164 64.085 1.00 9.77 362 LEU D N 1
ATOM 6987 C CA . LEU D 1 101 ? 27.649 -20.582 65.482 1.00 10.18 362 LEU D CA 1
ATOM 6988 C C . LEU D 1 101 ? 26.566 -21.639 65.631 1.00 10.26 362 LEU D C 1
ATOM 6989 O O . LEU D 1 101 ? 26.728 -22.572 66.411 1.00 10.43 362 LEU D O 1
ATOM 6994 N N . VAL D 1 102 ? 25.477 -21.502 64.875 1.00 10.41 363 VAL D N 1
ATOM 6995 C CA . VAL D 1 102 ? 24.403 -22.506 64.879 1.00 10.56 363 VAL D CA 1
ATOM 6996 C C . VAL D 1 102 ? 24.875 -23.820 64.235 1.00 10.86 363 VAL D C 1
ATOM 6997 O O . VAL D 1 102 ? 24.700 -24.891 64.811 1.00 10.90 363 VAL D O 1
ATOM 7001 N N . ARG D 1 103 ? 25.484 -23.729 63.051 1.00 11.05 364 ARG D N 1
ATOM 7002 C CA . ARG D 1 103 ? 26.004 -24.906 62.346 1.00 11.36 364 ARG D CA 1
ATOM 7003 C C . ARG D 1 103 ? 26.986 -25.695 63.222 1.00 11.79 364 ARG D C 1
ATOM 7004 O O . ARG D 1 103 ? 27.037 -26.922 63.158 1.00 11.95 364 ARG D O 1
ATOM 7012 N N . MET D 1 104 ? 27.755 -24.974 64.034 1.00 12.39 365 MET D N 1
ATOM 7013 C CA . MET D 1 104 ? 28.813 -25.551 64.873 1.00 13.44 365 MET D CA 1
ATOM 7014 C C . MET D 1 104 ? 28.333 -26.637 65.837 1.00 13.63 365 MET D C 1
ATOM 7015 O O . MET D 1 104 ? 29.126 -27.480 66.247 1.00 13.59 365 MET D O 1
ATOM 7020 N N . CYS D 1 105 ? 27.045 -26.628 66.191 1.00 13.79 366 CYS D N 1
ATOM 7021 C CA . CYS D 1 105 ? 26.531 -27.647 67.119 1.00 14.26 366 CYS D CA 1
ATOM 7022 C C . CYS D 1 105 ? 26.638 -29.058 66.536 1.00 14.02 366 CYS D C 1
ATOM 7023 O O . CYS D 1 105 ? 26.746 -30.034 67.276 1.00 13.78 366 CYS D O 1
ATOM 7026 N N . ARG D 1 106 ? 26.635 -29.158 65.206 1.00 13.66 367 ARG D N 1
ATOM 7027 C CA . ARG D 1 106 ? 26.865 -30.427 64.506 1.00 13.38 367 ARG D CA 1
ATOM 7028 C C . ARG D 1 106 ? 28.206 -31.057 64.872 1.00 13.37 367 ARG D C 1
ATOM 7029 O O . ARG D 1 106 ? 28.329 -32.282 64.943 1.00 13.49 367 ARG D O 1
ATOM 7037 N N . ALA D 1 107 ? 29.196 -30.199 65.100 1.00 12.94 368 ALA D N 1
ATOM 7038 C CA . ALA D 1 107 ? 30.568 -30.608 65.363 1.00 12.65 368 ALA D CA 1
ATOM 7039 C C . ALA D 1 107 ? 30.865 -30.640 66.862 1.00 12.44 368 ALA D C 1
ATOM 7040 O O . ALA D 1 107 ? 32.029 -30.698 67.266 1.00 12.28 368 ALA D O 1
ATOM 7042 N N . TYR D 1 108 ? 29.809 -30.598 67.669 1.00 12.36 369 TYR D N 1
ATOM 7043 C CA . TYR D 1 108 ? 29.927 -30.585 69.119 1.00 12.51 369 TYR D CA 1
ATOM 7044 C C . TYR D 1 108 ? 29.376 -31.884 69.715 1.00 12.84 369 TYR D C 1
ATOM 7045 O O . TYR D 1 108 ? 28.279 -32.329 69.365 1.00 12.64 369 TYR D O 1
ATOM 7054 N N . ASN D 1 109 ? 30.148 -32.475 70.620 1.00 13.28 370 ASN D N 1
ATOM 7055 C CA . ASN D 1 109 ? 29.761 -33.712 71.300 1.00 13.96 370 ASN D CA 1
ATOM 7056 C C . ASN D 1 109 ? 29.377 -33.420 72.748 1.00 14.07 370 ASN D C 1
ATOM 7057 O O . ASN D 1 109 ? 30.244 -33.204 73.596 1.00 14.21 370 ASN D O 1
ATOM 7062 N N . ALA D 1 110 ? 28.073 -33.426 73.026 1.00 14.75 371 ALA D N 1
ATOM 7063 C CA . ALA D 1 110 ? 27.558 -33.089 74.361 1.00 15.02 371 ALA D CA 1
ATOM 7064 C C . ALA D 1 110 ? 27.970 -34.104 75.422 1.00 15.89 371 ALA D C 1
ATOM 7065 O O . ALA D 1 110 ? 28.017 -33.782 76.614 1.00 16.12 371 ALA D O 1
ATOM 7067 N N . ASP D 1 111 ? 28.284 -35.322 74.982 1.00 16.70 372 ASP D N 1
ATOM 7068 C CA . ASP D 1 111 ? 28.597 -36.413 75.908 1.00 17.29 372 ASP D CA 1
ATOM 7069 C C . ASP D 1 111 ? 29.917 -36.203 76.633 1.00 16.72 372 ASP D C 1
ATOM 7070 O O . ASP D 1 111 ? 30.077 -36.657 77.767 1.00 16.34 372 ASP D O 1
ATOM 7075 N N . ASN D 1 112 ? 30.849 -35.490 75.998 1.00 15.32 373 ASN D N 1
ATOM 7076 C CA . ASN D 1 112 ? 32.138 -35.189 76.625 1.00 14.88 373 ASN D CA 1
ATOM 7077 C C . ASN D 1 112 ? 32.550 -33.713 76.524 1.00 14.17 373 ASN D C 1
ATOM 7078 O O . ASN D 1 112 ? 33.673 -33.354 76.867 1.00 14.29 373 ASN D O 1
ATOM 7083 N N . ARG D 1 113 ? 31.622 -32.875 76.055 1.00 13.81 374 ARG D N 1
ATOM 7084 C CA . ARG D 1 113 ? 31.834 -31.424 75.908 1.00 13.28 374 ARG D CA 1
ATOM 7085 C C . ARG D 1 113 ? 33.039 -31.087 75.024 1.00 12.85 374 ARG D C 1
ATOM 7086 O O . ARG D 1 113 ? 33.895 -30.282 75.392 1.00 13.01 374 ARG D O 1
ATOM 7094 N N . THR D 1 114 ? 33.103 -31.711 73.851 1.00 12.66 375 THR D N 1
ATOM 7095 C CA . THR D 1 114 ? 34.203 -31.452 72.932 1.00 12.30 375 THR D CA 1
ATOM 7096 C C . THR D 1 114 ? 33.687 -30.933 71.598 1.00 12.11 375 THR D C 1
ATOM 7097 O O . THR D 1 114 ? 32.513 -31.131 71.241 1.00 11.80 375 THR D O 1
ATOM 7101 N N . VAL D 1 115 ? 34.576 -30.271 70.867 1.00 11.81 376 VAL D N 1
ATOM 7102 C CA . VAL D 1 115 ? 34.263 -29.763 69.537 1.00 11.71 376 VAL D CA 1
ATOM 7103 C C . VAL D 1 115 ? 35.323 -30.236 68.542 1.00 11.46 376 VAL D C 1
ATOM 7104 O O . VAL D 1 115 ? 36.500 -30.394 68.895 1.00 11.29 376 VAL D O 1
ATOM 7108 N N . PHE D 1 116 ? 34.901 -30.476 67.300 1.00 11.38 377 PHE D N 1
ATOM 7109 C CA . PHE D 1 116 ? 35.822 -30.831 66.233 1.00 11.29 377 PHE D CA 1
ATOM 7110 C C . PHE D 1 116 ? 36.628 -29.598 65.820 1.00 10.89 377 PHE D C 1
ATOM 7111 O O . PHE D 1 116 ? 36.062 -28.584 65.418 1.00 10.71 377 PHE D O 1
ATOM 7119 N N . PHE D 1 117 ? 37.946 -29.695 65.936 1.00 10.43 378 PHE D N 1
ATOM 7120 C CA . PHE D 1 117 ? 38.836 -28.570 65.675 1.00 10.61 378 PHE D CA 1
ATOM 7121 C C . PHE D 1 117 ? 40.173 -29.110 65.197 1.00 10.73 378 PHE D C 1
ATOM 7122 O O . PHE D 1 117 ? 40.802 -29.907 65.886 1.00 10.66 378 PHE D O 1
ATOM 7130 N N . GLU D 1 118 ? 40.598 -28.678 64.013 1.00 10.89 379 GLU D N 1
ATOM 7131 C CA . GLU D 1 118 ? 41.864 -29.127 63.439 1.00 11.28 379 GLU D CA 1
ATOM 7132 C C . GLU D 1 118 ? 42.028 -30.651 63.453 1.00 11.64 379 GLU D C 1
ATOM 7133 O O . GLU D 1 118 ? 43.093 -31.184 63.817 1.00 11.57 379 GLU D O 1
ATOM 7139 N N . GLY D 1 119 ? 40.952 -31.335 63.067 1.00 12.05 380 GLY D N 1
ATOM 7140 C CA . GLY D 1 119 ? 40.993 -32.763 62.764 1.00 13.22 380 GLY D CA 1
ATOM 7141 C C . GLY D 1 119 ? 40.737 -33.743 63.896 1.00 13.66 380 GLY D C 1
ATOM 7142 O O . GLY D 1 119 ? 40.696 -34.952 63.667 1.00 14.46 380 GLY D O 1
ATOM 7143 N N . LYS D 1 120 ? 40.574 -33.231 65.115 1.00 14.06 381 LYS D N 1
ATOM 7144 C CA . LYS D 1 120 ? 40.214 -34.055 66.274 1.00 13.99 381 LYS D CA 1
ATOM 7145 C C . LYS D 1 120 ? 39.241 -33.299 67.176 1.00 13.90 381 LYS D C 1
ATOM 7146 O O . LYS D 1 120 ? 38.991 -32.108 66.973 1.00 13.02 381 LYS D O 1
ATOM 7152 N N . TYR D 1 121 ? 38.707 -34.001 68.172 1.00 13.65 382 TYR D N 1
ATOM 7153 C CA . TYR D 1 121 ? 37.818 -33.397 69.161 1.00 13.86 382 TYR D CA 1
ATOM 7154 C C . TYR D 1 121 ? 38.585 -32.920 70.389 1.00 13.44 382 TYR D C 1
ATOM 7155 O O . TYR D 1 121 ? 39.437 -33.636 70.905 1.00 13.26 382 TYR D O 1
ATOM 7164 N N . GLY D 1 122 ? 38.283 -31.702 70.834 1.00 13.34 383 GLY D N 1
ATOM 7165 C CA . GLY D 1 122 ? 38.924 -31.102 72.000 1.00 13.02 383 GLY D CA 1
ATOM 7166 C C . GLY D 1 122 ? 37.942 -30.340 72.871 1.00 12.80 383 GLY D C 1
ATOM 7167 O O . GLY D 1 122 ? 36.949 -29.781 72.381 1.00 12.71 383 GLY D O 1
ATOM 7168 N N . GLY D 1 123 ? 38.211 -30.324 74.176 1.00 13.03 384 GLY D N 1
ATOM 7169 C CA . GLY D 1 123 ? 37.386 -29.553 75.102 1.00 12.59 384 GLY D CA 1
ATOM 7170 C C . GLY D 1 123 ? 37.759 -28.080 75.075 1.00 12.80 384 GLY D C 1
ATOM 7171 O O . GLY D 1 123 ? 38.710 -27.674 74.386 1.00 12.53 384 GLY D O 1
ATOM 7172 N N . MET D 1 124 ? 37.031 -27.268 75.835 1.00 13.12 385 MET D N 1
ATOM 7173 C CA . MET D 1 124 ? 37.252 -25.822 75.784 1.00 13.76 385 MET D CA 1
ATOM 7174 C C . MET D 1 124 ? 38.620 -25.399 76.321 1.00 13.53 385 MET D C 1
ATOM 7175 O O . MET D 1 124 ? 39.115 -24.321 75.983 1.00 13.30 385 MET D O 1
ATOM 7180 N N . GLU D 1 125 ? 39.235 -26.271 77.121 1.00 13.70 386 GLU D N 1
ATOM 7181 C CA . GLU D 1 125 ? 40.601 -26.058 77.608 1.00 13.85 386 GLU D CA 1
ATOM 7182 C C . GLU D 1 125 ? 41.643 -26.007 76.477 1.00 13.58 386 GLU D C 1
ATOM 7183 O O . GLU D 1 125 ? 42.743 -25.494 76.660 1.00 13.17 386 GLU D O 1
ATOM 7189 N N . LEU D 1 126 ? 41.283 -26.510 75.298 1.00 13.81 387 LEU D N 1
ATOM 7190 C CA . LEU D 1 126 ? 42.173 -26.451 74.140 1.00 13.57 387 LEU D CA 1
ATOM 7191 C C . LEU D 1 126 ? 42.511 -25.007 73.738 1.00 13.50 387 LEU D C 1
ATOM 7192 O O . LEU D 1 126 ? 43.563 -24.751 73.141 1.00 13.39 387 LEU D O 1
ATOM 7197 N N . PHE D 1 127 ? 41.638 -24.072 74.111 1.00 12.67 388 PHE D N 1
ATOM 7198 C CA . PHE D 1 127 ? 41.659 -22.715 73.550 1.00 12.39 388 PHE D CA 1
ATOM 7199 C C . PHE D 1 127 ? 42.212 -21.659 74.495 1.00 12.03 388 PHE D C 1
ATOM 7200 O O . PHE D 1 127 ? 42.079 -20.456 74.238 1.00 11.66 388 PHE D O 1
ATOM 7208 N N . ARG D 1 128 ? 42.850 -22.108 75.571 1.00 11.99 389 ARG D N 1
ATOM 7209 C CA . ARG D 1 128 ? 43.332 -21.201 76.622 1.00 12.11 389 ARG D CA 1
ATOM 7210 C C . ARG D 1 128 ? 44.235 -20.078 76.103 1.00 11.87 389 ARG D C 1
ATOM 7211 O O . ARG D 1 128 ? 44.165 -18.958 76.607 1.00 12.43 389 ARG D O 1
ATOM 7219 N N . ALA D 1 129 ? 45.051 -20.373 75.087 1.00 11.95 390 ALA D N 1
ATOM 7220 C CA . ALA D 1 129 ? 46.015 -19.404 74.552 1.00 11.69 390 ALA D CA 1
ATOM 7221 C C . ALA D 1 129 ? 45.359 -18.182 73.910 1.00 11.74 390 ALA D C 1
ATOM 7222 O O . ALA D 1 129 ? 45.998 -17.140 73.773 1.00 11.66 390 ALA D O 1
ATOM 7224 N N . LEU D 1 130 ? 44.090 -18.298 73.527 1.00 11.80 391 LEU D N 1
ATOM 7225 C CA . LEU D 1 130 ? 43.382 -17.148 72.946 1.00 11.86 391 LEU D CA 1
ATOM 7226 C C . LEU D 1 130 ? 43.216 -16.004 73.941 1.00 12.16 391 LEU D C 1
ATOM 7227 O O . LEU D 1 130 ? 43.155 -14.836 73.550 1.00 12.17 391 LEU D O 1
ATOM 7232 N N . GLY D 1 131 ? 43.147 -16.347 75.223 1.00 12.47 392 GLY D N 1
ATOM 7233 C CA . GLY D 1 131 ? 42.896 -15.347 76.251 1.00 13.84 392 GLY D CA 1
ATOM 7234 C C . GLY D 1 131 ? 41.482 -14.781 76.207 1.00 14.51 392 GLY D C 1
ATOM 7235 O O . GLY D 1 131 ? 41.282 -13.598 76.514 1.00 15.43 392 GLY D O 1
ATOM 7236 N N . CYS D 1 132 ? 40.514 -15.614 75.807 1.00 14.58 393 CYS D N 1
ATOM 7237 C CA A CYS D 1 132 ? 39.104 -15.214 75.883 0.50 14.64 393 CYS D CA 1
ATOM 7238 C CA B CYS D 1 132 ? 39.089 -15.269 75.784 0.50 15.14 393 CYS D CA 1
ATOM 7239 C C . CYS D 1 132 ? 38.261 -16.335 76.493 1.00 14.78 393 CYS D C 1
ATOM 7240 O O . CYS D 1 132 ? 37.311 -16.853 75.901 1.00 14.71 393 CYS D O 1
ATOM 7245 N N . SER D 1 133 ? 38.632 -16.669 77.726 1.00 14.71 394 SER D N 1
ATOM 7246 C CA A SER D 1 133 ? 38.025 -17.772 78.477 0.50 14.99 394 SER D CA 1
ATOM 7247 C CA B SER D 1 133 ? 38.027 -17.776 78.464 0.50 14.74 394 SER D CA 1
ATOM 7248 C C . SER D 1 133 ? 36.504 -17.688 78.539 1.00 14.54 394 SER D C 1
ATOM 7249 O O . SER D 1 133 ? 35.801 -18.679 78.284 1.00 13.80 394 SER D O 1
ATOM 7254 N N . GLU D 1 134 ? 36.000 -16.510 78.905 1.00 14.47 395 GLU D N 1
ATOM 7255 C CA . GLU D 1 134 ? 34.566 -16.313 79.076 1.00 14.30 395 GLU D CA 1
ATOM 7256 C C . GLU D 1 134 ? 33.801 -16.530 77.771 1.00 13.78 395 GLU D C 1
ATOM 7257 O O . GLU D 1 134 ? 32.775 -17.210 77.760 1.00 13.65 395 GLU D O 1
ATOM 7263 N N . LEU D 1 135 ? 34.311 -15.973 76.672 1.00 13.24 396 LEU D N 1
ATOM 7264 C CA . LEU D 1 135 ? 33.634 -16.115 75.387 1.00 13.02 396 LEU D CA 1
ATOM 7265 C C . LEU D 1 135 ? 33.665 -17.556 74.873 1.00 12.75 396 LEU D C 1
ATOM 7266 O O . LEU D 1 135 ? 32.641 -18.063 74.431 1.00 12.29 396 LEU D O 1
ATOM 7271 N N . ILE D 1 136 ? 34.823 -18.210 74.938 1.00 12.36 397 ILE D N 1
ATOM 7272 C CA . ILE D 1 136 ? 34.915 -19.624 74.546 1.00 12.56 397 ILE D CA 1
ATOM 7273 C C . ILE D 1 136 ? 33.931 -20.487 75.349 1.00 12.44 397 ILE D C 1
ATOM 7274 O O . ILE D 1 136 ? 33.178 -21.277 74.783 1.00 12.02 397 ILE D O 1
ATOM 7279 N N . SER D 1 137 ? 33.916 -20.320 76.669 1.00 12.15 398 SER D N 1
ATOM 7280 C CA . SER D 1 137 ? 32.993 -21.092 77.493 1.00 12.35 398 SER D CA 1
ATOM 7281 C C . SER D 1 137 ? 31.527 -20.784 77.155 1.00 12.16 398 SER D C 1
ATOM 7282 O O . SER D 1 137 ? 30.693 -21.689 77.135 1.00 12.49 398 SER D O 1
ATOM 7285 N N . SER D 1 138 ? 31.235 -19.524 76.834 1.00 11.91 399 SER D N 1
ATOM 7286 C CA . SER D 1 138 ? 29.891 -19.127 76.407 1.00 11.77 399 SER D CA 1
ATOM 7287 C C . SER D 1 138 ? 29.469 -19.814 75.105 1.00 11.70 399 SER D C 1
ATOM 7288 O O . SER D 1 138 ? 28.325 -20.264 74.968 1.00 11.24 399 SER D O 1
ATOM 7291 N N . ILE D 1 139 ? 30.399 -19.895 74.158 1.00 11.34 400 ILE D N 1
ATOM 7292 C CA . ILE D 1 139 ? 30.136 -20.598 72.900 1.00 10.99 400 ILE D CA 1
ATOM 7293 C C . ILE D 1 139 ? 29.887 -22.090 73.146 1.00 11.09 400 ILE D C 1
ATOM 7294 O O . ILE D 1 139 ? 28.978 -22.675 72.554 1.00 11.20 400 ILE D O 1
ATOM 7299 N N . PHE D 1 140 ? 30.663 -22.691 74.051 1.00 10.96 401 PHE D N 1
ATOM 7300 C CA . PHE D 1 140 ? 30.480 -24.104 74.392 1.00 11.34 401 PHE D CA 1
ATOM 7301 C C . PHE D 1 140 ? 29.112 -24.350 75.039 1.00 11.50 401 PHE D C 1
ATOM 7302 O O . PHE D 1 140 ? 28.432 -25.330 74.724 1.00 11.87 401 PHE D O 1
ATOM 7310 N N . ASP D 1 141 ? 28.707 -23.442 75.926 1.00 12.14 402 ASP D N 1
ATOM 7311 C CA . ASP D 1 141 ? 27.401 -23.538 76.574 1.00 12.88 402 ASP D CA 1
ATOM 7312 C C . ASP D 1 141 ? 26.287 -23.405 75.539 1.00 12.78 402 ASP D C 1
ATOM 7313 O O . ASP D 1 141 ? 25.297 -24.138 75.579 1.00 12.69 402 ASP D O 1
ATOM 7318 N N . PHE D 1 142 ? 26.465 -22.468 74.609 1.00 12.65 403 PHE D N 1
ATOM 7319 C CA . PHE D 1 142 ? 25.499 -22.254 73.540 1.00 12.80 403 PHE D CA 1
ATOM 7320 C C . PHE D 1 142 ? 25.346 -23.516 72.694 1.00 12.79 403 PHE D C 1
ATOM 7321 O O . PHE D 1 142 ? 24.227 -23.922 72.374 1.00 13.02 403 PHE D O 1
ATOM 7329 N N . SER D 1 143 ? 26.475 -24.131 72.352 1.00 12.98 404 SER D N 1
ATOM 7330 C CA . SER D 1 143 ? 26.507 -25.369 71.567 1.00 13.34 404 SER D CA 1
ATOM 7331 C C . SER D 1 143 ? 25.880 -26.546 72.317 1.00 13.81 404 SER D C 1
ATOM 7332 O O . SER D 1 143 ? 25.200 -27.386 71.716 1.00 14.00 404 SER D O 1
ATOM 7335 N N . HIS D 1 144 ? 26.126 -26.602 73.625 1.00 13.74 405 HIS D N 1
ATOM 7336 C CA . HIS D 1 144 ? 25.525 -27.614 74.488 1.00 14.55 405 HIS D CA 1
ATOM 7337 C C . HIS D 1 144 ? 23.997 -27.506 74.499 1.00 15.04 405 HIS D C 1
ATOM 7338 O O . HIS D 1 144 ? 23.301 -28.523 74.360 1.00 15.12 405 HIS D O 1
ATOM 7345 N N A SER D 1 145 ? 23.487 -26.281 74.638 0.50 15.32 406 SER D N 1
ATOM 7346 N N B SER D 1 145 ? 23.487 -26.285 74.652 0.50 15.14 406 SER D N 1
ATOM 7347 C CA A SER D 1 145 ? 22.042 -26.026 74.637 0.50 15.68 406 SER D CA 1
ATOM 7348 C CA B SER D 1 145 ? 22.045 -26.038 74.633 0.50 15.39 406 SER D CA 1
ATOM 7349 C C A SER D 1 145 ? 21.363 -26.366 73.307 0.50 15.93 406 SER D C 1
ATOM 7350 C C B SER D 1 145 ? 21.402 -26.438 73.305 0.50 15.72 406 SER D C 1
ATOM 7351 O O A SER D 1 145 ? 20.259 -26.920 73.300 0.50 16.03 406 SER D O 1
ATOM 7352 O O B SER D 1 145 ? 20.368 -27.114 73.297 0.50 15.80 406 SER D O 1
ATOM 7357 N N . LEU D 1 146 ? 22.017 -26.033 72.193 1.00 15.76 407 LEU D N 1
ATOM 7358 C CA . LEU D 1 146 ? 21.506 -26.383 70.863 1.00 16.20 407 LEU D CA 1
ATOM 7359 C C . LEU D 1 146 ? 21.553 -27.894 70.626 1.00 16.94 407 LEU D C 1
ATOM 7360 O O . LEU D 1 146 ? 20.649 -28.455 70.006 1.00 16.99 407 LEU D O 1
ATOM 7365 N N . SER D 1 147 ? 22.607 -28.546 71.114 1.00 17.60 408 SER D N 1
ATOM 7366 C CA . SER D 1 147 ? 22.756 -29.994 70.947 1.00 18.64 408 SER D CA 1
ATOM 7367 C C . SER D 1 147 ? 21.600 -30.774 71.587 1.00 18.68 408 SER D C 1
ATOM 7368 O O . SER D 1 147 ? 21.215 -31.836 71.096 1.00 18.36 408 SER D O 1
ATOM 7371 N N . ALA D 1 148 ? 21.043 -30.228 72.667 1.00 18.39 409 ALA D N 1
ATOM 7372 C CA . ALA D 1 148 ? 19.946 -30.868 73.404 1.00 19.47 409 ALA D CA 1
ATOM 7373 C C . ALA D 1 148 ? 18.638 -30.895 72.616 1.00 20.20 409 ALA D C 1
ATOM 7374 O O . ALA D 1 148 ? 17.695 -31.605 72.981 1.00 21.12 409 ALA D O 1
ATOM 7376 N N . LEU D 1 149 ? 18.584 -30.123 71.534 1.00 20.23 410 LEU D N 1
ATOM 7377 C CA . LEU D 1 149 ? 17.399 -30.086 70.684 1.00 20.85 410 LEU D CA 1
ATOM 7378 C C . LEU D 1 149 ? 17.406 -31.207 69.647 1.00 21.25 410 LEU D C 1
ATOM 7379 O O . LEU D 1 149 ? 16.372 -31.511 69.055 1.00 21.37 410 LEU D O 1
ATOM 7384 N N . HIS D 1 150 ? 18.574 -31.821 69.453 1.00 21.29 411 HIS D N 1
ATOM 7385 C CA . HIS D 1 150 ? 18.787 -32.897 68.476 1.00 21.97 411 HIS D CA 1
ATOM 7386 C C . HIS D 1 150 ? 18.263 -32.539 67.081 1.00 21.32 411 HIS D C 1
ATOM 7387 O O . HIS D 1 150 ? 17.488 -33.290 66.472 1.00 21.20 411 HIS D O 1
ATOM 7394 N N . PHE D 1 151 ? 18.700 -31.383 66.589 1.00 19.97 412 PHE D N 1
ATOM 7395 C CA . PHE D 1 151 ? 18.349 -30.915 65.251 1.00 19.25 412 PHE D CA 1
ATOM 7396 C C . PHE D 1 151 ? 18.643 -31.968 64.205 1.00 18.50 412 PHE D C 1
ATOM 7397 O O . PHE D 1 151 ? 19.717 -32.585 64.211 1.00 19.01 412 PHE D O 1
ATOM 7405 N N . SER D 1 152 ? 17.699 -32.168 63.294 1.00 17.36 413 SER D N 1
ATOM 7406 C CA . SER D 1 152 ? 17.994 -32.885 62.068 1.00 16.81 413 SER D CA 1
ATOM 7407 C C . SER D 1 152 ? 18.672 -31.910 61.115 1.00 16.26 413 SER D C 1
ATOM 7408 O O . SER D 1 152 ? 18.616 -30.688 61.315 1.00 15.88 413 SER D O 1
ATOM 7411 N N . GLU D 1 153 ? 19.303 -32.451 60.079 1.00 15.83 414 GLU D N 1
ATOM 7412 C CA . GLU D 1 153 ? 19.922 -31.634 59.044 1.00 15.62 414 GLU D CA 1
ATOM 7413 C C . GLU D 1 153 ? 18.900 -30.710 58.381 1.00 15.60 414 GLU D C 1
ATOM 7414 O O . GLU D 1 153 ? 19.188 -29.539 58.134 1.00 15.38 414 GLU D O 1
ATOM 7420 N N . ASP D 1 154 ? 17.705 -31.233 58.110 1.00 15.54 415 ASP D N 1
ATOM 7421 C CA . ASP D 1 154 ? 16.627 -30.417 57.537 1.00 15.76 415 ASP D CA 1
ATOM 7422 C C . ASP D 1 154 ? 16.224 -29.251 58.434 1.00 14.97 415 ASP D C 1
ATOM 7423 O O . ASP D 1 154 ? 15.989 -28.142 57.951 1.00 14.86 415 ASP D O 1
ATOM 7428 N N . GLU D 1 155 ? 16.174 -29.505 59.739 1.00 14.82 416 GLU D N 1
ATOM 7429 C CA . GLU D 1 155 ? 15.862 -28.468 60.717 1.00 14.66 416 GLU D CA 1
ATOM 7430 C C . GLU D 1 155 ? 16.948 -27.410 60.754 1.00 14.38 416 GLU D C 1
ATOM 7431 O O . GLU D 1 155 ? 16.649 -26.216 60.828 1.00 13.94 416 GLU D O 1
ATOM 7437 N N . ILE D 1 156 ? 18.204 -27.846 60.687 1.00 13.63 417 ILE D N 1
ATOM 7438 C CA . ILE D 1 156 ? 19.319 -26.899 60.653 1.00 13.57 417 ILE D CA 1
ATOM 7439 C C . ILE D 1 156 ? 19.219 -26.025 59.412 1.00 13.08 417 ILE D C 1
ATOM 7440 O O . ILE D 1 156 ? 19.398 -24.818 59.500 1.00 12.92 417 ILE D O 1
ATOM 7445 N N . ALA D 1 157 ? 18.895 -26.636 58.273 1.00 12.64 418 ALA D N 1
ATOM 7446 C CA . ALA D 1 157 ? 18.731 -25.894 57.016 1.00 12.36 418 ALA D CA 1
ATOM 7447 C C . ALA D 1 157 ? 17.696 -24.784 57.150 1.00 12.29 418 ALA D C 1
ATOM 7448 O O . ALA D 1 157 ? 17.951 -23.638 56.791 1.00 12.62 418 ALA D O 1
ATOM 7450 N N . LEU D 1 158 ? 16.526 -25.144 57.663 1.00 12.58 419 LEU D N 1
ATOM 7451 C CA . LEU D 1 158 ? 15.398 -24.221 57.751 1.00 12.56 419 LEU D CA 1
ATOM 7452 C C . LEU D 1 158 ? 15.638 -23.141 58.806 1.00 12.30 419 LEU D C 1
ATOM 7453 O O . LEU D 1 158 ? 15.364 -21.967 58.572 1.00 12.37 419 LEU D O 1
ATOM 7458 N N . TYR D 1 159 ? 16.169 -23.541 59.958 1.00 12.35 420 TYR D N 1
ATOM 7459 C CA . TYR D 1 159 ? 16.489 -22.582 61.011 1.00 12.50 420 TYR D CA 1
ATOM 7460 C C . TYR D 1 159 ? 17.590 -21.581 60.610 1.00 12.07 420 TYR D C 1
ATOM 7461 O O . TYR D 1 159 ? 17.424 -20.375 60.811 1.00 11.89 420 TYR D O 1
ATOM 7470 N N . THR D 1 160 ? 18.696 -22.065 60.038 1.00 11.74 421 THR D N 1
ATOM 7471 C CA . THR D 1 160 ? 19.773 -21.159 59.613 1.00 11.05 421 THR D CA 1
ATOM 7472 C C . THR D 1 160 ? 19.356 -20.250 58.457 1.00 11.05 421 THR D C 1
ATOM 7473 O O . THR D 1 160 ? 19.878 -19.138 58.327 1.00 11.27 421 THR D O 1
ATOM 7477 N N . ALA D 1 161 ? 18.430 -20.716 57.613 1.00 10.83 422 ALA D N 1
ATOM 7478 C CA . ALA D 1 161 ? 17.849 -19.836 56.581 1.00 10.44 422 ALA D CA 1
ATOM 7479 C C . ALA D 1 161 ? 17.215 -18.610 57.249 1.00 10.58 422 ALA D C 1
ATOM 7480 O O . ALA D 1 161 ? 17.412 -17.472 56.798 1.00 10.25 422 ALA D O 1
ATOM 7482 N N . LEU D 1 162 ? 16.500 -18.852 58.349 1.00 10.56 423 LEU D N 1
ATOM 7483 C CA . LEU D 1 162 ? 15.846 -17.792 59.110 1.00 11.09 423 LEU D CA 1
ATOM 7484 C C . LEU D 1 162 ? 16.833 -16.929 59.896 1.00 11.09 423 LEU D C 1
ATOM 7485 O O . LEU D 1 162 ? 16.626 -15.724 60.035 1.00 11.41 423 LEU D O 1
ATOM 7490 N N . VAL D 1 163 ? 17.919 -17.531 60.378 1.00 10.53 424 VAL D N 1
ATOM 7491 C CA . VAL D 1 163 ? 18.971 -16.760 61.053 1.00 10.48 424 VAL D CA 1
ATOM 7492 C C . VAL D 1 163 ? 19.547 -15.721 60.084 1.00 10.49 424 VAL D C 1
ATOM 7493 O O . VAL D 1 163 ? 19.769 -14.564 60.457 1.00 10.80 424 VAL D O 1
ATOM 7497 N N . LEU D 1 164 ? 19.736 -16.131 58.833 1.00 10.67 425 LEU D N 1
ATOM 7498 C CA . LEU D 1 164 ? 20.239 -15.258 57.782 1.00 10.90 425 LEU D CA 1
ATOM 7499 C C . LEU D 1 164 ? 19.204 -14.244 57.295 1.00 11.39 425 LEU D C 1
ATOM 7500 O O . LEU D 1 164 ? 19.495 -13.050 57.217 1.00 11.22 425 LEU D O 1
ATOM 7505 N N . ILE D 1 165 ? 18.006 -14.717 56.951 1.00 11.27 426 ILE D N 1
ATOM 7506 C CA . ILE D 1 165 ? 16.984 -13.840 56.381 1.00 11.65 426 ILE D CA 1
ATOM 7507 C C . ILE D 1 165 ? 16.189 -13.208 57.517 1.00 12.09 426 ILE D C 1
ATOM 7508 O O . ILE D 1 165 ? 15.118 -13.685 57.901 1.00 12.52 426 ILE D O 1
ATOM 7513 N N . ASN D 1 166 ? 16.757 -12.127 58.047 1.00 12.75 427 ASN D N 1
ATOM 7514 C CA . ASN D 1 166 ? 16.229 -11.431 59.211 1.00 13.71 427 ASN D CA 1
ATOM 7515 C C . ASN D 1 166 ? 15.939 -9.983 58.804 1.00 14.01 427 ASN D C 1
ATOM 7516 O O . ASN D 1 166 ? 16.863 -9.192 58.576 1.00 14.16 427 ASN D O 1
ATOM 7521 N N . ALA D 1 167 ? 14.656 -9.650 58.709 1.00 14.65 428 ALA D N 1
ATOM 7522 C CA . ALA D 1 167 ? 14.228 -8.348 58.185 1.00 15.27 428 ALA D CA 1
ATOM 7523 C C . ALA D 1 167 ? 14.491 -7.207 59.167 1.00 15.89 428 ALA D C 1
ATOM 7524 O O . ALA D 1 167 ? 14.314 -6.040 58.824 1.00 16.27 428 ALA D O 1
ATOM 7526 N N . HIS D 1 168 ? 14.926 -7.548 60.375 1.00 17.16 429 HIS D N 1
ATOM 7527 C CA . HIS D 1 168 ? 15.214 -6.537 61.399 1.00 18.33 429 HIS D CA 1
ATOM 7528 C C . HIS D 1 168 ? 16.637 -5.970 61.354 1.00 18.11 429 HIS D C 1
ATOM 7529 O O . HIS D 1 168 ? 16.936 -5.012 62.076 1.00 18.19 429 HIS D O 1
ATOM 7536 N N . ARG D 1 169 ? 17.514 -6.547 60.530 1.00 16.84 430 ARG D N 1
ATOM 7537 C CA . ARG D 1 169 ? 18.902 -6.060 60.445 1.00 16.69 430 ARG D CA 1
ATOM 7538 C C . ARG D 1 169 ? 18.922 -4.584 60.060 1.00 16.99 430 ARG D C 1
ATOM 7539 O O . ARG D 1 169 ? 18.300 -4.207 59.068 1.00 17.53 430 ARG D O 1
ATOM 7547 N N . PRO D 1 170 ? 19.621 -3.736 60.847 1.00 17.20 431 PRO D N 1
ATOM 7548 C CA . PRO D 1 170 ? 19.673 -2.331 60.445 1.00 17.21 431 PRO D CA 1
ATOM 7549 C C . PRO D 1 170 ? 20.373 -2.160 59.104 1.00 17.46 431 PRO D C 1
ATOM 7550 O O . PRO D 1 170 ? 21.367 -2.835 58.826 1.00 17.37 431 PRO D O 1
ATOM 7554 N N . GLY D 1 171 ? 19.836 -1.271 58.278 1.00 17.41 432 GLY D N 1
ATOM 7555 C CA . GLY D 1 171 ? 20.487 -0.899 57.031 1.00 17.72 432 GLY D CA 1
ATOM 7556 C C . GLY D 1 171 ? 19.893 -1.501 55.770 1.00 17.74 432 GLY D C 1
ATOM 7557 O O . GLY D 1 171 ? 20.418 -1.278 54.684 1.00 18.03 432 GLY D O 1
ATOM 7558 N N . LEU D 1 172 ? 18.806 -2.260 55.902 1.00 18.15 433 LEU D N 1
ATOM 7559 C CA . LEU D 1 172 ? 18.154 -2.847 54.728 1.00 18.44 433 LEU D CA 1
ATOM 7560 C C . LEU D 1 172 ? 17.447 -1.764 53.920 1.00 19.18 433 LEU D C 1
ATOM 7561 O O . LEU D 1 172 ? 16.817 -0.871 54.491 1.00 20.21 433 LEU D O 1
ATOM 7566 N N . GLN D 1 173 ? 17.585 -1.836 52.598 1.00 19.92 434 GLN D N 1
ATOM 7567 C CA . GLN D 1 173 ? 16.976 -0.857 51.695 1.00 21.29 434 GLN D CA 1
ATOM 7568 C C . GLN D 1 173 ? 15.600 -1.307 51.220 1.00 20.66 434 GLN D C 1
ATOM 7569 O O . GLN D 1 173 ? 14.708 -0.485 51.014 1.00 20.59 434 GLN D O 1
ATOM 7575 N N . GLU D 1 174 ? 15.439 -2.614 51.041 1.00 19.82 435 GLU D N 1
ATOM 7576 C CA . GLU D 1 174 ? 14.160 -3.190 50.643 1.00 19.55 435 GLU D CA 1
ATOM 7577 C C . GLU D 1 174 ? 13.627 -4.092 51.755 1.00 19.25 435 GLU D C 1
ATOM 7578 O O . GLU D 1 174 ? 13.528 -5.316 51.579 1.00 18.52 435 GLU D O 1
ATOM 7584 N N . LYS D 1 175 ? 13.278 -3.489 52.894 1.00 18.81 436 LYS D N 1
ATOM 7585 C CA . LYS D 1 175 ? 12.861 -4.264 54.066 1.00 18.92 436 LYS D CA 1
ATOM 7586 C C . LYS D 1 175 ? 11.656 -5.166 53.791 1.00 18.68 436 LYS D C 1
ATOM 7587 O O . LYS D 1 175 ? 11.625 -6.309 54.247 1.00 17.95 436 LYS D O 1
ATOM 7593 N N . ARG D 1 176 ? 10.675 -4.649 53.053 1.00 18.87 437 ARG D N 1
ATOM 7594 C CA . ARG D 1 176 ? 9.461 -5.400 52.727 1.00 19.56 437 ARG D CA 1
ATOM 7595 C C . ARG D 1 176 ? 9.770 -6.672 51.925 1.00 18.86 437 ARG D C 1
ATOM 7596 O O . ARG D 1 176 ? 9.179 -7.725 52.170 1.00 18.79 437 ARG D O 1
ATOM 7604 N N . LYS D 1 177 ? 10.709 -6.573 50.986 1.00 17.90 438 LYS D N 1
ATOM 7605 C CA . LYS D 1 177 ? 11.139 -7.729 50.209 1.00 17.47 438 LYS D CA 1
ATOM 7606 C C . LYS D 1 177 ? 11.776 -8.788 51.114 1.00 16.81 438 LYS D C 1
ATOM 7607 O O . LYS D 1 177 ? 11.527 -9.984 50.952 1.00 17.11 438 LYS D O 1
ATOM 7613 N N . VAL D 1 178 ? 12.582 -8.341 52.072 1.00 16.02 439 VAL D N 1
ATOM 7614 C CA . VAL D 1 178 ? 13.197 -9.248 53.041 1.00 15.81 439 VAL D CA 1
ATOM 7615 C C . VAL D 1 178 ? 12.136 -9.852 53.976 1.00 16.26 439 VAL D C 1
ATOM 7616 O O . VAL D 1 178 ? 12.173 -11.045 54.259 1.00 16.18 439 VAL D O 1
ATOM 7620 N N . GLU D 1 179 ? 11.185 -9.026 54.423 1.00 16.61 440 GLU D N 1
ATOM 7621 C CA . GLU D 1 179 ? 10.055 -9.484 55.246 1.00 17.30 440 GLU D CA 1
ATOM 7622 C C . GLU D 1 179 ? 9.248 -10.589 54.571 1.00 16.61 440 GLU D C 1
ATOM 7623 O O . GLU D 1 179 ? 8.832 -11.544 55.226 1.00 15.91 440 GLU D O 1
ATOM 7629 N N . GLN D 1 180 ? 9.015 -10.448 53.269 1.00 16.39 441 GLN D N 1
ATOM 7630 C CA . GLN D 1 180 ? 8.239 -11.444 52.530 1.00 16.27 441 GLN D CA 1
ATOM 7631 C C . GLN D 1 180 ? 8.978 -12.776 52.459 1.00 15.45 441 GLN D C 1
ATOM 7632 O O . GLN D 1 180 ? 8.374 -13.836 52.638 1.00 15.33 441 GLN D O 1
ATOM 7638 N N . LEU D 1 181 ? 10.283 -12.709 52.210 1.00 14.88 442 LEU D N 1
ATOM 7639 C CA . LEU D 1 181 ? 11.123 -13.903 52.166 1.00 14.00 442 LEU D CA 1
ATOM 7640 C C . LEU D 1 181 ? 11.192 -14.541 53.549 1.00 13.87 442 LEU D C 1
ATOM 7641 O O . LEU D 1 181 ? 11.021 -15.758 53.680 1.00 14.01 442 LEU D O 1
ATOM 7646 N N . GLN D 1 182 ? 11.420 -13.719 54.574 1.00 13.35 443 GLN D N 1
ATOM 7647 C CA . GLN D 1 182 ? 11.440 -14.204 55.966 1.00 13.48 443 GLN D CA 1
ATOM 7648 C C . GLN D 1 182 ? 10.138 -14.921 56.322 1.00 13.37 443 GLN D C 1
ATOM 7649 O O . GLN D 1 182 ? 10.157 -16.010 56.911 1.00 13.16 443 GLN D O 1
ATOM 7655 N N . TYR D 1 183 ? 9.011 -14.309 55.963 1.00 13.14 444 TYR D N 1
ATOM 7656 C CA . TYR D 1 183 ? 7.713 -14.906 56.281 1.00 13.08 444 TYR D CA 1
ATOM 7657 C C . TYR D 1 183 ? 7.482 -16.239 55.572 1.00 12.90 444 TYR D C 1
ATOM 7658 O O . TYR D 1 183 ? 6.997 -17.189 56.187 1.00 13.04 444 TYR D O 1
ATOM 7667 N N . ASN D 1 184 ? 7.823 -16.313 54.286 1.00 13.17 445 ASN D N 1
ATOM 7668 C CA . ASN D 1 184 ? 7.697 -17.576 53.558 1.00 13.13 445 ASN D CA 1
ATOM 7669 C C . ASN D 1 184 ? 8.598 -18.651 54.148 1.00 13.05 445 ASN D C 1
ATOM 7670 O O . ASN D 1 184 ? 8.188 -19.806 54.273 1.00 12.91 445 ASN D O 1
ATOM 7675 N N . LEU D 1 185 ? 9.807 -18.262 54.553 1.00 12.45 446 LEU D N 1
ATOM 7676 C CA . LEU D 1 185 ? 10.720 -19.194 55.218 1.00 12.57 446 LEU D CA 1
ATOM 7677 C C . LEU D 1 185 ? 10.209 -19.642 56.589 1.00 12.69 446 LEU D C 1
ATOM 7678 O O . LEU D 1 185 ? 10.443 -20.782 56.996 1.00 12.62 446 LEU D O 1
ATOM 7683 N N . GLU D 1 186 ? 9.522 -18.746 57.297 1.00 13.27 447 GLU D N 1
ATOM 7684 C CA . GLU D 1 186 ? 8.874 -19.100 58.562 1.00 13.78 447 GLU D CA 1
ATOM 7685 C C . GLU D 1 186 ? 7.740 -20.101 58.326 1.00 13.62 447 GLU D C 1
ATOM 7686 O O . GLU D 1 186 ? 7.607 -21.081 59.063 1.00 13.51 447 GLU D O 1
ATOM 7692 N N . LEU D 1 187 ? 6.942 -19.861 57.285 1.00 13.59 448 LEU D N 1
ATOM 7693 C CA . LEU D 1 187 ? 5.890 -20.801 56.897 1.00 13.45 448 LEU D CA 1
ATOM 7694 C C . LEU D 1 187 ? 6.481 -22.160 56.552 1.00 13.34 448 LEU D C 1
ATOM 7695 O O . LEU D 1 187 ? 5.927 -23.187 56.930 1.00 13.74 448 LEU D O 1
ATOM 7700 N N . ALA D 1 188 ? 7.605 -22.159 55.839 1.00 13.26 449 ALA D N 1
ATOM 7701 C CA . ALA D 1 188 ? 8.285 -23.404 55.477 1.00 13.21 449 ALA D CA 1
ATOM 7702 C C . ALA D 1 188 ? 8.751 -24.162 56.719 1.00 13.42 449 ALA D C 1
ATOM 7703 O O . ALA D 1 188 ? 8.516 -25.370 56.853 1.00 13.60 449 ALA D O 1
ATOM 7705 N N . PHE D 1 189 ? 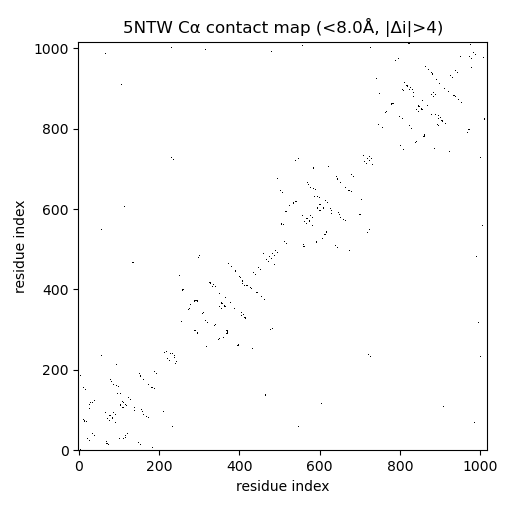9.407 -23.444 57.625 1.00 13.57 450 PHE D N 1
ATOM 7706 C CA . PHE D 1 189 ? 9.907 -24.019 58.869 1.00 14.07 450 PHE D CA 1
ATOM 7707 C C . PHE D 1 189 ? 8.760 -24.592 59.711 1.00 14.61 450 PHE D C 1
ATOM 7708 O O . PHE D 1 189 ? 8.829 -25.745 60.143 1.00 14.81 450 PHE D O 1
ATOM 7716 N N . HIS D 1 190 ? 7.707 -23.799 59.913 1.00 14.83 451 HIS D N 1
ATOM 7717 C CA . HIS D 1 190 ? 6.556 -24.218 60.713 1.00 15.56 451 HIS D CA 1
ATOM 7718 C C . HIS D 1 190 ? 5.838 -25.416 60.092 1.00 15.86 451 HIS D C 1
ATOM 7719 O O . HIS D 1 190 ? 5.447 -26.345 60.806 1.00 15.49 451 HIS D O 1
ATOM 7726 N N . HIS D 1 191 ? 5.683 -25.400 58.768 1.00 16.52 452 HIS D N 1
ATOM 7727 C CA . HIS D 1 191 ? 5.038 -26.511 58.067 1.00 17.55 452 HIS D CA 1
ATOM 7728 C C . HIS D 1 191 ? 5.823 -27.808 58.261 1.00 18.26 452 HIS D C 1
ATOM 7729 O O . HIS D 1 191 ? 5.249 -28.842 58.629 1.00 17.74 452 HIS D O 1
ATOM 7736 N N . HIS D 1 192 ? 7.135 -27.744 58.042 1.00 18.10 453 HIS D N 1
ATOM 7737 C CA . HIS D 1 192 ? 7.982 -28.924 58.180 1.00 18.77 453 HIS D CA 1
ATOM 7738 C C . HIS D 1 192 ? 7.951 -29.456 59.613 1.00 18.67 453 HIS D C 1
ATOM 7739 O O . HIS D 1 192 ? 7.875 -30.674 59.829 1.00 18.74 453 HIS D O 1
ATOM 7746 N N . LEU D 1 193 ? 8.003 -28.549 60.586 1.00 18.53 454 LEU D N 1
ATOM 7747 C CA . LEU D 1 193 ? 7.963 -28.948 61.991 1.00 19.08 454 LEU D CA 1
ATOM 7748 C C . LEU D 1 193 ? 6.645 -29.636 62.348 1.00 20.64 454 LEU D C 1
ATOM 7749 O O . LEU D 1 193 ? 6.656 -30.690 62.983 1.00 20.69 454 LEU D O 1
ATOM 7754 N N . SER D 1 194 ? 5.524 -29.055 61.920 1.00 21.75 455 SER D N 1
ATOM 7755 C CA . SER D 1 194 ? 4.196 -29.620 62.206 1.00 23.57 455 SER D CA 1
ATOM 7756 C C . SER D 1 194 ? 4.007 -31.002 61.581 1.00 24.46 455 SER D C 1
ATOM 7757 O O . SER D 1 194 ? 3.416 -31.892 62.204 1.00 24.36 455 SER D O 1
ATOM 7760 N N . LYS D 1 195 ? 4.510 -31.172 60.358 1.00 25.88 456 LYS D N 1
ATOM 7761 C CA . LYS D 1 195 ? 4.514 -32.465 59.668 1.00 27.61 456 LYS D CA 1
ATOM 7762 C C . LYS D 1 195 ? 5.230 -33.526 60.489 1.00 27.79 456 LYS D C 1
ATOM 7763 O O . LYS D 1 195 ? 4.755 -34.657 60.612 1.00 28.36 456 LYS D O 1
ATOM 7769 N N . THR D 1 196 ? 6.373 -33.139 61.051 1.00 27.46 457 THR D N 1
ATOM 7770 C CA . THR D 1 196 ? 7.268 -34.057 61.744 1.00 26.95 457 THR D CA 1
ATOM 7771 C C . THR D 1 196 ? 7.065 -34.054 63.263 1.00 27.18 457 THR D C 1
ATOM 7772 O O . THR D 1 196 ? 7.881 -34.625 63.999 1.00 26.89 457 THR D O 1
ATOM 7776 N N . HIS D 1 197 ? 5.965 -33.427 63.703 1.00 26.49 458 HIS D N 1
ATOM 7777 C CA A HIS D 1 197 ? 5.612 -33.320 65.126 0.50 26.34 458 HIS D CA 1
ATOM 7778 C CA B HIS D 1 197 ? 5.602 -33.290 65.124 0.50 26.71 458 HIS D CA 1
ATOM 7779 C C . HIS D 1 197 ? 6.757 -32.728 65.958 1.00 26.55 458 HIS D C 1
ATOM 7780 O O . HIS D 1 197 ? 7.129 -33.275 67.002 1.00 26.31 458 HIS D O 1
ATOM 7793 N N . ARG D 1 198 ? 7.315 -31.613 65.489 1.00 25.02 459 ARG D N 1
ATOM 7794 C CA . ARG D 1 198 ? 8.473 -31.000 66.140 1.00 24.09 459 ARG D CA 1
ATOM 7795 C C . ARG D 1 198 ? 8.295 -29.518 66.468 1.00 23.85 459 ARG D C 1
ATOM 7796 O O . ARG D 1 198 ? 9.275 -28.825 66.756 1.00 23.10 459 ARG D O 1
ATOM 7804 N N . GLN D 1 199 ? 7.056 -29.027 66.441 1.00 23.74 460 GLN D N 1
ATOM 7805 C CA . GLN D 1 199 ? 6.796 -27.615 66.742 1.00 24.39 460 GLN D CA 1
ATOM 7806 C C . GLN D 1 199 ? 7.232 -27.237 68.160 1.00 24.14 460 GLN D C 1
ATOM 7807 O O . GLN D 1 199 ? 7.427 -26.058 68.467 1.00 23.48 460 GLN D O 1
ATOM 7813 N N . SER D 1 200 ? 7.404 -28.250 69.008 1.00 24.05 461 SER D N 1
ATOM 7814 C CA . SER D 1 200 ? 7.864 -28.054 70.383 1.00 24.14 461 SER D CA 1
ATOM 7815 C C . SER D 1 200 ? 9.216 -27.340 70.480 1.00 23.69 461 SER D C 1
ATOM 7816 O O . SER D 1 200 ? 9.496 -26.677 71.483 1.00 24.43 461 SER D O 1
ATOM 7819 N N . ILE D 1 201 ? 10.049 -27.471 69.446 1.00 22.94 462 ILE D N 1
ATOM 7820 C CA . ILE D 1 201 ? 11.398 -26.894 69.493 1.00 22.39 462 ILE D CA 1
ATOM 7821 C C . ILE D 1 201 ? 11.409 -25.373 69.351 1.00 22.09 462 ILE D C 1
ATOM 7822 O O . ILE D 1 201 ? 12.383 -24.732 69.725 1.00 21.70 462 ILE D O 1
ATOM 7827 N N . LEU D 1 202 ? 10.328 -24.798 68.826 1.00 22.85 463 LEU D N 1
ATOM 7828 C CA . LEU D 1 202 ? 10.282 -23.352 68.575 1.00 23.48 463 LEU D CA 1
ATOM 7829 C C . LEU D 1 202 ? 10.525 -22.504 69.821 1.00 24.20 463 LEU D C 1
ATOM 7830 O O . LEU D 1 202 ? 11.299 -21.545 69.781 1.00 24.68 463 LEU D O 1
ATOM 7835 N N . ALA D 1 203 ? 9.881 -22.870 70.926 1.00 25.12 464 ALA D N 1
ATOM 7836 C CA . ALA D 1 203 ? 10.041 -22.151 72.190 1.00 25.68 464 ALA D CA 1
ATOM 7837 C C . ALA D 1 203 ? 11.396 -22.425 72.856 1.00 25.97 464 ALA D C 1
ATOM 7838 O O . ALA D 1 203 ? 11.799 -21.721 73.787 1.00 26.48 464 ALA D O 1
ATOM 7840 N N . LYS D 1 204 ? 12.095 -23.444 72.363 1.00 25.83 465 LYS D N 1
ATOM 7841 C CA . LYS D 1 204 ? 13.385 -23.851 72.912 1.00 24.92 465 LYS D CA 1
ATOM 7842 C C . LYS D 1 204 ? 14.565 -23.246 72.149 1.00 24.43 465 LYS D C 1
ATOM 7843 O O . LYS D 1 204 ? 15.714 -23.343 72.585 1.00 24.04 465 LYS D O 1
ATOM 7849 N N . LEU D 1 205 ? 14.279 -22.628 71.005 1.00 22.83 466 LEU D N 1
ATOM 7850 C CA . LEU D 1 205 ? 15.309 -21.946 70.226 1.00 22.49 466 LEU D CA 1
ATOM 7851 C C . LEU D 1 205 ? 15.881 -20.762 71.011 1.00 23.08 466 LEU D C 1
ATOM 7852 O O . LEU D 1 205 ? 15.168 -20.138 71.797 1.00 23.64 466 LEU D O 1
ATOM 7857 N N . PRO D 1 206 ? 17.180 -20.466 70.828 1.00 24.57 467 PRO D N 1
ATOM 7858 C CA . PRO D 1 206 ? 17.772 -19.353 71.584 1.00 25.21 467 PRO D CA 1
ATOM 7859 C C . PRO D 1 206 ? 17.156 -18.006 71.193 1.00 25.87 467 PRO D C 1
ATOM 7860 O O . PRO D 1 206 ? 16.875 -17.791 70.018 1.00 25.49 467 PRO D O 1
ATOM 7864 N N . PRO D 1 207 ? 16.931 -17.107 72.170 1.00 27.17 468 PRO D N 1
ATOM 7865 C CA . PRO D 1 207 ? 16.430 -15.771 71.808 1.00 28.39 468 PRO D CA 1
ATOM 7866 C C . PRO D 1 207 ? 17.466 -15.013 70.980 1.00 28.66 468 PRO D C 1
ATOM 7867 O O . PRO D 1 207 ? 18.665 -15.199 71.193 1.00 29.88 468 PRO D O 1
ATOM 7871 N N . LYS D 1 208 ? 17.011 -14.178 70.044 1.00 29.02 469 LYS D N 1
ATOM 7872 C CA . LYS D 1 208 ? 17.910 -13.458 69.121 1.00 28.32 469 LYS D CA 1
ATOM 7873 C C . LYS D 1 208 ? 19.048 -12.712 69.824 1.00 27.68 469 LYS D C 1
ATOM 7874 O O . LYS D 1 208 ? 20.158 -12.592 69.277 1.00 26.08 469 LYS D O 1
ATOM 7880 N N . GLY D 1 209 ? 18.764 -12.218 71.029 1.00 26.12 470 GLY D N 1
ATOM 7881 C CA . GLY D 1 209 ? 19.750 -11.510 71.845 1.00 24.79 470 GLY D CA 1
ATOM 7882 C C . GLY D 1 209 ? 20.960 -12.358 72.198 1.00 23.55 470 GLY D C 1
ATOM 7883 O O . GLY D 1 209 ? 22.054 -11.826 72.415 1.00 22.96 470 GLY D O 1
ATOM 7884 N N . LYS D 1 210 ? 20.763 -13.675 72.248 1.00 22.53 471 LYS D N 1
ATOM 7885 C CA . LYS D 1 210 ? 21.838 -14.607 72.559 1.00 21.14 471 LYS D CA 1
ATOM 7886 C C . LYS D 1 210 ? 22.916 -14.626 71.473 1.00 20.33 471 LYS D C 1
ATOM 7887 O O . LYS D 1 210 ? 24.107 -14.494 71.770 1.00 19.44 471 LYS D O 1
ATOM 7893 N N . LEU D 1 211 ? 22.492 -14.793 70.223 1.00 19.79 472 LEU D N 1
ATOM 7894 C CA . LEU D 1 211 ? 23.421 -14.789 69.097 1.00 19.22 472 LEU D CA 1
ATOM 7895 C C . LEU D 1 211 ? 24.101 -13.431 68.940 1.00 19.22 472 LEU D C 1
ATOM 7896 O O . LEU D 1 211 ? 25.309 -13.362 68.682 1.00 18.42 472 LEU D O 1
ATOM 7901 N N . ARG D 1 212 ? 23.329 -12.359 69.111 1.00 19.33 473 ARG D N 1
ATOM 7902 C CA . ARG D 1 212 ? 23.884 -11.006 69.116 1.00 19.90 473 ARG D CA 1
ATOM 7903 C C . ARG D 1 212 ? 24.987 -10.831 70.158 1.00 18.78 473 ARG D C 1
ATOM 7904 O O . ARG D 1 212 ? 26.015 -10.227 69.873 1.00 17.85 473 ARG D O 1
ATOM 7912 N N . SER D 1 213 ? 24.763 -11.368 71.355 1.00 18.42 474 SER D N 1
ATOM 7913 C CA . SER D 1 213 ? 25.716 -11.252 72.453 1.00 17.92 474 SER D CA 1
ATOM 7914 C C . SER D 1 213 ? 27.044 -11.953 72.136 1.00 17.24 474 SER D C 1
ATOM 7915 O O . SER D 1 213 ? 28.117 -11.425 72.433 1.00 16.43 474 SER D O 1
ATOM 7918 N N . LEU D 1 214 ? 26.959 -13.133 71.524 1.00 15.60 475 LEU D N 1
ATOM 7919 C CA . LEU D 1 214 ? 28.147 -13.895 71.154 1.00 14.94 475 LEU D CA 1
ATOM 7920 C C . LEU D 1 214 ? 28.918 -13.167 70.056 1.00 14.61 475 LEU D C 1
ATOM 7921 O O . LEU D 1 214 ? 30.145 -13.080 70.113 1.00 13.98 475 LEU D O 1
ATOM 7926 N N . CYS D 1 215 ? 28.192 -12.621 69.084 1.00 14.60 476 CYS D N 1
ATOM 7927 C CA . CYS D 1 215 ? 28.824 -11.873 67.991 1.00 15.15 476 CYS D CA 1
ATOM 7928 C C . CYS D 1 215 ? 29.470 -10.567 68.461 1.00 15.46 476 CYS D C 1
ATOM 7929 O O . CYS D 1 215 ? 30.570 -10.225 68.017 1.00 14.60 476 CYS D O 1
ATOM 7932 N N . SER D 1 216 ? 28.787 -9.859 69.366 1.00 16.00 477 SER D N 1
ATOM 7933 C CA A SER D 1 216 ? 29.320 -8.629 69.955 0.50 16.06 477 SER D CA 1
ATOM 7934 C CA B SER D 1 216 ? 29.310 -8.629 69.963 0.50 16.17 477 SER D CA 1
ATOM 7935 C C . SER D 1 216 ? 30.603 -8.889 70.739 1.00 16.05 477 SER D C 1
ATOM 7936 O O . SER D 1 216 ? 31.581 -8.144 70.607 1.00 15.81 477 SER D O 1
ATOM 7941 N N . GLN D 1 217 ? 30.604 -9.952 71.545 1.00 15.86 478 GLN D N 1
ATOM 7942 C CA . GLN D 1 217 ? 31.774 -10.319 72.328 1.00 16.08 478 GLN D CA 1
ATOM 7943 C C . GLN D 1 217 ? 32.947 -10.681 71.427 1.00 15.12 478 GLN D C 1
ATOM 7944 O O . GLN D 1 217 ? 34.079 -10.339 71.731 1.00 14.66 478 GLN D O 1
ATOM 7950 N N . HIS D 1 218 ? 32.661 -11.372 70.321 1.00 14.38 479 HIS D N 1
ATOM 7951 C CA . HIS D 1 218 ? 33.693 -11.718 69.345 1.00 14.17 479 HIS D CA 1
ATOM 7952 C C . HIS D 1 218 ? 34.410 -10.459 68.853 1.00 14.11 479 HIS D C 1
ATOM 7953 O O . HIS D 1 218 ? 35.644 -10.387 68.880 1.00 13.96 479 HIS D O 1
ATOM 7960 N N . VAL D 1 219 ? 33.630 -9.461 68.443 1.00 14.11 480 VAL D N 1
ATOM 7961 C CA . VAL D 1 219 ? 34.164 -8.176 67.977 1.00 14.30 480 VAL D CA 1
ATOM 7962 C C . VAL D 1 219 ? 35.044 -7.505 69.042 1.00 14.28 480 VAL D C 1
ATOM 7963 O O . VAL D 1 219 ? 36.135 -7.029 68.737 1.00 13.31 480 VAL D O 1
ATOM 7967 N N . GLU D 1 220 ? 34.580 -7.505 70.291 1.00 15.07 481 GLU D N 1
ATOM 7968 C CA . GLU D 1 220 ? 35.345 -6.915 71.394 1.00 15.83 481 GLU D CA 1
ATOM 7969 C C . GLU D 1 220 ? 36.652 -7.660 71.669 1.00 14.87 481 GLU D C 1
ATOM 7970 O O . GLU D 1 220 ? 37.706 -7.039 71.809 1.00 14.44 481 GLU D O 1
ATOM 7976 N N . ARG D 1 221 ? 36.590 -8.987 71.729 1.00 14.25 482 ARG D N 1
ATOM 7977 C CA . ARG D 1 221 ? 37.800 -9.776 71.950 1.00 14.08 482 ARG D CA 1
ATOM 7978 C C . ARG D 1 221 ? 38.817 -9.554 70.834 1.00 13.52 482 ARG D C 1
ATOM 7979 O O . ARG D 1 221 ? 40.018 -9.504 71.092 1.00 13.42 482 ARG D O 1
ATOM 7987 N N . LEU D 1 222 ? 38.331 -9.398 69.602 1.00 12.82 483 LEU D N 1
ATOM 7988 C CA . LEU D 1 222 ? 39.217 -9.086 68.478 1.00 12.79 483 LEU D CA 1
ATOM 7989 C C . LEU D 1 222 ? 39.892 -7.706 68.617 1.00 12.97 483 LEU D C 1
ATOM 7990 O O . LEU D 1 222 ? 41.059 -7.553 68.265 1.00 12.99 483 LEU D O 1
ATOM 7995 N N . GLN D 1 223 ? 39.165 -6.716 69.143 1.00 13.90 484 GLN D N 1
ATOM 7996 C CA . GLN D 1 223 ? 39.765 -5.412 69.452 1.00 14.53 484 GLN D CA 1
ATOM 7997 C C . GLN D 1 223 ? 40.942 -5.574 70.387 1.00 14.34 484 GLN D C 1
ATOM 7998 O O . GLN D 1 223 ? 41.998 -4.961 70.190 1.00 14.75 484 GLN D O 1
ATOM 8004 N N . ILE D 1 224 ? 40.749 -6.395 71.413 1.00 14.33 485 ILE D N 1
ATOM 8005 C CA . ILE D 1 224 ? 41.784 -6.648 72.407 1.00 14.70 485 ILE D CA 1
ATOM 8006 C C . ILE D 1 224 ? 42.984 -7.304 71.733 1.00 14.37 485 ILE D C 1
ATOM 8007 O O . ILE D 1 224 ? 44.126 -6.903 71.968 1.00 15.04 485 ILE D O 1
ATOM 8012 N N . PHE D 1 225 ? 42.721 -8.278 70.863 1.00 13.63 486 PHE D N 1
ATOM 8013 C CA . PHE D 1 225 ? 43.805 -8.962 70.171 1.00 13.47 486 PHE D CA 1
ATOM 8014 C C . PHE D 1 225 ? 44.549 -8.026 69.222 1.00 13.50 486 PHE D C 1
ATOM 8015 O O . PHE D 1 225 ? 45.781 -8.034 69.176 1.00 12.91 486 PHE D O 1
ATOM 8023 N N . GLN D 1 226 ? 43.789 -7.235 68.466 1.00 14.77 487 GLN D N 1
ATOM 8024 C CA . GLN D 1 226 ? 44.339 -6.325 67.458 1.00 16.24 487 GLN D CA 1
ATOM 8025 C C . GLN D 1 226 ? 45.253 -5.261 68.082 1.00 16.08 487 GLN D C 1
ATOM 8026 O O . GLN D 1 226 ? 46.233 -4.842 67.466 1.00 16.05 487 GLN D O 1
ATOM 8032 N N . HIS D 1 227 ? 44.959 -4.859 69.319 1.00 15.67 488 HIS D N 1
ATOM 8033 C CA . HIS D 1 227 ? 45.864 -3.976 70.057 1.00 15.45 488 HIS D CA 1
ATOM 8034 C C . HIS D 1 227 ? 47.210 -4.643 70.326 1.00 15.34 488 HIS D C 1
ATOM 8035 O O . HIS D 1 227 ? 48.269 -4.036 70.125 1.00 15.58 488 HIS D O 1
ATOM 8042 N N . LEU D 1 228 ? 47.162 -5.888 70.788 1.00 15.70 489 LEU D N 1
ATOM 8043 C CA . LEU D 1 228 ? 48.358 -6.604 71.211 1.00 15.79 489 LEU D CA 1
ATOM 8044 C C . LEU D 1 228 ? 49.219 -7.016 70.025 1.00 16.00 489 LEU D C 1
ATOM 8045 O O . LEU D 1 228 ? 50.449 -6.998 70.116 1.00 15.96 489 LEU D O 1
ATOM 8050 N N . HIS D 1 229 ? 48.564 -7.372 68.919 1.00 15.78 490 HIS D N 1
ATOM 8051 C CA . HIS D 1 229 ? 49.241 -7.920 67.748 1.00 16.13 490 HIS D CA 1
ATOM 8052 C C . HIS D 1 229 ? 48.694 -7.327 66.434 1.00 15.86 490 HIS D C 1
ATOM 8053 O O . HIS D 1 229 ? 48.110 -8.052 65.612 1.00 15.35 490 HIS D O 1
ATOM 8060 N N . PRO D 1 230 ? 48.895 -6.010 66.221 1.00 15.56 491 PRO D N 1
ATOM 8061 C CA . PRO D 1 230 ? 48.320 -5.345 65.052 1.00 15.42 491 PRO D CA 1
ATOM 8062 C C . PRO D 1 230 ? 48.855 -5.884 63.722 1.00 15.44 491 PRO D C 1
ATOM 8063 O O . PRO D 1 230 ? 48.083 -6.049 62.770 1.00 15.75 491 PRO D O 1
ATOM 8067 N N . ILE D 1 231 ? 50.150 -6.177 63.672 1.00 15.11 492 ILE D N 1
ATOM 8068 C CA . ILE D 1 231 ? 50.776 -6.618 62.426 1.00 15.73 492 ILE D CA 1
ATOM 8069 C C . ILE D 1 231 ? 50.284 -8.006 62.009 1.00 15.82 492 ILE D C 1
ATOM 8070 O O . ILE D 1 231 ? 50.095 -8.260 60.818 1.00 16.10 492 ILE D O 1
ATOM 8075 N N . VAL D 1 232 ? 50.045 -8.886 62.984 1.00 15.83 493 VAL D N 1
ATOM 8076 C CA . VAL D 1 232 ? 49.549 -10.240 62.684 1.00 15.95 493 VAL D CA 1
ATOM 8077 C C . VAL D 1 232 ? 48.210 -10.154 61.952 1.00 15.59 493 VAL D C 1
ATOM 8078 O O . VAL D 1 232 ? 47.987 -10.844 60.952 1.00 14.95 493 VAL D O 1
ATOM 8082 N N . VAL D 1 233 ? 47.328 -9.284 62.437 1.00 15.63 494 VAL D N 1
ATOM 8083 C CA . VAL D 1 233 ? 46.036 -9.087 61.795 1.00 16.04 494 VAL D CA 1
ATOM 8084 C C . VAL D 1 233 ? 46.235 -8.661 60.335 1.00 16.13 494 VAL D C 1
ATOM 8085 O O . VAL D 1 233 ? 45.656 -9.258 59.431 1.00 16.40 494 VAL D O 1
ATOM 8089 N N . GLN D 1 234 ? 47.086 -7.661 60.115 1.00 16.43 495 GLN D N 1
ATOM 8090 C CA A GLN D 1 234 ? 47.314 -7.143 58.768 0.50 16.22 495 GLN D CA 1
ATOM 8091 C CA B GLN D 1 234 ? 47.344 -7.130 58.774 0.50 16.28 495 GLN D CA 1
ATOM 8092 C C . GLN D 1 234 ? 47.986 -8.167 57.847 1.00 15.95 495 GLN D C 1
ATOM 8093 O O . GLN D 1 234 ? 47.637 -8.268 56.670 1.00 15.88 495 GLN D O 1
ATOM 8104 N N . ALA D 1 235 ? 48.934 -8.929 58.385 1.00 14.88 496 ALA D N 1
ATOM 8105 C CA . ALA D 1 235 ? 49.763 -9.818 57.562 1.00 14.30 496 ALA D CA 1
ATOM 8106 C C . ALA D 1 235 ? 49.195 -11.211 57.345 1.00 13.99 496 ALA D C 1
ATOM 8107 O O . ALA D 1 235 ? 49.446 -11.824 56.310 1.00 13.66 496 ALA D O 1
ATOM 8109 N N . ALA D 1 236 ? 48.435 -11.719 58.309 1.00 13.85 497 ALA D N 1
ATOM 8110 C CA . ALA D 1 236 ? 48.100 -13.151 58.284 1.00 13.51 497 ALA D CA 1
ATOM 8111 C C . ALA D 1 236 ? 46.619 -13.521 58.318 1.00 13.62 497 ALA D C 1
ATOM 8112 O O . ALA D 1 236 ? 46.254 -14.610 57.875 1.00 14.01 497 ALA D O 1
ATOM 8114 N N . PHE D 1 237 ? 45.773 -12.629 58.825 1.00 13.16 498 PHE D N 1
ATOM 8115 C CA . PHE D 1 237 ? 44.339 -12.916 58.962 1.00 13.17 498 PHE D CA 1
ATOM 8116 C C . PHE D 1 237 ? 43.664 -12.842 57.591 1.00 12.91 498 PHE D C 1
ATOM 8117 O O . PHE D 1 237 ? 44.060 -12.028 56.755 1.00 13.24 498 PHE D O 1
ATOM 8125 N N . PRO D 1 238 ? 42.654 -13.698 57.344 1.00 12.68 499 PRO D N 1
ATOM 8126 C CA . PRO D 1 238 ? 41.907 -13.593 56.083 1.00 12.67 499 PRO D CA 1
ATOM 8127 C C . PRO D 1 238 ? 41.274 -12.204 55.955 1.00 12.87 499 PRO D C 1
ATOM 8128 O O . PRO D 1 238 ? 40.661 -11.719 56.924 1.00 12.77 499 PRO D O 1
ATOM 8132 N N . PRO D 1 239 ? 41.444 -11.537 54.793 1.00 12.64 500 PRO D N 1
ATOM 8133 C CA . PRO D 1 239 ? 40.850 -10.208 54.623 1.00 12.84 500 PRO D CA 1
ATOM 8134 C C . PRO D 1 239 ? 39.340 -10.163 54.881 1.00 12.74 500 PRO D C 1
ATOM 8135 O O . PRO D 1 239 ? 38.847 -9.173 55.419 1.00 13.16 500 PRO D O 1
ATOM 8139 N N . LEU D 1 240 ? 38.613 -11.219 54.514 1.00 12.67 501 LEU D N 1
ATOM 8140 C CA . LEU D 1 240 ? 37.175 -11.272 54.757 1.00 12.44 501 LEU D CA 1
ATOM 8141 C C . LEU D 1 240 ? 36.855 -11.233 56.254 1.00 12.19 501 LEU D C 1
ATOM 8142 O O . LEU D 1 240 ? 35.870 -10.621 56.666 1.00 11.99 501 LEU D O 1
ATOM 8147 N N . TYR D 1 241 ? 37.690 -11.894 57.049 1.00 12.25 502 TYR D N 1
ATOM 8148 C CA . TYR D 1 241 ? 37.547 -11.898 58.500 1.00 12.59 502 TYR D CA 1
ATOM 8149 C C . TYR D 1 241 ? 37.659 -10.463 59.042 1.00 13.14 502 TYR D C 1
ATOM 8150 O O . TYR D 1 241 ? 36.793 -10.015 59.811 1.00 12.86 502 TYR D O 1
ATOM 8159 N N . LYS D 1 242 ? 38.707 -9.753 58.611 1.00 13.85 503 LYS D N 1
ATOM 8160 C CA A LYS D 1 242 ? 38.915 -8.343 58.968 0.50 14.37 503 LYS D CA 1
ATOM 8161 C CA B LYS D 1 242 ? 38.907 -8.359 59.000 0.50 14.52 503 LYS D CA 1
ATOM 8162 C C . LYS D 1 242 ? 37.715 -7.494 58.574 1.00 14.79 503 LYS D C 1
ATOM 8163 O O . LYS D 1 242 ? 37.242 -6.658 59.348 1.00 15.30 503 LYS D O 1
ATOM 8174 N N . GLU D 1 243 ? 37.224 -7.700 57.353 1.00 14.77 504 GLU D N 1
ATOM 8175 C CA . GLU D 1 243 ? 36.073 -6.944 56.857 1.00 15.50 504 GLU D CA 1
ATOM 8176 C C . GLU D 1 243 ? 34.833 -7.122 57.733 1.00 15.46 504 GLU D C 1
ATOM 8177 O O . GLU D 1 243 ? 34.133 -6.153 58.044 1.00 16.22 504 GLU D O 1
ATOM 8183 N N . LEU D 1 244 ? 34.581 -8.357 58.159 1.00 15.10 505 LEU D N 1
ATOM 8184 C CA . LEU D 1 244 ? 33.382 -8.662 58.922 1.00 15.14 505 LEU D CA 1
ATOM 8185 C C . LEU D 1 244 ? 33.477 -8.243 60.385 1.00 14.69 505 LEU D C 1
ATOM 8186 O O . LEU D 1 244 ? 32.461 -7.887 60.989 1.00 14.54 505 LEU D O 1
ATOM 8191 N N . PHE D 1 245 ? 34.683 -8.280 60.951 1.00 14.21 506 PHE D N 1
ATOM 8192 C CA . PHE D 1 245 ? 34.818 -8.240 62.410 1.00 14.35 506 PHE D CA 1
ATOM 8193 C C . PHE D 1 245 ? 35.729 -7.167 63.005 1.00 15.02 506 PHE D C 1
ATOM 8194 O O . PHE D 1 245 ? 35.601 -6.852 64.192 1.00 15.04 506 PHE D O 1
ATOM 8202 N N A SER D 1 246 ? 36.639 -6.625 62.199 0.50 15.52 507 SER D N 1
ATOM 8203 N N B SER D 1 246 ? 36.642 -6.616 62.204 0.50 15.43 507 SER D N 1
ATOM 8204 C CA A SER D 1 246 ? 37.567 -5.605 62.679 0.50 16.33 507 SER D CA 1
ATOM 8205 C CA B SER D 1 246 ? 37.604 -5.624 62.703 0.50 16.14 507 SER D CA 1
ATOM 8206 C C A SER D 1 246 ? 36.834 -4.307 63.012 0.50 16.99 507 SER D C 1
ATOM 8207 C C B SER D 1 246 ? 37.000 -4.230 62.889 0.50 16.98 507 SER D C 1
ATOM 8208 O O A SER D 1 246 ? 35.814 -3.980 62.399 0.50 16.82 507 SER D O 1
ATOM 8209 O O B SER D 1 246 ? 36.251 -3.748 62.037 0.50 16.96 507 SER D O 1
ATOM 8214 N N . THR D 1 247 ? 37.352 -3.594 64.008 1.00 17.61 508 THR D N 1
ATOM 8215 C CA . THR D 1 247 ? 36.886 -2.252 64.352 1.00 19.21 508 THR D CA 1
ATOM 8216 C C . THR D 1 247 ? 37.921 -1.250 63.859 1.00 20.05 508 THR D C 1
ATOM 8217 O O . THR D 1 247 ? 37.707 -0.587 62.849 1.00 22.57 508 THR D O 1
ATOM 8221 N N . THR E 2 7 ? 2.532 27.763 90.193 1.00 32.83 499 THR P N 1
ATOM 8222 C CA . THR E 2 7 ? 2.017 27.134 88.940 1.00 31.20 499 THR P CA 1
ATOM 8223 C C . THR E 2 7 ? 1.769 25.642 89.148 1.00 29.99 499 THR P C 1
ATOM 8224 O O . THR E 2 7 ? 2.058 25.102 90.217 1.00 28.98 499 THR P O 1
ATOM 8228 N N . LEU E 2 8 ? 1.244 24.977 88.121 1.00 28.22 500 LEU P N 1
ATOM 8229 C CA . LEU E 2 8 ? 0.997 23.539 88.195 1.00 27.46 500 LEU P CA 1
ATOM 8230 C C . LEU E 2 8 ? 2.292 22.738 88.115 1.00 26.60 500 LEU P C 1
ATOM 8231 O O . LEU E 2 8 ? 2.431 21.719 88.791 1.00 25.48 500 LEU P O 1
ATOM 8236 N N . LEU E 2 9 ? 3.244 23.200 87.304 1.00 26.47 501 LEU P N 1
ATOM 8237 C CA . LEU E 2 9 ? 4.559 22.564 87.252 1.00 26.69 501 LEU P CA 1
ATOM 8238 C C . LEU E 2 9 ? 5.218 22.564 88.627 1.00 27.40 501 LEU P C 1
ATOM 8239 O O . LEU E 2 9 ? 5.770 21.551 89.061 1.00 26.96 501 LEU P O 1
ATOM 8244 N N . GLN E 2 10 ? 5.134 23.709 89.299 1.00 28.62 502 GLN P N 1
ATOM 8245 C CA . GLN E 2 10 ? 5.645 23.879 90.653 1.00 30.88 502 GLN P CA 1
ATOM 8246 C C . GLN E 2 10 ? 5.021 22.869 91.612 1.00 30.83 502 GLN P C 1
ATOM 8247 O O . GLN E 2 10 ? 5.728 22.229 92.398 1.00 31.07 502 GLN P O 1
ATOM 8253 N N . LEU E 2 11 ? 3.700 22.719 91.523 1.00 30.40 503 LEU P N 1
ATOM 8254 C CA . LEU E 2 11 ? 2.967 21.768 92.358 1.00 30.33 503 LEU P CA 1
ATOM 8255 C C . LEU E 2 11 ? 3.385 20.325 92.082 1.00 29.40 503 LEU P C 1
ATOM 8256 O O . LEU E 2 11 ? 3.617 19.561 93.017 1.00 29.22 503 LEU P O 1
ATOM 8261 N N . LEU E 2 12 ? 3.482 19.961 90.803 1.00 27.87 504 LEU P N 1
ATOM 8262 C CA . LEU E 2 12 ? 3.925 18.617 90.413 1.00 27.82 504 LEU P CA 1
ATOM 8263 C C . LEU E 2 12 ? 5.363 18.330 90.833 1.00 28.78 504 LEU P C 1
ATOM 8264 O O . LEU E 2 12 ? 5.699 17.190 91.146 1.00 28.85 504 LEU P O 1
ATOM 8269 N N . LEU E 2 13 ? 6.203 19.364 90.841 1.00 29.49 505 LEU P N 1
ATOM 8270 C CA . LEU E 2 13 ? 7.594 19.217 91.270 1.00 31.63 505 LEU P CA 1
ATOM 8271 C C . LEU E 2 13 ? 7.729 19.144 92.792 1.00 34.06 505 LEU P C 1
ATOM 8272 O O . LEU E 2 13 ? 8.754 18.691 93.309 1.00 34.65 505 LEU P O 1
ATOM 8277 N N . GLY E 2 14 ? 6.691 19.585 93.500 1.00 37.08 506 GLY P N 1
ATOM 8278 C CA . GLY E 2 14 ? 6.635 19.462 94.955 1.00 41.92 506 GLY P CA 1
ATOM 8279 C C . GLY E 2 14 ? 6.987 20.740 95.686 1.00 45.09 506 GLY P C 1
ATOM 8280 O O . GLY E 2 14 ? 7.724 20.712 96.673 1.00 47.24 506 GLY P O 1
ATOM 8281 N N . HIS E 2 15 ? 6.461 21.861 95.198 1.00 47.86 507 HIS P N 1
ATOM 8282 C CA . HIS E 2 15 ? 6.681 23.163 95.823 1.00 50.56 507 HIS P CA 1
ATOM 8283 C C . HIS E 2 15 ? 5.351 23.859 96.104 1.00 51.22 507 HIS P C 1
ATOM 8284 O O . HIS E 2 15 ? 5.106 24.330 97.216 1.00 53.05 507 HIS P O 1
ATOM 8291 N N . THR F 2 7 ? -2.180 32.179 37.846 1.00 20.20 499 THR Q N 1
ATOM 8292 C CA . THR F 2 7 ? -1.823 30.745 38.079 1.00 20.19 499 THR Q CA 1
ATOM 8293 C C . THR F 2 7 ? -1.799 29.955 36.777 1.00 19.22 499 THR Q C 1
ATOM 8294 O O . THR F 2 7 ? -2.285 30.421 35.747 1.00 19.43 499 THR Q O 1
ATOM 8298 N N . LEU F 2 8 ? -1.241 28.748 36.830 1.00 18.50 500 LEU Q N 1
ATOM 8299 C CA . LEU F 2 8 ? -1.171 27.883 35.651 1.00 17.60 500 LEU Q CA 1
ATOM 8300 C C . LEU F 2 8 ? -2.544 27.382 35.214 1.00 17.50 500 LEU Q C 1
ATOM 8301 O O . LEU F 2 8 ? -2.806 27.276 34.020 1.00 17.37 500 LEU Q O 1
ATOM 8306 N N . LEU F 2 9 ? -3.422 27.085 36.169 1.00 17.57 501 LEU Q N 1
ATOM 8307 C CA . LEU F 2 9 ? -4.806 26.737 35.829 1.00 18.48 501 LEU Q CA 1
ATOM 8308 C C . LEU F 2 9 ? -5.531 27.897 35.139 1.00 18.67 501 LEU Q C 1
ATOM 8309 O O . LEU F 2 9 ? -6.260 27.669 34.185 1.00 18.40 501 LEU Q O 1
ATOM 8314 N N . GLN F 2 10 ? -5.307 29.127 35.610 1.00 18.84 502 GLN Q N 1
ATOM 8315 C CA . GLN F 2 10 ? -5.837 30.331 34.947 1.00 19.77 502 GLN Q CA 1
ATOM 8316 C C . GLN F 2 10 ? -5.326 30.458 33.509 1.00 19.73 502 GLN Q C 1
ATOM 8317 O O . GLN F 2 10 ? -6.096 30.765 32.597 1.00 19.63 502 GLN Q O 1
ATOM 8323 N N . LEU F 2 11 ? -4.031 30.197 33.314 1.00 18.87 503 LEU Q N 1
ATOM 8324 C CA . LEU F 2 11 ? -3.422 30.235 31.982 1.00 18.56 503 LEU Q CA 1
ATOM 8325 C C . LEU F 2 11 ? -3.995 29.172 31.060 1.00 18.20 503 LEU Q C 1
ATOM 8326 O O . LEU F 2 11 ? -4.339 29.454 29.906 1.00 18.83 503 LEU Q O 1
ATOM 8331 N N . LEU F 2 12 ? -4.084 27.945 31.564 1.00 17.42 504 LEU Q N 1
ATOM 8332 C CA . LEU F 2 12 ? -4.589 26.836 30.764 1.00 17.49 504 LEU Q CA 1
ATOM 8333 C C . LEU F 2 12 ? -6.062 27.042 30.406 1.00 17.83 504 LEU Q C 1
ATOM 8334 O O . LEU F 2 12 ? -6.523 26.534 29.389 1.00 18.82 504 LEU Q O 1
ATOM 8339 N N . LEU F 2 13 ? -6.780 27.809 31.228 1.00 17.89 505 LEU Q N 1
ATOM 8340 C CA . LEU F 2 13 ? -8.203 28.073 30.997 1.00 18.82 505 LEU Q CA 1
ATOM 8341 C C . LEU F 2 13 ? -8.468 29.345 30.199 1.00 19.96 505 LEU Q C 1
ATOM 8342 O O . LEU F 2 13 ? -9.589 29.563 29.730 1.00 21.06 505 LEU Q O 1
ATOM 8347 N N . GLY F 2 14 ? -7.442 30.180 30.056 1.00 21.22 506 GLY Q N 1
ATOM 8348 C CA . GLY F 2 14 ? -7.550 31.431 29.300 1.00 22.42 506 GLY Q CA 1
ATOM 8349 C C . GLY F 2 14 ? -8.174 32.577 30.076 1.00 23.83 506 GLY Q C 1
ATOM 8350 O O . GLY F 2 14 ? -8.775 33.478 29.486 1.00 24.15 506 GLY Q O 1
ATOM 8351 N N . HIS F 2 15 ? -8.017 32.549 31.399 1.00 24.32 507 HIS Q N 1
ATOM 8352 C CA . HIS F 2 15 ? -8.616 33.536 32.297 1.00 26.05 507 HIS Q CA 1
ATOM 8353 C C . HIS F 2 15 ? -7.852 34.855 32.338 1.00 29.32 507 HIS Q C 1
ATOM 8354 O O . HIS F 2 15 ? -6.648 34.891 32.082 1.00 31.16 507 HIS Q O 1
ATOM 8361 N N . LYS F 2 16 ? -8.562 35.927 32.686 1.00 32.44 508 LYS Q N 1
ATOM 8362 C CA . LYS F 2 16 ? -7.946 37.239 32.895 1.00 34.65 508 LYS Q CA 1
ATOM 8363 C C . LYS F 2 16 ? -7.758 37.519 34.381 1.00 35.42 508 LYS Q C 1
ATOM 8364 O O . LYS F 2 16 ? -8.624 37.195 35.195 1.00 36.79 508 LYS Q O 1
ATOM 8370 N N . THR G 2 7 ? -18.755 30.389 85.629 1.00 20.60 499 THR R N 1
ATOM 8371 C CA . THR G 2 7 ? -18.513 28.918 85.658 1.00 19.98 499 THR R CA 1
ATOM 8372 C C . THR G 2 7 ? -18.452 28.362 84.239 1.00 19.64 499 THR R C 1
ATOM 8373 O O . THR G 2 7 ? -18.917 28.998 83.286 1.00 19.96 499 THR R O 1
ATOM 8377 N N . LEU G 2 8 ? -17.879 27.172 84.103 1.00 18.87 500 LEU R N 1
ATOM 8378 C CA . LEU G 2 8 ? -17.782 26.518 82.799 1.00 18.42 500 LEU R CA 1
ATOM 8379 C C . LEU G 2 8 ? -19.147 26.115 82.255 1.00 18.08 500 LEU R C 1
ATOM 8380 O O . LEU G 2 8 ? -19.382 26.183 81.048 1.00 16.97 500 LEU R O 1
ATOM 8385 N N . LEU G 2 9 ? -20.047 25.690 83.141 1.00 17.98 501 LEU R N 1
ATOM 8386 C CA . LEU G 2 9 ? -21.404 25.357 82.735 1.00 18.20 501 LEU R CA 1
ATOM 8387 C C . LEU G 2 9 ? -22.103 26.583 82.131 1.00 18.27 501 LEU R C 1
ATOM 8388 O O . LEU G 2 9 ? -22.753 26.477 81.096 1.00 18.46 501 LEU R O 1
ATOM 8393 N N . GLN G 2 10 ? -21.935 27.743 82.769 1.00 18.72 502 GLN R N 1
ATOM 8394 C CA . GLN G 2 10 ? -22.423 29.022 82.239 1.00 19.12 502 GLN R CA 1
ATOM 8395 C C . GLN G 2 10 ? -21.865 29.303 80.845 1.00 18.49 502 GLN R C 1
ATOM 8396 O O . GLN G 2 10 ? -22.616 29.662 79.941 1.00 18.17 502 GLN R O 1
ATOM 8402 N N . LEU G 2 11 ? -20.556 29.122 80.679 1.00 18.14 503 LEU R N 1
ATOM 8403 C CA . LEU G 2 11 ? -19.900 29.333 79.384 1.00 17.64 503 LEU R CA 1
ATOM 8404 C C . LEU G 2 11 ? -20.451 28.418 78.299 1.00 17.47 503 LEU R C 1
ATOM 8405 O O . LEU G 2 11 ? -20.759 28.864 77.192 1.00 18.18 503 LEU R O 1
ATOM 8410 N N . LEU G 2 12 ? -20.584 27.135 78.629 1.00 16.88 504 LEU R N 1
ATOM 8411 C CA . LEU G 2 12 ? -21.101 26.143 77.688 1.00 16.38 504 LEU R CA 1
ATOM 8412 C C . LEU G 2 12 ? -22.549 26.421 77.282 1.00 16.82 504 LEU R C 1
ATOM 8413 O O . LEU G 2 12 ? -22.947 26.144 76.152 1.00 17.56 504 LEU R O 1
ATOM 8418 N N . LEU G 2 13 ? -23.327 26.980 78.206 1.00 17.10 505 LEU R N 1
ATOM 8419 C CA . LEU G 2 13 ? -24.734 27.270 77.947 1.00 18.06 505 LEU R CA 1
ATOM 8420 C C . LEU G 2 13 ? -24.939 28.637 77.312 1.00 18.89 505 LEU R C 1
ATOM 8421 O O . LEU G 2 13 ? -26.056 28.980 76.929 1.00 19.44 505 LEU R O 1
ATOM 8426 N N . GLY G 2 14 ? -23.860 29.412 77.217 1.00 20.40 506 GLY R N 1
ATOM 8427 C CA . GLY G 2 14 ? -23.906 30.735 76.593 1.00 21.43 506 GLY R CA 1
ATOM 8428 C C . GLY G 2 14 ? -24.581 31.799 77.436 1.00 22.78 506 GLY R C 1
ATOM 8429 O O . GLY G 2 14 ? -25.197 32.717 76.895 1.00 23.88 506 GLY R O 1
ATOM 8430 N N . HIS G 2 15 ? -24.464 31.682 78.758 1.00 23.40 507 HIS R N 1
ATOM 8431 C CA . HIS G 2 15 ? -25.054 32.660 79.669 1.00 24.48 507 HIS R CA 1
ATOM 8432 C C . HIS G 2 15 ? -24.274 33.973 79.674 1.00 25.91 507 HIS R C 1
ATOM 8433 O O . HIS G 2 15 ? -24.876 35.048 79.705 1.00 28.58 507 HIS R O 1
ATOM 8440 N N . THR H 2 7 ? 33.215 -4.111 48.628 1.00 21.34 499 THR S N 1
ATOM 8441 C CA . THR H 2 7 ? 33.580 -5.063 49.725 1.00 21.76 499 THR S CA 1
ATOM 8442 C C . THR H 2 7 ? 33.934 -6.434 49.173 1.00 20.95 499 THR S C 1
ATOM 8443 O O . THR H 2 7 ? 33.644 -6.748 48.017 1.00 20.69 499 THR S O 1
ATOM 8447 N N . LEU H 2 8 ? 34.566 -7.253 50.008 1.00 19.84 500 LEU S N 1
ATOM 8448 C CA . LEU H 2 8 ? 34.845 -8.641 49.644 1.00 18.73 500 LEU S CA 1
ATOM 8449 C C . LEU H 2 8 ? 33.575 -9.481 49.578 1.00 18.90 500 LEU S C 1
ATOM 8450 O O . LEU H 2 8 ? 33.486 -10.411 48.776 1.00 18.17 500 LEU S O 1
ATOM 8455 N N . LEU H 2 9 ? 32.585 -9.161 50.410 1.00 18.93 501 LEU S N 1
ATOM 8456 C CA . LEU H 2 9 ? 31.300 -9.845 50.295 1.00 19.26 501 LEU S CA 1
ATOM 8457 C C . LEU H 2 9 ? 30.694 -9.589 48.919 1.00 19.96 501 LEU S C 1
ATOM 8458 O O . LEU H 2 9 ? 30.181 -10.508 48.302 1.00 20.28 501 LEU S O 1
ATOM 8463 N N . GLN H 2 10 ? 30.788 -8.348 48.440 1.00 21.41 502 GLN S N 1
ATOM 8464 C CA . GLN H 2 10 ? 30.294 -7.996 47.107 1.00 23.26 502 GLN S CA 1
ATOM 8465 C C . GLN H 2 10 ? 30.969 -8.859 46.050 1.00 22.80 502 GLN S C 1
ATOM 8466 O O . GLN H 2 10 ? 30.299 -9.476 45.216 1.00 23.15 502 GLN S O 1
ATOM 8472 N N . LEU H 2 11 ? 32.297 -8.902 46.101 1.00 22.57 503 LEU S N 1
ATOM 8473 C CA . LEU H 2 11 ? 33.078 -9.670 45.132 1.00 21.81 503 LEU S CA 1
ATOM 8474 C C . LEU H 2 11 ? 32.751 -11.159 45.187 1.00 21.44 503 LEU S C 1
ATOM 8475 O O . LEU H 2 11 ? 32.619 -11.802 44.144 1.00 20.90 503 LEU S O 1
ATOM 8480 N N . LEU H 2 12 ? 32.601 -11.698 46.398 1.00 20.70 504 LEU S N 1
ATOM 8481 C CA . LEU H 2 12 ? 32.227 -13.101 46.580 1.00 20.83 504 LEU S CA 1
ATOM 8482 C C . LEU H 2 12 ? 30.810 -13.396 46.088 1.00 21.62 504 LEU S C 1
ATOM 8483 O O . LEU H 2 12 ? 30.544 -14.476 45.556 1.00 21.76 504 LEU S O 1
ATOM 8488 N N . LEU H 2 13 ? 29.910 -12.430 46.246 1.00 22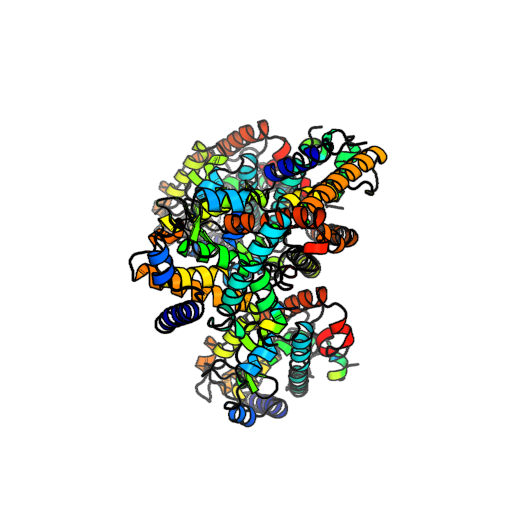.41 505 LEU S N 1
ATOM 8489 C CA . LEU H 2 13 ? 28.530 -12.602 45.788 1.00 23.75 505 LEU S CA 1
ATOM 8490 C C . LEU H 2 13 ? 28.437 -12.594 44.253 1.00 26.12 505 LEU S C 1
ATOM 8491 O O . LEU H 2 13 ? 27.405 -12.938 43.676 1.00 25.00 505 LEU S O 1
ATOM 8496 N N . GLY H 2 14 ? 29.544 -12.223 43.613 1.00 29.27 506 GLY S N 1
ATOM 8497 C CA . GLY H 2 14 ? 29.704 -12.370 42.169 1.00 33.48 506 GLY S CA 1
ATOM 8498 C C . GLY H 2 14 ? 29.436 -11.096 41.404 1.00 36.63 506 GLY S C 1
ATOM 8499 O O . GLY H 2 14 ? 29.320 -11.123 40.177 1.00 38.24 506 GLY S O 1
ATOM 8500 N N . HIS H 2 15 ? 29.344 -9.981 42.128 1.00 39.89 507 HIS S N 1
ATOM 8501 C CA . HIS H 2 15 ? 29.058 -8.674 41.525 1.00 42.00 507 HIS S CA 1
ATOM 8502 C C . HIS H 2 15 ? 30.325 -7.982 41.020 1.00 42.89 507 HIS S C 1
ATOM 8503 O O . HIS H 2 15 ? 31.312 -7.853 41.747 1.00 42.77 507 HIS S O 1
#

Nearest PDB structures (foldseek):
  5ntw-assembly3_C  TM=1.001E+00  e=5.802E-34  Homo sapiens
  6g07-assembly3_C  TM=1.000E+00  e=9.148E-34  Homo sapiens
  7kxf-assembly1_A  TM=1.002E+00  e=4.932E-33  Homo sapiens
  6j3n-assembly1_A  TM=1.001E+00  e=7.776E-33  Homo sapiens
  4ymq-assembly1_A  TM=1.002E+00  e=2.659E-32  Homo sapiens

Solvent-accessible surface area: 47424 Å² total; per-residue (Å²): 264,35,54,117,77,103,8,56,121,19,9,122,41,0,5,112,6,2,136,77,2,19,62,58,137,45,92,38,6,86,122,42,58,102,41,85,21,54,95,117,51,9,37,38,22,39,186,46,47,75,61,5,0,17,3,40,27,2,7,52,27,0,6,9,0,13,34,0,4,65,0,0,64,116,5,44,19,0,73,143,8,38,83,52,0,5,30,28,0,0,106,40,0,0,14,11,0,2,6,0,18,61,12,18,10,8,9,32,72,58,31,9,14,47,21,52,34,42,0,2,8,8,35,0,18,76,16,13,40,12,51,80,11,20,1,9,34,17,22,0,3,36,51,1,24,66,17,100,26,51,40,50,5,3,0,1,20,0,0,28,13,0,0,18,1,133,20,123,57,29,129,57,88,203,100,0,60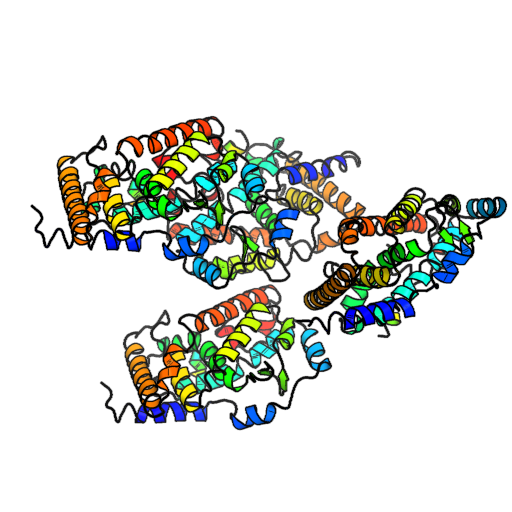,98,20,26,122,29,1,54,59,0,3,66,34,27,0,58,115,64,84,62,84,73,4,58,102,135,32,22,100,130,32,73,8,138,52,2,21,56,46,14,52,96,81,0,91,83,5,35,156,126,50,60,48,24,1,74,2,4,1,5,30,0,5,85,43,11,11,32,125,266,34,55,119,79,99,10,76,109,19,15,122,40,0,6,111,5,2,138,82,3,23,61,72,170,49,114,42,6,84,160,55,70,106,49,86,19,53,147,152,68,6,22,38,21,17,120,56,46,42,108,44,0,16,36,82,27,2,80,76,26,8,91,10,0,88,88,0,4,54,0,0,76,112,3,48,21,0,78,150,11,35,80,49,0,5,37,28,0,0,108,38,0,2,15,8,0,1,8,0,18,59,11,20,9,8,9,38,130,57,141,10,14,40,20,55,34,60,1,2,10,61,52,0,16,64,15,12,26,8,34,129,12,19,30,15,36,23,91,7,4,65,57,1,22,65,15,146,25,51,41,49,7,3,0,1,21,0,0,27,12,0,0,34,2,119,19,123,53,26,132,52,94,188,120,0,48,94,21,32,121,30,1,55,58,0,4,65,33,31,0,57,141,68,171,61,84,78,4,60,104,138,30,26,100,166,19,57,18,129,23,2,17,34,15,18,42,12,43,1,6,16,3,48,53,62,58,80,116,25,3,127,78,39,9,11,93,12,3,90,53,12,10,37,104,267,34,52,117,79,101,8,63,118,36,9,115,43,0,5,108,6,2,133,79,2,12,64,68,145,46,93,58,6,77,144,48,76,102,43,78,19,56,170,112,43,6,34,41,23,52,198,40,43,59,52,8,0,17,2,45,27,3,6,53,27,1,7,9,0,23,48,0,5,48,0,0,78,108,6,82,15,0,73,144,12,30,95,50,1,6,28,30,0,0,103,39,0,1,13,3,0,2,7,0,18,59,11,18,8,3,11,38,135,61,148,9,14,38,21,51,32,40,0,1,9,89,52,0,17,144,15,10,37,10,61,145,10,22,36,29,34,21,86,6,3,67,57,1,23,67,17,146,26,54,43,53,5,4,0,1,15,0,0,18,0,0,0,7,4,143,17,123,55,26,129,64,89,196,127,0,57,99,24,33,123,29,2,47,57,0,3,66,36,28,0,61,133,71,170,60,83,73,5,59,101,133,29,21,101,85,30,81,1,135,43,2,22,62,53,15,40,94,69,2,57,90,3,29,150,111,50,64,50,17,2,62,0,3,1,6,26,0,4,75,48,17,11,32,125,271,36,55,120,81,99,9,58,109,19,16,120,45,0,5,116,6,2,134,80,2,18,62,74,155,47,94,52,4,79,172,59,75,106,52,80,22,52,217,142,66,24,43,36,20,47,196,53,45,58,105,46,0,17,48,82,28,3,95,60,28,8,74,10,0,90,87,0,6,55,0,0,65,114,4,47,22,0,71,107,3,10,80,48,0,3,29,29,0,0,110,39,0,1,13,11,0,2,8,0,20,58,12,18,10,4,11,37,137,62,142,10,14,40,21,57,35,57,0,2,9,93,70,0,17,156,16,11,36,10,89,125,10,25,34,17,33,20,89,2,3,50,61,3,21,69,16,147,26,52,41,46,5,3,0,1,18,0,0,29,13,0,0,13,3,117,25,84,48,28,131,19,61,125,34,0,65,95,20,26,126,30,1,49,59,0,2,74,38,26,0,60,123,65,164,62,112,75,3,54,102,131,30,25,103,112,31,68,8,140,48,2,24,67,52,15,39,80,77,1,69,82,2,54,150,94,54,74,135,30,1,153,84,44,5,27,86,12,5,45,47,13,11,44,112,100,26,2,53,75,30,3,57,87,101,60,4,71,136,68,7,52,24,208,97,25,2,80,72,37,9,67,69,93,63,0,65,120,73,4,62,74

Radius of gyration: 34.91 Å; Cα contacts (8 Å, |Δi|>4): 1218; chains: 8; bounding box: 104×78×78 Å

CATH classification: 1.10.565.10